Protein AF-A0A354FKR7-F1 (afdb_monomer_lite)

Sequence (839 aa):
MATAPSASAAKESGTPALSQELLKLIDSRRTLAWRQGKSGLEIQFVYLLAEIQFPKEKSEVWTLSHNTMDVENLERAMRRELEPIEEFFAEASLIWNRLGIRPVLLRAEEMQAKPYRFADLIFLSMTVPHWVTPLDRNGFILKATKILKQYRADNPESIIVAITKHPHFQLKKDPRFQQWTDITRETTGIGKKGRILELVTQQFTAPQTIRAYLNGTHTTQKLEDLLRAHDVQRDANALQQHQVNYRLLVIVHPGLYDTDAKRIEHRLENWGLKQVAVIQQTELRPELLREYEFFLLVNCGFPESFRDVREVQRITRRIFKVDNELPARLPKAPSRPFGIRNELEQRFLGLQEELKERLASPGFQALSENYSAYWKFVQERSANEMQVQALDLRLTGFDEAYFSLLQIVLLEATKQVHSGTQFGGIMRGLTRYLIVDDFRSHLVDFLVQHRFPRVKIHTMDSIELFQRFNEFKQQHPELNGPRAYQRFMRDDPEFQQYEVVVINAWNVETNGTLNVKLRLAPVSEGEEETILEPEDIILTSRNLHDVISTNPNELIQSILGDASGSERGEERRELDLVTRQIISHDDLTTVSRMMGVKKGKHYRLFQIEEEMAKLQQELQEQHNASVETEANKEQGGSWMSPLVEQRTALVETTALGCAIRWQELQNNTKAFNFLKIEAERTGERAEQVLRNMQVCVVSNNPKLPTKHLLASFSEDAGLQQLTELPLPQDIPDLGFTLYVLDLDPEHLPLNKVLAFLRGRNRTKMSHIPVVLLASPEIHKQITPQIKAQLGHLIGIQTPPEGDGTPMQYLLESLDDPELVKYFIQGLLRLDPETGAPPT

Radius of gyration: 45.79 Å; chains: 1; bounding box: 106×60×162 Å

Foldseek 3Di:
DDDDDDDDDPDDDDDDDDDPVVLVLLVVVQLVCLLQVHPGAEDEAEEEQWEWADDLDDDLDIDIDCPDPRNVLLVVLCVLCVVVLVVVQPDCPDPCVVSVYHYDYYYLVVQDDPPSQFHQEYEYEYDDHPPCDLVNLVVVLVSVLVVLVSNCVSAVLHAHHYDYPDPSNLLLPDVSSVVRHDPSDPPPPSNPPPPVVVRCCCSSRDPVQVVCVSVQNHSVNVSVVVVVLVLVQLLQQLCLVVLQAFAEEEEEEPLCCVPFVVVLVVLVVVSVRNYYDYYYLVPDDPVVLVVGLAYEYELDDRPPVCPPPPSCVVNVLRYAYQNLDFGPPFDQQDDAPPRHHHPLSVLLVVLVVVLVVLCVDPLNVVLVVLVVVLVVLSVLLSVLVVLLVVLLVVLVVCVLQALLLVLLVVLLLLCVLAPPDQDRLVSLVVFAEEEADPRDDCSLVSVVVVNRDSVRYHYDYPVRVVVQLVVQCVVVVVDDDPLSVQCCCPVPPVNVVGQKYWHFPLDQPPVLWGKIWIFGDDHPDDDDDDDPPPSGTPGDIDTSLVVLVDDLVVSLCSSNPDDDDDVVVVVVVSSVVSNVSHDHNVRVSVSSVSRVSSVVSVVSSVVSVVVSVVSQVVLQVSVVVVVVVPPDPPDPDRSCVVVSVSSSSSSSSVSSSSSSVSLVLQFLQLQQCLLVVLCVVVVHHSLVLQLAEEEEEADPDPPAPCVLLCLLGPPRYHYHYHPDDDDLVRPPPDGHYEYEYECDCVRRPLVNVLVSLSSNSNDPDRAHAYAYADAPVVVVVCDSSNVSSCLRSRNQFDDPPDPRDRGDRYHPGSPDSSSSNSNVLSSNVADPPPSHHDD

Structure (mmCIF, N/CA/C/O backbone):
data_AF-A0A354FKR7-F1
#
_entry.id   AF-A0A354FKR7-F1
#
loop_
_atom_site.group_PDB
_atom_site.id
_atom_site.type_symbol
_atom_site.label_atom_id
_atom_site.label_alt_id
_atom_site.label_comp_id
_atom_site.label_asym_id
_atom_site.label_entity_id
_atom_site.label_seq_id
_atom_site.pdbx_PDB_ins_code
_atom_site.Cartn_x
_atom_site.Cartn_y
_atom_site.Cartn_z
_atom_site.occupancy
_atom_site.B_iso_or_equiv
_atom_site.auth_seq_id
_atom_site.auth_comp_id
_atom_site.auth_asym_id
_atom_site.auth_atom_id
_atom_site.pdbx_PDB_model_num
ATOM 1 N N . MET A 1 1 ? -11.776 -1.926 82.916 1.00 33.06 1 MET A N 1
ATOM 2 C CA . MET A 1 1 ? -12.897 -1.014 83.219 1.00 33.06 1 MET A CA 1
ATOM 3 C C . MET A 1 1 ? -12.828 0.166 82.269 1.00 33.06 1 MET A C 1
ATOM 5 O O . MET A 1 1 ? -11.892 0.939 82.379 1.00 33.06 1 MET A O 1
ATOM 9 N N . ALA A 1 2 ? -13.759 0.224 81.320 1.00 26.86 2 ALA A N 1
ATOM 10 C CA . ALA A 1 2 ? -14.341 1.408 80.678 1.00 26.86 2 ALA A CA 1
ATOM 11 C C . ALA A 1 2 ? -15.175 0.877 79.502 1.00 26.86 2 ALA A C 1
ATOM 13 O O . ALA A 1 2 ? -14.725 0.026 78.740 1.00 26.86 2 ALA A O 1
ATOM 14 N N . THR A 1 3 ? -16.431 1.281 79.485 1.00 25.73 3 THR A N 1
ATOM 15 C CA . THR A 1 3 ? -17.597 0.666 78.849 1.00 25.73 3 THR A CA 1
ATOM 16 C C . THR A 1 3 ? -17.733 0.960 77.354 1.00 25.73 3 THR A C 1
ATOM 18 O O . THR A 1 3 ? -17.275 1.987 76.863 1.00 25.73 3 THR A O 1
ATOM 21 N N . ALA A 1 4 ? -18.411 0.048 76.652 1.00 27.89 4 ALA A N 1
ATOM 22 C CA . ALA A 1 4 ? -18.860 0.186 75.268 1.00 27.89 4 ALA A CA 1
ATOM 23 C C . ALA A 1 4 ? -19.817 1.380 75.064 1.00 27.89 4 ALA A C 1
ATOM 25 O O . ALA A 1 4 ? -20.568 1.700 75.989 1.00 27.89 4 ALA A O 1
ATOM 26 N N . PRO A 1 5 ? -19.899 1.963 73.853 1.00 27.06 5 PRO A N 1
ATOM 27 C CA . PRO A 1 5 ? -21.076 2.696 73.420 1.00 27.06 5 PRO A CA 1
ATOM 28 C C . PRO A 1 5 ? -22.082 1.749 72.752 1.00 27.06 5 PRO A C 1
ATOM 30 O O . PRO A 1 5 ? -21.750 0.924 71.900 1.00 27.06 5 PRO A O 1
ATOM 33 N N . SER A 1 6 ? -23.320 1.890 73.203 1.00 24.89 6 SER A N 1
ATOM 34 C CA . SER A 1 6 ? -24.528 1.157 72.858 1.00 24.89 6 SER A CA 1
ATOM 35 C C . SER A 1 6 ? -25.099 1.506 71.484 1.00 24.89 6 SER A C 1
ATOM 37 O O . SER A 1 6 ? -25.074 2.656 71.049 1.00 24.89 6 SER A O 1
ATOM 39 N N . ALA A 1 7 ? -25.747 0.516 70.875 1.00 33.28 7 ALA A N 1
ATOM 40 C CA . ALA A 1 7 ? -26.749 0.702 69.839 1.00 33.28 7 ALA A CA 1
ATOM 41 C C . ALA A 1 7 ? -27.994 1.412 70.408 1.00 33.28 7 ALA A C 1
ATOM 43 O O . ALA A 1 7 ? -28.707 0.816 71.207 1.00 33.28 7 ALA A O 1
ATOM 44 N N . SER A 1 8 ? -28.260 2.654 69.986 1.00 28.98 8 SER A N 1
ATOM 45 C CA . SER A 1 8 ? -29.612 3.241 69.881 1.00 28.98 8 SER A CA 1
ATOM 46 C C . SER A 1 8 ? -29.547 4.673 69.324 1.00 28.98 8 SER A C 1
ATOM 48 O O . SER A 1 8 ? -29.425 5.622 70.091 1.00 28.98 8 SER A O 1
ATOM 50 N N . ALA A 1 9 ? -29.629 4.831 68.000 1.00 28.27 9 ALA A N 1
ATOM 51 C CA . ALA A 1 9 ? -30.087 6.055 67.323 1.00 28.27 9 ALA A CA 1
ATOM 52 C C . ALA A 1 9 ? -30.142 5.807 65.803 1.00 28.27 9 ALA A C 1
ATOM 54 O O . ALA A 1 9 ? -29.287 6.258 65.051 1.00 28.27 9 ALA A O 1
ATOM 55 N N . ALA A 1 10 ? -31.123 5.030 65.348 1.00 29.84 10 ALA A N 1
ATOM 56 C CA . ALA A 1 10 ? -31.459 4.915 63.926 1.00 29.84 10 ALA A CA 1
ATOM 57 C C . ALA A 1 10 ? -32.974 4.725 63.778 1.00 29.84 10 ALA A C 1
ATOM 59 O O . ALA A 1 10 ? -33.466 3.732 63.253 1.00 29.84 10 ALA A O 1
ATOM 60 N N . LYS A 1 11 ? -33.731 5.672 64.329 1.00 35.00 11 LYS A N 1
ATOM 61 C CA . LYS A 1 11 ? -35.116 5.931 63.944 1.00 35.00 11 LYS A CA 1
ATOM 62 C C . LYS A 1 11 ? -35.247 7.438 63.852 1.00 35.00 11 LYS A C 1
ATOM 64 O O . LYS A 1 11 ? -35.326 8.094 64.877 1.00 35.00 11 LYS A O 1
ATOM 69 N N . GLU A 1 12 ? -35.156 7.893 62.608 1.00 35.25 12 GLU A N 1
ATOM 70 C CA . GLU A 1 12 ? -35.411 9.221 62.036 1.00 35.25 12 GLU A CA 1
ATOM 71 C C . GLU A 1 12 ? -34.287 9.551 61.058 1.00 35.25 12 GLU A C 1
ATOM 73 O O . GLU A 1 12 ? -33.314 10.229 61.366 1.00 35.25 12 GLU A O 1
ATOM 78 N N . SER A 1 13 ? -34.427 9.050 59.836 1.00 27.56 13 SER A N 1
ATOM 79 C CA . SER A 1 13 ? -33.799 9.685 58.689 1.00 27.56 13 SER A CA 1
ATOM 80 C C . SER A 1 13 ? -34.898 9.921 57.673 1.00 27.56 13 SER A C 1
ATOM 82 O O . SER A 1 13 ? -35.291 9.016 56.932 1.00 27.56 13 SER A O 1
ATOM 84 N N . GLY A 1 14 ? -35.409 11.149 57.675 1.00 31.67 14 GLY A N 1
ATOM 85 C CA . GLY A 1 14 ? -36.011 11.706 56.479 1.00 31.67 14 GLY A CA 1
ATOM 86 C C . GLY A 1 14 ? -35.029 11.526 55.325 1.00 31.67 14 GLY A C 1
ATOM 87 O O . GLY A 1 14 ? -33.821 11.712 55.478 1.00 31.67 14 GLY A O 1
ATOM 88 N N . THR A 1 15 ? -35.562 11.087 54.194 1.00 37.84 15 THR A N 1
ATOM 89 C CA . THR A 1 15 ? -34.879 10.992 52.905 1.00 37.84 15 THR A CA 1
ATOM 90 C C . THR A 1 15 ? -34.011 12.229 52.660 1.00 37.84 15 THR A C 1
ATOM 92 O O . THR A 1 15 ? -34.568 13.325 52.569 1.00 37.84 15 THR A O 1
ATOM 95 N N . PRO A 1 16 ? -32.677 12.106 52.514 1.00 41.59 16 PRO A N 1
ATOM 96 C CA . PRO A 1 16 ? -31.896 13.211 51.989 1.00 41.59 16 PRO A CA 1
ATOM 97 C C . PRO A 1 16 ? -32.328 13.414 50.535 1.00 41.59 16 PRO A C 1
ATOM 99 O O . PRO A 1 16 ? -32.240 12.492 49.719 1.00 41.59 16 PRO A O 1
ATOM 102 N N . ALA A 1 17 ? -32.854 14.598 50.224 1.00 51.47 17 ALA A N 1
ATOM 103 C CA . ALA A 1 17 ? -33.099 15.001 48.848 1.00 51.47 17 ALA A CA 1
ATOM 104 C C . ALA A 1 17 ? -31.781 14.879 48.063 1.00 51.47 17 ALA A C 1
ATOM 106 O O . ALA A 1 17 ? -30.737 15.346 48.522 1.00 51.47 17 ALA A O 1
ATOM 107 N N . LEU A 1 18 ? -31.819 14.209 46.908 1.00 62.03 18 LEU A N 1
ATOM 108 C CA . LEU A 1 18 ? -30.671 14.126 46.004 1.00 62.03 18 LEU A CA 1
ATOM 109 C C . LEU A 1 18 ? -30.267 15.554 45.609 1.00 62.03 18 LEU A C 1
ATOM 111 O O . LEU A 1 18 ? -31.131 16.370 45.283 1.00 62.03 18 LEU A O 1
ATOM 115 N N . SER A 1 19 ? -28.973 15.878 45.666 1.00 72.88 19 SER A N 1
ATOM 116 C CA . SER A 1 19 ? -28.512 17.218 45.295 1.00 72.88 19 SER A CA 1
ATOM 117 C C . SER A 1 19 ? -28.800 17.490 43.814 1.00 72.88 19 SER A C 1
ATOM 119 O O . SER A 1 19 ? -28.717 16.590 42.977 1.00 72.88 19 SER A O 1
ATOM 121 N N . GLN A 1 20 ? -29.113 18.744 43.470 1.00 75.31 20 GLN A N 1
ATOM 122 C CA . GLN A 1 20 ? -29.342 19.147 42.075 1.00 75.31 20 GLN A CA 1
ATOM 123 C C . GLN A 1 20 ? -28.149 18.817 41.164 1.00 75.31 20 GLN A C 1
ATOM 125 O O . GLN A 1 20 ? -28.342 18.474 40.003 1.00 75.31 20 GLN A O 1
ATOM 130 N N . GLU A 1 21 ? -26.923 18.882 41.686 1.00 77.38 21 GLU A N 1
ATOM 131 C CA . GLU A 1 21 ? -25.710 18.499 40.954 1.00 77.38 21 GLU A CA 1
ATOM 132 C C . GLU A 1 21 ? -25.710 17.022 40.550 1.00 77.38 21 GLU A C 1
ATOM 134 O O . GLU A 1 21 ? -25.323 16.688 39.433 1.00 77.38 21 GLU A O 1
ATOM 139 N N . LEU A 1 22 ? -26.178 16.137 41.434 1.00 76.12 22 LEU A N 1
ATOM 140 C CA . LEU A 1 22 ? -26.194 14.701 41.181 1.00 76.12 22 LEU A CA 1
ATOM 141 C C . LEU A 1 22 ? -27.267 14.328 40.150 1.00 76.12 22 LEU A C 1
ATOM 143 O O . LEU A 1 22 ? -27.010 13.500 39.282 1.00 76.12 22 LEU A O 1
ATOM 147 N N . LEU A 1 23 ? -28.428 14.992 40.193 1.00 79.62 23 LEU A N 1
ATOM 148 C CA . LEU A 1 23 ? -29.475 14.849 39.175 1.00 79.62 23 LEU A CA 1
ATOM 149 C C . LEU A 1 23 ? -28.984 15.302 37.793 1.00 79.62 23 LEU A C 1
ATOM 151 O O . LEU A 1 23 ? -29.087 14.540 36.837 1.00 79.62 23 LEU A O 1
ATOM 155 N N . LYS A 1 24 ? -28.337 16.473 37.707 1.00 82.12 24 LYS A N 1
ATOM 156 C CA . LYS A 1 24 ? -27.729 16.958 36.454 1.00 82.12 24 LYS A CA 1
ATOM 157 C C . LYS A 1 24 ? -26.719 15.969 35.873 1.00 82.12 24 LYS A C 1
ATOM 159 O O . LYS A 1 24 ? -26.686 15.753 34.664 1.00 82.12 24 LYS A O 1
ATOM 164 N N . LEU A 1 25 ? -25.893 15.355 36.722 1.00 82.25 25 LEU A N 1
ATOM 165 C CA . LEU A 1 25 ? -24.880 14.400 36.272 1.00 82.25 25 LEU A CA 1
ATOM 166 C C . LEU A 1 25 ? -25.503 13.105 35.725 1.00 82.25 25 LEU A C 1
ATOM 168 O O . LEU A 1 25 ? -24.995 12.521 34.768 1.00 82.25 25 LEU A O 1
ATOM 172 N N . ILE A 1 26 ? -26.613 12.666 36.318 1.00 84.88 26 ILE A N 1
ATOM 173 C CA . ILE A 1 26 ? -27.363 11.484 35.883 1.00 84.88 26 ILE A CA 1
ATOM 174 C C . ILE A 1 26 ? -28.080 11.751 34.565 1.00 84.88 26 ILE A C 1
ATOM 176 O O . ILE A 1 26 ? -27.970 10.933 33.653 1.00 84.88 26 ILE A O 1
ATOM 180 N N . ASP A 1 27 ? -28.745 12.896 34.433 1.00 82.62 27 ASP A N 1
ATOM 181 C CA . ASP A 1 27 ? -29.408 13.292 33.188 1.00 82.62 27 ASP A CA 1
ATOM 182 C C . ASP A 1 27 ? -28.393 13.452 32.051 1.00 82.62 27 ASP A C 1
ATOM 184 O O . ASP A 1 27 ? -28.618 12.979 30.934 1.00 82.62 27 ASP A O 1
ATOM 188 N N . SER A 1 28 ? -27.216 14.013 32.348 1.00 82.88 28 SER A N 1
ATOM 189 C CA . SER A 1 28 ? -26.096 14.081 31.407 1.00 82.88 28 SER A CA 1
ATOM 190 C C . SER A 1 28 ? -25.641 12.687 30.952 1.00 82.88 28 SER A C 1
ATOM 192 O O . SER A 1 28 ? -25.522 12.427 29.752 1.00 82.88 28 SER A O 1
ATOM 194 N N . ARG A 1 29 ? -25.450 11.747 31.889 1.00 82.19 29 ARG A N 1
ATOM 195 C CA . ARG A 1 29 ? -25.077 10.355 31.578 1.00 82.19 29 ARG A CA 1
ATOM 196 C C . ARG A 1 29 ? -26.150 9.628 30.776 1.00 82.19 29 ARG A C 1
ATOM 198 O O . ARG A 1 29 ? -25.811 8.871 29.869 1.00 82.19 29 ARG A O 1
ATOM 205 N N . ARG A 1 30 ? -27.426 9.846 31.095 1.00 85.06 30 ARG A N 1
ATOM 206 C CA . ARG A 1 30 ? -28.560 9.243 30.385 1.00 85.06 30 ARG A CA 1
ATOM 207 C C . ARG A 1 30 ? -28.640 9.758 28.952 1.00 85.06 30 ARG A C 1
ATOM 209 O O . ARG A 1 30 ? -28.714 8.961 28.024 1.00 85.06 30 ARG A O 1
ATOM 216 N N . THR A 1 31 ? -28.497 11.068 28.774 1.00 82.94 31 THR A N 1
ATOM 217 C CA . THR A 1 31 ? -28.417 11.708 27.455 1.00 82.94 31 THR A CA 1
ATOM 218 C C . THR A 1 31 ? -27.268 11.135 26.625 1.00 82.94 31 THR A C 1
ATOM 220 O O . THR A 1 31 ? -27.443 10.830 25.446 1.00 82.94 31 THR A O 1
ATOM 223 N N . LEU A 1 32 ? -26.095 10.928 27.235 1.00 79.69 32 LEU A N 1
ATOM 224 C CA . LEU A 1 32 ? -24.955 10.290 26.572 1.00 79.69 32 LEU A CA 1
ATOM 225 C C . LEU A 1 32 ? -25.260 8.838 26.164 1.00 79.69 32 LEU A C 1
ATOM 227 O O . LEU A 1 32 ? -24.914 8.434 25.057 1.00 79.69 32 LEU A O 1
ATOM 231 N N . ALA A 1 33 ? -25.922 8.066 27.029 1.00 79.25 33 ALA A N 1
ATOM 232 C CA . ALA A 1 33 ? -26.318 6.690 26.738 1.00 79.25 33 ALA A CA 1
ATOM 233 C C . ALA A 1 33 ? -27.309 6.613 25.560 1.00 79.25 33 ALA A C 1
ATOM 235 O O . ALA A 1 33 ? -27.099 5.817 24.646 1.00 79.25 33 ALA A O 1
ATOM 236 N N . TRP A 1 34 ? -28.316 7.492 25.509 1.00 83.62 34 TRP A N 1
ATOM 237 C CA . TRP A 1 34 ? -29.260 7.572 24.385 1.00 83.62 34 TRP A CA 1
ATOM 238 C C . TRP A 1 34 ? -28.608 8.021 23.077 1.00 83.62 34 TRP A C 1
ATOM 240 O O . TRP A 1 34 ? -28.905 7.473 22.019 1.00 83.62 34 TRP A O 1
ATOM 250 N N . ARG A 1 35 ? -27.648 8.954 23.128 1.00 77.88 35 ARG A N 1
ATOM 251 C CA . ARG A 1 35 ? -26.816 9.314 21.960 1.00 77.88 35 ARG A CA 1
ATOM 252 C C . ARG A 1 35 ? -26.009 8.131 21.427 1.00 77.88 35 ARG A C 1
ATOM 254 O O . ARG A 1 35 ? -25.679 8.085 20.246 1.00 77.88 35 ARG A O 1
ATOM 261 N N . GLN A 1 36 ? -25.702 7.172 22.295 1.00 72.69 36 GLN A N 1
ATOM 262 C CA . GLN A 1 36 ? -25.075 5.902 21.944 1.00 72.69 36 GLN A CA 1
ATOM 263 C C . GLN A 1 36 ? -26.101 4.802 21.634 1.00 72.69 36 GLN A C 1
ATOM 265 O O . GLN A 1 36 ? -25.696 3.653 21.537 1.00 72.69 36 GLN A O 1
ATOM 270 N N . GLY A 1 37 ? -27.395 5.122 21.511 1.00 71.25 37 GLY A N 1
ATOM 271 C CA . GLY A 1 37 ? -28.485 4.186 21.209 1.00 71.25 37 GLY A CA 1
ATOM 272 C C . GLY A 1 37 ? -28.804 3.167 22.310 1.00 71.25 37 GLY A C 1
ATOM 273 O O . GLY A 1 37 ? -29.511 2.195 22.061 1.00 71.25 37 GLY A O 1
ATOM 274 N N . LYS A 1 38 ? -28.310 3.365 23.538 1.00 78.00 38 LYS A N 1
ATOM 275 C CA . LYS A 1 38 ? -28.685 2.534 24.694 1.00 78.00 38 LYS A CA 1
ATOM 276 C C . LYS A 1 38 ? -30.057 2.970 25.212 1.00 78.00 38 LYS A C 1
ATOM 278 O O . LYS A 1 38 ? -30.304 4.164 25.323 1.00 78.00 38 LYS A O 1
ATOM 283 N N . SER A 1 39 ? -30.915 2.028 25.602 1.00 72.75 39 SER A N 1
ATOM 284 C CA . SER A 1 39 ? -32.263 2.309 26.131 1.00 72.75 39 SER A CA 1
ATOM 285 C C . SER A 1 39 ? -32.282 2.900 27.549 1.00 72.75 39 SER A C 1
ATOM 287 O O . SER A 1 39 ? -33.292 3.461 27.968 1.00 72.75 39 SER A O 1
ATOM 289 N N . GLY A 1 40 ? -31.174 2.820 28.296 1.00 80.50 40 GLY A N 1
ATOM 290 C CA . GLY A 1 40 ? -31.081 3.359 29.653 1.00 80.50 40 GLY A CA 1
ATOM 291 C C . GLY A 1 40 ? -29.693 3.233 30.286 1.00 80.50 40 GLY A C 1
ATOM 292 O O . GLY A 1 40 ? -28.718 2.875 29.625 1.00 80.50 40 GLY A O 1
ATOM 293 N N . LEU A 1 41 ? -29.609 3.555 31.583 1.00 87.50 41 LEU A N 1
ATOM 294 C CA . LEU A 1 41 ? -28.387 3.443 32.385 1.00 87.50 41 LEU A CA 1
ATOM 295 C C . LEU A 1 41 ? -28.290 2.069 33.062 1.00 87.50 41 LEU A C 1
ATOM 297 O O . LEU A 1 41 ? -29.239 1.615 33.703 1.00 87.50 41 LEU A O 1
ATOM 301 N N . GLU A 1 42 ? -27.111 1.455 32.999 1.00 88.50 42 GLU A N 1
ATOM 302 C CA . GLU A 1 42 ? -26.821 0.152 33.602 1.00 88.50 42 GLU A CA 1
ATOM 303 C C . GLU A 1 42 ? -25.489 0.197 34.358 1.00 88.50 42 GLU A C 1
ATOM 305 O O . GLU A 1 42 ? -24.521 0.796 33.887 1.00 88.50 42 GLU A O 1
ATOM 310 N N . ILE A 1 43 ? -25.425 -0.459 35.519 1.00 90.81 43 ILE A N 1
ATOM 311 C CA . ILE A 1 43 ? -24.172 -0.702 36.232 1.00 90.81 43 ILE A CA 1
ATOM 312 C C . ILE A 1 43 ? -23.882 -2.203 36.297 1.00 90.81 43 ILE A C 1
ATOM 314 O O . ILE A 1 43 ? -24.659 -2.988 36.836 1.00 90.81 43 ILE A O 1
ATOM 318 N N . GLN A 1 44 ? -22.725 -2.585 35.766 1.00 91.38 44 GLN A N 1
ATOM 319 C CA . GLN A 1 44 ? -22.230 -3.954 35.775 1.00 91.38 44 GLN A CA 1
ATOM 320 C C . GLN A 1 44 ? -21.368 -4.165 37.018 1.00 91.38 44 GLN A C 1
ATOM 322 O O . GLN A 1 44 ? -20.329 -3.523 37.159 1.00 91.38 44 GLN A O 1
ATOM 327 N N . PHE A 1 45 ? -21.801 -5.054 37.909 1.00 92.38 45 PHE A N 1
ATOM 328 C CA . PHE A 1 45 ? -21.002 -5.542 39.026 1.00 92.38 45 PHE A CA 1
ATOM 329 C C . PHE A 1 45 ? -20.293 -6.827 38.615 1.00 92.38 45 PHE A C 1
ATOM 331 O O . PHE A 1 45 ? -20.933 -7.856 38.382 1.00 92.38 45 PHE A O 1
ATOM 338 N N . VAL A 1 46 ? -18.970 -6.775 38.518 1.00 93.94 46 VAL A N 1
ATOM 339 C CA . VAL A 1 46 ? -18.180 -7.839 37.897 1.00 93.94 46 VAL A CA 1
ATOM 340 C C . VAL A 1 46 ? -17.350 -8.557 38.947 1.00 93.94 46 VAL A C 1
ATOM 342 O O . VAL A 1 46 ? -16.596 -7.927 39.687 1.00 93.94 46 VAL A O 1
ATOM 345 N N . TYR A 1 47 ? -17.429 -9.886 38.992 1.00 93.31 47 TYR A N 1
ATOM 346 C CA . TYR A 1 47 ? -16.610 -10.687 39.900 1.00 93.31 47 TYR A CA 1
ATOM 347 C C . TYR A 1 47 ? -15.657 -11.635 39.167 1.00 93.31 47 TYR A C 1
ATOM 349 O O . TYR A 1 47 ? -15.974 -12.175 38.108 1.00 93.31 47 TYR A O 1
ATOM 357 N N . LEU A 1 48 ? -14.484 -11.863 39.759 1.00 92.38 48 LEU A N 1
ATOM 358 C CA . LEU A 1 48 ? -13.450 -12.774 39.277 1.00 92.38 48 LEU A CA 1
ATOM 359 C C . LEU A 1 48 ? -13.136 -13.820 40.349 1.00 92.38 48 LEU A C 1
ATOM 361 O O . LEU A 1 48 ? -12.788 -13.472 41.477 1.00 92.38 48 LEU A O 1
ATOM 365 N N . LEU A 1 49 ? -13.207 -15.097 39.976 1.00 90.81 49 LEU A N 1
ATOM 366 C CA . LEU A 1 49 ? -12.744 -16.226 40.782 1.00 90.81 49 LEU A CA 1
ATOM 367 C C . LEU A 1 49 ? -11.598 -16.896 40.025 1.00 90.81 49 LEU A C 1
ATOM 369 O O . LEU A 1 49 ? -11.813 -17.440 38.947 1.00 90.81 49 LEU A O 1
ATOM 373 N N . ALA A 1 50 ? -10.378 -16.845 40.551 1.00 89.31 50 ALA A N 1
ATOM 374 C CA . ALA A 1 50 ? -9.230 -17.418 39.857 1.00 89.31 50 ALA A CA 1
ATOM 375 C C . ALA A 1 50 ? -8.178 -17.980 40.812 1.00 89.31 50 ALA A C 1
ATOM 377 O O . ALA A 1 50 ? -8.075 -17.586 41.972 1.00 89.31 50 ALA A O 1
ATOM 378 N N . GLU A 1 51 ? -7.356 -18.891 40.300 1.00 87.12 51 GLU A N 1
ATOM 379 C CA . GLU A 1 51 ? -6.200 -19.441 40.993 1.00 87.12 51 GLU A CA 1
ATOM 380 C C . GLU A 1 51 ? -4.903 -19.077 40.268 1.00 87.12 51 GLU A C 1
ATOM 382 O O . GLU A 1 51 ? -4.769 -19.254 39.056 1.00 87.12 51 GLU A O 1
ATOM 387 N N . ILE A 1 52 ? -3.914 -18.602 41.021 1.00 83.75 52 ILE A N 1
ATOM 388 C CA . ILE A 1 52 ? -2.548 -18.426 40.532 1.00 83.75 52 ILE A CA 1
ATOM 389 C C . ILE A 1 52 ? -1.857 -19.788 40.603 1.00 83.75 52 ILE A C 1
ATOM 391 O O . ILE A 1 52 ? -1.492 -20.261 41.683 1.00 83.75 52 ILE A O 1
ATOM 395 N N . GLN A 1 53 ? -1.674 -20.407 39.439 1.00 80.38 53 GLN A N 1
ATOM 396 C CA . GLN A 1 53 ? -1.051 -21.712 39.295 1.00 80.38 53 GLN A CA 1
ATOM 397 C C . GLN A 1 53 ? 0.400 -21.565 38.841 1.00 80.38 53 GLN A C 1
ATOM 399 O O . GLN A 1 53 ? 0.706 -20.958 37.810 1.00 80.38 53 GLN A O 1
ATOM 404 N N . PHE A 1 54 ? 1.297 -22.179 39.603 1.00 76.12 54 PHE A N 1
ATOM 405 C CA . PHE A 1 54 ? 2.711 -22.264 39.269 1.00 76.12 54 PHE A CA 1
ATOM 406 C C . PHE A 1 54 ? 3.041 -23.645 38.680 1.00 76.12 54 PHE A C 1
ATOM 408 O O . PHE A 1 54 ? 2.409 -24.637 39.059 1.00 76.12 54 PHE A O 1
ATOM 415 N N . PRO A 1 55 ? 4.020 -23.737 37.765 1.00 73.69 55 PRO A N 1
ATOM 416 C CA . PRO A 1 55 ? 4.438 -24.995 37.169 1.00 73.69 55 PRO A CA 1
ATOM 417 C C . PRO A 1 55 ? 4.911 -25.999 38.221 1.00 73.69 55 PRO A C 1
ATOM 419 O O . PRO A 1 55 ? 5.431 -25.645 39.283 1.00 73.69 55 PRO A O 1
ATOM 422 N N . LYS A 1 56 ? 4.753 -27.285 37.900 1.00 69.75 56 LYS A N 1
ATOM 423 C CA . LYS A 1 56 ? 5.241 -28.389 38.741 1.00 69.75 56 LYS A CA 1
ATOM 424 C C . LYS A 1 56 ? 6.770 -28.464 38.798 1.00 69.75 56 LYS A C 1
ATOM 426 O O . LYS A 1 56 ? 7.300 -29.090 39.704 1.00 69.75 56 LYS A O 1
ATOM 431 N N . GLU A 1 57 ? 7.457 -27.798 37.877 1.00 75.19 57 GLU A N 1
ATOM 432 C CA . GLU A 1 57 ? 8.913 -27.664 37.837 1.00 75.19 57 GLU A CA 1
ATOM 433 C C . GLU A 1 57 ? 9.330 -26.224 38.163 1.00 75.19 57 GLU A C 1
ATOM 435 O O . GLU A 1 57 ? 8.531 -25.290 38.048 1.00 75.19 57 GLU A O 1
ATOM 440 N N . LYS A 1 58 ? 10.588 -26.024 38.577 1.00 71.31 58 LYS A N 1
ATOM 441 C CA . LYS A 1 58 ? 11.108 -24.702 38.951 1.00 71.31 58 LYS A CA 1
ATOM 442 C C . LYS A 1 58 ? 11.157 -23.788 37.720 1.00 71.31 58 LYS A C 1
ATOM 444 O O . LYS A 1 58 ? 12.086 -23.861 36.926 1.00 71.31 58 LYS A O 1
ATOM 449 N N . SER A 1 59 ? 10.160 -22.917 37.583 1.00 67.44 59 SER A N 1
ATOM 450 C CA . SER A 1 59 ? 10.012 -21.981 36.465 1.00 67.44 59 SER A CA 1
ATOM 451 C C . SER A 1 59 ? 9.575 -20.595 36.945 1.00 67.44 59 SER A C 1
ATOM 453 O O . SER A 1 59 ? 9.036 -20.417 38.041 1.00 67.44 59 SER A O 1
ATOM 455 N N . GLU A 1 60 ? 9.855 -19.586 36.124 1.00 61.75 60 GLU A N 1
ATOM 456 C CA . GLU A 1 60 ? 9.454 -18.198 36.361 1.00 61.75 60 GLU A CA 1
ATOM 457 C C . GLU A 1 60 ? 8.039 -17.885 35.869 1.00 61.75 60 GLU A C 1
ATOM 459 O O . GLU A 1 60 ? 7.444 -16.898 36.305 1.00 61.75 60 GLU A O 1
ATOM 464 N N . VAL A 1 61 ? 7.504 -18.732 34.990 1.00 68.56 61 VAL A N 1
ATOM 465 C CA . VAL A 1 61 ? 6.207 -18.551 34.341 1.00 68.56 61 VAL A CA 1
ATOM 466 C C . VAL A 1 61 ? 5.109 -19.040 35.277 1.00 68.56 61 VAL A C 1
ATOM 468 O O . VAL A 1 61 ? 5.214 -20.122 35.835 1.00 68.56 61 VAL A O 1
ATOM 471 N N . TRP A 1 62 ? 4.052 -18.258 35.453 1.00 74.00 62 TRP A N 1
ATOM 472 C CA . TRP A 1 62 ? 2.841 -18.632 36.187 1.00 74.00 62 TRP A CA 1
ATOM 473 C C . TRP A 1 62 ? 1.641 -18.496 35.252 1.00 74.00 62 TRP A C 1
ATOM 475 O O . TRP A 1 62 ? 1.715 -17.826 34.222 1.00 74.00 62 TRP A O 1
ATOM 485 N N . THR A 1 63 ? 0.530 -19.133 35.602 1.00 80.06 63 THR A N 1
ATOM 486 C CA . THR A 1 63 ? -0.710 -19.068 34.823 1.00 80.06 63 THR A CA 1
ATOM 487 C C . THR A 1 63 ? -1.892 -18.777 35.733 1.00 80.06 63 THR A C 1
ATOM 489 O O . THR A 1 63 ? -1.883 -19.132 36.910 1.00 80.06 63 THR A O 1
ATOM 492 N N . LEU A 1 64 ? -2.909 -18.109 35.190 1.00 82.50 64 LEU A N 1
ATOM 493 C CA . LEU A 1 64 ? -4.188 -17.935 35.868 1.00 82.50 64 LEU A CA 1
ATOM 494 C C . LEU A 1 64 ? -5.116 -19.086 35.458 1.00 82.50 64 LEU A C 1
ATOM 496 O O . LEU A 1 64 ? -5.418 -19.247 34.266 1.00 82.50 64 LEU A O 1
ATOM 500 N N . SER A 1 65 ? -5.541 -19.895 36.423 1.00 81.38 65 SER A N 1
ATOM 501 C CA . SER A 1 65 ? -6.400 -21.061 36.217 1.00 81.38 65 SER A CA 1
ATOM 502 C C . SER A 1 65 ? -7.787 -20.843 36.821 1.00 81.38 65 SER A C 1
ATOM 504 O O . SER A 1 65 ? -7.915 -20.245 37.885 1.00 81.38 65 SER A O 1
ATOM 506 N N . HIS A 1 66 ? -8.815 -21.325 36.123 1.00 77.62 66 HIS A N 1
ATOM 507 C CA . HIS A 1 66 ? -10.217 -21.337 36.569 1.00 77.62 66 HIS A CA 1
ATOM 508 C C . HIS A 1 66 ? -10.737 -22.770 36.781 1.00 77.62 66 HIS A C 1
ATOM 510 O O . HIS A 1 66 ? -11.710 -22.981 37.491 1.00 77.62 66 HIS A O 1
ATOM 516 N N . ASN A 1 67 ? -10.051 -23.771 36.218 1.00 77.94 67 ASN A N 1
ATOM 517 C CA . ASN A 1 67 ? -10.429 -25.183 36.305 1.00 77.94 67 ASN A CA 1
ATOM 518 C C . ASN A 1 67 ? -9.703 -25.855 37.464 1.00 77.94 67 ASN A C 1
ATOM 520 O O . ASN A 1 67 ? -8.912 -26.783 37.276 1.00 77.94 67 ASN A O 1
ATOM 524 N N . THR A 1 68 ? -9.905 -25.328 38.665 1.00 82.12 68 THR A N 1
ATOM 525 C CA . THR A 1 68 ? -9.314 -25.896 39.870 1.00 82.12 68 THR A CA 1
ATOM 526 C C . THR A 1 68 ? -10.378 -26.141 40.918 1.00 82.12 68 THR A C 1
ATOM 528 O O . THR A 1 68 ? -11.374 -25.427 41.014 1.00 82.12 68 THR A O 1
ATOM 531 N N . MET A 1 69 ? -10.135 -27.143 41.762 1.00 81.00 69 MET A N 1
ATOM 532 C CA . MET A 1 69 ? -11.037 -27.490 42.858 1.00 81.00 69 MET A CA 1
ATOM 533 C C . MET A 1 69 ? -11.298 -26.293 43.789 1.00 81.00 69 MET A C 1
ATOM 535 O O . MET A 1 69 ? -12.366 -26.187 44.390 1.00 81.00 69 MET A O 1
ATOM 539 N N . ASP A 1 70 ? -10.337 -25.382 43.937 1.00 78.62 70 ASP A N 1
ATOM 540 C CA . ASP A 1 70 ? -10.485 -24.185 44.764 1.00 78.62 70 ASP A CA 1
ATOM 541 C C . ASP A 1 70 ? -11.437 -23.170 44.137 1.00 78.62 70 ASP A C 1
ATOM 543 O O . ASP A 1 70 ? -12.321 -22.668 44.836 1.00 78.62 70 ASP A O 1
ATOM 547 N N . VAL A 1 71 ? -11.310 -22.931 42.832 1.00 84.38 71 VAL A N 1
ATOM 548 C CA . VAL A 1 71 ? -12.236 -22.075 42.084 1.00 84.38 71 VAL A CA 1
ATOM 549 C C . VAL A 1 71 ? -13.635 -22.695 42.066 1.00 84.38 71 VAL A C 1
ATOM 551 O O . VAL A 1 71 ? -14.587 -22.012 42.425 1.00 84.38 71 VAL A O 1
ATOM 554 N N . GLU A 1 72 ? -13.776 -24.002 41.825 1.00 85.19 72 GLU A N 1
ATOM 555 C CA . GLU A 1 72 ? -15.075 -24.696 41.887 1.00 85.19 72 GLU A CA 1
ATOM 556 C C . GLU A 1 72 ? -15.760 -24.578 43.261 1.00 85.19 72 GLU A C 1
ATOM 558 O O . GLU A 1 72 ? -16.986 -24.483 43.372 1.00 85.19 72 GLU A O 1
ATOM 563 N N . ASN A 1 73 ? -14.980 -24.608 44.347 1.00 83.06 73 ASN A N 1
ATOM 564 C CA . ASN A 1 73 ? -15.510 -24.424 45.696 1.00 83.06 73 ASN A CA 1
ATOM 565 C C . ASN A 1 73 ? -16.034 -22.994 45.906 1.00 83.06 73 ASN A C 1
ATOM 567 O O . ASN A 1 73 ? -17.088 -22.822 46.527 1.00 83.06 73 ASN A O 1
ATOM 571 N N . LEU A 1 74 ? -15.316 -21.988 45.393 1.00 84.19 74 LEU A N 1
ATOM 572 C CA . LEU A 1 74 ? -15.742 -20.586 45.415 1.00 84.19 74 LEU A CA 1
ATOM 573 C C . LEU A 1 74 ? -16.979 -20.368 44.542 1.00 84.19 74 LEU A C 1
ATOM 575 O O . LEU A 1 74 ? -17.924 -19.716 44.977 1.00 84.19 74 LEU A O 1
ATOM 579 N N . GLU A 1 75 ? -17.039 -20.986 43.364 1.00 87.56 75 GLU A N 1
ATOM 580 C CA . GLU A 1 75 ? -18.223 -20.954 42.508 1.00 87.56 75 GLU A CA 1
ATOM 581 C C . GLU A 1 75 ? -19.443 -21.554 43.206 1.00 87.56 75 GLU A C 1
ATOM 583 O O . GLU A 1 75 ? -20.525 -20.970 43.179 1.00 87.56 75 GLU A O 1
ATOM 588 N N . ARG A 1 76 ? -19.285 -22.698 43.884 1.00 87.69 76 ARG A N 1
ATOM 589 C CA . ARG A 1 76 ? -20.366 -23.297 44.683 1.00 87.69 76 ARG A CA 1
ATOM 590 C C . ARG A 1 76 ? -20.798 -22.408 45.847 1.00 87.69 76 ARG A C 1
ATOM 592 O O . ARG A 1 76 ? -21.934 -22.532 46.300 1.00 87.69 76 ARG A O 1
ATOM 599 N N . ALA A 1 77 ? -19.920 -21.564 46.386 1.00 85.00 77 ALA A N 1
ATOM 600 C CA . ALA A 1 77 ? -20.299 -20.563 47.382 1.00 85.00 77 ALA A CA 1
ATOM 601 C C . ALA A 1 77 ? -21.079 -19.407 46.735 1.00 85.00 77 ALA A C 1
ATOM 603 O O . ALA A 1 77 ? -22.180 -19.116 47.187 1.00 85.00 77 ALA A O 1
ATOM 604 N N . MET A 1 78 ? -20.580 -18.850 45.627 1.00 88.38 78 MET A N 1
ATOM 605 C CA . MET A 1 78 ? -21.251 -17.792 44.861 1.00 88.38 78 MET A CA 1
ATOM 606 C C . MET A 1 78 ? -22.659 -18.214 44.415 1.00 88.38 78 MET A C 1
ATOM 608 O O . MET A 1 78 ? -23.622 -17.497 44.655 1.00 88.38 78 MET A O 1
ATOM 612 N N . ARG A 1 79 ? -22.822 -19.426 43.864 1.00 88.88 79 ARG A N 1
ATOM 613 C CA . ARG A 1 79 ? -24.135 -19.950 43.435 1.00 88.88 79 ARG A CA 1
ATOM 614 C C . ARG A 1 79 ? -25.154 -20.056 44.572 1.00 88.88 79 ARG A C 1
ATOM 616 O O . ARG A 1 79 ? -26.341 -19.903 44.325 1.00 88.88 79 ARG A O 1
ATOM 623 N N . ARG A 1 80 ? -24.714 -20.324 45.809 1.00 89.44 80 ARG A N 1
ATOM 624 C CA . ARG A 1 80 ? -25.601 -20.394 46.987 1.00 89.44 80 ARG A CA 1
ATOM 625 C C . ARG A 1 80 ? -26.092 -19.023 47.453 1.00 89.44 80 ARG A C 1
ATOM 627 O O . ARG A 1 80 ? -27.033 -18.971 48.238 1.00 89.44 80 ARG A O 1
ATOM 634 N N . GLU A 1 81 ? -25.440 -17.950 47.016 1.00 90.12 81 GLU A N 1
ATOM 635 C CA . GLU A 1 81 ? -25.749 -16.569 47.399 1.00 90.12 81 GLU A CA 1
ATOM 636 C C . GLU A 1 81 ? -26.254 -15.727 46.221 1.00 90.12 81 GLU A C 1
ATOM 638 O O . GLU A 1 81 ? -26.541 -14.553 46.413 1.00 90.12 81 GLU A O 1
ATOM 643 N N . LEU A 1 82 ? -26.424 -16.326 45.037 1.00 89.75 82 LEU A N 1
ATOM 644 C CA . LEU A 1 82 ? -26.880 -15.635 43.832 1.00 89.75 82 LEU A CA 1
ATOM 645 C C . LEU A 1 82 ? -28.266 -15.000 44.019 1.00 89.75 82 LEU A C 1
ATOM 647 O O . LEU A 1 82 ? -28.407 -13.800 43.834 1.00 89.75 82 LEU A O 1
ATOM 651 N N . GLU A 1 83 ? -29.252 -15.786 44.457 1.00 91.44 83 GLU A N 1
ATOM 652 C CA . GLU A 1 83 ? -30.624 -15.316 44.699 1.00 91.44 83 GLU A CA 1
ATOM 653 C C . GLU A 1 83 ? -30.669 -14.182 45.750 1.00 91.44 83 GLU A C 1
ATOM 655 O O . GLU A 1 83 ? -31.196 -13.118 45.436 1.00 91.44 83 GLU A O 1
ATOM 660 N N . PRO A 1 84 ? -30.018 -14.295 46.929 1.00 92.06 84 PRO A N 1
ATOM 661 C CA . PRO A 1 84 ? -29.894 -13.165 47.856 1.00 92.06 84 PRO A CA 1
ATOM 662 C C . PRO A 1 84 ? -29.230 -11.904 47.272 1.00 92.06 84 PRO A C 1
ATOM 664 O O . PRO A 1 84 ? -29.582 -10.790 47.654 1.00 92.06 84 PRO A O 1
ATOM 667 N N . ILE A 1 85 ? -28.246 -12.050 46.375 1.00 91.94 85 ILE A N 1
ATOM 668 C CA . ILE A 1 85 ? -27.597 -10.908 45.708 1.00 91.94 85 ILE A CA 1
ATOM 669 C C . ILE A 1 85 ? -28.557 -10.252 44.708 1.00 91.94 85 ILE A C 1
ATOM 671 O O . ILE A 1 85 ? -28.628 -9.025 44.640 1.00 91.94 85 ILE A O 1
ATOM 675 N N . GLU A 1 86 ? -29.311 -11.049 43.953 1.00 90.94 86 GLU A N 1
ATOM 676 C CA . GLU A 1 86 ? -30.329 -10.564 43.019 1.00 90.94 86 GLU A CA 1
ATOM 677 C C . GLU A 1 86 ? -31.474 -9.846 43.749 1.00 90.94 86 GLU A C 1
ATOM 679 O O . GLU A 1 86 ? -31.892 -8.771 43.314 1.00 90.94 86 GLU A O 1
ATOM 684 N N . GLU A 1 87 ? -31.924 -10.371 44.895 1.00 91.25 87 GLU A N 1
ATOM 685 C CA . GLU A 1 87 ? -32.897 -9.706 45.772 1.00 91.25 87 GLU A CA 1
ATOM 686 C C . GLU A 1 87 ? -32.386 -8.336 46.238 1.00 91.25 87 GLU A C 1
ATOM 688 O O . GLU A 1 87 ? -33.097 -7.337 46.116 1.00 91.25 87 GLU A O 1
ATOM 693 N N . PHE A 1 88 ? -31.129 -8.263 46.691 1.00 92.25 88 PHE A N 1
ATOM 694 C CA . PHE A 1 88 ? -30.485 -7.005 47.076 1.00 92.25 88 PHE A CA 1
ATOM 695 C C . PHE A 1 88 ? -30.410 -6.008 45.906 1.00 92.25 88 PHE A C 1
ATOM 697 O O . PHE A 1 88 ? -30.697 -4.820 46.069 1.00 92.25 88 PHE A O 1
ATOM 704 N N . PHE A 1 89 ? -30.064 -6.473 44.703 1.00 92.56 89 PHE A N 1
ATOM 705 C CA . PHE A 1 89 ? -30.038 -5.637 43.500 1.00 92.56 89 PHE A CA 1
ATOM 706 C C . PHE A 1 89 ? -31.424 -5.142 43.078 1.00 92.56 89 PHE A C 1
ATOM 708 O O . PHE A 1 89 ? -31.511 -4.080 42.463 1.00 92.56 89 PHE A O 1
ATOM 715 N N . ALA A 1 90 ? -32.498 -5.848 43.432 1.00 89.69 90 ALA A N 1
ATOM 716 C CA . ALA A 1 90 ? -33.875 -5.446 43.155 1.00 89.69 90 ALA A CA 1
ATOM 717 C C . ALA A 1 90 ? -34.473 -4.495 44.213 1.00 89.69 90 ALA A C 1
ATOM 719 O O . ALA A 1 90 ? -35.552 -3.939 43.995 1.00 89.69 90 ALA A O 1
ATOM 720 N N . GLU A 1 91 ? -33.801 -4.267 45.348 1.00 90.44 91 GLU A N 1
ATOM 721 C CA . GLU A 1 91 ? -34.329 -3.421 46.421 1.00 90.44 91 GLU A CA 1
ATOM 722 C C . GLU A 1 91 ? -34.614 -1.985 45.948 1.00 90.44 91 GLU A C 1
ATOM 724 O O . GLU A 1 91 ? -33.720 -1.243 45.533 1.00 90.44 91 GLU A O 1
ATOM 729 N N . ALA A 1 92 ? -35.862 -1.533 46.093 1.00 84.38 92 ALA A N 1
ATOM 730 C CA . ALA A 1 92 ? -36.265 -0.164 45.754 1.00 84.38 92 ALA A CA 1
ATOM 731 C C . ALA A 1 92 ? -35.554 0.912 46.602 1.00 84.38 92 ALA A C 1
ATOM 733 O O . ALA A 1 92 ? -35.428 2.059 46.174 1.00 84.38 92 ALA A O 1
ATOM 734 N N . SER A 1 93 ? -35.067 0.565 47.798 1.00 82.06 93 SER A N 1
ATOM 735 C CA . SER A 1 93 ? -34.266 1.445 48.662 1.00 82.06 93 SER A CA 1
ATOM 736 C C . SER A 1 93 ? -32.851 1.689 48.136 1.00 82.06 93 SER A C 1
ATOM 738 O O . SER A 1 93 ? -32.213 2.680 48.522 1.00 82.06 93 SER A O 1
ATOM 740 N N . LEU A 1 94 ? -32.352 0.830 47.247 1.00 85.56 94 LEU A N 1
ATOM 741 C CA . LEU A 1 94 ? -31.014 0.937 46.689 1.00 85.56 94 LEU A CA 1
ATOM 742 C C . LEU A 1 94 ? -30.876 2.236 45.889 1.00 85.56 94 LEU A C 1
ATOM 744 O O . LEU A 1 94 ? -31.759 2.613 45.116 1.00 85.56 94 LEU A O 1
ATOM 748 N N . ILE A 1 95 ? -29.769 2.956 46.089 1.00 83.19 95 ILE A N 1
ATOM 749 C CA . ILE A 1 95 ? -29.565 4.256 45.435 1.00 83.19 95 ILE A CA 1
ATOM 750 C C . ILE A 1 95 ? -29.589 4.131 43.906 1.00 83.19 95 ILE A C 1
ATOM 752 O O . ILE A 1 95 ? -30.188 4.969 43.250 1.00 83.19 95 ILE A O 1
ATOM 756 N N . TRP A 1 96 ? -29.046 3.049 43.347 1.00 87.25 96 TRP A N 1
ATOM 757 C CA . TRP A 1 96 ? -29.039 2.779 41.907 1.00 87.25 96 TRP A CA 1
ATOM 758 C C . TRP A 1 96 ? -30.453 2.708 41.312 1.00 87.25 96 TRP A C 1
ATOM 760 O O . TRP A 1 96 ? -30.762 3.453 40.383 1.00 87.25 96 TRP A O 1
ATOM 770 N N . ASN A 1 97 ? -31.344 1.923 41.923 1.00 86.94 97 ASN A N 1
ATOM 771 C CA . ASN A 1 97 ? -32.731 1.770 41.475 1.00 86.94 97 ASN A CA 1
ATOM 772 C C . ASN A 1 97 ? -33.533 3.070 41.613 1.00 86.94 97 ASN A C 1
ATOM 774 O O . ASN A 1 97 ? -34.282 3.429 40.707 1.00 86.94 97 ASN A O 1
ATOM 778 N N . ARG A 1 98 ? -33.323 3.834 42.697 1.00 83.50 98 ARG A N 1
ATOM 779 C CA . ARG A 1 98 ? -33.934 5.169 42.865 1.00 83.50 98 ARG A CA 1
ATOM 780 C C . ARG A 1 98 ? -33.509 6.163 41.787 1.00 83.50 98 ARG A C 1
ATOM 782 O O . ARG A 1 98 ? -34.259 7.083 41.480 1.00 83.50 98 ARG A O 1
ATOM 789 N N . LEU A 1 99 ? -32.316 5.981 41.228 1.00 80.25 99 LEU A N 1
ATOM 790 C CA . LEU A 1 99 ? -31.772 6.794 40.143 1.00 80.25 99 LEU A CA 1
ATOM 791 C C . LEU A 1 99 ? -32.124 6.247 38.746 1.00 80.25 99 LEU A C 1
ATOM 793 O O . LEU A 1 99 ? -31.727 6.838 37.739 1.00 80.25 99 LEU A O 1
ATOM 797 N N . GLY A 1 100 ? -32.860 5.133 38.667 1.00 83.19 100 GLY A N 1
ATOM 798 C CA . GLY A 1 100 ? -33.186 4.459 37.409 1.00 83.19 100 GLY A CA 1
ATOM 799 C C . GLY A 1 100 ? -31.977 3.804 36.732 1.00 83.19 100 GLY A C 1
ATOM 800 O O . GLY A 1 100 ? -31.972 3.660 35.513 1.00 83.19 100 GLY A O 1
ATOM 801 N N . ILE A 1 101 ? -30.938 3.453 37.496 1.00 88.38 101 ILE A N 1
ATOM 802 C CA . ILE A 1 101 ? -29.751 2.736 37.018 1.00 88.38 101 ILE A CA 1
ATOM 803 C C . ILE A 1 101 ? -29.915 1.271 37.402 1.00 88.38 101 ILE A C 1
ATOM 805 O O . ILE A 1 101 ? -29.958 0.956 38.591 1.00 88.38 101 ILE A O 1
ATOM 809 N N . ARG A 1 102 ? -29.993 0.379 36.412 1.00 86.00 102 ARG A N 1
ATOM 810 C CA . ARG A 1 102 ? -30.223 -1.051 36.650 1.00 86.00 102 ARG A CA 1
ATOM 811 C C . ARG A 1 102 ? -28.914 -1.775 37.012 1.00 86.00 102 ARG A C 1
ATOM 813 O O . ARG A 1 102 ? -27.985 -1.735 36.206 1.00 86.00 102 ARG A O 1
ATOM 820 N N . PRO A 1 103 ? -28.821 -2.450 38.173 1.00 90.69 103 PRO A N 1
ATOM 821 C CA . PRO A 1 103 ? -27.700 -3.330 38.497 1.00 90.69 103 PRO A CA 1
ATOM 822 C C . PRO A 1 103 ? -27.744 -4.644 37.716 1.00 90.69 103 PRO A C 1
ATOM 824 O O . PRO A 1 103 ? -28.812 -5.242 37.570 1.00 90.69 103 PRO A O 1
ATOM 827 N N . VAL A 1 104 ? -26.580 -5.127 37.283 1.00 89.88 104 VAL A N 1
ATOM 828 C CA . VAL A 1 104 ? -26.410 -6.454 36.674 1.00 89.88 104 VAL A CA 1
ATOM 829 C C . VAL A 1 104 ? -25.173 -7.131 37.257 1.00 89.88 104 VAL A C 1
ATOM 831 O O . VAL A 1 104 ? -24.123 -6.506 37.385 1.00 89.88 104 VAL A O 1
ATOM 834 N N . LEU A 1 105 ? -25.290 -8.410 37.618 1.00 91.12 105 LEU A N 1
ATOM 835 C CA . LEU A 1 105 ? -24.182 -9.225 38.119 1.00 91.12 105 LEU A CA 1
ATOM 836 C C . LEU A 1 105 ? -23.534 -10.001 36.967 1.00 91.12 105 LEU A C 1
ATOM 838 O O . LEU A 1 105 ? -24.223 -10.764 36.295 1.00 91.12 105 LEU A O 1
ATOM 842 N N . LEU A 1 106 ? -22.220 -9.858 36.768 1.00 92.50 106 LEU A N 1
ATOM 843 C CA . LEU A 1 106 ? -21.488 -10.497 35.668 1.00 92.50 106 LEU A CA 1
ATOM 844 C C . LEU A 1 106 ? -20.201 -11.189 36.131 1.00 92.50 106 LEU A C 1
ATOM 846 O O . LEU A 1 106 ? -19.544 -10.779 37.091 1.00 92.50 106 LEU A O 1
ATOM 850 N N . ARG A 1 107 ? -19.806 -12.234 35.401 1.00 91.81 107 ARG A N 1
ATOM 851 C CA . ARG A 1 107 ? -18.527 -12.933 35.579 1.00 91.81 107 ARG A CA 1
ATOM 852 C C . ARG A 1 107 ? -17.446 -12.295 34.715 1.00 91.81 107 ARG A C 1
ATOM 854 O O . ARG A 1 107 ? -17.626 -12.120 33.515 1.00 91.81 107 ARG A O 1
ATOM 861 N N . ALA A 1 108 ? -16.281 -12.016 35.295 1.00 91.00 108 ALA A N 1
ATOM 862 C CA . ALA A 1 108 ? -15.158 -11.421 34.571 1.00 91.00 108 ALA A CA 1
ATOM 863 C C . ALA A 1 108 ? -14.695 -12.283 33.381 1.00 91.00 108 ALA A C 1
ATOM 865 O O . ALA A 1 108 ? -14.334 -11.750 32.339 1.00 91.00 108 ALA A O 1
ATOM 866 N N . GLU A 1 109 ? -14.723 -13.606 33.518 1.00 87.25 109 GLU A N 1
ATOM 867 C CA . GLU A 1 109 ? -14.273 -14.551 32.487 1.00 87.25 109 GLU A CA 1
ATOM 868 C C . GLU A 1 109 ? -15.189 -14.637 31.261 1.00 87.25 109 GLU A C 1
ATOM 870 O O . GLU A 1 109 ? -14.727 -15.008 30.184 1.00 87.25 109 GLU A O 1
ATOM 875 N N . GLU A 1 110 ? -16.459 -14.261 31.412 1.00 88.50 110 GLU A N 1
ATOM 876 C CA . GLU A 1 110 ? -17.437 -14.222 30.320 1.00 88.50 110 GLU A CA 1
ATOM 877 C C . GLU A 1 110 ? -17.322 -12.925 29.502 1.00 88.50 110 GLU A C 1
ATOM 879 O O . GLU A 1 110 ? -17.751 -12.878 28.352 1.00 88.50 110 GLU A O 1
ATOM 884 N N . MET A 1 111 ? -16.706 -11.883 30.074 1.00 87.00 111 MET A N 1
ATOM 885 C CA . MET A 1 111 ? -16.697 -10.524 29.515 1.00 87.00 111 MET A CA 1
ATOM 886 C C . MET A 1 111 ? -15.355 -10.100 28.905 1.00 87.00 111 MET A C 1
ATOM 888 O O . MET A 1 111 ? -15.299 -9.154 28.125 1.00 87.00 111 MET A O 1
ATOM 892 N N . GLN A 1 112 ? -14.249 -10.747 29.273 1.00 88.69 112 GLN A N 1
ATOM 893 C CA . GLN A 1 112 ? -12.898 -10.349 28.854 1.00 88.69 112 GLN A CA 1
ATOM 894 C C . GLN A 1 112 ? -11.957 -11.554 28.811 1.00 88.69 112 GLN A C 1
ATOM 896 O O . GLN A 1 112 ? -12.106 -12.522 29.554 1.00 88.69 112 GLN A O 1
ATOM 901 N N . ALA A 1 113 ? -10.940 -11.481 27.953 1.00 85.62 113 ALA A N 1
ATOM 902 C CA . ALA A 1 113 ? -9.917 -12.515 27.852 1.00 85.62 113 ALA A CA 1
ATOM 903 C C . ALA A 1 113 ? -8.910 -12.452 29.017 1.00 85.62 113 ALA A C 1
ATOM 905 O O . ALA A 1 113 ? -8.745 -11.420 29.677 1.00 85.62 113 ALA A O 1
ATOM 906 N N . LYS A 1 114 ? -8.177 -13.555 29.245 1.00 82.69 114 LYS A N 1
ATOM 907 C CA . LYS A 1 114 ? -7.049 -13.585 30.194 1.00 82.69 114 LYS A CA 1
ATOM 908 C C . LYS A 1 114 ? -6.073 -12.439 29.871 1.00 82.69 114 LYS A C 1
ATOM 910 O O . LYS A 1 114 ? -5.721 -12.275 28.705 1.00 82.69 114 LYS A O 1
ATOM 915 N N . PRO A 1 115 ? -5.614 -11.666 30.872 1.00 84.25 115 PRO A N 1
ATOM 916 C CA . PRO A 1 115 ? -5.641 -11.962 32.308 1.00 84.25 115 PRO A CA 1
ATOM 917 C C . PRO A 1 115 ? -6.874 -11.449 33.086 1.00 84.25 115 PRO A C 1
ATOM 919 O O . P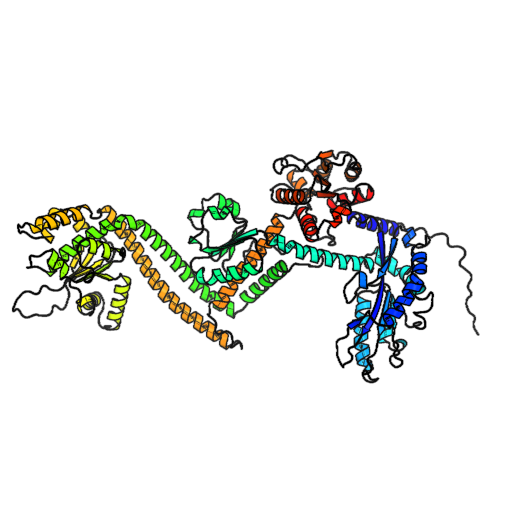RO A 1 115 ? -6.786 -11.343 34.300 1.00 84.25 115 PRO A O 1
ATOM 922 N N . TYR A 1 116 ? -8.016 -11.148 32.459 1.00 89.69 116 TYR A N 1
ATOM 923 C CA . TYR A 1 116 ? -9.225 -10.648 33.145 1.00 89.69 116 TYR A CA 1
ATOM 924 C C . TYR A 1 116 ? -8.968 -9.356 33.939 1.00 89.69 116 TYR A C 1
ATOM 926 O O . TYR A 1 116 ? -9.079 -9.320 35.159 1.00 89.69 116 TYR A O 1
ATOM 934 N N . ARG A 1 117 ? -8.557 -8.294 33.247 1.00 87.38 117 ARG A N 1
ATOM 935 C CA . ARG A 1 117 ? -8.050 -7.060 33.861 1.00 87.38 117 ARG A CA 1
ATOM 936 C C . ARG A 1 117 ? -9.036 -6.338 34.775 1.00 87.38 117 ARG A C 1
ATOM 938 O O . ARG A 1 117 ? -8.561 -5.671 35.685 1.00 87.38 117 ARG A O 1
ATOM 945 N N . PHE A 1 118 ? -10.348 -6.435 34.549 1.00 92.38 118 PHE A N 1
ATOM 946 C CA . PHE A 1 118 ? -11.332 -5.557 35.200 1.00 92.38 118 PHE A CA 1
ATOM 947 C C . PHE A 1 118 ? -12.387 -6.296 36.035 1.00 92.38 118 PHE A C 1
ATOM 949 O O . PHE A 1 118 ? -13.156 -7.080 35.489 1.00 92.38 118 PHE A O 1
ATOM 956 N N . ALA A 1 119 ? -12.461 -6.052 37.343 1.00 92.88 119 ALA A N 1
ATOM 957 C CA . ALA A 1 119 ? -13.494 -6.629 38.209 1.00 92.88 119 ALA A CA 1
ATOM 958 C C . ALA A 1 119 ? -13.674 -5.809 39.495 1.00 92.88 119 ALA A C 1
ATOM 960 O O . ALA A 1 119 ? -12.712 -5.250 40.015 1.00 92.88 119 ALA A O 1
ATOM 961 N N . ASP A 1 120 ? -14.892 -5.795 40.033 1.00 92.19 120 ASP A N 1
ATOM 962 C CA . ASP A 1 120 ? -15.263 -5.127 41.286 1.00 92.19 120 ASP A CA 1
ATOM 963 C C . ASP A 1 120 ? -14.993 -5.998 42.515 1.00 92.19 120 ASP A C 1
ATOM 965 O O . ASP A 1 120 ? -14.700 -5.484 43.595 1.00 92.19 120 ASP A O 1
ATOM 969 N N . LEU A 1 121 ? -15.057 -7.322 42.346 1.00 91.88 121 LEU A N 1
ATOM 970 C CA . LEU A 1 121 ? -14.786 -8.302 43.394 1.00 91.88 121 LEU A CA 1
ATOM 971 C C . LEU A 1 121 ? -13.856 -9.400 42.874 1.00 91.88 121 LEU A C 1
ATOM 973 O O . LEU A 1 121 ? -14.224 -10.174 41.995 1.00 91.88 121 LEU A O 1
ATOM 977 N N . ILE A 1 122 ? -12.649 -9.493 43.424 1.00 90.94 122 ILE A N 1
ATOM 978 C CA . ILE A 1 122 ? -11.601 -10.401 42.948 1.00 90.94 122 ILE A CA 1
ATOM 979 C C . ILE A 1 122 ? -11.229 -11.389 44.053 1.00 90.94 122 ILE A C 1
ATOM 981 O O . ILE A 1 122 ? -10.692 -10.999 45.088 1.00 90.94 122 ILE A O 1
ATOM 985 N N . PHE A 1 123 ? -11.433 -12.682 43.806 1.00 88.81 123 PHE A N 1
ATOM 986 C CA . PHE A 1 123 ? -10.910 -13.766 44.631 1.00 88.81 123 PHE A CA 1
ATOM 987 C C . PHE A 1 123 ? -9.753 -14.461 43.918 1.00 88.81 123 PHE A C 1
ATOM 989 O O . PHE A 1 123 ? -9.936 -15.095 42.879 1.00 88.81 123 PHE A O 1
ATOM 996 N N . LEU A 1 124 ? -8.564 -14.375 44.510 1.00 86.06 124 LEU A N 1
ATOM 997 C CA . LEU A 1 124 ? -7.352 -15.018 44.014 1.00 86.06 124 LEU A CA 1
ATOM 998 C C . LEU A 1 124 ? -6.907 -16.106 44.991 1.00 86.06 124 LEU A C 1
ATOM 1000 O O . LEU A 1 124 ? -6.359 -15.815 46.057 1.00 86.06 124 LEU A O 1
ATOM 1004 N N . SER A 1 125 ? -7.130 -17.369 44.626 1.00 82.75 125 SER A N 1
ATOM 1005 C CA . SER A 1 125 ? -6.511 -18.501 45.316 1.00 82.75 125 SER A CA 1
ATOM 1006 C C . SER A 1 125 ? -5.050 -18.643 44.887 1.00 82.75 125 SER A C 1
ATOM 1008 O O . SER A 1 125 ? -4.684 -18.379 43.742 1.00 82.75 125 SER A O 1
ATOM 1010 N N . MET A 1 126 ? -4.194 -19.066 45.806 1.00 78.19 126 MET A N 1
ATOM 1011 C CA . MET A 1 126 ? -2.786 -19.328 45.550 1.00 78.19 126 MET A CA 1
ATOM 1012 C C . MET A 1 126 ? -2.410 -20.733 45.990 1.00 78.19 126 MET A C 1
ATOM 1014 O O . MET A 1 126 ? -2.369 -21.029 47.195 1.00 78.19 126 MET A O 1
ATOM 1018 N N . THR A 1 127 ? -2.021 -21.547 45.012 1.00 75.00 127 THR A N 1
ATOM 1019 C CA . THR A 1 127 ? -1.435 -22.864 45.249 1.00 75.00 127 THR A CA 1
ATOM 1020 C C . THR A 1 127 ? 0.078 -22.773 45.189 1.00 75.00 127 THR A C 1
ATOM 1022 O O . THR A 1 127 ? 0.670 -22.304 44.218 1.00 75.00 127 THR A O 1
ATOM 1025 N N . VAL A 1 128 ? 0.715 -23.229 46.263 1.00 74.06 128 VAL A N 1
ATOM 1026 C CA . VAL A 1 128 ? 2.170 -23.312 46.368 1.00 74.06 128 VAL A CA 1
ATOM 1027 C C . VAL A 1 128 ? 2.595 -24.713 45.904 1.00 74.06 128 VAL A C 1
ATOM 1029 O O . VAL A 1 128 ? 2.143 -25.689 46.506 1.00 74.06 128 VAL A O 1
ATOM 1032 N N . PRO A 1 129 ? 3.422 -24.852 44.846 1.00 73.62 129 PRO A N 1
ATOM 1033 C CA . PRO A 1 129 ? 3.925 -26.152 44.407 1.00 73.62 129 PRO A CA 1
ATOM 1034 C C . PRO A 1 129 ? 4.739 -26.868 45.486 1.00 73.62 129 PRO A C 1
ATOM 1036 O O . PRO A 1 129 ? 5.434 -26.228 46.274 1.00 73.62 129 PRO A O 1
ATOM 1039 N N . HIS A 1 130 ? 4.741 -28.205 45.460 1.00 74.31 130 HIS A N 1
ATOM 1040 C CA . HIS A 1 130 ? 5.424 -29.035 46.464 1.00 74.31 130 HIS A CA 1
ATOM 1041 C C . HIS A 1 130 ? 6.943 -28.798 46.558 1.00 74.31 130 HIS A C 1
ATOM 1043 O O . HIS A 1 130 ? 7.559 -29.151 47.558 1.00 74.31 130 HIS A O 1
ATOM 1049 N N . TRP A 1 131 ? 7.566 -28.264 45.502 1.00 74.06 131 TRP A N 1
ATOM 1050 C CA . TRP A 1 131 ? 9.008 -28.016 45.436 1.00 74.06 131 TRP A CA 1
ATOM 1051 C C . TRP A 1 131 ? 9.408 -26.673 46.055 1.00 74.06 131 TRP A C 1
ATOM 1053 O O . TRP A 1 131 ? 10.596 -26.434 46.259 1.00 74.06 131 TRP A O 1
ATOM 1063 N N . VAL A 1 132 ? 8.449 -25.788 46.350 1.00 73.50 132 VAL A N 1
ATOM 1064 C CA . VAL A 1 132 ? 8.728 -24.487 46.964 1.00 73.50 132 VAL A CA 1
ATOM 1065 C C . VAL A 1 132 ? 9.058 -24.692 48.438 1.00 73.50 132 VAL A C 1
ATOM 1067 O O . VAL A 1 132 ? 8.196 -25.030 49.250 1.00 73.50 132 VAL A O 1
ATOM 1070 N N . THR A 1 133 ? 10.316 -24.453 48.798 1.00 75.50 133 THR A N 1
ATOM 1071 C CA . THR A 1 133 ? 10.772 -24.563 50.185 1.00 75.50 133 THR A CA 1
ATOM 1072 C C . THR A 1 133 ? 10.511 -23.265 50.967 1.00 75.50 133 THR A C 1
ATOM 1074 O O . THR A 1 133 ? 10.305 -22.201 50.371 1.00 75.50 133 THR A O 1
ATOM 1077 N N . PRO A 1 134 ? 10.574 -23.281 52.314 1.00 73.25 134 PRO A N 1
ATOM 1078 C CA . PRO A 1 134 ? 10.525 -22.056 53.116 1.00 73.25 134 PRO A CA 1
ATOM 1079 C C . PRO A 1 134 ? 11.596 -21.012 52.749 1.00 73.25 134 PRO A C 1
ATOM 1081 O O . PRO A 1 134 ? 11.375 -19.826 52.988 1.00 73.25 134 PRO A O 1
ATOM 1084 N N . LEU A 1 135 ? 12.723 -21.426 52.152 1.00 74.56 135 LEU A N 1
ATOM 1085 C CA . LEU A 1 135 ? 13.797 -20.536 51.691 1.00 74.56 135 LEU A CA 1
ATOM 1086 C C . LEU A 1 135 ? 13.416 -19.794 50.396 1.00 74.56 135 LEU A C 1
ATOM 1088 O O . LEU A 1 135 ? 13.729 -18.614 50.246 1.00 74.56 135 LEU A O 1
ATOM 1092 N N . ASP A 1 136 ? 12.657 -20.435 49.502 1.00 74.62 136 ASP A N 1
ATOM 1093 C CA . ASP A 1 136 ? 12.171 -19.844 48.242 1.00 74.62 136 ASP A CA 1
ATOM 1094 C C . ASP A 1 136 ? 10.968 -18.897 48.442 1.00 74.62 136 ASP A C 1
ATOM 1096 O O . ASP A 1 136 ? 10.557 -18.172 47.527 1.00 74.62 136 ASP A O 1
ATOM 1100 N N . ARG A 1 137 ? 10.412 -18.867 49.664 1.00 74.56 137 ARG A N 1
ATOM 1101 C CA . ARG A 1 137 ? 9.211 -18.109 50.046 1.00 74.56 137 ARG A CA 1
ATOM 1102 C C . ARG A 1 137 ? 9.261 -16.649 49.615 1.00 74.56 137 ARG A C 1
ATOM 1104 O O . ARG A 1 137 ? 8.278 -16.144 49.079 1.00 74.56 137 ARG A O 1
ATOM 1111 N N . ASN A 1 138 ? 10.382 -15.964 49.835 1.00 76.56 138 ASN A N 1
ATOM 1112 C CA . ASN A 1 138 ? 10.492 -14.536 49.533 1.00 76.56 138 ASN A CA 1
ATOM 1113 C C . ASN A 1 138 ? 10.418 -14.235 48.032 1.00 76.56 138 ASN A C 1
ATOM 1115 O O . ASN A 1 138 ? 9.748 -13.275 47.651 1.00 76.56 138 ASN A O 1
ATOM 1119 N N . GLY A 1 139 ? 11.058 -15.052 47.190 1.00 76.75 139 GLY A N 1
ATOM 1120 C CA . GLY A 1 139 ? 11.008 -14.899 45.734 1.00 76.75 139 GLY A CA 1
ATOM 1121 C C . GLY A 1 139 ? 9.623 -15.220 45.171 1.00 76.75 139 GLY A C 1
ATOM 1122 O O . GLY A 1 139 ? 9.108 -14.485 44.330 1.00 76.75 139 GLY A O 1
ATOM 1123 N N . PHE A 1 140 ? 8.979 -16.266 45.694 1.00 75.88 140 PHE A N 1
ATOM 1124 C CA . PHE A 1 140 ? 7.622 -16.655 45.308 1.00 75.88 140 PHE A CA 1
ATOM 1125 C C . PHE A 1 140 ? 6.578 -15.594 45.687 1.00 75.88 140 PHE A C 1
ATOM 1127 O O . PHE A 1 140 ? 5.754 -15.197 44.863 1.00 75.88 140 PHE A O 1
ATOM 1134 N N . ILE A 1 141 ? 6.662 -15.065 46.912 1.00 76.19 141 ILE A N 1
ATOM 1135 C CA . ILE A 1 141 ? 5.812 -13.964 47.379 1.00 76.19 141 ILE A CA 1
ATOM 1136 C C . ILE A 1 141 ? 6.001 -12.727 46.504 1.00 76.19 141 ILE A C 1
ATOM 1138 O O . ILE A 1 141 ? 5.010 -12.130 46.091 1.00 76.19 141 ILE A O 1
ATOM 1142 N N . LEU A 1 142 ? 7.242 -12.366 46.158 1.00 78.88 142 LEU A N 1
ATOM 1143 C CA . LEU A 1 142 ? 7.516 -11.225 45.282 1.00 78.88 142 LEU A CA 1
ATOM 1144 C C . LEU A 1 142 ? 6.835 -11.383 43.911 1.00 78.88 142 LEU A C 1
ATOM 1146 O O . LEU A 1 142 ? 6.252 -10.427 43.404 1.00 78.88 142 LEU A O 1
ATOM 1150 N N . LYS A 1 143 ? 6.869 -12.592 43.333 1.00 78.38 143 LYS A N 1
ATOM 1151 C CA . LYS A 1 143 ? 6.217 -12.913 42.052 1.00 78.38 143 LYS A CA 1
ATOM 1152 C C . LYS A 1 143 ? 4.695 -12.775 42.139 1.00 78.38 143 LYS A C 1
ATOM 1154 O O . LYS A 1 143 ? 4.112 -12.062 41.329 1.00 78.38 143 LYS A O 1
ATOM 1159 N N . ALA A 1 144 ? 4.066 -13.363 43.155 1.00 76.50 144 ALA A N 1
ATOM 1160 C CA . ALA A 1 144 ? 2.622 -13.243 43.363 1.00 76.50 144 ALA A CA 1
ATOM 1161 C C . ALA A 1 144 ? 2.177 -11.796 43.670 1.00 76.50 144 ALA A C 1
ATOM 1163 O O . ALA A 1 144 ? 1.131 -11.349 43.205 1.00 76.50 144 ALA A O 1
ATOM 1164 N N . THR A 1 145 ? 3.007 -11.022 44.374 1.00 80.44 145 THR A N 1
ATOM 1165 C CA . THR A 1 145 ? 2.725 -9.608 44.682 1.00 80.44 145 THR A CA 1
ATOM 1166 C C . THR A 1 145 ? 2.693 -8.741 43.416 1.00 80.44 145 THR A C 1
ATOM 1168 O O . THR A 1 145 ? 1.906 -7.802 43.349 1.00 80.44 145 THR A O 1
ATOM 1171 N N . LYS A 1 146 ? 3.496 -9.051 42.382 1.00 84.94 146 LYS A N 1
ATOM 1172 C CA . LYS A 1 146 ? 3.449 -8.323 41.095 1.00 84.94 146 LYS A CA 1
ATOM 1173 C C . LYS A 1 146 ? 2.066 -8.406 40.439 1.00 84.94 146 LYS A C 1
ATOM 1175 O O . LYS A 1 146 ? 1.612 -7.418 39.873 1.00 84.94 146 LYS A O 1
ATOM 1180 N N . ILE A 1 147 ? 1.398 -9.553 40.559 1.00 82.44 147 ILE A N 1
ATOM 1181 C CA . ILE A 1 147 ? 0.052 -9.783 40.016 1.00 82.44 147 ILE A CA 1
ATOM 1182 C C . ILE A 1 147 ? -0.964 -8.933 40.773 1.00 82.44 147 ILE A C 1
ATOM 1184 O O . ILE A 1 147 ? -1.706 -8.174 40.160 1.00 82.44 147 ILE A O 1
ATOM 1188 N N . LEU A 1 148 ? -0.946 -8.992 42.107 1.00 83.94 148 LEU A N 1
ATOM 1189 C CA . LEU A 1 148 ? -1.836 -8.178 42.938 1.00 83.94 148 LEU A CA 1
ATOM 1190 C C . LEU A 1 148 ? -1.637 -6.679 42.707 1.00 83.94 148 LEU A C 1
ATOM 1192 O O . LEU A 1 148 ? -2.612 -5.939 42.622 1.00 83.94 148 LEU A O 1
ATOM 1196 N N . LYS A 1 149 ? -0.385 -6.238 42.539 1.00 89.06 149 LYS A N 1
ATOM 1197 C CA . LYS A 1 149 ? -0.069 -4.853 42.182 1.00 89.06 149 LYS A CA 1
ATOM 1198 C C . LYS A 1 149 ? -0.707 -4.460 40.846 1.00 89.06 149 LYS A C 1
ATOM 1200 O O . LYS A 1 149 ? -1.262 -3.371 40.754 1.00 89.06 149 LYS A O 1
ATOM 1205 N N . GLN A 1 150 ? -0.645 -5.333 39.839 1.00 87.81 150 GLN A N 1
ATOM 1206 C CA . GLN A 1 150 ? -1.270 -5.088 38.539 1.00 87.81 150 GLN A CA 1
ATOM 1207 C C . GLN A 1 150 ? -2.799 -5.010 38.654 1.00 87.81 150 GLN A C 1
ATOM 1209 O O . GLN A 1 150 ? -3.385 -4.041 38.183 1.00 87.81 150 GLN A O 1
ATOM 1214 N N . TYR A 1 151 ? -3.441 -5.966 39.339 1.00 87.94 151 TYR A N 1
ATOM 1215 C CA . TYR A 1 151 ? -4.895 -5.949 39.543 1.00 87.94 151 TYR A CA 1
ATOM 1216 C C . TYR A 1 151 ? -5.366 -4.734 40.337 1.00 87.94 151 TYR A C 1
ATOM 1218 O O . TYR A 1 151 ? -6.368 -4.136 39.964 1.00 87.94 151 TYR A O 1
ATOM 1226 N 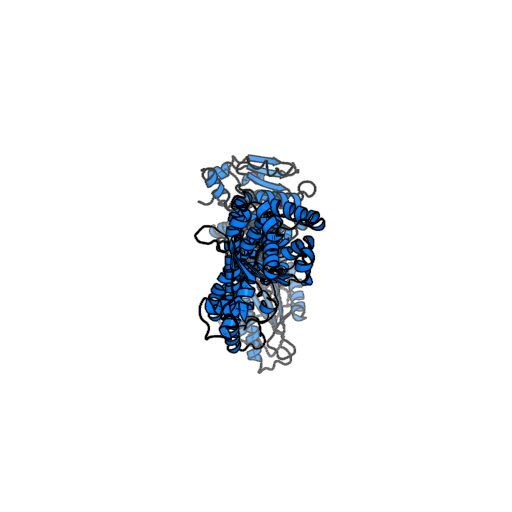N . ARG A 1 152 ? -4.648 -4.330 41.393 1.00 89.31 152 ARG A N 1
ATOM 1227 C CA . ARG A 1 152 ? -4.982 -3.118 42.152 1.00 89.31 152 ARG A CA 1
ATOM 1228 C C . ARG A 1 152 ? -4.810 -1.853 41.314 1.00 89.31 152 ARG A C 1
ATOM 1230 O O . ARG A 1 152 ? -5.621 -0.943 41.431 1.00 89.31 152 ARG A O 1
ATOM 1237 N N . ALA A 1 153 ? -3.766 -1.785 40.485 1.00 89.56 153 ALA A N 1
ATOM 1238 C CA . ALA A 1 153 ? -3.551 -0.654 39.586 1.00 89.56 153 ALA A CA 1
ATOM 1239 C C . ALA A 1 153 ? -4.670 -0.547 38.537 1.00 89.56 153 ALA A C 1
ATOM 1241 O O . ALA A 1 153 ? -5.186 0.542 38.299 1.00 89.56 153 ALA A O 1
ATOM 1242 N N . ASP A 1 154 ? -5.080 -1.679 37.960 1.00 87.06 154 ASP A N 1
ATOM 1243 C CA . ASP A 1 154 ? -6.174 -1.736 36.988 1.00 87.06 154 ASP A CA 1
ATOM 1244 C C . ASP A 1 154 ? -7.550 -1.496 37.659 1.00 87.06 154 ASP A C 1
ATOM 1246 O O . ASP A 1 154 ? -8.436 -0.890 37.045 1.00 87.06 154 ASP A O 1
ATOM 1250 N N . ASN A 1 155 ? -7.712 -1.877 38.937 1.00 88.19 155 ASN A N 1
ATOM 1251 C CA . ASN A 1 155 ? -8.966 -1.821 39.706 1.00 88.19 155 ASN A CA 1
ATOM 1252 C C . ASN A 1 155 ? -8.795 -1.167 41.095 1.00 88.19 155 ASN A C 1
ATOM 1254 O O . ASN A 1 155 ? -8.850 -1.865 42.117 1.00 88.19 155 ASN A O 1
ATOM 1258 N N . PRO A 1 156 ? -8.627 0.167 41.168 1.00 86.44 156 PRO A N 1
ATOM 1259 C CA . PRO A 1 156 ? -8.351 0.864 42.427 1.00 86.44 156 PRO A CA 1
ATOM 1260 C C . PRO A 1 156 ? -9.419 0.619 43.496 1.00 86.44 156 PRO A C 1
ATOM 1262 O O . PRO A 1 156 ? -9.087 0.313 44.640 1.00 86.44 156 PRO A O 1
ATOM 1265 N N . GLU A 1 157 ? -10.685 0.670 43.080 1.00 85.06 157 GLU A N 1
ATOM 1266 C CA . GLU A 1 157 ? -11.850 0.604 43.963 1.00 85.06 157 GLU A CA 1
ATOM 1267 C C . GLU A 1 157 ? -12.293 -0.826 44.289 1.00 85.06 157 GLU A C 1
ATOM 1269 O O . GLU A 1 157 ? -13.140 -0.997 45.151 1.00 85.06 157 GLU A O 1
ATOM 1274 N N . SER A 1 158 ? -11.769 -1.850 43.607 1.00 88.94 158 SER A N 1
ATOM 1275 C CA . SER A 1 158 ? -12.237 -3.237 43.766 1.00 88.94 158 SER A CA 1
ATOM 1276 C C . SER A 1 158 ? -11.922 -3.833 45.138 1.00 88.94 158 SER A C 1
ATOM 1278 O O . SER A 1 158 ? -10.902 -3.501 45.744 1.00 88.94 158 SER A O 1
ATOM 1280 N N . ILE A 1 159 ? -12.740 -4.787 45.591 1.00 89.88 159 ILE A N 1
ATOM 1281 C CA . ILE A 1 159 ? -12.394 -5.641 46.732 1.00 89.88 159 ILE A CA 1
ATOM 1282 C C . ILE A 1 159 ? -11.538 -6.806 46.234 1.00 89.88 159 ILE A C 1
ATOM 1284 O O . ILE A 1 159 ? -12.017 -7.677 45.509 1.00 89.88 159 ILE A O 1
ATOM 1288 N N . ILE A 1 160 ? -10.280 -6.861 46.672 1.00 88.06 160 ILE A N 1
ATOM 1289 C CA . ILE A 1 160 ? -9.338 -7.938 46.343 1.00 88.06 160 ILE A CA 1
ATOM 1290 C C . ILE A 1 160 ? -9.114 -8.833 47.560 1.00 88.06 160 ILE A C 1
ATOM 1292 O O . ILE A 1 160 ? -8.627 -8.398 48.610 1.00 88.06 160 ILE A O 1
ATOM 1296 N N . VAL A 1 161 ? -9.412 -10.120 47.388 1.00 85.38 161 VAL A N 1
ATOM 1297 C CA . VAL A 1 161 ? -9.291 -11.169 48.398 1.00 85.38 161 VAL A CA 1
ATOM 1298 C C . VAL A 1 161 ? -8.309 -12.233 47.923 1.00 85.38 161 VAL A C 1
ATOM 1300 O O . VAL A 1 161 ? -8.610 -13.034 47.041 1.00 85.38 161 VAL A O 1
ATOM 1303 N N . ALA A 1 162 ? -7.127 -12.275 48.539 1.00 80.69 162 ALA A N 1
ATOM 1304 C CA . ALA A 1 162 ? -6.142 -13.324 48.289 1.00 80.69 162 ALA A CA 1
ATOM 1305 C C . ALA A 1 162 ? -6.237 -14.428 49.352 1.00 80.69 162 ALA A C 1
ATOM 1307 O O . ALA A 1 162 ? -6.215 -14.157 50.557 1.00 80.69 162 ALA A O 1
ATOM 1308 N N . ILE A 1 163 ? -6.310 -15.685 48.916 1.00 76.50 163 ILE A N 1
ATOM 1309 C CA . ILE A 1 163 ? -6.447 -16.859 49.783 1.00 76.50 163 ILE A CA 1
ATOM 1310 C C . ILE A 1 163 ? -5.326 -17.844 49.462 1.00 76.50 163 ILE A C 1
ATOM 1312 O O . ILE A 1 163 ? -4.962 -18.040 48.309 1.00 76.50 163 ILE A O 1
ATOM 1316 N N . THR A 1 164 ? -4.789 -18.518 50.476 1.00 74.12 164 THR A N 1
ATOM 1317 C CA . THR A 1 164 ? -3.975 -19.717 50.261 1.00 74.12 164 THR A CA 1
ATOM 1318 C C . THR A 1 164 ? -4.316 -20.779 51.288 1.00 74.12 164 THR A C 1
ATOM 1320 O O . THR A 1 164 ? -4.600 -20.474 52.449 1.00 74.12 164 THR A O 1
ATOM 1323 N N . LYS A 1 165 ? -4.276 -22.039 50.854 1.00 68.00 165 LYS A N 1
ATOM 1324 C CA . LYS A 1 165 ? -4.458 -23.209 51.718 1.00 68.00 165 LYS A CA 1
ATOM 1325 C C . LYS A 1 165 ? -3.145 -23.704 52.327 1.00 68.00 165 LYS A C 1
ATOM 1327 O O . LYS A 1 165 ? -3.171 -24.609 53.155 1.00 68.00 165 LYS A O 1
ATOM 1332 N N . HIS A 1 166 ? -2.001 -23.128 51.946 1.00 70.75 166 HIS A N 1
ATOM 1333 C CA . HIS A 1 166 ? -0.699 -23.626 52.379 1.00 70.75 166 HIS A CA 1
ATOM 1334 C C . HIS A 1 166 ? -0.324 -23.097 53.783 1.00 70.75 166 HIS A C 1
ATOM 1336 O O . HIS A 1 166 ? -0.083 -21.894 53.937 1.00 70.75 166 HIS A O 1
ATOM 1342 N N . PRO A 1 167 ? -0.188 -23.956 54.816 1.00 65.88 167 PRO A N 1
ATOM 1343 C CA . PRO A 1 167 ? -0.024 -23.518 56.212 1.00 65.88 167 PRO A CA 1
ATOM 1344 C C . PRO A 1 167 ? 1.219 -22.653 56.458 1.00 65.88 167 PRO A C 1
ATOM 1346 O O . PRO A 1 167 ? 1.208 -21.756 57.303 1.00 65.88 167 PRO A O 1
ATOM 1349 N N . HIS A 1 168 ? 2.291 -22.910 55.700 1.00 67.62 168 HIS A N 1
ATOM 1350 C CA . HIS A 1 168 ? 3.573 -22.204 55.805 1.00 67.62 168 HIS A CA 1
ATOM 1351 C C . HIS A 1 168 ? 3.616 -20.854 55.063 1.00 67.62 168 HIS A C 1
ATOM 1353 O O . HIS A 1 168 ? 4.541 -20.070 55.272 1.00 67.62 168 HIS A O 1
ATOM 1359 N N . PHE A 1 169 ? 2.613 -20.546 54.234 1.00 67.38 169 PHE A N 1
ATOM 1360 C CA . PHE A 1 169 ? 2.494 -19.284 53.497 1.00 67.38 169 PHE A CA 1
ATOM 1361 C C . PHE A 1 169 ? 1.336 -18.459 54.072 1.00 67.38 169 PHE A C 1
ATOM 1363 O O . PHE A 1 169 ? 0.342 -18.194 53.414 1.00 67.38 169 PHE A O 1
ATOM 1370 N N . GLN A 1 170 ? 1.443 -18.038 55.336 1.00 68.69 170 GLN A N 1
ATOM 1371 C CA . GLN A 1 170 ? 0.416 -17.196 55.966 1.00 68.69 170 GLN A CA 1
ATOM 1372 C C . GLN A 1 170 ? 0.419 -15.783 55.357 1.00 68.69 170 GLN A C 1
ATOM 1374 O O . GLN A 1 170 ? 1.065 -14.882 55.894 1.00 68.69 170 GLN A O 1
ATOM 1379 N N . LEU A 1 171 ? -0.320 -15.581 54.258 1.00 69.00 171 LEU A N 1
ATOM 1380 C CA . LEU A 1 171 ? -0.441 -14.291 53.552 1.00 69.00 171 LEU A CA 1
ATOM 1381 C C . LEU A 1 171 ? -0.858 -13.153 54.494 1.00 69.00 171 LEU A C 1
ATOM 1383 O O . LEU A 1 171 ? -0.348 -12.043 54.393 1.00 69.00 171 LEU A O 1
ATOM 1387 N N . LYS A 1 172 ? -1.690 -13.469 55.498 1.00 64.06 172 LYS A N 1
ATOM 1388 C CA . LYS A 1 172 ? -2.140 -12.547 56.553 1.00 64.06 172 LYS A CA 1
ATOM 1389 C C . LYS A 1 172 ? -1.000 -11.836 57.293 1.00 64.06 172 LYS A C 1
ATOM 1391 O O . LYS A 1 172 ? -1.240 -10.779 57.861 1.00 64.06 172 LYS A O 1
ATOM 1396 N N . LYS A 1 173 ? 0.205 -12.408 57.343 1.00 67.06 173 LYS A N 1
ATOM 1397 C CA . LYS A 1 173 ? 1.355 -11.846 58.071 1.00 67.06 173 LYS A CA 1
ATOM 1398 C C . LYS A 1 173 ? 2.405 -11.210 57.158 1.00 67.06 173 LYS A C 1
ATOM 1400 O O . LYS A 1 173 ? 3.391 -10.703 57.681 1.00 67.06 173 LYS A O 1
ATOM 1405 N N . ASP A 1 174 ? 2.239 -11.260 55.833 1.00 73.62 174 ASP A N 1
ATOM 1406 C CA . ASP A 1 174 ? 3.198 -10.653 54.904 1.00 73.62 174 ASP A CA 1
ATOM 1407 C C . ASP A 1 174 ? 2.748 -9.227 54.524 1.00 73.62 174 ASP A C 1
ATOM 1409 O O . ASP A 1 174 ? 1.692 -9.072 53.900 1.00 73.62 174 ASP A O 1
ATOM 1413 N N . PRO A 1 175 ? 3.527 -8.180 54.867 1.00 75.88 175 PRO A N 1
ATOM 1414 C CA . PRO A 1 175 ? 3.169 -6.788 54.581 1.00 75.88 175 PRO A CA 1
ATOM 1415 C C . PRO A 1 175 ? 2.935 -6.516 53.093 1.00 75.88 175 PRO A C 1
ATOM 1417 O O . PRO A 1 175 ? 2.109 -5.678 52.740 1.00 75.88 175 PRO A O 1
ATOM 1420 N N . ARG A 1 176 ? 3.626 -7.253 52.210 1.00 74.81 176 ARG A N 1
ATOM 1421 C CA . ARG A 1 176 ? 3.514 -7.083 50.756 1.00 74.81 176 ARG A CA 1
ATOM 1422 C C . ARG A 1 176 ? 2.146 -7.500 50.237 1.00 74.81 176 ARG A C 1
ATOM 1424 O O . ARG A 1 176 ? 1.686 -6.918 49.271 1.00 74.81 176 ARG A O 1
ATOM 1431 N N . PHE A 1 177 ? 1.489 -8.471 50.870 1.00 74.75 177 PHE A N 1
ATOM 1432 C CA . PHE A 1 177 ? 0.135 -8.887 50.498 1.00 74.75 177 PHE A CA 1
ATOM 1433 C C . PHE A 1 177 ? -0.923 -7.963 51.093 1.00 74.75 177 PHE A C 1
ATOM 1435 O O . PHE A 1 177 ? -1.825 -7.544 50.377 1.00 74.75 177 PHE A O 1
ATOM 1442 N N . GLN A 1 178 ? -0.768 -7.578 52.365 1.00 76.31 178 GLN A N 1
ATOM 1443 C CA . GLN A 1 178 ? -1.684 -6.640 53.022 1.00 76.31 178 GLN A CA 1
ATOM 1444 C C . GLN A 1 178 ? -1.790 -5.297 52.288 1.00 76.31 178 GLN A C 1
ATOM 1446 O O . GLN A 1 178 ? -2.838 -4.667 52.325 1.00 76.31 178 GLN A O 1
ATOM 1451 N N . GLN A 1 179 ? -0.720 -4.878 51.608 1.00 81.00 179 GLN A N 1
ATOM 1452 C CA . GLN A 1 179 ? -0.693 -3.645 50.826 1.00 81.00 179 GLN A CA 1
ATOM 1453 C C . GLN A 1 179 ? -1.655 -3.650 49.625 1.00 81.00 179 GLN A C 1
ATOM 1455 O O . GLN A 1 179 ? -2.117 -2.585 49.226 1.00 81.00 179 GLN A O 1
ATOM 1460 N N . TRP A 1 180 ? -1.942 -4.814 49.032 1.00 83.44 180 TRP A N 1
ATOM 1461 C CA . TRP A 1 180 ? -2.678 -4.914 47.761 1.00 83.44 180 TRP A CA 1
ATOM 1462 C C . TRP A 1 180 ? -4.011 -5.669 47.875 1.00 83.44 180 TRP A C 1
ATOM 1464 O O . TRP A 1 180 ? -4.630 -5.946 46.852 1.00 83.44 180 TRP A O 1
ATOM 1474 N N . THR A 1 181 ? -4.444 -6.015 49.091 1.00 80.62 181 THR A N 1
ATOM 1475 C CA . THR A 1 181 ? -5.695 -6.743 49.368 1.00 80.62 181 THR A CA 1
ATOM 1476 C C . THR A 1 181 ? -6.493 -6.037 50.456 1.00 80.62 181 THR A C 1
ATOM 1478 O O . THR A 1 181 ? -5.905 -5.630 51.456 1.00 80.62 181 THR A O 1
ATOM 1481 N N . ASP A 1 182 ? -7.817 -5.968 50.331 1.00 76.44 182 ASP A N 1
ATOM 1482 C CA . ASP A 1 182 ? -8.648 -5.167 51.252 1.00 76.44 182 ASP A CA 1
ATOM 1483 C C . ASP A 1 182 ? -9.080 -5.945 52.491 1.00 76.44 182 ASP A C 1
ATOM 1485 O O . ASP A 1 182 ? -9.299 -5.378 53.561 1.00 76.44 182 ASP A O 1
ATOM 1489 N N . ILE A 1 183 ? -9.158 -7.271 52.382 1.00 65.81 183 ILE A N 1
ATOM 1490 C CA . ILE A 1 183 ? -9.623 -8.125 53.474 1.00 65.81 183 ILE A CA 1
ATOM 1491 C C . ILE A 1 183 ? -8.442 -8.867 54.078 1.00 65.81 183 ILE A C 1
ATOM 1493 O O . ILE A 1 183 ? -8.176 -10.034 53.801 1.00 65.81 183 ILE A O 1
ATOM 1497 N N . THR A 1 184 ? -7.741 -8.190 54.978 1.00 53.34 184 THR A N 1
ATOM 1498 C CA . THR A 1 184 ? -6.649 -8.798 55.754 1.00 53.34 184 THR A CA 1
ATOM 1499 C C . THR A 1 184 ? -7.140 -9.504 57.025 1.00 53.34 184 THR A C 1
ATOM 1501 O O . THR A 1 184 ? -6.351 -10.151 57.725 1.00 53.34 184 THR A O 1
ATOM 1504 N N . ARG A 1 185 ? -8.445 -9.428 57.344 1.00 47.12 185 ARG A N 1
ATOM 1505 C CA . ARG A 1 185 ? -8.977 -9.871 58.643 1.00 47.12 185 ARG A CA 1
ATOM 1506 C C . ARG A 1 185 ? -10.041 -10.963 58.676 1.00 47.12 185 ARG A C 1
ATOM 1508 O O . ARG A 1 185 ? -10.339 -11.367 59.789 1.00 47.12 185 ARG A O 1
ATOM 1515 N N . GLU A 1 186 ? -10.499 -11.551 57.569 1.00 49.25 186 GLU A N 1
ATOM 1516 C CA . GLU A 1 186 ? -11.600 -12.538 57.651 1.00 49.25 186 GLU A CA 1
ATOM 1517 C C . GLU A 1 186 ? -11.673 -13.555 56.490 1.00 49.25 186 GLU A C 1
ATOM 1519 O O . GLU A 1 186 ? -12.738 -13.897 55.991 1.00 49.25 186 GLU A O 1
ATOM 1524 N N . THR A 1 187 ? -10.546 -14.142 56.075 1.00 47.91 187 THR A N 1
ATOM 1525 C CA . THR A 1 187 ? -10.584 -15.295 55.145 1.00 47.91 187 THR A CA 1
ATOM 1526 C C . THR A 1 187 ? -11.106 -16.592 55.790 1.00 47.91 187 THR A C 1
ATOM 1528 O O . THR A 1 187 ? -11.287 -17.602 55.108 1.00 47.91 187 THR A O 1
ATOM 1531 N N . THR A 1 188 ? -11.420 -16.595 57.092 1.00 51.91 188 THR A N 1
ATOM 1532 C CA . THR A 1 188 ? -12.151 -17.695 57.736 1.00 51.91 188 THR A CA 1
ATOM 1533 C C . THR A 1 188 ? -13.637 -17.620 57.395 1.00 51.91 188 THR A C 1
ATOM 1535 O O . THR A 1 188 ? -14.420 -17.042 58.143 1.00 51.91 188 THR A O 1
ATOM 1538 N N . GLY A 1 189 ? -14.041 -18.262 56.298 1.00 58.44 189 GLY A N 1
ATOM 1539 C CA . GLY A 1 189 ? -15.459 -18.458 55.992 1.00 58.44 189 GLY A CA 1
ATOM 1540 C C . GLY A 1 189 ? -15.943 -17.936 54.645 1.00 58.44 189 GLY A C 1
ATOM 1541 O O . GLY A 1 189 ? -17.143 -17.771 54.502 1.00 58.44 189 GLY A O 1
ATOM 1542 N N . ILE A 1 190 ? -15.076 -17.770 53.640 1.00 63.28 190 ILE A N 1
ATOM 1543 C CA . ILE A 1 190 ? -15.467 -17.432 52.248 1.00 63.28 190 ILE A CA 1
ATOM 1544 C C . ILE A 1 190 ? -16.364 -18.522 51.585 1.00 63.28 190 ILE A C 1
ATOM 1546 O O . ILE A 1 190 ? -16.829 -18.377 50.465 1.00 63.28 190 ILE A O 1
ATOM 1550 N N . GLY A 1 191 ? -16.699 -19.600 52.305 1.00 61.91 191 GLY A N 1
ATOM 1551 C CA . GLY A 1 191 ? -17.748 -20.568 51.946 1.00 61.91 191 GLY A CA 1
ATOM 1552 C C . GLY A 1 191 ? -18.914 -20.673 52.943 1.00 61.91 191 GLY A C 1
ATOM 1553 O O . GLY A 1 191 ? -19.700 -21.618 52.842 1.00 61.91 191 GLY A O 1
ATOM 1554 N N . LYS A 1 192 ? -19.000 -19.774 53.936 1.00 72.06 192 LYS A N 1
ATOM 1555 C CA . LYS A 1 192 ? -20.129 -19.662 54.872 1.00 72.06 192 LYS A CA 1
ATOM 1556 C C . LYS A 1 192 ? -21.207 -18.776 54.253 1.00 72.06 192 LYS A C 1
ATOM 1558 O O . LYS A 1 192 ? -20.884 -17.741 53.684 1.00 72.06 192 LYS A O 1
ATOM 1563 N N . LYS A 1 193 ? -22.468 -19.178 54.426 1.00 77.25 193 LYS A N 1
ATOM 1564 C CA . LYS A 1 193 ? -23.640 -18.466 53.904 1.00 77.25 193 LYS A CA 1
ATOM 1565 C C . LYS A 1 193 ? -23.659 -17.002 54.374 1.00 77.25 193 LYS A C 1
ATOM 1567 O O . LYS A 1 193 ? -23.553 -16.753 55.573 1.00 77.25 193 LYS A O 1
ATOM 1572 N N . GLY A 1 194 ? -23.847 -16.088 53.430 1.00 83.00 194 GLY A N 1
ATOM 1573 C CA . GLY A 1 194 ? -24.016 -14.645 53.606 1.00 83.00 194 GLY A CA 1
ATOM 1574 C C . GLY A 1 194 ? -22.733 -13.827 53.458 1.00 83.00 194 GLY A C 1
ATOM 1575 O O . GLY A 1 194 ? -22.805 -12.601 53.442 1.00 83.00 194 GLY A O 1
ATOM 1576 N N . ARG A 1 195 ? -21.557 -14.464 53.360 1.00 84.38 195 ARG A N 1
ATOM 1577 C CA . ARG A 1 195 ? -20.288 -13.724 53.358 1.00 84.38 195 ARG A CA 1
ATOM 1578 C C . ARG A 1 195 ? -19.991 -13.070 52.012 1.00 84.38 195 ARG A C 1
ATOM 1580 O O . ARG A 1 195 ? -19.388 -12.005 52.000 1.00 84.38 195 ARG A O 1
ATOM 1587 N N . ILE A 1 196 ? -20.369 -13.686 50.894 1.00 86.88 196 ILE A N 1
ATOM 1588 C CA . ILE A 1 196 ? -20.161 -13.084 49.571 1.00 86.88 196 ILE A CA 1
ATOM 1589 C C . ILE A 1 196 ? -21.137 -11.921 49.391 1.00 86.88 196 ILE A C 1
ATOM 1591 O O . ILE A 1 196 ? -20.706 -10.845 48.987 1.00 86.88 196 ILE A O 1
ATOM 1595 N N . LEU A 1 197 ? -22.403 -12.103 49.780 1.00 88.94 197 LEU A N 1
ATOM 1596 C CA . LEU A 1 197 ? -23.417 -11.051 49.803 1.00 88.94 197 LEU A CA 1
ATOM 1597 C C . LEU A 1 197 ? -22.933 -9.825 50.583 1.00 88.94 197 LEU A C 1
ATOM 1599 O O . LEU A 1 197 ? -23.011 -8.718 50.069 1.00 88.94 197 LEU A O 1
ATOM 1603 N N . GLU A 1 198 ? -22.361 -10.012 51.776 1.00 87.62 198 GLU A N 1
ATOM 1604 C CA . GLU A 1 198 ? -21.817 -8.909 52.578 1.00 87.62 198 GLU A CA 1
ATOM 1605 C C . GLU A 1 198 ? -20.748 -8.103 51.820 1.00 87.62 198 GLU A C 1
ATOM 1607 O O . GLU A 1 198 ? -20.768 -6.872 51.846 1.00 87.62 198 GLU A O 1
ATOM 1612 N N . LEU A 1 199 ? -19.844 -8.780 51.102 1.00 87.94 199 LEU A N 1
ATOM 1613 C CA . LEU A 1 199 ? -18.808 -8.122 50.300 1.00 87.94 199 LEU A CA 1
ATOM 1614 C C . LEU A 1 199 ? -19.382 -7.399 49.086 1.00 87.94 199 LEU A C 1
ATOM 1616 O O . LEU A 1 199 ? -18.944 -6.292 48.773 1.00 87.94 199 LEU A O 1
ATOM 1620 N N . VAL A 1 200 ? -20.376 -7.995 48.426 1.00 89.50 200 VAL A N 1
ATOM 1621 C CA . VAL A 1 200 ? -21.102 -7.349 47.329 1.00 89.50 200 VAL A CA 1
ATOM 1622 C C . VAL A 1 200 ? -21.794 -6.091 47.842 1.00 89.50 200 VAL A C 1
ATOM 1624 O O . VAL A 1 200 ? -21.577 -5.018 47.290 1.00 89.50 200 VAL A O 1
ATOM 1627 N N . THR A 1 201 ? -22.552 -6.174 48.936 1.00 89.38 201 THR A N 1
ATOM 1628 C CA . THR A 1 201 ? -23.229 -5.019 49.538 1.00 89.38 201 THR A CA 1
ATOM 1629 C C . THR A 1 201 ? -22.233 -3.934 49.942 1.00 89.38 201 THR A C 1
ATOM 1631 O O . THR A 1 201 ? -22.455 -2.761 49.633 1.00 89.38 201 THR A O 1
ATOM 1634 N N . GLN A 1 202 ? -21.115 -4.303 50.577 1.00 88.25 202 GLN A N 1
ATOM 1635 C CA . GLN A 1 202 ? -20.065 -3.362 50.968 1.00 88.25 202 GLN A CA 1
ATOM 1636 C C . GLN A 1 202 ? -19.501 -2.615 49.755 1.00 88.25 202 GLN A C 1
ATOM 1638 O O . GLN A 1 202 ? -19.419 -1.388 49.778 1.00 88.25 202 GLN A O 1
ATOM 1643 N N . GLN A 1 203 ? -19.141 -3.340 48.696 1.00 88.69 203 GLN A N 1
ATOM 1644 C CA . GLN A 1 203 ? -18.558 -2.740 47.501 1.00 88.69 203 GLN A CA 1
ATOM 1645 C C . GLN A 1 203 ? -19.578 -1.893 46.736 1.00 88.69 203 GLN A C 1
ATOM 1647 O O . GLN A 1 203 ? -19.287 -0.781 46.297 1.00 88.69 203 GLN A O 1
ATOM 1652 N N . PHE A 1 204 ? -20.799 -2.399 46.591 1.00 87.44 204 PHE A N 1
ATOM 1653 C CA . PHE A 1 204 ? -21.819 -1.804 45.735 1.00 87.44 204 PHE A CA 1
ATOM 1654 C C . PHE A 1 204 ? -22.480 -0.554 46.328 1.00 87.44 204 PHE A C 1
ATOM 1656 O O . PHE A 1 204 ? -22.984 0.296 45.593 1.00 87.44 204 PHE A O 1
ATOM 1663 N N . THR A 1 205 ? -22.469 -0.424 47.658 1.00 87.25 205 THR A N 1
ATOM 1664 C CA . THR A 1 205 ? -22.983 0.757 48.378 1.00 87.25 205 THR A CA 1
ATOM 1665 C C . THR A 1 205 ? -21.894 1.761 48.751 1.00 87.25 205 THR A C 1
ATOM 1667 O O . THR A 1 205 ? -22.204 2.841 49.263 1.00 87.25 205 THR A O 1
ATOM 1670 N N . ALA A 1 206 ? -20.624 1.448 48.475 1.00 85.94 206 ALA A N 1
ATOM 1671 C CA . ALA A 1 206 ? -19.517 2.341 48.766 1.00 85.94 206 ALA A CA 1
ATOM 1672 C C . ALA A 1 206 ? -19.676 3.679 48.007 1.00 85.94 206 ALA A C 1
ATOM 1674 O O . ALA A 1 206 ? -19.876 3.693 46.787 1.00 85.94 206 ALA A O 1
ATOM 1675 N N . PRO A 1 207 ? -19.521 4.835 48.687 1.00 84.94 207 PRO A N 1
ATOM 1676 C CA . PRO A 1 207 ? -19.587 6.144 48.035 1.00 84.94 207 PRO A CA 1
ATOM 1677 C C . PRO A 1 207 ? -18.572 6.311 46.898 1.00 84.94 207 PRO A C 1
ATOM 1679 O O . PRO A 1 207 ? -18.814 7.066 45.956 1.00 84.94 207 PRO A O 1
ATOM 1682 N N . GLN A 1 208 ? -17.434 5.618 46.987 1.00 85.12 208 GLN A N 1
ATOM 1683 C CA . GLN A 1 208 ? -16.384 5.645 45.972 1.00 85.12 208 GLN A CA 1
ATOM 1684 C C . GLN A 1 208 ? -16.831 4.958 44.675 1.00 85.12 208 GLN A C 1
ATOM 1686 O O . GLN A 1 208 ? -16.655 5.541 43.611 1.00 85.12 208 GLN A O 1
ATOM 1691 N N . THR A 1 209 ? -17.519 3.815 44.758 1.00 86.81 209 THR A N 1
ATOM 1692 C CA . THR A 1 209 ? -18.110 3.102 43.610 1.00 86.81 209 THR A CA 1
ATOM 1693 C C . THR A 1 209 ? -19.102 3.973 42.847 1.00 86.81 209 THR A C 1
ATOM 1695 O O . THR A 1 209 ? -19.019 4.107 41.626 1.00 86.81 209 THR A O 1
ATOM 1698 N N . ILE A 1 210 ? -20.001 4.644 43.575 1.00 83.44 210 ILE A N 1
ATOM 1699 C CA . ILE A 1 210 ? -20.999 5.543 42.981 1.00 83.44 210 ILE A CA 1
ATOM 1700 C C . ILE A 1 210 ? -20.315 6.707 42.262 1.00 83.44 210 ILE A C 1
ATOM 1702 O O . ILE A 1 210 ? -20.633 7.008 41.111 1.00 83.44 210 ILE A O 1
ATOM 1706 N N . ARG A 1 211 ? -19.335 7.339 42.918 1.00 85.25 211 ARG A N 1
ATOM 1707 C CA . ARG A 1 211 ? -18.556 8.429 42.318 1.00 85.25 211 ARG A CA 1
ATOM 1708 C C . ARG A 1 211 ? -17.773 7.958 41.098 1.00 85.25 211 ARG A C 1
ATOM 1710 O O . ARG A 1 211 ? -17.773 8.657 40.092 1.00 85.25 211 ARG A O 1
ATOM 1717 N N . ALA A 1 212 ? -17.142 6.788 41.160 1.00 87.06 212 ALA A N 1
ATOM 1718 C CA . ALA A 1 212 ? -16.393 6.220 40.047 1.00 87.06 212 ALA A CA 1
ATOM 1719 C C . ALA A 1 212 ? -17.299 5.966 38.835 1.00 87.06 212 ALA A C 1
ATOM 1721 O O . ALA A 1 212 ? -16.928 6.313 37.718 1.00 87.06 212 ALA A O 1
ATOM 1722 N N . TYR A 1 213 ? -18.507 5.432 39.040 1.00 87.88 213 TYR A N 1
ATOM 1723 C CA . TYR A 1 213 ? -19.457 5.191 37.950 1.00 87.88 213 TYR A CA 1
ATOM 1724 C C . TYR A 1 213 ? -19.917 6.500 37.305 1.00 87.88 213 TYR A C 1
ATOM 1726 O O . TYR A 1 213 ? -19.840 6.670 36.088 1.00 87.88 213 TYR A O 1
ATOM 1734 N N . LEU A 1 214 ? -20.330 7.463 38.129 1.00 83.38 214 LEU A N 1
ATOM 1735 C CA . LEU A 1 214 ? -20.780 8.775 37.673 1.00 83.38 214 LEU A CA 1
ATOM 1736 C C . LEU A 1 214 ? -19.667 9.558 36.947 1.00 83.38 214 LEU A C 1
ATOM 1738 O O . LEU A 1 214 ? -19.928 10.223 35.940 1.00 83.38 214 LEU A O 1
ATOM 1742 N N . ASN A 1 215 ? -18.416 9.398 37.383 1.00 84.69 215 ASN A N 1
ATOM 1743 C CA . ASN A 1 215 ? -17.232 9.976 36.741 1.00 84.69 215 ASN A CA 1
ATOM 1744 C C . ASN A 1 215 ? -16.718 9.149 35.548 1.00 84.69 215 ASN A C 1
ATOM 1746 O O . ASN A 1 215 ? -15.915 9.648 34.766 1.00 84.69 215 ASN A O 1
ATOM 1750 N N . GLY A 1 216 ? -17.222 7.929 35.337 1.00 84.06 216 GLY A N 1
ATOM 1751 C CA . GLY A 1 216 ? -16.873 7.071 34.201 1.00 84.06 216 GLY A CA 1
ATOM 1752 C C . GLY A 1 216 ? -15.537 6.350 34.347 1.00 84.06 216 GLY A C 1
ATOM 1753 O O . GLY A 1 216 ? -14.938 5.973 33.349 1.00 84.06 216 GLY A O 1
ATOM 1754 N N . THR A 1 217 ? -15.058 6.177 35.577 1.00 86.44 217 THR A N 1
ATOM 1755 C CA . THR A 1 217 ? -13.817 5.459 35.903 1.00 86.44 217 THR A CA 1
ATOM 1756 C C . THR A 1 217 ? -14.073 4.077 36.515 1.00 86.44 217 THR A C 1
ATOM 1758 O O . THR A 1 217 ? -13.120 3.371 36.860 1.00 86.44 217 THR A O 1
ATOM 1761 N N . HIS A 1 218 ? -15.344 3.685 36.652 1.00 90.56 218 HIS A N 1
ATOM 1762 C CA . HIS A 1 218 ? -15.761 2.391 37.186 1.00 90.56 218 HIS A CA 1
ATOM 1763 C C . HIS A 1 218 ? -15.492 1.239 36.207 1.00 90.56 218 HIS A C 1
ATOM 1765 O O . HIS A 1 218 ? -15.337 1.433 34.999 1.00 90.56 218 HIS A O 1
ATOM 1771 N N . THR A 1 219 ? -15.466 0.021 36.748 1.00 89.44 219 THR A N 1
ATOM 1772 C CA . THR A 1 219 ? -15.276 -1.243 36.027 1.00 89.44 219 THR A CA 1
ATOM 1773 C C . THR A 1 219 ? -16.229 -1.386 34.842 1.00 89.44 219 THR A C 1
ATOM 1775 O O . THR A 1 219 ? -15.781 -1.771 33.767 1.00 89.44 219 THR A O 1
ATOM 1778 N N . THR A 1 220 ? -17.496 -0.980 34.996 1.00 89.19 220 THR A N 1
ATOM 1779 C CA . THR A 1 220 ? -18.485 -0.905 33.903 1.00 89.19 220 THR A CA 1
ATOM 1780 C C . THR A 1 220 ? -17.919 -0.194 32.678 1.00 89.19 220 THR A C 1
ATOM 1782 O O . THR A 1 220 ? -17.858 -0.778 31.603 1.00 89.19 220 THR A O 1
ATOM 1785 N N . GLN A 1 221 ? -17.455 1.053 32.827 1.00 87.12 221 GLN A N 1
ATOM 1786 C CA . GLN A 1 221 ? -16.963 1.827 31.686 1.00 87.12 221 GLN A CA 1
ATOM 1787 C C . GLN A 1 221 ? -15.657 1.253 31.135 1.00 87.12 221 GLN A C 1
ATOM 1789 O O . GLN A 1 221 ? -15.485 1.205 29.926 1.00 87.12 221 GLN A O 1
ATOM 1794 N N . LYS A 1 222 ? -14.766 0.739 31.990 1.00 88.50 222 LYS A N 1
ATOM 1795 C CA . LYS A 1 222 ? -13.525 0.088 31.537 1.00 88.50 222 LYS A CA 1
ATOM 1796 C C . LYS A 1 222 ? -13.783 -1.183 30.720 1.00 88.50 222 LYS A C 1
ATOM 1798 O O . LYS A 1 222 ? -13.067 -1.448 29.756 1.00 88.50 222 LYS A O 1
ATOM 1803 N N . LEU A 1 223 ? -14.784 -1.977 31.096 1.00 88.19 223 LEU A N 1
ATOM 1804 C CA . LEU A 1 223 ? -15.202 -3.153 30.332 1.00 88.19 223 LEU A CA 1
ATOM 1805 C C . LEU A 1 223 ? -15.893 -2.761 29.035 1.00 88.19 223 LEU A C 1
ATOM 1807 O O . LEU A 1 223 ? -15.590 -3.346 27.998 1.00 88.19 223 LEU A O 1
ATOM 1811 N N . GLU A 1 224 ? -16.757 -1.745 29.068 1.00 84.25 224 GLU A N 1
ATOM 1812 C CA . GLU A 1 224 ? -17.315 -1.165 27.849 1.00 84.25 224 GLU A CA 1
ATOM 1813 C C . GLU A 1 224 ? -16.194 -0.685 26.914 1.00 84.25 224 GLU A C 1
ATOM 1815 O O . GLU A 1 224 ? -16.218 -1.010 25.734 1.00 84.25 224 GLU A O 1
ATOM 1820 N N . ASP A 1 225 ? -15.164 0.007 27.411 1.00 83.75 225 ASP A N 1
ATOM 1821 C CA . ASP A 1 225 ? -13.986 0.422 26.633 1.00 83.75 225 ASP A CA 1
ATOM 1822 C C . ASP A 1 225 ? -13.240 -0.765 26.026 1.00 83.75 225 ASP A C 1
ATOM 1824 O O . ASP A 1 225 ? -12.885 -0.728 24.849 1.00 83.75 225 ASP A O 1
ATOM 1828 N N . LEU A 1 226 ? -13.023 -1.829 26.804 1.00 84.81 226 LEU A N 1
ATOM 1829 C CA . LEU A 1 226 ? -12.339 -3.037 26.344 1.00 84.81 226 LEU A CA 1
ATOM 1830 C C . LEU A 1 226 ? -13.126 -3.738 25.232 1.00 84.81 226 LEU A C 1
ATOM 1832 O O . LEU A 1 226 ? -12.553 -4.076 24.195 1.00 84.81 226 LEU A O 1
ATOM 1836 N N . LEU A 1 227 ? -14.430 -3.936 25.427 1.00 82.00 227 LEU A N 1
ATOM 1837 C CA . LEU A 1 227 ? -15.309 -4.540 24.425 1.00 82.00 227 LEU A CA 1
ATOM 1838 C C . LEU A 1 227 ? -15.392 -3.668 23.172 1.00 82.00 227 LEU A C 1
ATOM 1840 O O . LEU A 1 227 ? -15.305 -4.183 22.058 1.00 82.00 227 LEU A O 1
ATOM 1844 N N . ARG A 1 228 ? -15.460 -2.343 23.341 1.00 78.38 228 ARG A N 1
ATOM 1845 C CA . ARG A 1 228 ? -15.416 -1.385 22.232 1.00 78.38 228 ARG A CA 1
ATOM 1846 C C . ARG A 1 228 ? -14.106 -1.466 21.467 1.00 78.38 228 ARG A C 1
ATOM 1848 O O . ARG A 1 228 ? -14.139 -1.509 20.244 1.00 78.38 228 ARG A O 1
ATOM 1855 N N . ALA A 1 229 ? -12.964 -1.522 22.147 1.00 81.94 229 ALA A N 1
ATOM 1856 C CA . ALA A 1 229 ? -11.670 -1.693 21.496 1.00 81.94 229 ALA A CA 1
ATOM 1857 C C . ALA A 1 229 ? -11.624 -3.006 20.696 1.00 81.94 229 ALA A C 1
ATOM 1859 O O . ALA A 1 229 ? -11.188 -3.018 19.548 1.00 81.94 229 ALA A O 1
ATOM 1860 N N . HIS A 1 230 ? -12.148 -4.099 21.252 1.00 82.81 230 HIS A N 1
ATOM 1861 C CA . HIS A 1 230 ? -12.249 -5.369 20.538 1.00 82.81 230 HIS A CA 1
ATOM 1862 C C . HIS A 1 230 ? -13.151 -5.277 19.292 1.00 82.81 230 HIS A C 1
ATOM 1864 O O . HIS A 1 230 ? -12.761 -5.728 18.213 1.00 82.81 230 HIS A O 1
ATOM 1870 N N . ASP A 1 231 ? -14.328 -4.660 19.408 1.00 78.62 231 ASP A N 1
ATOM 1871 C CA . ASP A 1 231 ? -15.234 -4.445 18.276 1.00 78.62 231 ASP A CA 1
ATOM 1872 C C . ASP A 1 231 ? -14.601 -3.556 17.199 1.00 78.62 231 ASP A C 1
ATOM 1874 O O . ASP A 1 231 ? -14.639 -3.907 16.022 1.00 78.62 231 ASP A O 1
ATOM 1878 N N . VAL A 1 232 ? -13.945 -2.457 17.587 1.00 78.69 232 VAL A N 1
ATOM 1879 C CA . VAL A 1 232 ? -13.229 -1.565 16.661 1.00 78.69 232 VAL A CA 1
ATOM 1880 C C . VAL A 1 232 ? -12.086 -2.305 15.962 1.00 78.69 232 VAL A C 1
ATOM 1882 O O . VAL A 1 232 ? -11.880 -2.097 14.767 1.00 78.69 232 VAL A O 1
ATOM 1885 N N . GLN A 1 233 ? -11.365 -3.195 16.653 1.00 84.56 233 GLN A N 1
ATOM 1886 C CA . GLN A 1 233 ? -10.324 -4.029 16.040 1.00 84.56 233 GLN A CA 1
ATOM 1887 C C . GLN A 1 233 ? -10.909 -5.022 15.040 1.00 84.56 233 GLN A C 1
ATOM 1889 O O . GLN A 1 233 ? -10.390 -5.154 13.930 1.00 84.56 233 GLN A O 1
ATOM 1894 N N . ARG A 1 234 ? -12.004 -5.699 15.397 1.00 84.12 234 ARG A N 1
ATOM 1895 C CA . ARG A 1 234 ? -12.702 -6.610 14.485 1.00 84.12 234 ARG A CA 1
ATOM 1896 C C . ARG A 1 234 ? -13.186 -5.870 13.239 1.00 84.12 234 ARG A C 1
ATOM 1898 O O . ARG A 1 234 ? -12.994 -6.363 12.130 1.00 84.12 234 ARG A O 1
ATOM 1905 N N . ASP A 1 235 ? -13.766 -4.688 13.416 1.00 80.94 235 ASP A N 1
ATOM 1906 C CA . ASP A 1 235 ? -14.260 -3.859 12.321 1.00 80.94 235 ASP A CA 1
ATOM 1907 C C . ASP A 1 235 ? -13.101 -3.353 11.443 1.00 80.94 235 ASP A C 1
ATOM 1909 O O . ASP A 1 235 ? -13.181 -3.427 10.217 1.00 80.94 235 ASP A O 1
ATOM 1913 N N . ALA A 1 236 ? -11.983 -2.920 12.044 1.00 83.38 236 ALA A N 1
ATOM 1914 C CA . ALA A 1 236 ? -10.771 -2.526 11.323 1.00 83.38 236 ALA A CA 1
ATOM 1915 C C . ALA A 1 236 ? -10.229 -3.661 10.441 1.00 83.38 236 ALA A C 1
ATOM 1917 O O . ALA A 1 236 ? -9.916 -3.438 9.268 1.00 83.38 236 ALA A O 1
ATOM 1918 N N . ASN A 1 237 ? -10.170 -4.880 10.981 1.00 88.00 237 ASN A N 1
ATOM 1919 C CA . ASN A 1 237 ? -9.734 -6.066 10.244 1.00 88.00 237 ASN A CA 1
ATOM 1920 C C . ASN A 1 237 ? -10.706 -6.400 9.105 1.00 88.00 237 ASN A C 1
ATOM 1922 O O . ASN A 1 237 ? -10.290 -6.689 7.986 1.00 88.00 237 ASN A O 1
ATOM 1926 N N . ALA A 1 238 ? -12.013 -6.296 9.350 1.00 83.56 238 ALA A N 1
ATOM 1927 C CA . ALA A 1 238 ? -13.024 -6.596 8.343 1.00 83.56 238 ALA A CA 1
ATOM 1928 C C . ALA A 1 238 ? -13.002 -5.627 7.141 1.00 83.56 238 ALA A C 1
ATOM 1930 O O . ALA A 1 238 ? -13.379 -6.009 6.031 1.00 83.56 238 ALA A O 1
ATOM 1931 N N . LEU A 1 239 ? -12.531 -4.390 7.335 1.00 83.31 239 LEU A N 1
ATOM 1932 C CA . LEU A 1 239 ? -12.382 -3.389 6.270 1.00 83.31 239 LEU A CA 1
ATOM 1933 C C . LEU A 1 239 ? -11.213 -3.658 5.326 1.00 83.31 239 LEU A C 1
ATOM 1935 O O . LEU A 1 239 ? -11.196 -3.101 4.229 1.00 83.31 239 LEU A O 1
ATOM 1939 N N . GLN A 1 240 ? -10.253 -4.497 5.713 1.00 86.75 240 GLN A N 1
ATOM 1940 C CA . GLN A 1 240 ? -9.088 -4.793 4.881 1.00 86.75 240 GLN A CA 1
ATOM 1941 C C . GLN A 1 240 ? -9.500 -5.327 3.505 1.00 86.75 240 GLN A C 1
ATOM 1943 O O . GLN A 1 240 ? -8.992 -4.864 2.488 1.00 86.75 240 GLN A O 1
ATOM 1948 N N . GLN A 1 241 ? -10.514 -6.199 3.449 1.00 82.06 241 GLN A N 1
ATOM 1949 C CA . GLN A 1 241 ? -11.060 -6.720 2.187 1.00 82.06 241 GLN A CA 1
ATOM 1950 C C . GLN A 1 241 ? -11.615 -5.616 1.271 1.00 82.06 241 GLN A C 1
ATOM 1952 O O . GLN A 1 241 ? -11.621 -5.745 0.048 1.00 82.06 241 GLN A O 1
ATOM 1957 N N . HIS A 1 242 ? -12.066 -4.506 1.851 1.00 81.69 242 HIS A N 1
ATOM 1958 C CA . HIS A 1 242 ? -12.619 -3.374 1.112 1.00 81.69 242 HIS A CA 1
ATOM 1959 C C . HIS A 1 242 ? -11.535 -2.436 0.623 1.00 81.69 242 HIS A C 1
ATOM 1961 O O . HIS A 1 242 ? -11.629 -1.951 -0.504 1.00 81.69 242 HIS A O 1
ATOM 1967 N N . GLN A 1 243 ? -10.504 -2.229 1.442 1.00 88.06 243 GLN A N 1
ATOM 1968 C CA . GLN A 1 243 ? -9.317 -1.454 1.092 1.00 88.06 243 GLN A CA 1
ATOM 1969 C C . GLN A 1 243 ? -8.615 -2.034 -0.140 1.00 88.06 243 GLN A C 1
ATOM 1971 O O . GLN A 1 243 ? -8.162 -1.270 -0.983 1.00 88.06 243 GLN A O 1
ATOM 1976 N N . VAL A 1 244 ? -8.591 -3.361 -0.292 1.00 90.38 244 VAL A N 1
ATOM 1977 C CA . VAL A 1 244 ? -7.904 -4.050 -1.403 1.00 90.38 244 VAL A CA 1
ATOM 1978 C C . VAL A 1 244 ? -8.776 -4.245 -2.652 1.00 90.38 244 VAL A C 1
ATOM 1980 O O . VAL A 1 244 ? -8.298 -4.692 -3.693 1.00 90.38 244 VAL A O 1
ATOM 1983 N N . ASN A 1 245 ? -10.059 -3.868 -2.601 1.00 90.00 245 ASN A N 1
ATOM 1984 C CA . ASN A 1 245 ? -11.006 -4.062 -3.703 1.00 90.00 245 ASN A CA 1
ATOM 1985 C C . ASN A 1 245 ? -10.928 -2.949 -4.772 1.00 90.00 245 ASN A C 1
ATOM 1987 O O . ASN A 1 245 ? -11.933 -2.299 -5.080 1.00 90.00 245 ASN A O 1
ATOM 1991 N N . TYR A 1 246 ? -9.736 -2.714 -5.322 1.00 91.81 246 TYR A N 1
ATOM 1992 C CA . TYR A 1 246 ? -9.477 -1.786 -6.426 1.00 91.81 246 TYR A CA 1
ATOM 1993 C C . TYR A 1 246 ? -8.459 -2.381 -7.407 1.00 91.81 246 TYR A C 1
ATOM 1995 O O . TYR A 1 246 ? -7.710 -3.295 -7.067 1.00 91.81 246 TYR A O 1
ATOM 2003 N N . ARG A 1 247 ? -8.453 -1.872 -8.638 1.00 94.56 247 ARG A N 1
ATOM 2004 C CA . ARG A 1 247 ? -7.554 -2.287 -9.713 1.00 94.56 247 ARG A CA 1
ATOM 2005 C C . ARG A 1 247 ? -6.401 -1.298 -9.815 1.00 94.56 247 ARG A C 1
ATOM 2007 O O . ARG A 1 247 ? -6.615 -0.085 -9.916 1.00 94.56 247 ARG A O 1
ATOM 2014 N N . LEU A 1 248 ? -5.188 -1.834 -9.798 1.00 96.38 248 LEU A N 1
ATOM 2015 C CA . LEU A 1 248 ? -3.929 -1.104 -9.800 1.00 96.38 248 LEU A CA 1
ATOM 2016 C C . LEU A 1 248 ? -3.145 -1.381 -11.085 1.00 96.38 248 LEU A C 1
ATOM 2018 O O . LEU A 1 248 ? -2.883 -2.540 -11.404 1.00 96.38 248 LEU A O 1
ATOM 2022 N N . LEU A 1 249 ? -2.748 -0.325 -11.795 1.00 95.94 249 LEU A N 1
ATOM 2023 C CA . LEU A 1 249 ? -1.808 -0.424 -12.911 1.00 95.94 249 LEU A CA 1
ATOM 2024 C C . LEU A 1 249 ? -0.455 0.151 -12.488 1.00 95.94 249 LEU A C 1
ATOM 2026 O O . LEU A 1 249 ? -0.359 1.332 -12.149 1.00 95.94 249 LEU A O 1
ATOM 2030 N N . VAL A 1 250 ? 0.587 -0.674 -12.513 1.00 96.25 250 VAL A N 1
ATOM 2031 C CA . VAL A 1 250 ? 1.971 -0.256 -12.277 1.00 96.25 250 VAL A CA 1
ATOM 2032 C C . VAL A 1 250 ? 2.681 -0.175 -13.620 1.00 96.25 250 VAL A C 1
ATOM 2034 O O . VAL A 1 250 ? 2.721 -1.139 -14.376 1.00 96.25 250 VAL A O 1
ATOM 2037 N N . ILE A 1 251 ? 3.227 0.994 -13.920 1.00 95.00 251 ILE A N 1
ATOM 2038 C CA . ILE A 1 251 ? 3.912 1.293 -15.170 1.00 95.00 251 ILE A CA 1
ATOM 2039 C C . ILE A 1 251 ? 5.378 1.508 -14.827 1.00 95.00 251 ILE A C 1
ATOM 2041 O O . ILE A 1 251 ? 5.721 2.421 -14.070 1.00 95.00 251 ILE A O 1
ATOM 2045 N N . VAL A 1 252 ? 6.236 0.648 -15.362 1.00 94.62 252 VAL A N 1
ATOM 2046 C CA . VAL A 1 252 ? 7.663 0.628 -15.041 1.00 94.62 252 VAL A CA 1
ATOM 2047 C C . VAL A 1 252 ? 8.466 1.165 -16.219 1.00 94.62 252 VAL A C 1
ATOM 2049 O O . VAL A 1 252 ? 8.169 0.869 -17.380 1.00 94.62 252 VAL A O 1
ATOM 2052 N N . HIS A 1 253 ? 9.489 1.969 -15.919 1.00 92.50 253 HIS A N 1
ATOM 2053 C CA . HIS A 1 253 ? 10.450 2.420 -16.920 1.00 92.50 253 HIS A CA 1
ATOM 2054 C C . HIS A 1 253 ? 11.037 1.223 -17.697 1.00 92.50 253 HIS A C 1
ATOM 2056 O O . HIS A 1 253 ? 11.395 0.227 -17.062 1.00 92.50 253 HIS A O 1
ATOM 2062 N N . PRO A 1 254 ? 11.215 1.309 -19.030 1.00 89.25 254 PRO A N 1
ATOM 2063 C CA . PRO A 1 254 ? 11.692 0.188 -19.837 1.00 89.25 254 PRO A CA 1
ATOM 2064 C C . PRO A 1 254 ? 12.970 -0.467 -19.307 1.00 89.25 254 PRO A C 1
ATOM 2066 O O . PRO A 1 254 ? 13.003 -1.680 -19.144 1.00 89.25 254 PRO A O 1
ATOM 2069 N N . GLY A 1 255 ? 13.961 0.343 -18.923 1.00 86.00 255 GLY A N 1
ATOM 2070 C CA . GLY A 1 255 ? 15.234 -0.129 -18.360 1.00 86.00 255 GLY A CA 1
ATOM 2071 C C . GLY A 1 255 ? 15.187 -0.732 -16.945 1.00 86.00 255 GLY A C 1
ATOM 2072 O O . GLY A 1 255 ? 16.232 -1.124 -16.443 1.00 86.00 255 GLY A O 1
ATOM 2073 N N . LEU A 1 256 ? 14.026 -0.781 -16.280 1.00 88.75 256 LEU A N 1
ATOM 2074 C CA . LEU A 1 256 ? 13.843 -1.439 -14.971 1.00 88.75 256 LEU A CA 1
ATOM 2075 C C . LEU A 1 256 ? 12.863 -2.611 -15.024 1.00 88.75 256 LEU A C 1
ATOM 2077 O O . LEU A 1 256 ? 12.693 -3.310 -14.027 1.00 88.75 256 LEU A O 1
ATOM 2081 N N . TYR A 1 257 ? 12.175 -2.805 -16.149 1.00 90.44 257 TYR A N 1
ATOM 2082 C CA . TYR A 1 257 ? 11.077 -3.760 -16.228 1.00 90.44 257 TYR A CA 1
ATOM 2083 C C . TYR A 1 257 ? 11.549 -5.182 -15.903 1.00 90.44 257 TYR A C 1
ATOM 2085 O O . TYR A 1 257 ? 11.011 -5.815 -14.996 1.00 90.44 257 TYR A O 1
ATOM 2093 N N . ASP A 1 258 ? 12.631 -5.634 -16.536 1.00 88.00 258 ASP A N 1
ATOM 2094 C CA . ASP A 1 258 ? 13.149 -6.993 -16.349 1.00 88.00 258 ASP A CA 1
ATOM 2095 C C . ASP A 1 258 ? 13.671 -7.258 -14.927 1.00 88.00 258 ASP A C 1
ATOM 2097 O O . ASP A 1 258 ? 13.621 -8.393 -14.444 1.00 88.00 258 ASP A O 1
ATOM 2101 N N . THR A 1 259 ? 14.151 -6.223 -14.229 1.00 86.25 259 THR A N 1
ATOM 2102 C CA . THR A 1 259 ? 14.702 -6.354 -12.872 1.00 86.25 259 THR A CA 1
ATOM 2103 C C . THR A 1 259 ? 13.634 -6.259 -11.788 1.00 86.25 259 THR A C 1
ATOM 2105 O O . THR A 1 259 ? 13.710 -6.968 -10.779 1.00 86.25 259 THR A O 1
ATOM 2108 N N . ASP A 1 260 ? 12.647 -5.383 -11.978 1.00 90.06 260 ASP A N 1
ATOM 2109 C CA . ASP A 1 260 ? 11.737 -4.967 -10.915 1.00 90.06 260 ASP A CA 1
ATOM 2110 C C . ASP A 1 260 ? 10.341 -5.593 -11.063 1.00 90.06 260 ASP A C 1
ATOM 2112 O O . ASP A 1 260 ? 9.717 -5.889 -10.043 1.00 90.06 260 ASP A O 1
ATOM 2116 N N . ALA A 1 261 ? 9.850 -5.854 -12.285 1.00 92.19 261 ALA A N 1
ATOM 2117 C CA . ALA A 1 261 ? 8.442 -6.198 -12.527 1.00 92.19 261 ALA A CA 1
ATOM 2118 C C . ALA A 1 261 ? 7.975 -7.431 -11.738 1.00 92.19 261 ALA A C 1
ATOM 2120 O O . ALA A 1 261 ? 7.055 -7.323 -10.930 1.00 92.19 261 ALA A O 1
ATOM 2121 N N . LYS A 1 262 ? 8.673 -8.569 -11.865 1.00 92.12 262 LYS A N 1
ATOM 2122 C CA . LYS A 1 262 ? 8.319 -9.810 -11.142 1.00 92.12 262 LYS A CA 1
ATOM 2123 C C . LYS A 1 262 ? 8.357 -9.651 -9.621 1.00 92.12 262 LYS A C 1
ATOM 2125 O O . LYS A 1 262 ? 7.574 -10.270 -8.906 1.00 92.12 262 LYS A O 1
ATOM 2130 N N . ARG A 1 263 ? 9.284 -8.836 -9.103 1.00 92.12 263 ARG A N 1
ATOM 2131 C CA . ARG A 1 263 ? 9.416 -8.585 -7.657 1.00 92.12 263 ARG A CA 1
ATOM 2132 C C . ARG A 1 263 ? 8.292 -7.686 -7.154 1.00 92.12 263 ARG A C 1
ATOM 2134 O O . ARG A 1 263 ? 7.780 -7.917 -6.062 1.00 92.12 263 ARG A O 1
ATOM 2141 N N . ILE A 1 264 ? 7.902 -6.690 -7.951 1.00 94.06 264 ILE A N 1
ATOM 2142 C CA . ILE A 1 264 ? 6.733 -5.852 -7.684 1.00 94.06 264 ILE A CA 1
ATOM 2143 C C . ILE A 1 264 ? 5.469 -6.716 -7.669 1.00 94.06 264 ILE A C 1
ATOM 2145 O O . ILE A 1 264 ? 4.719 -6.649 -6.699 1.00 94.06 264 ILE A O 1
ATOM 2149 N N . GLU A 1 265 ? 5.254 -7.544 -8.695 1.00 92.69 265 GLU A N 1
ATOM 2150 C CA . GLU A 1 265 ? 4.099 -8.450 -8.781 1.00 92.69 265 GLU A CA 1
ATOM 2151 C C . GLU A 1 265 ? 4.007 -9.338 -7.542 1.00 92.69 265 GLU A C 1
ATOM 2153 O O . GLU A 1 265 ? 3.019 -9.271 -6.813 1.00 92.69 265 GLU A O 1
ATOM 2158 N N . HIS A 1 266 ? 5.081 -10.066 -7.231 1.00 91.44 266 HIS A N 1
ATOM 2159 C CA . HIS A 1 266 ? 5.110 -10.984 -6.097 1.00 91.44 266 HIS A CA 1
ATOM 2160 C C . HIS A 1 266 ? 4.828 -10.296 -4.750 1.00 91.44 266 HIS A C 1
ATOM 2162 O O . HIS A 1 266 ? 4.123 -10.837 -3.899 1.00 91.44 266 HIS A O 1
ATOM 2168 N N . ARG A 1 267 ? 5.341 -9.076 -4.539 1.00 91.25 267 ARG A N 1
ATOM 2169 C CA . ARG A 1 267 ? 5.039 -8.314 -3.317 1.00 91.25 267 ARG A CA 1
ATOM 2170 C C . ARG A 1 267 ? 3.580 -7.907 -3.217 1.00 91.25 267 ARG A C 1
ATOM 2172 O O . ARG A 1 267 ? 3.014 -7.938 -2.127 1.00 91.25 267 ARG A O 1
ATOM 2179 N N . LEU A 1 268 ? 2.991 -7.476 -4.328 1.00 93.06 268 LEU A N 1
ATOM 2180 C CA . LEU A 1 268 ? 1.619 -6.979 -4.354 1.00 93.06 268 LEU A CA 1
ATOM 2181 C C . LEU A 1 268 ? 0.588 -8.115 -4.298 1.00 93.06 268 LEU A C 1
ATOM 2183 O O . LEU A 1 268 ? -0.490 -7.912 -3.739 1.00 93.06 268 LEU A O 1
ATOM 2187 N N . GLU A 1 269 ? 0.922 -9.308 -4.799 1.00 89.06 269 GLU A N 1
ATOM 2188 C CA . GLU A 1 269 ? 0.083 -10.513 -4.702 1.00 89.06 269 GLU A CA 1
ATOM 2189 C C . GLU A 1 269 ? -0.291 -10.854 -3.255 1.00 89.06 269 GLU A C 1
ATOM 2191 O O . GLU A 1 269 ? -1.449 -11.170 -2.975 1.00 89.06 269 GLU A O 1
ATOM 2196 N N . ASN A 1 270 ? 0.651 -10.697 -2.317 1.00 87.31 270 ASN A N 1
ATOM 2197 C CA . ASN A 1 270 ? 0.441 -10.989 -0.894 1.00 87.31 270 ASN A CA 1
ATOM 2198 C C . ASN A 1 270 ? -0.686 -10.160 -0.256 1.00 87.31 270 ASN A C 1
ATOM 2200 O O . ASN A 1 270 ? -1.246 -10.558 0.764 1.00 87.31 270 ASN A O 1
ATOM 2204 N N . TRP A 1 271 ? -1.042 -9.022 -0.856 1.00 89.38 271 TRP A N 1
ATOM 2205 C CA . TRP A 1 271 ? -2.077 -8.125 -0.345 1.00 89.38 271 TRP A CA 1
ATOM 2206 C C . TRP A 1 271 ? -3.478 -8.426 -0.884 1.00 89.38 271 TRP A C 1
ATOM 2208 O O . TRP A 1 271 ? -4.435 -7.792 -0.444 1.00 89.38 271 TRP A O 1
ATOM 2218 N N . GLY A 1 272 ? -3.633 -9.374 -1.816 1.00 87.31 272 GLY A N 1
ATOM 2219 C CA . GLY A 1 272 ? -4.948 -9.771 -2.334 1.00 87.31 272 GLY A CA 1
ATOM 2220 C C . GLY A 1 272 ? -5.708 -8.633 -3.027 1.00 87.31 272 GLY A C 1
ATOM 2221 O O . GLY A 1 272 ? -6.936 -8.558 -2.944 1.00 87.31 272 GLY A O 1
ATOM 2222 N N . LEU A 1 273 ? -4.982 -7.717 -3.677 1.00 91.56 273 LEU A N 1
ATOM 2223 C CA . LEU A 1 273 ? -5.569 -6.636 -4.469 1.00 91.56 273 LEU A CA 1
ATOM 2224 C C . LEU A 1 273 ? -6.463 -7.212 -5.578 1.00 91.56 273 LEU A C 1
ATOM 2226 O O . LEU A 1 273 ? -6.106 -8.202 -6.213 1.00 91.56 273 LEU A O 1
ATOM 2230 N N . LYS A 1 274 ? -7.615 -6.577 -5.843 1.00 91.75 274 LYS A N 1
ATOM 2231 C CA . LYS A 1 274 ? -8.620 -7.079 -6.806 1.00 91.75 274 LYS A CA 1
ATOM 2232 C C . LYS A 1 274 ? -8.018 -7.420 -8.170 1.00 91.75 274 LYS A C 1
ATOM 2234 O O . LYS A 1 274 ? -8.407 -8.405 -8.788 1.00 91.75 274 LYS A O 1
ATOM 2239 N N . GLN A 1 275 ? -7.145 -6.547 -8.662 1.00 93.31 275 GLN A N 1
ATOM 2240 C CA . GLN A 1 275 ? -6.403 -6.747 -9.897 1.00 93.31 275 GLN A CA 1
ATOM 2241 C C . GLN A 1 275 ? -5.146 -5.885 -9.855 1.00 93.31 275 GLN A C 1
ATOM 2243 O O . GLN A 1 275 ? -5.227 -4.689 -9.565 1.00 93.31 275 GLN A O 1
ATOM 2248 N N . VAL A 1 276 ? -4.009 -6.475 -10.195 1.00 94.44 276 VAL A N 1
ATOM 2249 C CA . VAL A 1 276 ? -2.741 -5.769 -10.382 1.00 94.44 276 VAL A CA 1
ATOM 2250 C C . VAL A 1 276 ? -2.229 -6.131 -11.763 1.00 94.44 276 VAL A C 1
ATOM 2252 O O . VAL A 1 276 ? -2.273 -7.296 -12.147 1.00 94.44 276 VAL A O 1
ATOM 2255 N N . ALA A 1 277 ? -1.781 -5.138 -12.517 1.00 94.94 277 ALA A N 1
ATOM 2256 C CA . ALA A 1 277 ? -1.018 -5.365 -13.734 1.00 94.94 277 ALA A CA 1
ATOM 2257 C C . ALA A 1 277 ? 0.261 -4.540 -13.674 1.00 94.94 277 ALA A C 1
ATOM 2259 O O . ALA A 1 277 ? 0.216 -3.360 -13.312 1.00 94.94 277 ALA A O 1
ATOM 2260 N N . VAL A 1 278 ? 1.382 -5.163 -14.025 1.00 95.94 278 VAL A N 1
ATOM 2261 C CA . VAL A 1 278 ? 2.684 -4.508 -14.116 1.00 95.94 278 VAL A CA 1
ATOM 2262 C C . VAL A 1 278 ? 3.120 -4.538 -15.573 1.00 95.94 278 VAL A C 1
ATOM 2264 O O . VAL A 1 278 ? 3.374 -5.597 -16.138 1.00 95.94 278 VAL A O 1
ATOM 2267 N N . ILE A 1 279 ? 3.168 -3.364 -16.195 1.00 94.94 279 ILE A N 1
ATOM 2268 C CA . ILE A 1 279 ? 3.470 -3.224 -17.622 1.00 94.94 279 ILE A CA 1
ATOM 2269 C C . ILE A 1 279 ? 4.683 -2.332 -17.838 1.00 94.94 279 ILE A C 1
ATOM 2271 O O . ILE A 1 279 ? 5.016 -1.472 -17.011 1.00 94.94 279 ILE A O 1
ATOM 2275 N N . GLN A 1 280 ? 5.327 -2.513 -18.983 1.00 93.19 280 GLN A N 1
ATOM 2276 C CA . GLN A 1 280 ? 6.369 -1.605 -19.429 1.00 93.19 280 GLN A CA 1
ATOM 2277 C C . GLN A 1 280 ? 5.736 -0.296 -19.936 1.00 93.19 280 GLN A C 1
ATOM 2279 O O . GLN A 1 280 ? 4.652 -0.298 -20.520 1.00 93.19 280 GLN A O 1
ATOM 2284 N N . GLN A 1 281 ? 6.402 0.848 -19.745 1.00 90.94 281 GLN A N 1
ATOM 2285 C CA . GLN A 1 281 ? 5.901 2.164 -20.187 1.00 90.94 281 GLN A CA 1
ATOM 2286 C C . GLN A 1 281 ? 5.525 2.217 -21.682 1.00 90.94 281 GLN A C 1
ATOM 2288 O O . GLN A 1 281 ? 4.577 2.906 -22.057 1.00 90.94 281 GLN A O 1
ATOM 2293 N N . THR A 1 282 ? 6.251 1.484 -22.525 1.00 85.81 282 THR A N 1
ATOM 2294 C CA . THR A 1 282 ? 6.047 1.351 -23.979 1.00 85.81 282 THR A CA 1
ATOM 2295 C C . THR A 1 282 ? 4.761 0.607 -24.347 1.00 85.81 282 THR A C 1
ATOM 2297 O O . THR A 1 282 ? 4.229 0.810 -25.436 1.00 85.81 282 THR A O 1
ATOM 2300 N N . GLU A 1 283 ? 4.229 -0.217 -23.445 1.00 89.00 283 GLU A N 1
ATOM 2301 C CA . GLU A 1 283 ? 3.005 -0.999 -23.650 1.00 89.00 283 GLU A CA 1
ATOM 2302 C C . GLU A 1 283 ? 1.739 -0.240 -23.235 1.00 89.00 283 GLU A C 1
ATOM 2304 O O . GLU A 1 283 ? 0.624 -0.713 -23.468 1.00 89.00 283 GLU A O 1
ATOM 2309 N N . LEU A 1 284 ? 1.886 0.937 -22.619 1.00 88.44 284 LEU A N 1
ATOM 2310 C CA . LEU A 1 284 ? 0.768 1.725 -22.121 1.00 88.44 284 LEU A CA 1
ATOM 2311 C C . LEU A 1 284 ? -0.125 2.208 -23.270 1.00 88.44 284 LEU A C 1
ATOM 2313 O O . LEU A 1 284 ? 0.310 2.953 -24.150 1.00 88.44 284 LEU A O 1
ATOM 2317 N N . ARG A 1 285 ? -1.414 1.858 -23.204 1.00 85.56 285 ARG A N 1
ATOM 2318 C CA . ARG A 1 285 ? -2.440 2.292 -24.163 1.00 85.56 285 ARG A CA 1
ATOM 2319 C C . ARG A 1 285 ? -3.538 3.124 -23.488 1.00 85.56 285 ARG A C 1
ATOM 2321 O O . ARG A 1 285 ? -3.832 2.884 -22.313 1.00 85.56 285 ARG A O 1
ATOM 2328 N N . PRO A 1 286 ? -4.171 4.084 -24.191 1.00 83.31 286 PRO A N 1
ATOM 2329 C CA . PRO A 1 286 ? -5.240 4.913 -23.626 1.00 83.31 286 PRO A CA 1
ATOM 2330 C C . PRO A 1 286 ? -6.433 4.126 -23.069 1.00 83.31 286 PRO A C 1
ATOM 2332 O O . PRO A 1 286 ? -7.061 4.571 -22.107 1.00 83.31 286 PRO A O 1
ATOM 2335 N N . GLU A 1 287 ? -6.741 2.956 -23.630 1.00 85.25 287 GLU A N 1
ATOM 2336 C CA . GLU A 1 287 ? -7.882 2.122 -23.233 1.00 85.25 287 GLU A CA 1
ATOM 2337 C C . GLU A 1 287 ? -7.748 1.621 -21.788 1.00 85.25 287 GLU A C 1
ATOM 2339 O O . GLU A 1 287 ? -8.721 1.657 -21.029 1.00 85.25 287 GLU A O 1
ATOM 2344 N N . LEU A 1 288 ? -6.523 1.274 -21.371 1.00 85.50 288 LEU A N 1
ATOM 2345 C CA . LEU A 1 288 ? -6.221 0.794 -20.019 1.00 85.50 288 LEU A CA 1
ATOM 2346 C C . LEU A 1 288 ? -6.560 1.842 -18.949 1.00 85.50 288 LEU A C 1
ATOM 2348 O O . LEU A 1 288 ? -6.928 1.500 -17.829 1.00 85.50 288 LEU A O 1
ATOM 2352 N N . LEU A 1 289 ? -6.528 3.138 -19.277 1.00 84.38 289 LEU A N 1
ATOM 2353 C CA . LEU A 1 289 ? -6.824 4.204 -18.310 1.00 84.38 289 LEU A CA 1
ATOM 2354 C C . LEU A 1 289 ? -8.274 4.186 -17.802 1.00 84.38 289 LEU A C 1
ATOM 2356 O O . LEU A 1 289 ? -8.571 4.791 -16.771 1.00 84.38 289 LEU A O 1
ATOM 2360 N N . ARG A 1 290 ? -9.186 3.517 -18.517 1.00 83.00 290 ARG A N 1
ATOM 2361 C CA . ARG A 1 290 ? -10.595 3.370 -18.118 1.00 83.00 290 ARG A CA 1
ATOM 2362 C C . ARG A 1 290 ? -10.842 2.131 -17.258 1.00 83.00 290 ARG A C 1
ATOM 2364 O O . ARG A 1 290 ? -11.864 2.064 -16.577 1.00 83.00 290 ARG A O 1
ATOM 2371 N N . GLU A 1 291 ? -9.928 1.167 -17.291 1.00 89.75 291 GLU A N 1
ATOM 2372 C CA . GLU A 1 291 ? -10.074 -0.118 -16.608 1.00 89.75 291 GLU A CA 1
ATOM 2373 C C . GLU A 1 291 ? -9.559 -0.090 -15.170 1.00 89.75 291 GLU A C 1
ATOM 2375 O O . GLU A 1 291 ? -10.043 -0.859 -14.346 1.00 89.75 291 GLU A O 1
ATOM 2380 N N . TYR A 1 292 ? -8.628 0.807 -14.845 1.00 92.25 292 TYR A N 1
ATOM 2381 C CA . TYR A 1 292 ? -7.960 0.837 -13.545 1.00 92.25 292 TYR A CA 1
ATOM 2382 C C . TYR A 1 292 ? -8.365 2.049 -12.702 1.00 92.25 292 TYR A C 1
ATOM 2384 O O . TYR A 1 292 ? -8.667 3.131 -13.212 1.00 92.25 292 TYR A O 1
ATOM 2392 N N . GLU A 1 293 ? -8.381 1.873 -11.378 1.00 91.12 293 GLU A N 1
ATOM 2393 C CA . GLU A 1 293 ? -8.706 2.953 -10.448 1.00 91.12 293 GLU A CA 1
ATOM 2394 C C . GLU A 1 293 ? -7.473 3.778 -10.057 1.00 91.12 293 GLU A C 1
ATOM 2396 O O . GLU A 1 293 ? -7.603 4.997 -9.933 1.00 91.12 293 GLU A O 1
ATOM 2401 N N . PHE A 1 294 ? -6.301 3.155 -9.897 1.00 93.69 294 PHE A N 1
ATOM 2402 C CA . PHE A 1 294 ? -5.048 3.817 -9.511 1.00 93.69 294 PHE A CA 1
ATOM 2403 C C . PHE A 1 294 ? -3.883 3.440 -10.426 1.00 93.69 294 PHE A C 1
ATOM 2405 O O . PHE A 1 294 ? -3.836 2.336 -10.968 1.00 93.69 294 PHE A O 1
ATOM 2412 N N . PHE A 1 295 ? -2.932 4.368 -10.556 1.00 93.62 295 PHE A N 1
ATOM 2413 C CA . PHE A 1 295 ? -1.792 4.261 -11.462 1.00 93.62 295 PHE A CA 1
ATOM 2414 C C . PHE A 1 295 ? -0.501 4.619 -10.732 1.00 93.62 295 PHE A C 1
ATOM 2416 O O . PHE A 1 295 ? -0.411 5.691 -10.128 1.00 93.62 295 PHE A O 1
ATOM 2423 N N . LEU A 1 296 ? 0.500 3.749 -10.814 1.00 95.19 296 LEU A N 1
ATOM 2424 C CA . LEU A 1 296 ? 1.829 3.964 -10.248 1.00 95.19 296 LEU A CA 1
ATOM 2425 C C . LEU A 1 296 ? 2.828 4.088 -11.393 1.00 95.19 296 LEU A C 1
ATOM 2427 O O . LEU A 1 296 ? 2.919 3.195 -12.226 1.00 95.19 296 LEU A O 1
ATOM 2431 N N . LEU A 1 297 ? 3.565 5.192 -11.430 1.00 93.69 297 LEU A N 1
ATOM 2432 C CA . LEU A 1 297 ? 4.642 5.425 -12.387 1.00 93.69 297 LEU A CA 1
ATOM 2433 C C . LEU A 1 297 ? 5.971 5.213 -11.667 1.00 93.69 297 LEU A C 1
ATOM 2435 O O . LEU A 1 297 ? 6.308 5.997 -10.781 1.00 93.69 297 LEU A O 1
ATOM 2439 N N . VAL A 1 298 ? 6.704 4.160 -12.020 1.00 94.12 298 VAL A N 1
ATOM 2440 C CA . VAL A 1 298 ? 7.979 3.805 -11.383 1.00 94.12 298 VAL A CA 1
ATOM 2441 C C . VAL A 1 298 ? 9.125 4.348 -12.227 1.00 94.12 298 VAL A C 1
ATOM 2443 O O . VAL A 1 298 ? 9.374 3.845 -13.326 1.00 94.12 298 VAL A O 1
ATOM 2446 N N . ASN A 1 299 ? 9.791 5.391 -11.722 1.00 89.88 299 ASN A N 1
ATOM 2447 C CA . ASN A 1 299 ? 10.885 6.109 -12.385 1.00 89.88 299 ASN A CA 1
ATOM 2448 C C . ASN A 1 299 ? 10.588 6.496 -13.853 1.00 89.88 299 ASN A C 1
ATOM 2450 O O . ASN A 1 299 ? 11.470 6.452 -14.715 1.00 89.88 299 ASN A O 1
ATOM 2454 N N . CYS A 1 300 ? 9.334 6.845 -14.166 1.00 89.00 300 CYS A N 1
ATOM 2455 C CA . CYS A 1 300 ? 8.897 7.169 -15.526 1.00 89.00 300 CYS A CA 1
ATOM 2456 C C . CYS A 1 300 ? 7.765 8.215 -15.562 1.00 89.00 300 CYS A C 1
ATOM 2458 O O . CYS A 1 300 ? 7.144 8.552 -14.552 1.00 89.00 300 CYS A O 1
ATOM 2460 N N . GLY A 1 301 ? 7.502 8.764 -16.751 1.00 85.44 301 GLY A N 1
ATOM 2461 C CA . GLY A 1 301 ? 6.379 9.671 -17.017 1.00 85.44 301 GLY A CA 1
ATOM 2462 C C . GLY A 1 301 ? 5.301 9.024 -17.887 1.00 85.44 301 GLY A C 1
ATOM 2463 O O . GLY A 1 301 ? 5.469 7.920 -18.391 1.00 85.44 301 GLY A O 1
ATOM 2464 N N . PHE A 1 302 ? 4.198 9.730 -18.135 1.00 82.50 302 PHE A N 1
ATOM 2465 C CA . PHE A 1 302 ? 3.331 9.348 -19.253 1.00 82.50 302 PHE A CA 1
ATOM 2466 C C . PHE A 1 302 ? 4.049 9.639 -20.584 1.00 82.50 302 PHE A C 1
ATOM 2468 O O . PHE A 1 302 ? 4.738 10.662 -20.664 1.00 82.50 302 PHE A O 1
ATOM 2475 N N . PRO A 1 303 ? 3.897 8.789 -21.618 1.00 76.88 303 PRO A N 1
ATOM 2476 C CA . PRO A 1 303 ? 4.431 9.080 -22.947 1.00 76.88 303 PRO A CA 1
ATOM 2477 C C . PRO A 1 303 ? 3.871 10.400 -23.497 1.00 76.88 303 PRO A C 1
ATOM 2479 O O . PRO A 1 303 ? 2.757 10.800 -23.159 1.00 76.88 303 PRO A O 1
ATOM 2482 N N . GLU A 1 304 ? 4.615 11.093 -24.362 1.00 71.38 304 GLU A N 1
ATOM 2483 C CA . GLU A 1 304 ? 4.200 12.421 -24.852 1.00 71.38 304 GLU A CA 1
ATOM 2484 C C . GLU A 1 304 ? 2.873 12.407 -25.619 1.00 71.38 304 GLU A C 1
ATOM 2486 O O . GLU A 1 304 ? 2.108 13.366 -25.533 1.00 71.38 304 GLU A O 1
ATOM 2491 N N . SER A 1 305 ? 2.550 11.287 -26.272 1.00 70.12 305 SER A N 1
ATOM 2492 C CA . SER A 1 305 ? 1.262 11.043 -26.935 1.00 70.12 305 SER A CA 1
ATOM 2493 C C . SER A 1 305 ? 0.051 11.149 -25.998 1.00 70.12 305 SER A C 1
ATOM 2495 O O . SER A 1 305 ? -1.075 11.309 -26.460 1.00 70.12 305 SER A O 1
ATOM 2497 N N . PHE A 1 306 ? 0.267 11.104 -24.681 1.00 75.00 306 PHE A N 1
ATOM 2498 C CA . PHE A 1 306 ? -0.776 11.197 -23.665 1.00 75.00 306 PHE A CA 1
ATOM 2499 C C . PHE A 1 306 ? -1.015 12.628 -23.151 1.00 75.00 306 PHE A C 1
ATOM 2501 O O . PHE A 1 306 ? -1.938 12.824 -22.358 1.00 75.00 306 PHE A O 1
ATOM 2508 N N . ARG A 1 307 ? -0.233 13.636 -23.583 1.00 67.44 307 ARG A N 1
ATOM 2509 C CA . ARG A 1 307 ? -0.356 15.028 -23.089 1.00 67.44 307 ARG A CA 1
ATOM 2510 C C . ARG A 1 307 ? -1.747 15.637 -23.330 1.00 67.44 307 ARG A C 1
ATOM 2512 O O . ARG A 1 307 ? -2.250 16.333 -22.449 1.00 67.44 307 ARG A O 1
ATOM 2519 N N . ASP A 1 308 ? -2.389 15.313 -24.454 1.00 67.69 308 ASP A N 1
ATOM 2520 C CA . ASP A 1 308 ? -3.687 15.887 -24.861 1.00 67.69 308 ASP A CA 1
ATOM 2521 C C . ASP A 1 308 ? -4.896 14.970 -24.596 1.00 67.69 308 ASP A C 1
ATOM 2523 O O . ASP A 1 308 ? -6.035 15.279 -24.960 1.00 67.69 308 ASP A O 1
ATOM 2527 N N . VAL A 1 309 ? -4.684 13.831 -23.934 1.00 75.75 309 VAL A N 1
ATOM 2528 C CA . VAL A 1 309 ? -5.747 12.853 -23.686 1.00 75.75 309 VAL A CA 1
ATOM 2529 C C . VAL A 1 309 ? -6.631 13.329 -22.524 1.00 75.75 309 VAL A C 1
ATOM 2531 O O . VAL A 1 309 ? -6.188 13.432 -21.375 1.00 75.75 309 VAL A O 1
ATOM 2534 N N . ARG A 1 310 ? -7.921 13.594 -22.800 1.00 74.25 310 ARG A N 1
ATOM 2535 C CA . ARG A 1 310 ? -8.912 14.060 -21.800 1.00 74.25 310 ARG A CA 1
ATOM 2536 C C . ARG A 1 310 ? -9.009 13.128 -20.589 1.00 74.25 310 ARG A C 1
ATOM 2538 O O . ARG A 1 310 ? -9.293 13.577 -19.479 1.00 74.25 310 ARG A O 1
ATOM 2545 N N . GLU A 1 311 ? -8.791 11.835 -20.790 1.00 71.31 311 GLU A N 1
ATOM 2546 C CA . GLU A 1 311 ? -8.785 10.810 -19.754 1.00 71.31 311 GLU A CA 1
ATOM 2547 C C . GLU A 1 311 ? -7.668 11.045 -18.733 1.00 71.31 311 GLU A C 1
ATOM 2549 O O . GLU A 1 311 ? -7.947 10.995 -17.537 1.00 71.31 311 GLU A O 1
ATOM 2554 N N . VAL A 1 312 ? -6.454 11.402 -19.172 1.00 71.44 312 VAL A N 1
ATOM 2555 C CA . VAL A 1 312 ? -5.301 11.662 -18.288 1.00 71.44 312 VAL A CA 1
ATOM 2556 C C . VAL A 1 312 ? -5.599 12.826 -17.346 1.00 71.44 312 VAL A C 1
ATOM 2558 O O . VAL A 1 312 ? -5.412 12.711 -16.135 1.00 71.44 312 VAL A O 1
ATOM 2561 N N . GLN A 1 313 ? -6.179 13.908 -17.873 1.00 69.88 313 GLN A N 1
ATOM 2562 C CA . GLN A 1 313 ? -6.582 15.072 -17.075 1.00 69.88 313 GLN A CA 1
ATOM 2563 C C . GLN A 1 313 ? -7.642 14.731 -16.010 1.00 69.88 313 GLN A C 1
ATOM 2565 O O . GLN A 1 313 ? -7.685 15.357 -14.948 1.00 69.88 313 GLN A O 1
ATOM 2570 N N . ARG A 1 314 ? -8.494 13.724 -16.257 1.00 70.62 314 ARG A N 1
ATOM 2571 C CA . ARG A 1 314 ? -9.515 13.260 -15.299 1.00 70.62 314 ARG A CA 1
ATOM 2572 C C . ARG A 1 314 ? -8.935 12.383 -14.188 1.00 70.62 314 ARG A C 1
ATOM 2574 O O . ARG A 1 314 ? -9.485 12.382 -13.085 1.00 70.62 314 ARG A O 1
ATOM 2581 N N . ILE A 1 315 ? -7.843 11.661 -14.450 1.00 77.19 315 ILE A N 1
ATOM 2582 C CA . ILE A 1 315 ? -7.244 10.701 -13.507 1.00 77.19 315 ILE A CA 1
ATOM 2583 C C . ILE A 1 315 ? -6.023 11.240 -12.750 1.00 77.19 315 ILE A C 1
ATOM 2585 O O . ILE A 1 315 ? -5.509 10.538 -11.888 1.00 77.19 315 ILE A O 1
ATOM 2589 N N . THR A 1 316 ? -5.595 12.489 -12.968 1.00 75.75 316 THR A N 1
ATOM 2590 C CA . THR A 1 316 ? -4.406 13.106 -12.332 1.00 75.75 316 THR A CA 1
ATOM 2591 C C . THR A 1 316 ? -4.318 12.920 -10.812 1.00 75.75 316 THR A C 1
ATOM 2593 O O . THR A 1 316 ? -3.229 12.809 -10.257 1.00 75.75 316 THR A O 1
ATOM 2596 N N . ARG A 1 317 ? -5.455 12.870 -10.103 1.00 75.75 317 ARG A N 1
ATOM 2597 C CA . ARG A 1 317 ? -5.499 12.662 -8.639 1.00 75.75 317 ARG A CA 1
ATOM 2598 C C . ARG A 1 317 ? -5.294 11.205 -8.197 1.00 75.75 317 ARG A C 1
ATOM 2600 O O . ARG A 1 317 ? -5.247 10.955 -6.998 1.00 75.75 317 ARG A O 1
ATOM 2607 N N . ARG A 1 318 ? -5.237 10.268 -9.143 1.00 84.75 318 ARG A N 1
ATOM 2608 C CA . ARG A 1 318 ? -5.096 8.818 -8.941 1.00 84.75 318 ARG A CA 1
ATOM 2609 C C . ARG A 1 318 ? -3.771 8.276 -9.492 1.00 84.75 318 ARG A C 1
ATOM 2611 O O . ARG A 1 318 ? -3.559 7.068 -9.472 1.00 84.75 318 ARG A O 1
ATOM 2618 N N . ILE A 1 319 ? -2.910 9.170 -9.983 1.00 88.75 319 ILE A N 1
ATOM 2619 C CA . ILE A 1 319 ? -1.562 8.867 -10.459 1.00 88.75 319 ILE A CA 1
ATOM 2620 C C . ILE A 1 319 ? -0.571 9.190 -9.341 1.00 88.75 319 ILE A C 1
ATOM 2622 O O . ILE A 1 319 ? -0.529 10.324 -8.852 1.00 88.75 319 ILE A O 1
ATOM 2626 N N . PHE A 1 320 ? 0.250 8.211 -8.981 1.00 92.00 320 PHE A N 1
ATOM 2627 C CA . PHE A 1 320 ? 1.351 8.357 -8.039 1.00 92.00 320 PHE A CA 1
ATOM 2628 C C . PHE A 1 320 ? 2.671 8.102 -8.757 1.00 92.00 320 PHE A C 1
ATOM 2630 O O . PHE A 1 320 ? 2.841 7.082 -9.418 1.00 92.00 320 PHE A O 1
ATOM 2637 N N . LYS A 1 321 ? 3.600 9.049 -8.634 1.00 91.50 321 LYS A N 1
ATOM 2638 C CA . LYS A 1 321 ? 4.969 8.888 -9.119 1.00 91.50 321 LYS A CA 1
ATOM 2639 C C . LYS A 1 321 ? 5.838 8.354 -7.997 1.00 91.50 321 LYS A C 1
ATOM 2641 O O . LYS A 1 321 ? 5.816 8.914 -6.903 1.00 91.50 321 LYS A O 1
ATOM 2646 N N . VAL A 1 322 ? 6.562 7.286 -8.290 1.00 91.50 322 VAL A N 1
ATOM 2647 C CA . VAL A 1 322 ? 7.493 6.617 -7.390 1.00 91.50 322 VAL A CA 1
ATOM 2648 C C . VAL A 1 322 ? 8.882 6.797 -7.993 1.00 91.50 322 VAL A C 1
ATOM 2650 O O . VAL A 1 322 ? 9.355 5.947 -8.747 1.00 91.50 322 VAL A O 1
ATOM 2653 N N . ASP A 1 323 ? 9.481 7.953 -7.703 1.00 83.75 323 ASP A N 1
ATOM 2654 C CA . ASP A 1 323 ? 10.771 8.397 -8.243 1.00 83.75 323 ASP A CA 1
ATOM 2655 C C . ASP A 1 323 ? 11.852 8.294 -7.153 1.00 83.75 323 ASP A C 1
ATOM 2657 O O . ASP A 1 323 ? 12.272 9.298 -6.589 1.00 83.75 323 ASP A O 1
ATOM 2661 N N . ASN A 1 324 ? 12.236 7.066 -6.782 1.00 80.94 324 ASN A N 1
ATOM 2662 C CA . ASN A 1 324 ? 13.151 6.734 -5.667 1.00 80.94 324 ASN A CA 1
ATOM 2663 C C . ASN A 1 324 ? 12.781 7.302 -4.271 1.00 80.94 324 ASN A C 1
ATOM 2665 O O . ASN A 1 324 ? 13.494 7.059 -3.299 1.00 80.94 324 ASN A O 1
ATOM 2669 N N . GLU A 1 325 ? 11.641 7.978 -4.144 1.00 85.88 325 GLU A N 1
ATOM 2670 C CA . GLU A 1 325 ? 11.097 8.530 -2.904 1.00 85.88 325 GLU A CA 1
ATOM 2671 C C . GLU A 1 325 ? 9.592 8.255 -2.793 1.00 85.88 325 GLU A C 1
ATOM 2673 O O . GLU A 1 325 ? 8.911 7.928 -3.772 1.00 85.88 325 GLU A O 1
ATOM 2678 N N . LEU A 1 326 ? 9.054 8.385 -1.575 1.00 87.12 326 LEU A N 1
ATOM 2679 C CA . LEU A 1 326 ? 7.621 8.239 -1.341 1.00 87.12 326 LEU A CA 1
ATOM 2680 C C . LEU A 1 326 ? 6.847 9.415 -1.961 1.00 87.12 326 LEU A C 1
ATOM 2682 O O . LEU A 1 326 ? 7.201 10.574 -1.730 1.00 87.12 326 LEU A O 1
ATOM 2686 N N . PRO A 1 327 ? 5.735 9.160 -2.674 1.00 88.94 327 PRO A N 1
ATOM 2687 C CA . PRO A 1 327 ? 4.918 10.230 -3.224 1.00 88.94 327 PRO A CA 1
ATOM 2688 C C . PRO A 1 327 ? 4.409 11.190 -2.134 1.00 88.94 327 PRO A C 1
ATOM 2690 O O . PRO A 1 327 ? 3.738 10.785 -1.186 1.00 88.94 327 PRO A O 1
ATOM 2693 N N . ALA A 1 328 ? 4.605 12.498 -2.324 1.00 82.12 328 ALA A N 1
ATOM 2694 C CA . ALA A 1 328 ? 4.196 13.524 -1.352 1.00 82.12 328 ALA A CA 1
ATOM 2695 C C . ALA A 1 328 ? 2.680 13.566 -1.051 1.00 82.12 328 ALA A C 1
ATOM 2697 O O . ALA A 1 328 ? 2.251 14.153 -0.061 1.00 82.12 328 ALA A O 1
ATOM 2698 N N . ARG A 1 329 ? 1.846 12.976 -1.920 1.00 84.00 329 ARG A N 1
ATOM 2699 C CA . ARG A 1 329 ? 0.374 12.979 -1.815 1.00 84.00 329 ARG A CA 1
ATOM 2700 C C . ARG A 1 329 ? -0.208 11.705 -1.197 1.00 84.00 329 ARG A C 1
ATOM 2702 O O . ARG A 1 329 ? -1.415 11.489 -1.319 1.00 84.00 329 ARG A O 1
ATOM 2709 N N . LEU A 1 330 ? 0.613 10.844 -0.595 1.00 86.81 330 LEU A N 1
ATOM 2710 C CA . LEU A 1 330 ? 0.106 9.652 0.081 1.00 86.81 330 LEU A CA 1
ATOM 2711 C C . LEU A 1 330 ? -0.846 10.030 1.231 1.00 86.81 330 LEU A C 1
ATOM 2713 O O . LEU A 1 330 ? -0.609 11.024 1.925 1.00 86.81 330 LEU A O 1
ATOM 2717 N N . PRO A 1 331 ? -1.936 9.268 1.433 1.00 86.88 331 PRO A N 1
ATOM 2718 C CA . PRO A 1 331 ? -2.843 9.518 2.542 1.00 86.88 331 PRO A CA 1
ATOM 2719 C C . PRO A 1 331 ? -2.164 9.220 3.880 1.00 86.88 331 PRO A C 1
ATOM 2721 O O . PRO A 1 331 ? -1.184 8.476 3.965 1.00 86.88 331 PRO A O 1
ATOM 2724 N N . LYS A 1 332 ? -2.723 9.790 4.947 1.00 85.12 332 LYS A N 1
ATOM 2725 C CA . LYS A 1 332 ? -2.359 9.407 6.312 1.00 85.12 332 LYS A CA 1
ATOM 2726 C C . LYS A 1 332 ? -3.149 8.161 6.691 1.00 85.12 332 LYS A C 1
ATOM 2728 O O . LYS A 1 332 ? -4.308 8.026 6.305 1.00 85.12 332 LYS A O 1
ATOM 2733 N N . ALA A 1 333 ? -2.540 7.275 7.475 1.00 80.50 333 ALA A N 1
ATOM 2734 C CA . ALA A 1 333 ? -3.279 6.158 8.045 1.00 80.50 333 ALA A CA 1
ATOM 2735 C C . ALA A 1 333 ? -4.471 6.686 8.869 1.00 80.50 333 ALA A C 1
ATOM 2737 O O . ALA A 1 333 ? -4.318 7.689 9.581 1.00 80.50 333 ALA A O 1
ATOM 2738 N N . PRO A 1 334 ? -5.644 6.039 8.784 1.00 76.50 334 PRO A N 1
ATOM 2739 C CA . PRO A 1 334 ? -6.821 6.480 9.512 1.00 76.50 334 PRO A CA 1
ATOM 2740 C C . PRO A 1 334 ? -6.553 6.469 11.020 1.00 76.50 334 PRO A C 1
ATOM 2742 O O . PRO A 1 334 ? -5.942 5.544 11.561 1.00 76.50 334 PRO A O 1
ATOM 2745 N N . SER A 1 335 ? -7.016 7.517 11.700 1.00 72.38 335 SER A N 1
ATOM 2746 C CA . SER A 1 335 ? -7.018 7.568 13.160 1.00 72.38 335 SER A CA 1
ATOM 2747 C C . SER A 1 335 ? -8.300 6.922 13.670 1.00 72.38 335 SER A C 1
ATOM 2749 O O . SER A 1 335 ? -9.394 7.316 13.264 1.00 72.38 335 SER A O 1
ATOM 2751 N N . ARG A 1 336 ? -8.166 5.923 14.543 1.00 74.88 336 ARG A N 1
ATOM 2752 C CA . ARG A 1 336 ? -9.283 5.270 15.231 1.00 74.88 336 ARG A CA 1
ATOM 2753 C C . ARG A 1 336 ? -9.088 5.364 16.743 1.00 74.88 336 ARG A C 1
ATOM 2755 O O . ARG A 1 336 ? -7.945 5.491 17.197 1.00 74.88 336 ARG A O 1
ATOM 2762 N N . PRO A 1 337 ? -10.173 5.249 17.528 1.00 70.56 337 PRO A N 1
ATOM 2763 C CA . PRO A 1 337 ? -10.086 5.114 18.975 1.00 70.56 337 PRO A CA 1
ATOM 2764 C C . PRO A 1 337 ? -9.109 4.006 19.372 1.00 70.56 337 PRO A C 1
ATOM 2766 O O . PRO A 1 337 ? -8.921 3.031 18.639 1.00 70.56 337 PRO A O 1
ATOM 2769 N N . PHE A 1 338 ? -8.470 4.173 20.530 1.00 73.88 338 PHE A N 1
ATOM 2770 C CA . PHE A 1 338 ? -7.486 3.229 21.076 1.00 73.88 338 PHE A CA 1
ATOM 2771 C C . PHE A 1 338 ? -6.235 3.002 20.200 1.00 73.88 338 PHE A C 1
ATOM 2773 O O . PHE A 1 338 ? -5.441 2.115 20.497 1.00 73.88 338 PHE A O 1
ATOM 2780 N N . GLY A 1 339 ? -6.029 3.785 19.131 1.00 78.38 339 GLY A N 1
ATOM 2781 C CA . GLY A 1 339 ? -4.887 3.620 18.222 1.00 78.38 339 GLY A CA 1
ATOM 2782 C C . GLY A 1 339 ? -4.962 2.364 17.345 1.00 78.38 339 GLY A C 1
ATOM 2783 O O . GLY A 1 339 ? -3.943 1.926 16.814 1.00 78.38 339 GLY A O 1
ATOM 2784 N N . ILE A 1 340 ? -6.156 1.783 17.195 1.00 83.94 340 ILE A N 1
ATOM 2785 C CA . ILE A 1 340 ? -6.377 0.516 16.493 1.00 83.94 340 ILE A CA 1
ATOM 2786 C C . ILE A 1 340 ? -6.182 0.643 14.978 1.00 83.94 340 ILE A C 1
ATOM 2788 O O . ILE A 1 340 ? -6.702 1.553 14.320 1.00 83.94 340 ILE A O 1
ATOM 2792 N N . ARG A 1 341 ? -5.479 -0.342 14.414 1.00 88.00 341 ARG A N 1
ATOM 2793 C CA . ARG A 1 341 ? -5.159 -0.459 12.987 1.00 88.00 341 ARG A CA 1
ATOM 2794 C C . ARG A 1 341 ? -5.239 -1.909 12.534 1.00 88.00 341 ARG A C 1
ATOM 2796 O O . ARG A 1 341 ? -5.004 -2.812 13.339 1.00 88.00 341 ARG A O 1
ATOM 2803 N N . ASN A 1 342 ? -5.538 -2.114 11.257 1.00 91.06 342 ASN A N 1
ATOM 2804 C CA . ASN A 1 342 ? -5.451 -3.438 10.638 1.00 91.06 342 ASN A CA 1
ATOM 2805 C C . ASN A 1 342 ? -4.031 -3.733 10.123 1.00 91.06 342 ASN A C 1
ATOM 2807 O O . ASN A 1 342 ? -3.164 -2.858 10.145 1.00 91.06 342 ASN A O 1
ATOM 2811 N N . GLU A 1 343 ? -3.792 -4.965 9.671 1.00 92.56 343 GLU A N 1
ATOM 2812 C CA . GLU A 1 343 ? -2.465 -5.421 9.227 1.00 92.56 343 GLU A CA 1
ATOM 2813 C C . GLU A 1 343 ? -1.903 -4.578 8.076 1.00 92.56 343 GLU A C 1
ATOM 2815 O O . GLU A 1 343 ? -0.729 -4.211 8.093 1.00 92.56 343 GLU A O 1
ATOM 2820 N N . LEU A 1 344 ? -2.752 -4.207 7.112 1.00 93.75 344 LEU A N 1
ATOM 2821 C CA . LEU A 1 344 ? -2.365 -3.380 5.968 1.00 93.75 344 LEU A CA 1
ATOM 2822 C C . LEU A 1 344 ? -1.867 -2.005 6.420 1.00 93.75 344 LEU A C 1
ATOM 2824 O O . LEU A 1 344 ? -0.804 -1.553 6.002 1.00 93.75 344 LEU A O 1
ATOM 2828 N N . GLU A 1 345 ? -2.613 -1.337 7.296 1.00 92.44 345 GLU A N 1
ATOM 2829 C CA . GLU A 1 345 ? -2.256 -0.017 7.821 1.00 92.44 345 GLU A CA 1
ATOM 2830 C C . GLU A 1 345 ? -1.016 -0.060 8.715 1.00 92.44 345 GLU A C 1
ATOM 2832 O O . GLU A 1 345 ? -0.207 0.869 8.693 1.00 92.44 345 GLU A O 1
ATOM 2837 N N . GLN A 1 346 ? -0.857 -1.130 9.500 1.00 93.94 346 GLN A N 1
ATOM 2838 C CA . GLN A 1 346 ? 0.350 -1.357 10.288 1.00 93.94 346 GLN A CA 1
ATOM 2839 C C . GLN A 1 346 ? 1.563 -1.537 9.375 1.00 93.94 346 GLN A C 1
ATOM 2841 O O . GLN A 1 346 ? 2.574 -0.869 9.589 1.00 93.94 346 GLN A O 1
ATOM 2846 N N . ARG A 1 347 ? 1.453 -2.355 8.318 1.00 94.81 347 ARG A N 1
ATOM 2847 C CA . ARG A 1 347 ? 2.530 -2.522 7.336 1.00 94.81 347 ARG A CA 1
ATOM 2848 C C . ARG A 1 347 ? 2.836 -1.228 6.599 1.00 94.81 347 ARG A C 1
ATOM 2850 O O . ARG A 1 347 ? 4.005 -0.911 6.440 1.00 94.81 347 ARG A O 1
ATOM 2857 N N . PHE A 1 348 ? 1.820 -0.480 6.172 1.00 95.19 348 PHE A N 1
ATOM 2858 C CA . PHE A 1 348 ? 1.998 0.802 5.490 1.00 95.19 348 PHE A CA 1
ATOM 2859 C C . PHE A 1 348 ? 2.875 1.753 6.308 1.00 95.19 348 PHE A C 1
ATOM 2861 O O . PHE A 1 348 ? 3.820 2.329 5.780 1.00 95.19 348 PHE A O 1
ATOM 2868 N N . LEU A 1 349 ? 2.602 1.878 7.607 1.00 94.00 349 LEU A N 1
ATOM 2869 C CA . LEU A 1 349 ? 3.385 2.737 8.493 1.00 94.00 349 LEU A CA 1
ATOM 2870 C C . LEU A 1 349 ? 4.752 2.145 8.835 1.00 94.00 349 LEU A C 1
ATOM 2872 O O . LEU A 1 349 ? 5.729 2.885 8.874 1.00 94.00 349 LEU A O 1
ATOM 2876 N N . GLY A 1 350 ? 4.830 0.827 9.043 1.00 95.19 350 GLY A N 1
ATOM 2877 C CA . GLY A 1 350 ? 6.096 0.128 9.256 1.00 95.19 350 GLY A CA 1
ATOM 2878 C C . GLY A 1 350 ? 7.052 0.336 8.083 1.00 95.19 350 GLY A C 1
ATOM 2879 O O . GLY A 1 350 ? 8.173 0.779 8.285 1.00 95.19 350 GLY A O 1
ATOM 2880 N N . LEU A 1 351 ? 6.568 0.153 6.851 1.00 94.62 351 LEU A N 1
ATOM 2881 C CA . LEU A 1 351 ? 7.330 0.419 5.633 1.00 94.62 351 LEU A CA 1
ATOM 2882 C C . LEU A 1 351 ? 7.756 1.884 5.515 1.00 94.62 351 LEU A C 1
ATOM 2884 O O . LEU A 1 351 ? 8.869 2.155 5.082 1.00 94.62 351 LEU A O 1
ATOM 2888 N N . GLN A 1 352 ? 6.904 2.842 5.894 1.00 93.44 352 GLN A N 1
ATOM 2889 C CA . GLN A 1 352 ? 7.292 4.255 5.884 1.00 93.44 352 GLN A CA 1
ATOM 2890 C C . GLN A 1 352 ? 8.473 4.536 6.816 1.00 93.44 352 GLN A C 1
ATOM 2892 O O . GLN A 1 352 ? 9.355 5.305 6.440 1.00 93.44 352 GLN A O 1
ATOM 2897 N N . GLU A 1 353 ? 8.501 3.933 8.004 1.00 92.50 353 GLU A N 1
ATOM 2898 C CA . GLU A 1 353 ? 9.635 4.067 8.921 1.00 92.50 353 GLU A CA 1
ATOM 2899 C C . GLU A 1 353 ? 10.861 3.285 8.422 1.00 92.50 353 GLU A C 1
ATOM 2901 O O . GLU A 1 353 ? 11.934 3.872 8.327 1.00 92.50 353 GLU A O 1
ATOM 2906 N N . GLU A 1 354 ? 10.701 2.037 7.962 1.00 92.69 354 GLU A N 1
ATOM 2907 C CA . GLU A 1 354 ? 11.781 1.231 7.359 1.00 92.69 354 GLU A CA 1
ATOM 2908 C C . GLU A 1 354 ? 12.466 1.972 6.192 1.00 92.69 354 GLU A C 1
ATOM 2910 O O . GLU A 1 354 ? 13.693 2.005 6.087 1.00 92.69 354 GLU A O 1
ATOM 2915 N N . LEU A 1 355 ? 11.681 2.607 5.313 1.00 91.75 355 LEU A N 1
ATOM 2916 C CA . LEU A 1 355 ? 12.188 3.382 4.179 1.00 91.75 355 LEU A CA 1
ATOM 2917 C C . LEU A 1 355 ? 12.947 4.635 4.628 1.00 91.75 355 LEU A C 1
ATOM 2919 O O . LEU A 1 355 ? 13.975 4.960 4.033 1.00 91.75 355 LEU A O 1
ATOM 2923 N N . LYS A 1 356 ? 12.459 5.340 5.658 1.00 89.56 356 LYS A N 1
ATOM 2924 C CA . LYS A 1 356 ? 13.148 6.509 6.229 1.00 89.56 356 LYS A CA 1
ATOM 2925 C C . LYS A 1 356 ? 14.466 6.109 6.879 1.00 89.56 356 LYS A C 1
ATOM 2927 O O . LYS A 1 356 ? 15.475 6.762 6.633 1.00 89.56 356 LYS A O 1
ATOM 2932 N N . GLU A 1 357 ? 14.465 5.041 7.672 1.00 89.25 357 GLU A N 1
ATOM 2933 C CA . GLU A 1 357 ? 15.669 4.504 8.307 1.00 89.25 357 GLU A CA 1
ATOM 2934 C C . GLU A 1 357 ? 16.696 4.077 7.256 1.00 89.25 357 GLU A C 1
ATOM 2936 O O . GLU A 1 357 ? 17.873 4.427 7.363 1.00 89.25 357 GLU A O 1
ATOM 2941 N N . ARG A 1 358 ? 16.255 3.406 6.183 1.00 86.56 358 ARG A N 1
ATOM 2942 C CA . ARG A 1 358 ? 17.148 3.009 5.088 1.00 86.56 358 ARG A CA 1
ATOM 2943 C C . ARG A 1 358 ? 17.728 4.214 4.347 1.00 86.56 358 ARG A C 1
ATOM 2945 O O . ARG A 1 358 ? 18.925 4.230 4.093 1.00 86.56 358 ARG A O 1
ATOM 2952 N N . LEU A 1 359 ? 16.923 5.236 4.046 1.00 84.81 359 LEU A N 1
ATOM 2953 C CA . LEU A 1 359 ? 17.398 6.483 3.423 1.00 84.81 359 LEU A CA 1
ATOM 2954 C C . LEU A 1 359 ? 18.363 7.273 4.322 1.00 84.81 359 LEU A C 1
ATOM 2956 O O . LEU A 1 359 ? 19.229 7.989 3.822 1.00 84.81 359 LEU A O 1
ATOM 2960 N N . ALA A 1 360 ? 18.227 7.148 5.642 1.00 86.38 360 ALA A N 1
ATOM 2961 C CA . ALA A 1 360 ? 19.131 7.760 6.609 1.00 86.38 360 ALA A CA 1
ATOM 2962 C C . ALA A 1 360 ? 20.449 6.981 6.789 1.00 86.38 360 ALA A C 1
ATOM 2964 O O . ALA A 1 360 ? 21.391 7.518 7.371 1.00 86.38 360 ALA A O 1
ATOM 2965 N N . SER A 1 361 ? 20.536 5.737 6.301 1.00 85.69 361 SER A N 1
ATOM 2966 C CA . SER A 1 361 ? 21.743 4.915 6.415 1.00 85.69 361 SER A CA 1
ATOM 2967 C C . SER A 1 361 ? 22.887 5.477 5.556 1.00 85.69 361 SER A C 1
ATOM 2969 O O . SER A 1 361 ? 22.718 5.604 4.339 1.00 85.69 361 SER A O 1
ATOM 2971 N N . PRO A 1 362 ? 24.079 5.740 6.130 1.00 82.62 362 PRO A N 1
ATOM 2972 C CA . PRO A 1 362 ? 25.225 6.259 5.380 1.00 82.62 362 PRO A CA 1
ATOM 2973 C C . PRO A 1 362 ? 25.654 5.354 4.217 1.00 82.62 362 PRO A C 1
ATOM 2975 O O . PRO A 1 362 ? 25.973 5.844 3.135 1.00 82.62 362 PRO A O 1
ATOM 2978 N N . GLY A 1 363 ? 25.617 4.030 4.413 1.00 80.56 363 GLY A N 1
ATOM 2979 C CA . GLY A 1 363 ? 25.971 3.065 3.367 1.00 80.56 363 GLY A CA 1
ATOM 2980 C C . GLY A 1 363 ? 24.990 3.088 2.194 1.00 80.56 363 GLY A C 1
ATOM 2981 O O . GLY A 1 363 ? 25.395 3.008 1.035 1.00 80.56 363 GLY A O 1
ATOM 2982 N N . PHE A 1 364 ? 23.697 3.274 2.477 1.00 83.06 364 PHE A N 1
ATOM 2983 C CA . PHE A 1 364 ? 22.680 3.391 1.435 1.00 83.06 364 PHE A CA 1
ATOM 2984 C C . PHE A 1 364 ? 22.752 4.738 0.703 1.00 83.06 364 PHE A C 1
ATOM 2986 O O . PHE A 1 364 ? 22.536 4.772 -0.504 1.00 83.06 364 PHE A O 1
ATOM 2993 N N . GLN A 1 365 ? 23.090 5.834 1.391 1.00 83.56 365 GLN A N 1
ATOM 2994 C CA . GLN A 1 365 ? 23.268 7.151 0.764 1.00 83.56 365 GLN A CA 1
ATOM 2995 C C . GLN A 1 365 ? 24.390 7.136 -0.276 1.00 83.56 365 GLN A C 1
ATOM 2997 O O . GLN A 1 365 ? 24.148 7.503 -1.424 1.00 83.56 365 GLN A O 1
ATOM 3002 N N . ALA A 1 366 ? 25.568 6.619 0.085 1.00 81.31 366 ALA A N 1
ATOM 3003 C CA . ALA A 1 366 ? 26.693 6.492 -0.843 1.00 81.31 366 ALA A CA 1
ATOM 3004 C C . ALA A 1 366 ? 26.333 5.632 -2.071 1.00 81.31 366 ALA A C 1
ATOM 3006 O O . ALA A 1 366 ? 26.604 5.997 -3.216 1.00 81.31 366 ALA A O 1
ATOM 3007 N N . LEU A 1 367 ? 25.650 4.508 -1.842 1.00 83.06 367 LEU A N 1
ATOM 3008 C CA . LEU A 1 367 ? 25.192 3.622 -2.910 1.00 83.06 367 LEU A CA 1
ATOM 3009 C C . LEU A 1 367 ? 24.097 4.269 -3.785 1.00 83.06 367 LEU A C 1
ATOM 3011 O O . LEU A 1 367 ? 24.094 4.089 -5.003 1.00 83.06 367 LEU A O 1
ATOM 3015 N N . SER A 1 368 ? 23.204 5.072 -3.201 1.00 83.00 368 SER A N 1
ATOM 3016 C CA . SER A 1 368 ? 22.163 5.819 -3.917 1.00 83.00 368 SER A CA 1
ATOM 3017 C C . SER A 1 368 ? 22.738 6.946 -4.781 1.00 83.00 368 SER A C 1
ATOM 3019 O O . SER A 1 368 ? 22.260 7.165 -5.896 1.00 83.00 368 SER A O 1
ATOM 3021 N N . GLU A 1 369 ? 23.763 7.657 -4.307 1.00 82.81 369 GLU A N 1
ATOM 3022 C CA . GLU A 1 369 ? 24.452 8.700 -5.077 1.00 82.81 369 GLU A CA 1
ATOM 3023 C C . GLU A 1 369 ? 25.091 8.119 -6.342 1.00 82.81 369 GLU A C 1
ATOM 3025 O O . GLU A 1 369 ? 24.829 8.603 -7.447 1.00 82.81 369 GLU A O 1
ATOM 3030 N N . ASN A 1 370 ? 25.833 7.018 -6.210 1.00 81.12 370 ASN A N 1
ATOM 3031 C CA . ASN A 1 370 ? 26.480 6.361 -7.348 1.00 81.12 370 ASN A CA 1
ATOM 3032 C C . ASN A 1 370 ? 25.455 5.706 -8.288 1.00 81.12 370 ASN A C 1
ATOM 3034 O O . ASN A 1 370 ? 25.568 5.809 -9.514 1.00 81.12 370 ASN A O 1
ATOM 3038 N N . TYR A 1 371 ? 24.379 5.128 -7.741 1.00 84.38 371 TYR A N 1
ATOM 3039 C CA . TYR A 1 371 ? 23.259 4.654 -8.552 1.00 84.38 371 TYR A CA 1
ATOM 3040 C C . TYR A 1 371 ? 22.590 5.779 -9.347 1.00 84.38 371 TYR A C 1
ATOM 3042 O O . TYR A 1 371 ? 22.171 5.552 -10.478 1.00 84.38 371 TYR A O 1
ATOM 3050 N N . SER A 1 372 ? 22.501 6.998 -8.811 1.00 85.44 372 SER A N 1
ATOM 3051 C CA . SER A 1 372 ? 21.900 8.121 -9.539 1.00 85.44 372 SER A CA 1
ATOM 3052 C C . SER A 1 372 ? 22.659 8.451 -10.832 1.00 85.44 372 SER A C 1
ATOM 3054 O O . SER A 1 372 ? 22.035 8.799 -11.836 1.00 85.44 372 SER A O 1
ATOM 3056 N N . ALA A 1 373 ? 23.988 8.291 -10.839 1.00 86.00 373 ALA A N 1
ATOM 3057 C CA . ALA A 1 373 ? 24.811 8.441 -12.036 1.00 86.00 373 ALA A CA 1
ATOM 3058 C C . ALA A 1 373 ? 24.542 7.308 -13.034 1.00 86.00 373 ALA A C 1
ATOM 3060 O O . ALA A 1 373 ? 24.249 7.578 -14.198 1.00 86.00 373 ALA A O 1
ATOM 3061 N N . TYR A 1 374 ? 24.534 6.058 -12.562 1.00 87.38 374 TYR A N 1
ATOM 3062 C CA . TYR A 1 374 ? 24.170 4.895 -13.377 1.00 87.38 374 TYR A CA 1
ATOM 3063 C C . TYR A 1 374 ? 22.767 5.034 -13.995 1.00 87.38 374 TYR A C 1
ATOM 3065 O O . TYR A 1 374 ? 22.560 4.774 -15.179 1.00 87.38 374 TYR A O 1
ATOM 3073 N N . TRP A 1 375 ? 21.797 5.522 -13.220 1.00 88.06 375 TRP A N 1
ATOM 3074 C CA . TRP A 1 375 ? 20.419 5.711 -13.660 1.00 88.06 375 TRP A CA 1
ATOM 3075 C C . TRP A 1 375 ? 20.288 6.731 -14.798 1.00 88.06 375 TRP A C 1
ATOM 3077 O O . TRP A 1 375 ? 19.493 6.518 -15.713 1.00 88.06 375 TRP A O 1
ATOM 3087 N N . LYS A 1 376 ? 21.098 7.800 -14.802 1.00 89.38 376 LYS A N 1
ATOM 3088 C CA . LYS A 1 376 ? 21.132 8.761 -15.922 1.00 89.38 376 LYS A CA 1
ATOM 3089 C C . LYS A 1 376 ? 21.521 8.081 -17.232 1.00 89.38 376 LYS A C 1
ATOM 3091 O O . LYS A 1 376 ? 20.893 8.348 -18.253 1.00 89.38 376 LYS A O 1
ATOM 3096 N N . PHE A 1 377 ? 22.491 7.169 -17.192 1.00 89.88 377 PHE A N 1
ATOM 3097 C CA . PHE A 1 377 ? 22.884 6.389 -18.364 1.00 89.88 377 PHE A CA 1
ATOM 3098 C C . PHE A 1 377 ? 21.786 5.432 -18.824 1.00 89.88 377 PHE A C 1
ATOM 3100 O O . PHE A 1 377 ? 21.526 5.347 -20.019 1.00 89.88 377 PHE A O 1
ATOM 3107 N N . VAL A 1 378 ? 21.068 4.784 -17.900 1.00 88.50 378 VAL A N 1
ATOM 3108 C CA . VAL A 1 378 ? 19.909 3.938 -18.247 1.00 88.50 378 VAL A CA 1
ATOM 3109 C C . VAL A 1 378 ? 18.798 4.750 -18.926 1.00 88.50 378 VAL A C 1
ATOM 3111 O O . VAL A 1 378 ? 18.227 4.307 -19.926 1.00 88.50 378 VAL A O 1
ATOM 3114 N N . GLN A 1 379 ? 18.500 5.950 -18.420 1.00 87.81 379 GLN A N 1
ATOM 3115 C CA . GLN A 1 379 ? 17.526 6.857 -19.037 1.00 87.81 379 GLN A CA 1
ATOM 3116 C C . GLN A 1 379 ? 17.980 7.307 -20.429 1.00 87.81 379 GLN A C 1
ATOM 3118 O O . GLN A 1 379 ? 17.197 7.277 -21.380 1.00 87.81 379 GLN A O 1
ATOM 3123 N N . GLU A 1 380 ? 19.246 7.705 -20.558 1.00 90.19 380 GLU A N 1
ATOM 3124 C CA . GLU A 1 380 ? 19.814 8.145 -21.827 1.00 90.19 380 GLU A CA 1
ATOM 3125 C C . GLU A 1 380 ? 19.833 7.007 -22.859 1.00 90.19 380 GLU A C 1
ATOM 3127 O O . GLU A 1 380 ? 19.427 7.210 -24.005 1.00 90.19 380 GLU A O 1
ATOM 3132 N N . ARG A 1 381 ? 20.223 5.794 -22.455 1.00 90.31 381 ARG A N 1
ATOM 3133 C CA . ARG A 1 381 ? 20.176 4.586 -23.287 1.00 90.31 381 ARG A CA 1
ATOM 3134 C C . ARG A 1 381 ? 18.769 4.348 -23.827 1.00 90.31 381 ARG A C 1
ATOM 3136 O O . ARG A 1 381 ? 18.582 4.319 -25.039 1.00 90.31 381 ARG A O 1
ATOM 3143 N N . SER A 1 382 ? 17.776 4.264 -22.941 1.00 86.88 382 SER A N 1
ATOM 3144 C CA . SER A 1 382 ? 16.387 4.001 -23.334 1.00 86.88 382 SER A CA 1
ATOM 3145 C C . SER A 1 382 ? 15.833 5.085 -24.270 1.00 86.88 382 SER A C 1
ATOM 3147 O O . SER A 1 382 ? 15.143 4.780 -25.244 1.00 86.88 382 SER A O 1
ATOM 3149 N N . ALA A 1 383 ? 16.179 6.356 -24.038 1.00 86.94 383 ALA A N 1
ATOM 3150 C CA . ALA A 1 383 ? 15.789 7.455 -24.919 1.00 86.94 383 ALA A CA 1
ATOM 3151 C C . ALA A 1 383 ? 16.410 7.341 -26.323 1.00 86.94 383 ALA A C 1
ATOM 3153 O O . ALA A 1 383 ? 15.725 7.593 -27.318 1.00 86.94 383 ALA A O 1
ATOM 3154 N N . ASN A 1 384 ? 17.687 6.957 -26.420 1.00 90.31 384 ASN A N 1
ATOM 3155 C CA . ASN A 1 384 ? 18.349 6.742 -27.707 1.00 90.31 384 ASN A CA 1
ATOM 3156 C C . ASN A 1 384 ? 17.782 5.510 -28.437 1.00 90.31 384 ASN A C 1
ATOM 3158 O O . ASN A 1 384 ? 17.514 5.610 -29.631 1.00 90.31 384 ASN A O 1
ATOM 3162 N N . GLU A 1 385 ? 17.513 4.401 -27.738 1.00 89.06 385 GLU A N 1
ATOM 3163 C CA . GLU A 1 385 ? 16.869 3.202 -28.306 1.00 89.06 385 GLU A CA 1
ATOM 3164 C C . GLU A 1 385 ? 15.488 3.525 -28.901 1.00 89.06 385 GLU A C 1
ATOM 3166 O O . GLU A 1 385 ? 15.209 3.179 -30.049 1.00 89.06 385 GLU A O 1
ATOM 3171 N N . MET A 1 386 ? 14.642 4.265 -28.173 1.00 84.81 386 MET A N 1
ATOM 3172 C CA . MET A 1 386 ? 13.332 4.694 -28.683 1.00 84.81 386 MET A CA 1
ATOM 3173 C C . MET A 1 386 ? 13.452 5.586 -29.928 1.00 84.81 386 MET A C 1
ATOM 3175 O O . MET A 1 386 ? 12.661 5.460 -30.864 1.00 84.81 386 MET A O 1
ATOM 3179 N N . GLN A 1 387 ? 14.439 6.488 -29.967 1.00 87.81 387 GLN A N 1
ATOM 3180 C CA . GLN A 1 387 ? 14.678 7.339 -31.138 1.00 87.81 387 GLN A CA 1
ATOM 3181 C C . GLN A 1 387 ? 15.152 6.529 -32.348 1.00 87.81 387 GLN A C 1
ATOM 3183 O O . GLN A 1 387 ? 14.696 6.792 -33.459 1.00 87.81 387 GLN A O 1
ATOM 3188 N N . VAL A 1 388 ? 16.023 5.539 -32.140 1.00 90.06 388 VAL A N 1
ATOM 3189 C CA . VAL A 1 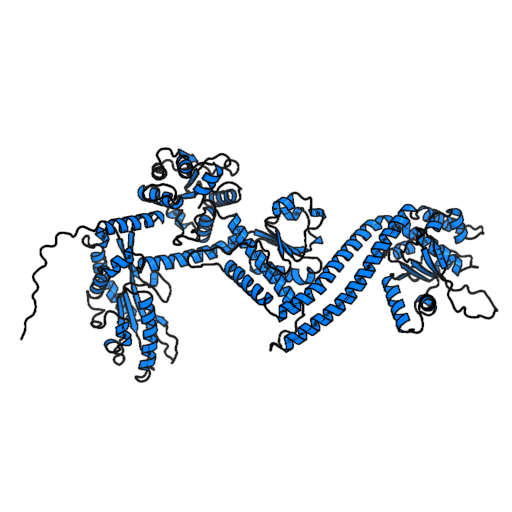388 ? 16.468 4.614 -33.192 1.00 90.06 388 VAL A CA 1
ATOM 3190 C C . VAL A 1 388 ? 15.280 3.839 -33.756 1.00 90.06 388 VAL A C 1
ATOM 3192 O O . VAL A 1 388 ? 15.071 3.864 -34.965 1.00 90.06 388 VAL A O 1
ATOM 3195 N N . GLN A 1 389 ? 14.438 3.255 -32.898 1.00 88.12 389 GLN A N 1
ATOM 3196 C CA . GLN A 1 389 ? 13.235 2.532 -33.329 1.00 88.12 389 GLN A CA 1
ATOM 3197 C C . GLN A 1 389 ? 12.275 3.428 -34.129 1.00 88.12 389 GLN A C 1
ATOM 3199 O O . GLN A 1 389 ? 11.752 3.020 -35.167 1.00 88.12 389 GLN A O 1
ATOM 3204 N N . ALA A 1 390 ? 12.068 4.674 -33.690 1.00 87.12 390 ALA A N 1
ATOM 3205 C CA . ALA A 1 390 ? 11.241 5.636 -34.414 1.00 87.12 390 ALA A CA 1
ATOM 3206 C C . ALA A 1 390 ? 11.832 6.005 -35.788 1.00 87.12 390 ALA A C 1
ATOM 3208 O O . ALA A 1 390 ? 11.086 6.176 -36.754 1.00 87.12 390 ALA A O 1
ATOM 3209 N N . LEU A 1 391 ? 13.160 6.122 -35.892 1.00 89.69 391 LEU A N 1
ATOM 3210 C CA . LEU A 1 391 ? 13.848 6.355 -37.163 1.00 89.69 391 LEU A CA 1
ATOM 3211 C C . LEU A 1 391 ? 13.747 5.135 -38.085 1.00 89.69 391 LEU A C 1
ATOM 3213 O O . LEU A 1 391 ? 13.444 5.306 -39.261 1.00 89.69 391 LEU A O 1
ATOM 3217 N N . ASP A 1 392 ? 13.909 3.920 -37.564 1.00 89.00 392 ASP A N 1
ATOM 3218 C CA . ASP A 1 392 ? 13.766 2.678 -38.331 1.00 89.00 392 ASP A CA 1
ATOM 3219 C C . ASP A 1 392 ? 12.379 2.528 -38.967 1.00 89.00 392 ASP A C 1
ATOM 3221 O O . ASP A 1 392 ? 12.260 2.178 -40.145 1.00 89.00 392 ASP A O 1
ATOM 3225 N N . LEU A 1 393 ? 11.321 2.857 -38.221 1.00 88.62 393 LEU A N 1
ATOM 3226 C CA . LEU A 1 393 ? 9.956 2.863 -38.753 1.00 88.62 393 LEU A CA 1
ATOM 3227 C C . LEU A 1 393 ? 9.787 3.879 -39.891 1.00 88.62 393 LEU A C 1
ATOM 3229 O O . LEU A 1 393 ? 9.126 3.588 -40.884 1.00 88.62 393 LEU A O 1
ATOM 3233 N N . ARG A 1 394 ? 10.410 5.059 -39.779 1.00 88.50 394 ARG A N 1
ATOM 3234 C CA . ARG A 1 394 ? 10.374 6.089 -40.831 1.00 88.50 394 ARG A CA 1
ATOM 3235 C C . ARG A 1 394 ? 11.198 5.715 -42.063 1.00 88.50 394 ARG A C 1
ATOM 3237 O O . ARG A 1 394 ? 10.855 6.149 -43.157 1.00 88.50 394 ARG A O 1
ATOM 3244 N N . LEU A 1 395 ? 12.270 4.942 -41.888 1.00 89.06 395 LEU A N 1
ATOM 3245 C CA . LEU A 1 395 ? 13.170 4.528 -42.967 1.00 89.06 395 LEU A CA 1
ATOM 3246 C C . LEU A 1 395 ? 12.603 3.387 -43.822 1.00 89.06 395 LEU A C 1
ATOM 3248 O O . LEU A 1 395 ? 12.948 3.308 -44.994 1.00 89.06 395 LEU A O 1
ATOM 3252 N N . THR A 1 396 ? 11.678 2.585 -43.281 1.00 86.38 396 THR A N 1
ATOM 3253 C CA . THR A 1 396 ? 11.120 1.380 -43.936 1.00 86.38 396 THR A CA 1
ATOM 3254 C C . THR A 1 396 ? 10.543 1.644 -45.342 1.00 86.38 396 THR A C 1
ATOM 3256 O O . THR A 1 396 ? 10.521 0.756 -46.186 1.00 86.38 396 THR A O 1
ATOM 3259 N N . GLY A 1 397 ? 10.089 2.869 -45.633 1.00 85.44 397 GLY A N 1
ATOM 3260 C CA . GLY A 1 397 ? 9.563 3.241 -46.954 1.00 85.44 397 GLY A CA 1
ATOM 3261 C C . GLY A 1 397 ? 10.617 3.476 -48.046 1.00 85.44 397 GLY A C 1
ATOM 3262 O O . GLY A 1 397 ? 10.241 3.662 -49.199 1.00 85.44 397 GLY A O 1
ATOM 3263 N N . PHE A 1 398 ? 11.910 3.489 -47.707 1.00 91.00 398 PHE A N 1
ATOM 3264 C CA . PHE A 1 398 ? 13.002 3.828 -48.629 1.00 91.00 398 PHE A CA 1
ATOM 3265 C C . PHE A 1 398 ? 13.907 2.637 -48.969 1.00 91.00 398 PHE A C 1
ATOM 3267 O O . PHE A 1 398 ? 14.868 2.805 -49.721 1.00 91.00 398 PHE A O 1
ATOM 3274 N N . ASP A 1 399 ? 13.605 1.453 -48.428 1.00 88.50 399 ASP A N 1
ATOM 3275 C CA . ASP A 1 399 ? 14.516 0.310 -48.404 1.00 88.50 399 ASP A CA 1
ATOM 3276 C C . ASP A 1 399 ? 14.925 -0.152 -49.813 1.00 88.50 399 ASP A C 1
ATOM 3278 O O . ASP A 1 399 ? 16.094 -0.049 -50.188 1.00 88.50 399 ASP A O 1
ATOM 3282 N N . GLU A 1 400 ? 13.963 -0.566 -50.640 1.00 89.88 400 GLU A N 1
ATOM 3283 C CA . GLU A 1 400 ? 14.227 -1.051 -52.005 1.00 89.88 400 GLU A CA 1
ATOM 3284 C C . GLU A 1 400 ? 14.902 0.008 -52.892 1.00 89.88 400 GLU A C 1
ATOM 3286 O O . GLU A 1 400 ? 15.787 -0.305 -53.694 1.00 89.88 400 GLU A O 1
ATOM 3291 N N . ALA A 1 401 ? 14.514 1.275 -52.732 1.00 91.00 401 ALA A N 1
ATOM 3292 C CA . ALA A 1 401 ? 15.002 2.362 -53.570 1.00 91.00 401 ALA A CA 1
ATOM 3293 C C . ALA A 1 401 ? 16.455 2.742 -53.249 1.00 91.00 401 ALA A C 1
ATOM 3295 O O . ALA A 1 401 ? 17.258 3.004 -54.151 1.00 91.00 401 ALA A O 1
ATOM 3296 N N . TYR A 1 402 ? 16.822 2.740 -51.965 1.00 92.81 402 TYR A N 1
ATOM 3297 C CA . TYR A 1 402 ? 18.205 2.930 -51.538 1.00 92.81 402 TYR A CA 1
ATOM 3298 C C . TYR A 1 402 ? 19.078 1.720 -51.906 1.00 92.81 402 TYR A C 1
ATOM 3300 O O . TYR A 1 402 ? 20.189 1.883 -52.412 1.00 92.81 402 TYR A O 1
ATOM 3308 N N . PHE A 1 403 ? 18.570 0.499 -51.735 1.00 93.06 403 PHE A N 1
ATOM 3309 C CA . PHE A 1 403 ? 19.312 -0.704 -52.109 1.00 93.06 403 PHE A CA 1
ATOM 3310 C C . PHE A 1 403 ? 19.566 -0.815 -53.610 1.00 93.06 403 PHE A C 1
ATOM 3312 O O . PHE A 1 403 ? 20.652 -1.230 -54.009 1.00 93.06 403 PHE A O 1
ATOM 3319 N N . SER A 1 404 ? 18.620 -0.376 -54.442 1.00 92.00 404 SER A N 1
ATOM 3320 C CA . SER A 1 404 ? 18.805 -0.273 -55.894 1.00 92.00 404 SER A CA 1
ATOM 3321 C C . SER A 1 404 ? 19.956 0.676 -56.253 1.00 92.00 404 SER A C 1
ATOM 3323 O O . SER A 1 404 ? 20.750 0.390 -57.149 1.00 92.00 404 SER A O 1
ATOM 3325 N N . LEU A 1 405 ? 20.107 1.785 -55.519 1.00 92.75 405 LEU A N 1
ATOM 3326 C CA . LEU A 1 405 ? 21.231 2.706 -55.701 1.00 92.75 405 LEU A CA 1
ATOM 3327 C C . LEU A 1 405 ? 22.567 2.058 -55.304 1.00 92.75 405 LEU A C 1
ATOM 3329 O O . LEU A 1 405 ? 23.537 2.142 -56.057 1.00 92.75 405 LEU A O 1
ATOM 3333 N N . LEU A 1 406 ? 22.618 1.359 -54.164 1.00 91.75 406 LEU A N 1
ATOM 3334 C CA . LEU A 1 406 ? 23.807 0.597 -53.765 1.00 91.75 406 LEU A CA 1
ATOM 3335 C C . LEU A 1 406 ? 24.148 -0.518 -54.755 1.00 91.75 406 LEU A C 1
ATOM 3337 O O . LEU A 1 406 ? 25.324 -0.753 -55.027 1.00 91.75 406 LEU A O 1
ATOM 3341 N N . GLN A 1 407 ? 23.144 -1.186 -55.321 1.00 91.38 407 GLN A N 1
ATOM 3342 C CA . GLN A 1 407 ? 23.343 -2.198 -56.350 1.00 91.38 407 GLN A CA 1
ATOM 3343 C C . GLN A 1 407 ? 24.105 -1.611 -57.544 1.00 91.38 407 GLN A C 1
ATOM 3345 O O . GLN A 1 407 ? 25.074 -2.218 -57.992 1.00 91.38 407 GLN A O 1
ATOM 3350 N N . ILE A 1 408 ? 23.728 -0.423 -58.030 1.00 89.38 408 ILE A N 1
ATOM 3351 C CA . ILE A 1 408 ? 24.441 0.260 -59.124 1.00 89.38 408 ILE A CA 1
ATOM 3352 C C . ILE A 1 408 ? 25.904 0.512 -58.749 1.00 89.38 408 ILE A C 1
ATOM 3354 O O . ILE A 1 408 ? 26.794 0.187 -59.534 1.00 89.38 408 ILE A O 1
ATOM 3358 N N . VAL A 1 409 ? 26.162 1.015 -57.537 1.00 90.12 409 VAL A N 1
ATOM 3359 C CA . VAL A 1 409 ? 27.528 1.265 -57.041 1.00 90.12 409 VAL A CA 1
ATOM 3360 C C . VAL A 1 409 ? 28.352 -0.024 -57.002 1.00 90.12 409 VAL A C 1
ATOM 3362 O O . VAL A 1 409 ? 29.499 -0.038 -57.445 1.00 90.12 409 VAL A O 1
ATOM 3365 N N . LEU A 1 410 ? 27.772 -1.127 -56.521 1.00 90.38 410 LEU A N 1
ATOM 3366 C CA . LEU A 1 410 ? 28.439 -2.430 -56.473 1.00 90.38 410 LEU A CA 1
ATOM 3367 C C . LEU A 1 410 ? 28.739 -2.971 -57.873 1.00 90.38 410 LEU A C 1
ATOM 3369 O O . LEU A 1 410 ? 29.812 -3.534 -58.093 1.00 90.38 410 LEU A O 1
ATOM 3373 N N . LEU A 1 411 ? 27.821 -2.807 -58.826 1.00 87.69 411 LEU A N 1
ATOM 3374 C CA . LEU A 1 411 ? 28.015 -3.245 -60.209 1.00 87.69 411 LEU A CA 1
ATOM 3375 C C . LEU A 1 411 ? 29.096 -2.429 -60.920 1.00 87.69 411 LEU A C 1
ATOM 3377 O O . LEU A 1 411 ? 29.946 -3.008 -61.597 1.00 87.69 411 LEU A O 1
ATOM 3381 N N . GLU A 1 412 ? 29.110 -1.113 -60.713 1.00 85.81 412 GLU A N 1
ATOM 3382 C CA . GLU A 1 412 ? 30.158 -0.223 -61.212 1.00 85.81 412 GLU A CA 1
ATOM 3383 C C . GLU A 1 412 ? 31.528 -0.598 -60.616 1.00 85.81 412 GLU A C 1
ATOM 3385 O O . GLU A 1 412 ? 32.491 -0.802 -61.356 1.00 85.81 412 GLU A O 1
ATOM 3390 N N . ALA A 1 413 ? 31.610 -0.803 -59.298 1.00 86.69 413 ALA A N 1
ATOM 3391 C CA . ALA A 1 413 ? 32.834 -1.233 -58.617 1.00 86.69 413 ALA A CA 1
ATOM 3392 C C . ALA A 1 413 ? 33.324 -2.611 -59.099 1.00 86.69 413 ALA A C 1
ATOM 3394 O O . ALA A 1 413 ? 34.513 -2.803 -59.350 1.00 86.69 413 ALA A O 1
ATOM 3395 N N . THR A 1 414 ? 32.405 -3.561 -59.298 1.00 86.19 414 THR A N 1
ATOM 3396 C CA . THR A 1 414 ? 32.715 -4.890 -59.854 1.00 86.19 414 THR A CA 1
ATOM 3397 C C . THR A 1 414 ? 33.323 -4.765 -61.247 1.00 86.19 414 THR A C 1
ATOM 3399 O O . THR A 1 414 ? 34.289 -5.455 -61.567 1.00 86.19 414 THR A O 1
ATOM 3402 N N . LYS A 1 415 ? 32.790 -3.863 -62.082 1.00 81.19 415 LYS A N 1
ATOM 3403 C CA . LYS A 1 415 ? 33.336 -3.615 -63.417 1.00 81.19 415 LYS A CA 1
ATOM 3404 C C . LYS A 1 415 ? 34.753 -3.039 -63.361 1.00 81.19 415 LYS A C 1
ATOM 3406 O O . LYS A 1 415 ? 35.575 -3.416 -64.193 1.00 81.19 415 LYS A O 1
ATOM 3411 N N . GLN A 1 416 ? 35.033 -2.165 -62.395 1.00 80.88 416 GLN A N 1
ATOM 3412 C CA . GLN A 1 416 ? 36.350 -1.547 -62.212 1.00 80.88 416 GLN A CA 1
ATOM 3413 C C . GLN A 1 416 ? 37.416 -2.547 -61.742 1.00 80.88 416 GLN A C 1
ATOM 3415 O O . GLN A 1 416 ? 38.524 -2.519 -62.267 1.00 80.88 416 GLN A O 1
ATOM 3420 N N . VAL A 1 417 ? 37.082 -3.459 -60.819 1.00 80.31 417 VAL A N 1
ATOM 3421 C CA . VAL A 1 417 ? 38.003 -4.523 -60.358 1.00 80.31 417 VAL A CA 1
ATOM 3422 C C . VAL A 1 417 ? 38.384 -5.480 -61.490 1.00 80.31 417 VAL A C 1
ATOM 3424 O O . VAL A 1 417 ? 39.510 -5.959 -61.559 1.00 80.31 417 VAL A O 1
ATOM 3427 N N . HIS A 1 418 ? 37.443 -5.744 -62.396 1.00 78.94 418 HIS A N 1
ATOM 3428 C CA . HIS A 1 418 ? 37.570 -6.733 -63.468 1.00 78.94 418 HIS A CA 1
ATOM 3429 C C . HIS A 1 418 ? 37.766 -6.097 -64.851 1.00 78.94 418 HIS A C 1
ATOM 3431 O O . HIS A 1 418 ? 37.291 -6.626 -65.870 1.00 78.94 418 HIS A O 1
ATOM 3437 N N . SER A 1 419 ? 38.413 -4.929 -64.899 1.00 64.56 419 SER A N 1
ATOM 3438 C CA . SER A 1 419 ? 38.690 -4.205 -66.139 1.00 64.56 419 SER A CA 1
ATOM 3439 C C . SER A 1 419 ? 39.495 -5.101 -67.100 1.00 64.56 419 SER A C 1
ATOM 3441 O O . SER A 1 419 ? 40.574 -5.583 -66.788 1.00 64.56 419 SER A O 1
ATOM 3443 N N . GLY A 1 420 ? 38.910 -5.413 -68.264 1.00 59.38 420 GLY A N 1
ATOM 3444 C CA . GLY A 1 420 ? 39.473 -6.354 -69.251 1.00 59.38 420 GLY A CA 1
ATOM 3445 C C . GLY A 1 420 ? 38.635 -7.616 -69.498 1.00 59.38 420 GLY A C 1
ATOM 3446 O O . GLY A 1 420 ? 38.737 -8.224 -70.562 1.00 59.38 420 GLY A O 1
ATOM 3447 N N . THR A 1 421 ? 37.724 -7.966 -68.587 1.00 59.34 421 THR A N 1
ATOM 3448 C CA . THR A 1 421 ? 36.843 -9.147 -68.712 1.00 59.34 421 THR A CA 1
ATOM 3449 C C . THR A 1 421 ? 35.409 -8.791 -69.131 1.00 59.34 421 THR A C 1
ATOM 3451 O O . THR A 1 421 ? 34.867 -7.743 -68.763 1.00 59.34 421 THR A O 1
ATOM 3454 N N . GLN A 1 422 ? 34.789 -9.657 -69.946 1.00 55.62 422 GLN A N 1
ATOM 3455 C CA . GLN A 1 422 ? 33.538 -9.372 -70.676 1.00 55.62 422 GLN A CA 1
ATOM 3456 C C . GLN A 1 422 ? 32.268 -10.051 -70.107 1.00 55.62 422 GLN A C 1
ATOM 3458 O O . GLN A 1 422 ? 31.197 -9.870 -70.677 1.00 55.62 422 GLN A O 1
ATOM 3463 N N . PHE A 1 423 ? 32.341 -10.792 -68.992 1.00 57.03 423 PHE A N 1
ATOM 3464 C CA . PHE A 1 423 ? 31.227 -11.626 -68.498 1.00 57.03 423 PHE A CA 1
ATOM 3465 C C . PHE A 1 423 ? 30.550 -11.071 -67.227 1.00 57.03 423 PHE A C 1
ATOM 3467 O O . PHE A 1 423 ? 30.953 -11.401 -66.113 1.00 57.03 423 PHE A O 1
ATOM 3474 N N . GLY A 1 424 ? 29.491 -10.265 -67.379 1.00 59.69 424 GLY A N 1
ATOM 3475 C CA . GLY A 1 424 ? 28.804 -9.537 -66.295 1.00 59.69 424 GLY A CA 1
ATOM 3476 C C . GLY A 1 424 ? 28.364 -10.391 -65.094 1.00 59.69 424 GLY A C 1
ATOM 3477 O O . GLY A 1 424 ? 28.846 -10.183 -63.979 1.00 59.69 424 GLY A O 1
ATOM 3478 N N . GLY A 1 425 ? 27.483 -11.376 -65.300 1.00 63.47 425 GLY A N 1
ATOM 3479 C CA . GLY A 1 425 ? 27.004 -12.264 -64.225 1.00 63.47 425 GLY A CA 1
ATOM 3480 C C . GLY A 1 425 ? 28.080 -13.157 -63.581 1.00 63.47 425 GLY A C 1
ATOM 3481 O O . GLY A 1 425 ? 28.023 -13.429 -62.382 1.00 63.47 425 GLY A O 1
ATOM 3482 N N . ILE A 1 426 ? 29.101 -13.566 -64.343 1.00 69.12 426 ILE A N 1
ATOM 3483 C CA . ILE A 1 426 ? 30.217 -14.388 -63.839 1.00 69.12 426 ILE A CA 1
ATOM 3484 C C . ILE A 1 426 ? 31.123 -13.555 -62.922 1.00 69.12 426 ILE A C 1
ATOM 3486 O O . ILE A 1 426 ? 31.522 -14.045 -61.865 1.00 69.12 426 ILE A O 1
ATOM 3490 N N . MET A 1 427 ? 31.378 -12.281 -63.251 1.00 74.44 427 MET A N 1
ATOM 3491 C CA . MET A 1 427 ? 32.191 -11.396 -62.403 1.00 74.44 427 MET A CA 1
ATOM 3492 C C . MET A 1 427 ? 31.543 -11.168 -61.027 1.00 74.44 427 MET A C 1
ATOM 3494 O O . MET A 1 427 ? 32.249 -11.179 -60.015 1.00 74.44 427 MET A O 1
ATOM 3498 N N . ARG A 1 428 ? 30.202 -11.062 -60.954 1.00 76.62 428 ARG A N 1
ATOM 3499 C CA . ARG A 1 428 ? 29.463 -11.018 -59.669 1.00 76.62 428 ARG A CA 1
ATOM 3500 C C . ARG A 1 428 ? 29.695 -12.290 -58.842 1.00 76.62 428 ARG A C 1
ATOM 3502 O O . ARG A 1 428 ? 29.779 -12.234 -57.622 1.00 76.62 428 ARG A O 1
ATOM 3509 N N . GLY A 1 429 ? 29.821 -13.436 -59.517 1.00 76.62 429 GLY A N 1
ATOM 3510 C CA . GLY A 1 429 ? 30.116 -14.745 -58.927 1.00 76.62 429 GLY A CA 1
ATOM 3511 C C . GLY A 1 429 ? 31.518 -14.878 -58.325 1.00 76.62 429 GLY A C 1
ATOM 3512 O O . GLY A 1 429 ? 31.720 -15.643 -57.379 1.00 76.62 429 GLY A O 1
ATOM 3513 N N . LEU A 1 430 ? 32.485 -14.140 -58.873 1.00 81.56 430 LEU A N 1
ATOM 3514 C CA . LEU A 1 430 ? 33.898 -14.211 -58.495 1.00 81.56 430 LEU A CA 1
ATOM 3515 C C . LEU A 1 430 ? 34.296 -13.158 -57.455 1.00 81.56 430 LEU A C 1
ATOM 3517 O O . LEU A 1 430 ? 35.235 -13.385 -56.699 1.00 81.56 430 LEU A O 1
ATOM 3521 N N . THR A 1 431 ? 33.553 -12.056 -57.373 1.00 87.06 431 THR A N 1
ATOM 3522 C CA . THR A 1 431 ? 33.820 -10.934 -56.460 1.00 87.06 431 THR A CA 1
ATOM 3523 C C . THR A 1 431 ? 33.252 -11.206 -55.074 1.00 87.06 431 THR A C 1
ATOM 3525 O O . THR A 1 431 ? 32.075 -11.528 -54.950 1.00 87.06 431 THR A O 1
ATOM 3528 N N . ARG A 1 432 ? 34.063 -11.054 -54.025 1.00 90.94 432 ARG A N 1
ATOM 3529 C CA . ARG A 1 432 ? 33.619 -10.975 -52.631 1.00 90.94 432 ARG A CA 1
ATOM 3530 C C . ARG A 1 432 ? 33.455 -9.511 -52.242 1.00 90.94 432 ARG A C 1
ATOM 3532 O O . ARG A 1 432 ? 34.349 -8.691 -52.452 1.00 90.94 432 ARG A O 1
ATOM 3539 N N . TYR A 1 433 ? 32.306 -9.215 -51.656 1.00 92.56 433 TYR A N 1
ATOM 3540 C CA . TYR A 1 433 ? 31.896 -7.887 -51.235 1.00 92.56 433 TYR A CA 1
ATOM 3541 C C . TYR A 1 433 ? 31.904 -7.807 -49.714 1.00 92.56 433 TYR A C 1
ATOM 3543 O O . TYR A 1 433 ? 31.317 -8.669 -49.057 1.00 92.56 433 TYR A O 1
ATOM 3551 N N . LEU A 1 434 ? 32.500 -6.745 -49.180 1.00 93.00 434 LEU A N 1
ATOM 3552 C CA . LEU A 1 434 ? 32.271 -6.289 -47.814 1.00 93.00 434 LEU A CA 1
ATOM 3553 C C . LEU A 1 434 ? 31.534 -4.952 -47.867 1.00 93.00 434 LEU A C 1
ATOM 3555 O O . LEU A 1 434 ? 32.036 -3.984 -48.437 1.00 93.00 434 LEU A O 1
ATOM 3559 N N . ILE A 1 435 ? 30.339 -4.898 -47.294 1.00 93.25 435 ILE A N 1
ATOM 3560 C CA . ILE A 1 435 ? 29.503 -3.700 -47.257 1.00 93.25 435 ILE A CA 1
ATOM 3561 C C . ILE A 1 435 ? 29.426 -3.223 -45.811 1.00 93.25 435 ILE A C 1
ATOM 3563 O O . ILE A 1 435 ? 28.798 -3.868 -44.973 1.00 93.25 435 ILE A O 1
ATOM 3567 N N . VAL A 1 436 ? 30.064 -2.091 -45.529 1.00 91.88 436 VAL A N 1
ATOM 3568 C CA . VAL A 1 436 ? 29.945 -1.389 -44.255 1.00 91.88 436 VAL A CA 1
ATOM 3569 C C . VAL A 1 436 ? 28.814 -0.371 -44.364 1.00 91.88 436 VAL A C 1
ATOM 3571 O O . VAL A 1 436 ? 28.995 0.697 -44.958 1.00 91.88 436 VAL A O 1
ATOM 3574 N N . ASP A 1 437 ? 27.640 -0.716 -43.838 1.00 90.44 437 ASP A N 1
ATOM 3575 C CA . ASP A 1 437 ? 26.441 0.121 -43.920 1.00 90.44 437 ASP A CA 1
ATOM 3576 C C . ASP A 1 437 ? 25.488 -0.115 -42.731 1.00 90.44 437 ASP A C 1
ATOM 3578 O O . ASP A 1 437 ? 25.108 -1.243 -42.430 1.00 90.44 437 ASP A O 1
ATOM 3582 N N . ASP A 1 438 ? 25.062 0.974 -42.083 1.00 88.06 438 ASP A N 1
ATOM 3583 C CA . ASP A 1 438 ? 24.160 0.974 -40.921 1.00 88.06 438 ASP A CA 1
ATOM 3584 C C . ASP A 1 438 ? 22.661 0.999 -41.285 1.00 88.06 438 ASP A C 1
ATOM 3586 O O . ASP A 1 438 ? 21.807 1.121 -40.398 1.00 88.06 438 ASP A O 1
ATOM 3590 N N . PHE A 1 439 ? 22.315 0.977 -42.578 1.00 87.56 439 PHE A N 1
ATOM 3591 C CA . PHE A 1 439 ? 20.948 1.202 -43.043 1.00 87.56 439 PHE A CA 1
ATOM 3592 C C . PHE A 1 439 ? 19.967 0.139 -42.531 1.00 87.56 439 PHE A C 1
ATOM 3594 O O . PHE A 1 439 ? 19.188 0.418 -41.610 1.00 87.56 439 PHE A O 1
ATOM 3601 N N . ARG A 1 440 ? 19.987 -1.074 -43.104 1.00 83.25 440 ARG A N 1
ATOM 3602 C CA . ARG A 1 440 ? 19.067 -2.175 -42.766 1.00 83.25 440 ARG A CA 1
ATOM 3603 C C . ARG A 1 440 ? 19.687 -3.540 -43.093 1.00 83.25 440 ARG A C 1
ATOM 3605 O O . ARG A 1 440 ? 20.355 -3.701 -44.109 1.00 83.25 440 ARG A O 1
ATOM 3612 N N . SER A 1 441 ? 19.387 -4.548 -42.272 1.00 79.31 441 SER A N 1
ATOM 3613 C CA . SER A 1 441 ? 19.982 -5.895 -42.355 1.00 79.31 441 SER A CA 1
ATOM 3614 C C . SER A 1 441 ? 19.513 -6.748 -43.542 1.00 79.31 441 SER A C 1
ATOM 3616 O O . SER A 1 441 ? 20.227 -7.655 -43.963 1.00 79.31 441 SER A O 1
ATOM 3618 N N . HIS A 1 442 ? 18.347 -6.459 -44.126 1.00 87.62 442 HIS A N 1
ATOM 3619 C CA . HIS A 1 442 ? 17.805 -7.226 -45.256 1.00 87.62 442 HIS A CA 1
ATOM 3620 C C . HIS A 1 442 ? 18.370 -6.797 -46.628 1.00 87.62 442 HIS A C 1
ATOM 3622 O O . HIS A 1 442 ? 17.943 -7.322 -47.656 1.00 87.62 442 HIS A O 1
ATOM 3628 N N . LEU A 1 443 ? 19.379 -5.911 -46.659 1.00 90.25 443 LEU A N 1
ATOM 3629 C CA . LEU A 1 443 ? 20.153 -5.590 -47.868 1.00 90.25 443 LEU A CA 1
ATOM 3630 C C . LEU A 1 443 ? 20.702 -6.857 -48.542 1.00 90.25 443 LEU A C 1
ATOM 3632 O O . LEU A 1 443 ? 20.679 -6.973 -49.764 1.00 90.25 443 LEU A O 1
ATOM 3636 N N . VAL A 1 444 ? 21.176 -7.827 -47.752 1.00 91.12 444 VAL A N 1
ATOM 3637 C CA . VAL A 1 444 ? 21.711 -9.092 -48.280 1.00 91.12 444 VAL A CA 1
ATOM 3638 C C . VAL A 1 444 ? 20.633 -9.864 -49.037 1.00 91.12 444 VAL A C 1
ATOM 3640 O O . VAL A 1 444 ? 20.895 -10.370 -50.126 1.00 91.12 444 VAL A O 1
ATOM 3643 N N . ASP A 1 445 ? 19.416 -9.933 -48.495 1.00 92.56 445 ASP A N 1
ATOM 3644 C CA . ASP A 1 445 ? 18.301 -10.629 -49.141 1.00 92.56 445 ASP A CA 1
ATOM 3645 C C . ASP A 1 445 ? 17.912 -9.943 -50.453 1.00 92.56 445 ASP A C 1
ATOM 3647 O O . ASP A 1 445 ? 17.724 -10.627 -51.460 1.00 92.56 445 ASP A O 1
ATOM 3651 N N . PHE A 1 446 ? 17.880 -8.606 -50.463 1.00 92.25 446 PHE A N 1
ATOM 3652 C CA . PHE A 1 446 ? 17.676 -7.813 -51.674 1.00 92.25 446 PHE A CA 1
ATOM 3653 C C . PHE A 1 446 ? 18.748 -8.129 -52.731 1.00 92.25 446 PHE A C 1
ATOM 3655 O O . PHE A 1 446 ? 18.428 -8.558 -53.837 1.00 92.25 446 PHE A O 1
ATOM 3662 N N . LEU A 1 447 ? 20.037 -8.025 -52.394 1.00 91.38 447 LEU A N 1
ATOM 3663 C CA . LEU A 1 447 ? 21.124 -8.294 -53.345 1.00 91.38 447 LEU A CA 1
ATOM 3664 C C . LEU A 1 447 ? 21.096 -9.738 -53.879 1.00 91.38 447 LEU A C 1
ATOM 3666 O O . LEU A 1 447 ? 21.365 -9.968 -55.060 1.00 91.38 447 LEU A O 1
ATOM 3670 N N . VAL A 1 448 ? 20.714 -10.715 -53.052 1.00 91.00 448 VAL A N 1
ATOM 3671 C CA . VAL A 1 448 ? 20.547 -12.114 -53.479 1.00 91.00 448 VAL A CA 1
ATOM 3672 C C . VAL A 1 448 ? 19.413 -12.266 -54.495 1.00 91.00 448 VAL A C 1
ATOM 3674 O O . VAL A 1 448 ? 19.586 -12.969 -55.494 1.00 91.00 448 VAL A O 1
ATOM 3677 N N . GLN A 1 449 ? 18.279 -11.584 -54.297 1.00 89.94 449 GLN A N 1
ATOM 3678 C CA . GLN A 1 449 ? 17.193 -11.540 -55.288 1.00 89.94 449 GLN A CA 1
ATOM 3679 C C . GLN A 1 449 ? 17.660 -10.918 -56.615 1.00 89.94 449 GLN A C 1
ATOM 3681 O O . GLN A 1 449 ? 17.225 -11.340 -57.686 1.00 89.94 449 GLN A O 1
ATOM 3686 N N . HIS A 1 450 ? 18.630 -10.004 -56.551 1.00 86.75 450 HIS A N 1
ATOM 3687 C CA . HIS A 1 450 ? 19.282 -9.366 -57.695 1.00 86.75 450 HIS A CA 1
ATOM 3688 C C . HIS A 1 450 ? 20.567 -10.081 -58.172 1.00 86.75 450 HIS A C 1
ATOM 3690 O O . HIS A 1 450 ? 21.465 -9.471 -58.762 1.00 86.75 450 HIS A O 1
ATOM 3696 N N . ARG A 1 451 ? 20.633 -11.409 -57.980 1.00 85.50 451 ARG A N 1
ATOM 3697 C CA . ARG A 1 451 ? 21.656 -12.323 -58.533 1.00 85.50 451 ARG A CA 1
ATOM 3698 C C . ARG A 1 451 ? 23.079 -12.139 -57.982 1.00 85.50 451 ARG A C 1
ATOM 3700 O O . ARG A 1 451 ? 24.033 -12.601 -58.608 1.00 85.50 451 ARG A O 1
ATOM 3707 N N . PHE A 1 452 ? 23.252 -11.526 -56.812 1.00 88.69 452 PHE A N 1
ATOM 3708 C CA . PHE A 1 452 ? 24.526 -11.586 -56.088 1.00 88.69 452 PHE A CA 1
ATOM 3709 C C . PHE A 1 452 ? 24.602 -12.894 -55.274 1.00 88.69 452 PHE A C 1
ATOM 3711 O O . PHE A 1 452 ? 23.667 -13.211 -54.534 1.00 88.69 452 PHE A O 1
ATOM 3718 N N . PRO A 1 453 ? 25.682 -13.692 -55.366 1.00 88.62 453 PRO A N 1
ATOM 3719 C CA . PRO A 1 453 ? 25.775 -14.928 -54.595 1.00 88.62 453 PRO A CA 1
ATOM 3720 C C . PRO A 1 453 ? 25.906 -14.634 -53.097 1.00 88.62 453 PRO A C 1
ATOM 3722 O O . PRO A 1 453 ? 26.871 -14.002 -52.678 1.00 88.62 453 PRO A O 1
ATOM 3725 N N . ARG A 1 454 ? 24.994 -15.164 -52.268 1.00 91.06 454 ARG A N 1
ATOM 3726 C CA . ARG A 1 454 ? 24.991 -14.934 -50.806 1.00 91.06 454 ARG A CA 1
ATOM 3727 C C . ARG A 1 454 ? 26.353 -15.191 -50.151 1.00 91.06 454 ARG A C 1
ATOM 3729 O O . ARG A 1 454 ? 26.799 -14.382 -49.355 1.00 91.06 454 ARG A O 1
ATOM 3736 N N . VAL A 1 455 ? 27.035 -16.278 -50.529 1.00 90.88 455 VAL A N 1
ATOM 3737 C CA . VAL A 1 455 ? 28.365 -16.665 -50.002 1.00 90.88 455 VAL A CA 1
ATOM 3738 C C . VAL A 1 455 ? 29.480 -15.655 -50.301 1.00 90.88 455 VAL A C 1
ATOM 3740 O O . VAL A 1 455 ? 30.593 -15.796 -49.803 1.00 90.88 455 VAL A O 1
ATOM 3743 N N . LYS A 1 456 ? 29.212 -14.661 -51.150 1.00 90.62 456 LYS A N 1
ATOM 3744 C CA . LYS A 1 456 ? 30.149 -13.607 -51.527 1.00 90.62 456 LYS A CA 1
ATOM 3745 C C . LYS A 1 456 ? 29.830 -12.261 -50.880 1.00 90.62 456 LYS A C 1
ATOM 3747 O O . LYS A 1 456 ? 30.663 -11.370 -50.979 1.00 90.62 456 LYS A O 1
ATOM 3752 N N . ILE A 1 457 ? 28.682 -12.100 -50.224 1.00 91.69 457 ILE A N 1
ATOM 3753 C CA . ILE A 1 457 ? 28.256 -10.831 -49.623 1.00 91.69 457 ILE A CA 1
ATOM 3754 C C . ILE A 1 457 ? 28.474 -10.900 -48.118 1.00 91.69 457 ILE A C 1
ATOM 3756 O O . ILE A 1 457 ? 27.902 -11.757 -47.447 1.00 91.69 457 ILE A O 1
ATOM 3760 N N . HIS A 1 458 ? 29.267 -9.974 -47.599 1.00 92.25 458 HIS A N 1
ATOM 3761 C CA . HIS A 1 458 ? 29.512 -9.805 -46.175 1.00 92.25 458 HIS A CA 1
ATOM 3762 C C . HIS A 1 458 ? 29.127 -8.382 -45.790 1.00 92.25 458 HIS A C 1
ATOM 3764 O O . HIS A 1 458 ? 29.352 -7.440 -46.551 1.00 92.25 458 HIS A O 1
ATOM 3770 N N . THR A 1 459 ? 28.509 -8.230 -44.626 1.00 91.56 459 THR A N 1
ATOM 3771 C CA . THR A 1 459 ? 28.064 -6.937 -44.107 1.00 91.56 459 THR A CA 1
ATOM 3772 C C . THR A 1 459 ? 28.665 -6.703 -42.739 1.00 91.56 459 THR A C 1
ATOM 3774 O O . THR A 1 459 ? 28.767 -7.641 -41.953 1.00 91.56 459 THR A O 1
ATOM 3777 N N . MET A 1 460 ? 29.006 -5.455 -42.464 1.00 90.38 460 MET A N 1
ATOM 3778 C CA . MET A 1 460 ? 29.546 -4.982 -41.195 1.00 90.38 460 MET A CA 1
ATOM 3779 C C . MET A 1 460 ? 28.865 -3.648 -40.873 1.00 90.38 460 MET A C 1
ATOM 3781 O O . MET A 1 460 ? 28.498 -2.908 -41.787 1.00 90.38 460 MET A O 1
ATOM 3785 N N . ASP A 1 461 ? 28.674 -3.327 -39.600 1.00 88.38 461 ASP A N 1
ATOM 3786 C CA . ASP A 1 461 ? 28.189 -2.001 -39.214 1.00 88.38 461 ASP A CA 1
ATOM 3787 C C . ASP A 1 461 ? 29.354 -1.026 -38.961 1.00 88.38 461 ASP A C 1
ATOM 3789 O O . ASP A 1 461 ? 30.529 -1.395 -38.866 1.00 88.38 461 ASP A O 1
ATOM 3793 N N . SER A 1 462 ? 29.054 0.268 -38.881 1.00 88.00 462 SER A N 1
ATOM 3794 C CA . SER A 1 462 ? 30.093 1.275 -38.659 1.00 88.00 462 SER A CA 1
ATOM 3795 C C . SER A 1 462 ? 30.770 1.163 -37.286 1.00 88.00 462 SER A C 1
ATOM 3797 O O . SER A 1 462 ? 31.873 1.691 -37.127 1.00 88.00 462 SER A O 1
ATOM 3799 N N . ILE A 1 463 ? 30.122 0.552 -36.287 1.00 88.06 463 ILE A N 1
ATOM 3800 C CA . ILE A 1 463 ? 30.667 0.401 -34.930 1.00 88.06 463 ILE A CA 1
ATOM 3801 C C . ILE A 1 463 ? 31.701 -0.722 -34.914 1.00 88.06 463 ILE A C 1
ATOM 3803 O O . ILE A 1 463 ? 32.793 -0.518 -34.389 1.00 88.06 463 ILE A O 1
ATOM 3807 N N . GLU A 1 464 ? 31.410 -1.854 -35.546 1.00 88.81 464 GLU A N 1
ATOM 3808 C CA . GLU A 1 464 ? 32.345 -2.960 -35.728 1.00 88.81 464 GLU A CA 1
ATOM 3809 C C . GLU A 1 464 ? 33.585 -2.489 -36.504 1.00 88.81 464 GLU A C 1
ATOM 3811 O O . GLU A 1 464 ? 34.716 -2.723 -36.069 1.00 88.81 464 GLU A O 1
ATOM 3816 N N . LEU A 1 465 ? 33.396 -1.720 -37.586 1.00 89.19 465 LEU A N 1
ATOM 3817 C CA . LEU A 1 465 ? 34.510 -1.105 -38.318 1.00 89.19 465 LEU A CA 1
ATOM 3818 C C . LEU A 1 465 ? 35.366 -0.214 -37.401 1.00 89.19 465 LEU A C 1
ATOM 3820 O O . LEU A 1 465 ? 36.597 -0.234 -37.467 1.00 89.19 465 LEU A O 1
ATOM 3824 N N . PHE A 1 466 ? 34.719 0.590 -36.553 1.00 87.38 466 PHE A N 1
ATOM 3825 C CA . PHE A 1 466 ? 35.396 1.484 -35.617 1.00 87.38 466 PHE A CA 1
ATOM 3826 C C . PHE A 1 466 ? 36.175 0.724 -34.535 1.00 87.38 466 PHE A C 1
ATOM 3828 O O . PHE A 1 466 ? 37.305 1.103 -34.225 1.00 87.38 466 PHE A O 1
ATOM 3835 N N . GLN A 1 467 ? 35.607 -0.349 -33.981 1.00 88.00 467 GLN A N 1
ATOM 3836 C CA . GLN A 1 467 ? 36.266 -1.205 -32.992 1.00 88.00 467 GLN A CA 1
ATOM 3837 C C . GLN A 1 467 ? 37.523 -1.849 -33.578 1.00 88.00 467 GLN A C 1
ATOM 3839 O O . GLN A 1 467 ? 38.606 -1.669 -33.021 1.00 88.00 467 GLN A O 1
ATOM 3844 N N . ARG A 1 468 ? 37.415 -2.477 -34.755 1.00 88.50 468 ARG A N 1
ATOM 3845 C CA . ARG A 1 468 ? 38.555 -3.090 -35.456 1.00 88.50 468 ARG A CA 1
ATOM 3846 C C . ARG A 1 468 ? 39.641 -2.076 -35.790 1.00 88.50 468 ARG A C 1
ATOM 3848 O O . ARG A 1 468 ? 40.825 -2.331 -35.585 1.00 88.50 468 ARG A O 1
ATOM 3855 N N . PHE A 1 469 ? 39.250 -0.878 -36.224 1.00 88.25 469 PHE A N 1
ATOM 3856 C CA . PHE A 1 469 ? 40.210 0.196 -36.457 1.00 88.25 469 PHE A CA 1
ATOM 3857 C C . PHE A 1 469 ? 40.939 0.618 -35.169 1.00 88.25 469 PHE A C 1
ATOM 3859 O O . PHE A 1 469 ? 42.144 0.876 -35.195 1.00 88.25 469 PHE A O 1
ATOM 3866 N N . ASN A 1 470 ? 40.242 0.677 -34.031 1.00 86.88 470 ASN A N 1
ATOM 3867 C CA . ASN A 1 470 ? 40.871 0.984 -32.747 1.00 86.88 470 ASN A CA 1
ATOM 3868 C C . ASN A 1 470 ? 41.806 -0.135 -32.274 1.00 86.88 470 ASN A C 1
ATOM 3870 O O . ASN A 1 470 ? 42.886 0.173 -31.774 1.00 86.88 470 ASN A O 1
ATOM 3874 N N . GLU A 1 471 ? 41.440 -1.402 -32.465 1.00 87.38 471 GLU A N 1
ATOM 3875 C CA . GLU A 1 471 ? 42.309 -2.553 -32.187 1.00 87.38 471 GLU A CA 1
ATOM 3876 C C . GLU A 1 471 ? 43.580 -2.508 -33.041 1.00 87.38 471 GLU A C 1
ATOM 3878 O O . GLU A 1 471 ? 44.688 -2.598 -32.508 1.00 87.38 471 GLU A O 1
ATOM 3883 N N . PHE A 1 472 ? 43.442 -2.252 -34.345 1.00 87.00 472 PHE A N 1
ATOM 3884 C CA . PHE A 1 472 ? 44.573 -2.065 -35.252 1.00 87.00 472 PHE A CA 1
ATOM 3885 C C . PHE A 1 472 ? 45.491 -0.927 -34.782 1.00 87.00 472 PHE A C 1
ATOM 3887 O O . PHE A 1 472 ? 46.711 -1.076 -34.738 1.00 87.00 472 PHE A O 1
ATOM 3894 N N . LYS A 1 473 ? 44.924 0.207 -34.353 1.00 86.31 473 LYS A N 1
ATOM 3895 C CA . LYS A 1 473 ? 45.705 1.323 -33.797 1.00 86.31 473 LYS A CA 1
ATOM 3896 C C . LYS A 1 473 ? 46.422 0.982 -32.491 1.00 86.31 473 LYS A C 1
ATOM 3898 O O . LYS A 1 473 ? 47.490 1.532 -32.244 1.00 86.31 473 LYS A O 1
ATOM 3903 N N . GLN A 1 474 ? 45.852 0.124 -31.645 1.00 85.81 474 GLN A N 1
ATOM 3904 C CA . GLN A 1 474 ? 46.521 -0.336 -30.423 1.00 85.81 474 GLN A CA 1
ATOM 3905 C C . GLN A 1 474 ? 47.706 -1.255 -30.740 1.00 85.81 474 GLN A C 1
ATOM 3907 O O . GLN A 1 474 ? 48.728 -1.183 -30.061 1.00 85.81 474 GLN A O 1
ATOM 3912 N N . GLN A 1 475 ? 47.581 -2.086 -31.777 1.00 84.56 475 GLN A N 1
ATOM 3913 C CA . GLN A 1 475 ? 48.650 -2.970 -32.254 1.00 84.56 475 GLN A CA 1
ATOM 3914 C C . GLN A 1 475 ? 49.748 -2.208 -33.017 1.00 84.56 475 GLN A C 1
ATOM 3916 O O . GLN A 1 475 ? 50.901 -2.635 -33.012 1.00 84.56 475 GLN A O 1
ATOM 3921 N N . HIS A 1 476 ? 49.402 -1.059 -33.607 1.00 84.62 476 HIS A N 1
ATOM 3922 C CA . HIS A 1 476 ? 50.296 -0.192 -34.379 1.00 84.62 476 HIS A CA 1
ATOM 3923 C C . HIS A 1 476 ? 50.312 1.257 -33.852 1.00 84.62 476 HIS A C 1
ATOM 3925 O O . HIS A 1 476 ? 49.884 2.183 -34.558 1.00 84.62 476 HIS A O 1
ATOM 3931 N N . PRO A 1 477 ? 50.795 1.498 -32.617 1.00 79.81 477 PRO A N 1
ATOM 3932 C CA . PRO A 1 477 ? 50.777 2.821 -31.987 1.00 79.81 477 PRO A CA 1
ATOM 3933 C C . PRO A 1 477 ? 51.637 3.866 -32.721 1.00 79.81 477 PRO A C 1
ATOM 3935 O O . PRO A 1 477 ? 51.489 5.067 -32.491 1.00 79.81 477 PRO A O 1
ATOM 3938 N N . GLU A 1 478 ? 52.533 3.437 -33.614 1.00 81.56 478 GLU A N 1
ATOM 3939 C CA . GLU A 1 478 ? 53.353 4.297 -34.469 1.00 81.56 478 GLU A CA 1
ATOM 3940 C C . GLU A 1 478 ? 52.563 4.989 -35.595 1.00 81.56 478 GLU A C 1
ATOM 3942 O O . GLU A 1 478 ? 53.042 5.963 -36.185 1.00 81.56 478 GLU A O 1
ATOM 3947 N N . LEU A 1 479 ? 51.354 4.511 -35.905 1.00 79.31 479 LEU A N 1
ATOM 3948 C CA . LEU A 1 479 ? 50.514 5.039 -36.974 1.00 79.31 479 LEU A CA 1
ATOM 3949 C C . LEU A 1 479 ? 49.527 6.086 -36.455 1.00 79.31 479 LEU A C 1
ATOM 3951 O O . LEU A 1 479 ? 48.666 5.807 -35.624 1.00 79.31 479 LEU A O 1
ATOM 3955 N N . ASN A 1 480 ? 49.586 7.295 -37.020 1.00 72.06 480 ASN A N 1
ATOM 3956 C CA . ASN A 1 480 ? 48.708 8.404 -36.647 1.00 72.06 480 ASN A CA 1
ATOM 3957 C C . ASN A 1 480 ? 47.923 8.972 -37.837 1.00 72.06 480 ASN A C 1
ATOM 3959 O O . ASN A 1 480 ? 48.402 9.016 -38.971 1.00 72.06 480 ASN A O 1
ATOM 3963 N N . GLY A 1 481 ? 46.715 9.464 -37.549 1.00 71.69 481 GLY A N 1
ATOM 3964 C CA . GLY A 1 481 ? 45.890 10.213 -38.500 1.00 71.69 481 GLY A CA 1
ATOM 3965 C C . GLY A 1 481 ? 45.416 9.397 -39.718 1.00 71.69 481 GLY A C 1
ATOM 3966 O O . GLY A 1 481 ? 45.210 8.188 -39.604 1.00 71.69 481 GLY A O 1
ATOM 3967 N N . PRO A 1 482 ? 45.225 10.039 -40.887 1.00 72.25 482 PRO A N 1
ATOM 3968 C CA . PRO A 1 482 ? 44.733 9.392 -42.111 1.00 72.25 482 PRO A CA 1
ATOM 3969 C C . PRO A 1 482 ? 45.571 8.192 -42.576 1.00 72.25 482 PRO A C 1
ATOM 3971 O O . PRO A 1 482 ? 45.015 7.221 -43.088 1.00 72.25 482 PRO A O 1
ATOM 3974 N N . ARG A 1 483 ? 46.886 8.222 -42.316 1.00 74.81 483 ARG A N 1
ATOM 3975 C CA . ARG A 1 483 ? 47.821 7.142 -42.663 1.00 74.81 483 ARG A CA 1
ATOM 3976 C C . ARG A 1 483 ? 47.511 5.843 -41.918 1.00 74.81 483 ARG A C 1
ATOM 3978 O O . ARG A 1 483 ? 47.658 4.765 -42.481 1.00 74.81 483 ARG A O 1
ATOM 3985 N N . ALA A 1 484 ? 47.029 5.935 -40.676 1.00 80.44 484 ALA A N 1
ATOM 3986 C CA . ALA A 1 484 ? 46.602 4.764 -39.913 1.00 80.44 484 ALA A CA 1
ATOM 3987 C C . ALA A 1 484 ? 45.391 4.079 -40.562 1.00 80.44 484 ALA A C 1
ATOM 3989 O O . ALA A 1 484 ? 45.348 2.859 -40.635 1.00 80.44 484 ALA A O 1
ATOM 3990 N N . TYR A 1 485 ? 44.432 4.857 -41.073 1.00 81.81 485 TYR A N 1
ATOM 3991 C CA . TYR A 1 485 ? 43.228 4.321 -41.715 1.00 81.81 485 TYR A CA 1
ATOM 3992 C C . TYR A 1 485 ? 43.521 3.702 -43.085 1.00 81.81 485 TYR A C 1
ATOM 3994 O O . TYR A 1 485 ? 42.987 2.646 -43.412 1.00 81.81 485 TYR A O 1
ATOM 4002 N N . GLN A 1 486 ? 44.398 4.325 -43.877 1.00 79.31 486 GLN A N 1
ATOM 4003 C CA . GLN A 1 486 ? 44.864 3.748 -45.143 1.00 79.31 486 GLN A CA 1
ATOM 4004 C C . GLN A 1 486 ? 45.594 2.424 -44.917 1.00 79.31 486 GLN A C 1
ATOM 4006 O O . GLN A 1 486 ? 45.346 1.455 -45.631 1.00 79.31 486 GLN A O 1
ATOM 4011 N N . ARG A 1 487 ? 46.456 2.377 -43.895 1.00 79.19 487 ARG A N 1
ATOM 4012 C CA . ARG A 1 487 ? 47.209 1.175 -43.555 1.00 79.19 487 ARG A CA 1
ATOM 4013 C C . ARG A 1 487 ? 46.323 0.079 -42.968 1.00 79.19 487 ARG A C 1
ATOM 4015 O O . ARG A 1 487 ? 46.489 -1.065 -43.354 1.00 79.19 487 ARG A O 1
ATOM 4022 N N . PHE A 1 488 ? 45.324 0.425 -42.157 1.00 85.88 488 PHE A N 1
ATOM 4023 C CA . PHE A 1 488 ? 44.283 -0.504 -41.704 1.00 85.88 488 PHE A CA 1
ATOM 4024 C C . PHE A 1 488 ? 43.542 -1.149 -42.884 1.00 85.88 488 PHE A C 1
ATOM 4026 O O . PHE A 1 488 ? 43.498 -2.366 -42.991 1.00 85.88 488 PHE A O 1
ATOM 4033 N N . MET A 1 489 ? 43.065 -0.350 -43.844 1.00 83.69 489 MET A N 1
ATOM 4034 C CA . MET A 1 489 ? 42.356 -0.859 -45.031 1.00 83.69 489 MET A CA 1
ATOM 4035 C C . MET A 1 489 ? 43.208 -1.749 -45.949 1.00 83.69 489 MET A C 1
ATOM 4037 O O . MET A 1 489 ? 42.662 -2.423 -46.827 1.00 83.69 489 MET A O 1
ATOM 4041 N N . ARG A 1 490 ? 44.538 -1.718 -45.792 1.00 77.94 490 ARG A N 1
ATOM 4042 C CA . ARG A 1 490 ? 45.491 -2.514 -46.573 1.00 77.94 490 ARG A CA 1
ATOM 4043 C C . ARG A 1 490 ? 45.974 -3.745 -45.838 1.00 77.94 490 ARG A C 1
ATOM 4045 O O . ARG A 1 490 ? 45.995 -4.821 -46.427 1.00 77.94 490 ARG A O 1
ATOM 4052 N N . ASP A 1 491 ? 46.403 -3.554 -44.600 1.00 77.50 491 ASP A N 1
ATOM 4053 C CA . ASP A 1 491 ? 47.177 -4.525 -43.836 1.00 77.50 491 ASP A CA 1
ATOM 4054 C C . ASP A 1 491 ? 46.270 -5.400 -42.962 1.00 77.50 491 ASP A C 1
ATOM 4056 O O . ASP A 1 491 ? 46.713 -6.458 -42.521 1.00 77.50 491 ASP A O 1
ATOM 4060 N N . ASP A 1 492 ? 45.011 -5.002 -42.730 1.00 83.31 492 ASP A N 1
ATOM 4061 C CA . ASP A 1 492 ? 44.079 -5.812 -41.950 1.00 83.31 492 ASP A CA 1
ATOM 4062 C C . ASP A 1 492 ? 43.727 -7.131 -42.683 1.00 83.31 492 ASP A C 1
ATOM 4064 O O . ASP A 1 492 ? 43.203 -7.096 -43.808 1.00 83.31 492 ASP A O 1
ATOM 4068 N N . PRO A 1 493 ? 43.990 -8.304 -42.068 1.00 81.94 493 PRO A N 1
ATOM 4069 C CA . PRO A 1 493 ? 43.794 -9.606 -42.707 1.00 81.94 493 PRO A CA 1
ATOM 4070 C C . PRO A 1 493 ? 42.352 -9.915 -43.116 1.00 81.94 493 PRO A C 1
ATOM 4072 O O . PRO A 1 493 ? 42.133 -10.789 -43.958 1.00 81.94 493 PRO A O 1
ATOM 4075 N N . GLU A 1 494 ? 41.361 -9.261 -42.514 1.00 82.69 494 GLU A N 1
ATOM 4076 C CA . GLU A 1 494 ? 39.964 -9.435 -42.890 1.00 82.69 494 GLU A CA 1
ATOM 4077 C C . GLU A 1 494 ? 39.644 -8.646 -44.163 1.00 82.69 494 GLU A C 1
ATOM 4079 O O . GLU A 1 494 ? 39.084 -9.205 -45.106 1.00 82.69 494 GLU A O 1
ATOM 4084 N N . PHE A 1 495 ? 40.065 -7.381 -44.248 1.00 84.38 495 PHE A N 1
ATOM 4085 C CA . PHE A 1 495 ? 39.781 -6.517 -45.404 1.00 84.38 495 PHE A CA 1
ATOM 4086 C C . PHE A 1 495 ? 40.467 -7.004 -46.689 1.00 84.38 495 PHE A C 1
ATOM 4088 O O . PHE A 1 495 ? 39.927 -6.827 -47.785 1.00 84.38 495 PHE A O 1
ATOM 4095 N N . GLN A 1 496 ? 41.612 -7.685 -46.574 1.00 81.75 496 GLN A N 1
ATOM 4096 C CA . GLN A 1 496 ? 42.318 -8.293 -47.710 1.00 81.75 496 GLN A CA 1
ATOM 4097 C C . GLN A 1 496 ? 41.525 -9.405 -48.413 1.00 81.75 496 GLN A C 1
ATOM 4099 O O . GLN A 1 496 ? 41.788 -9.702 -49.579 1.00 81.75 496 GLN A O 1
ATOM 4104 N N . GLN A 1 497 ? 40.546 -10.016 -47.742 1.00 86.38 497 GLN A N 1
ATOM 4105 C CA . GLN A 1 497 ? 39.771 -11.130 -48.292 1.00 86.38 497 GLN A CA 1
ATOM 4106 C C . GLN A 1 497 ? 38.682 -10.685 -49.269 1.00 86.38 497 GLN A C 1
ATOM 4108 O O . GLN A 1 497 ? 38.042 -11.540 -49.877 1.00 86.38 497 GLN A O 1
ATOM 4113 N N . TYR A 1 498 ? 38.455 -9.382 -49.422 1.00 89.50 498 TYR A N 1
ATOM 4114 C CA . TYR A 1 498 ? 37.372 -8.847 -50.238 1.00 89.50 498 TYR A CA 1
ATOM 4115 C C . TYR A 1 498 ? 37.917 -8.083 -51.434 1.00 89.50 498 TYR A C 1
ATOM 4117 O O . TYR A 1 498 ? 38.782 -7.220 -51.299 1.00 89.50 498 TYR A O 1
ATOM 4125 N N . GLU A 1 499 ? 37.389 -8.372 -52.619 1.00 88.44 499 GLU A N 1
ATOM 4126 C CA . GLU A 1 499 ? 37.760 -7.660 -53.838 1.00 88.44 499 GLU A CA 1
ATOM 4127 C C . GLU A 1 499 ? 37.121 -6.263 -53.906 1.00 88.44 499 GLU A C 1
ATOM 4129 O O . GLU A 1 499 ? 37.728 -5.332 -54.435 1.00 88.44 499 GLU A O 1
ATOM 4134 N N . VAL A 1 500 ? 35.925 -6.096 -53.329 1.00 89.56 500 VAL A N 1
ATOM 4135 C CA . VAL A 1 500 ? 35.225 -4.808 -53.231 1.00 89.56 500 VAL A CA 1
ATOM 4136 C C . VAL A 1 500 ? 34.813 -4.563 -51.784 1.00 89.56 500 VAL A C 1
ATOM 4138 O O . VAL A 1 500 ? 34.043 -5.333 -51.213 1.00 89.56 500 VAL A O 1
ATOM 4141 N N . VAL A 1 501 ? 35.280 -3.457 -51.207 1.00 90.94 501 VAL A N 1
ATOM 4142 C CA . VAL A 1 501 ? 34.817 -2.965 -49.906 1.00 90.94 501 VAL A CA 1
ATOM 4143 C C . VAL A 1 501 ? 34.111 -1.631 -50.106 1.00 90.94 501 VAL A C 1
ATOM 4145 O O . VAL A 1 501 ? 34.701 -0.674 -50.610 1.00 90.94 501 VAL A O 1
ATOM 4148 N N . VAL A 1 502 ? 32.847 -1.573 -49.702 1.00 91.62 502 VAL A N 1
ATOM 4149 C CA . VAL A 1 502 ? 31.992 -0.388 -49.774 1.00 91.62 502 VAL A CA 1
ATOM 4150 C C . VAL A 1 502 ? 31.764 0.123 -48.365 1.00 91.62 502 VAL A C 1
ATOM 4152 O O . VAL A 1 502 ? 31.274 -0.619 -47.526 1.00 91.62 502 VAL A O 1
ATOM 4155 N N . ILE A 1 503 ? 32.105 1.380 -48.097 1.00 90.31 503 ILE A N 1
ATOM 4156 C CA . ILE A 1 503 ? 31.957 1.984 -46.772 1.00 90.31 503 ILE A CA 1
ATOM 4157 C C . ILE A 1 503 ? 31.056 3.198 -46.889 1.00 90.31 503 ILE A C 1
ATOM 4159 O O . ILE A 1 503 ? 31.477 4.258 -47.371 1.00 90.31 503 ILE A O 1
ATOM 4163 N N . ASN A 1 504 ? 29.821 3.054 -46.420 1.00 88.44 504 ASN A N 1
ATOM 4164 C CA . ASN A 1 504 ? 28.915 4.176 -46.292 1.00 88.44 504 ASN A CA 1
ATOM 4165 C C . ASN A 1 504 ? 29.056 4.810 -44.904 1.00 88.44 504 ASN A C 1
ATOM 4167 O O . ASN A 1 504 ? 28.714 4.231 -43.875 1.00 88.44 504 ASN A O 1
ATOM 4171 N N . ALA A 1 505 ? 29.568 6.039 -44.872 1.00 72.25 505 ALA A N 1
ATOM 4172 C CA . ALA A 1 505 ? 29.778 6.750 -43.622 1.00 72.25 505 ALA A CA 1
ATOM 4173 C C . ALA A 1 505 ? 28.526 7.484 -43.113 1.00 72.25 505 ALA A C 1
ATOM 4175 O O . ALA A 1 505 ? 28.563 7.940 -41.968 1.00 72.25 505 ALA A O 1
ATOM 4176 N N . TRP A 1 506 ? 27.460 7.612 -43.918 1.00 83.44 506 TRP A N 1
ATOM 4177 C CA . TRP A 1 506 ? 26.256 8.398 -43.601 1.00 83.44 506 TRP A CA 1
ATOM 4178 C C . TRP A 1 506 ? 26.565 9.809 -43.074 1.00 83.44 506 TRP A C 1
ATOM 4180 O O . TRP A 1 506 ? 25.865 10.343 -42.214 1.00 83.44 506 TRP A O 1
ATOM 4190 N N . ASN A 1 507 ? 27.642 10.412 -43.585 1.00 74.75 507 ASN A N 1
ATOM 4191 C CA . ASN A 1 507 ? 28.049 11.772 -43.268 1.00 74.75 507 ASN A CA 1
ATOM 4192 C C . ASN A 1 507 ? 27.846 12.640 -44.507 1.00 74.75 507 ASN A C 1
ATOM 4194 O O . ASN A 1 507 ? 28.458 12.389 -45.544 1.00 74.75 507 ASN A O 1
ATOM 4198 N N . VAL A 1 508 ? 26.970 13.634 -44.390 1.00 71.12 508 VAL A N 1
ATOM 4199 C CA . VAL A 1 508 ? 26.724 14.595 -45.463 1.00 71.12 508 VAL A CA 1
ATOM 4200 C C . VAL A 1 508 ? 27.878 15.590 -45.459 1.00 71.12 508 VAL A C 1
ATOM 4202 O O . VAL A 1 508 ? 28.126 16.250 -44.449 1.00 71.12 508 VAL A O 1
ATOM 4205 N N . GLU A 1 509 ? 28.603 15.679 -46.571 1.00 71.31 509 GLU A N 1
ATOM 4206 C CA . GLU A 1 509 ? 29.685 16.652 -46.714 1.00 71.31 509 GLU A CA 1
ATOM 4207 C C . GLU A 1 509 ? 29.145 18.091 -46.646 1.00 71.31 509 GLU A C 1
ATOM 4209 O O . GLU A 1 509 ? 27.943 18.343 -46.745 1.00 71.31 509 GLU A O 1
ATOM 4214 N N . THR A 1 510 ? 30.026 19.078 -46.463 1.00 71.31 510 THR A N 1
ATOM 4215 C CA . THR A 1 510 ? 29.627 20.496 -46.341 1.00 71.31 510 THR A CA 1
ATOM 4216 C C . THR A 1 510 ? 28.843 21.015 -47.551 1.00 71.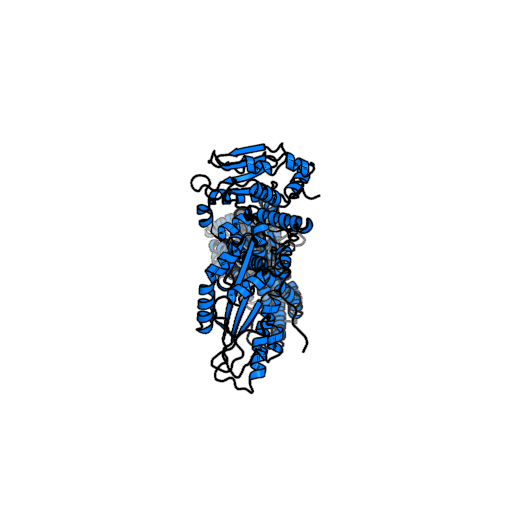31 510 THR A C 1
ATOM 4218 O O . THR A 1 510 ? 28.093 21.980 -47.429 1.00 71.31 510 THR A O 1
ATOM 4221 N N . ASN A 1 511 ? 28.992 20.365 -48.704 1.00 72.38 511 ASN A N 1
ATOM 4222 C CA . ASN A 1 511 ? 28.276 20.629 -49.951 1.00 72.38 511 ASN A CA 1
ATOM 4223 C C . ASN A 1 511 ? 26.884 19.961 -50.036 1.00 72.38 511 ASN A C 1
ATOM 4225 O O . ASN A 1 511 ? 26.182 20.175 -51.019 1.00 72.38 511 ASN A O 1
ATOM 4229 N N . GLY A 1 512 ? 26.473 19.164 -49.044 1.00 69.62 512 GLY A N 1
ATOM 4230 C CA . GLY A 1 512 ? 25.176 18.488 -49.031 1.00 69.62 512 GLY A CA 1
ATOM 4231 C C . GLY A 1 512 ? 25.144 17.098 -49.676 1.00 69.62 512 GLY A C 1
ATOM 4232 O O . GLY A 1 512 ? 24.063 16.514 -49.741 1.00 69.62 512 GLY A O 1
ATOM 4233 N N . THR A 1 513 ? 26.279 16.548 -50.123 1.00 81.25 513 THR A N 1
ATOM 4234 C CA . THR A 1 513 ? 26.323 15.260 -50.838 1.00 81.25 513 THR A CA 1
ATOM 4235 C C . THR A 1 513 ? 26.685 14.089 -49.928 1.00 81.25 513 THR A C 1
ATOM 4237 O O . THR A 1 513 ? 27.476 14.236 -48.991 1.00 81.25 513 THR A O 1
ATOM 4240 N N . LEU A 1 514 ? 26.124 12.909 -50.211 1.00 85.88 514 LEU A N 1
ATOM 4241 C CA . LEU A 1 514 ? 26.478 11.660 -49.538 1.00 85.88 514 LEU A CA 1
ATOM 4242 C C . LEU A 1 514 ? 27.509 10.891 -50.369 1.00 85.88 514 LEU A C 1
ATOM 4244 O O . LEU A 1 514 ? 27.238 10.489 -51.501 1.00 85.88 514 LEU A O 1
ATOM 4248 N N . ASN A 1 515 ? 28.665 10.638 -49.760 1.00 87.19 515 ASN A N 1
ATOM 4249 C CA . ASN A 1 515 ? 29.768 9.926 -50.386 1.00 87.19 515 ASN A CA 1
ATOM 4250 C C . ASN A 1 515 ? 29.962 8.535 -49.781 1.00 87.19 515 ASN A C 1
ATOM 4252 O O . ASN A 1 515 ? 29.999 8.363 -48.560 1.00 87.19 515 ASN A O 1
ATOM 4256 N N . VAL A 1 516 ? 30.162 7.554 -50.656 1.00 89.00 516 VAL A N 1
ATOM 4257 C CA . VAL A 1 516 ? 30.557 6.193 -50.297 1.00 89.00 516 VAL A CA 1
ATOM 4258 C C . VAL A 1 516 ? 32.026 6.001 -50.638 1.00 89.00 516 VAL A C 1
ATOM 4260 O O . VAL A 1 516 ? 32.459 6.309 -51.748 1.00 89.00 516 VAL A O 1
ATOM 4263 N N . LYS A 1 517 ? 32.806 5.484 -49.688 1.00 89.06 517 LYS A N 1
ATOM 4264 C CA . LYS A 1 517 ? 34.212 5.146 -49.923 1.00 89.06 517 LYS A CA 1
ATOM 4265 C C . LYS A 1 517 ? 34.311 3.732 -50.476 1.00 89.06 517 LYS A C 1
ATOM 4267 O O . LYS A 1 517 ? 33.685 2.818 -49.946 1.00 89.06 517 LYS A O 1
ATOM 4272 N N . LEU A 1 518 ? 35.121 3.561 -51.510 1.00 87.81 518 LEU A N 1
ATOM 4273 C CA . LEU A 1 518 ? 35.361 2.289 -52.171 1.00 87.81 518 LEU A CA 1
ATOM 4274 C C . LEU A 1 518 ? 36.836 1.923 -52.038 1.00 87.81 518 LEU A C 1
ATOM 4276 O O . LEU A 1 518 ? 37.720 2.685 -52.439 1.00 87.81 518 LEU A O 1
ATOM 4280 N N . ARG A 1 519 ? 37.095 0.731 -51.502 1.00 87.81 519 ARG A N 1
ATOM 4281 C CA . ARG A 1 519 ? 38.389 0.064 -51.636 1.00 87.81 519 ARG A CA 1
ATOM 4282 C C . ARG A 1 519 ? 38.217 -1.068 -52.633 1.00 87.81 519 ARG A C 1
ATOM 4284 O O . ARG A 1 519 ? 37.434 -1.989 -52.410 1.00 87.81 519 ARG A O 1
ATOM 4291 N N . LEU A 1 520 ? 38.963 -0.978 -53.722 1.00 85.12 520 LEU A N 1
ATOM 4292 C CA . LEU A 1 520 ? 38.990 -1.977 -54.780 1.00 85.12 520 LEU A CA 1
ATOM 4293 C C . LEU A 1 520 ? 40.307 -2.742 -54.692 1.00 85.12 520 LEU A C 1
ATOM 4295 O O . LEU A 1 520 ? 41.347 -2.155 -54.381 1.00 85.12 520 LEU A O 1
ATOM 4299 N N . ALA A 1 521 ? 40.266 -4.047 -54.944 1.00 76.50 521 ALA A N 1
ATOM 4300 C CA . ALA A 1 521 ? 41.485 -4.814 -55.141 1.00 76.50 521 ALA A CA 1
ATOM 4301 C C . ALA A 1 521 ? 42.253 -4.280 -56.368 1.00 76.50 521 ALA A C 1
ATOM 4303 O O . ALA A 1 521 ? 41.624 -3.877 -57.351 1.00 76.50 521 ALA A O 1
ATOM 4304 N N . PRO A 1 522 ? 43.597 -4.250 -56.321 1.00 66.50 522 PRO A N 1
ATOM 4305 C CA . PRO A 1 522 ? 44.403 -3.824 -57.457 1.00 66.50 522 PRO A CA 1
ATOM 4306 C C . PRO A 1 522 ? 44.168 -4.748 -58.661 1.00 66.50 522 PRO A C 1
ATOM 4308 O O . PRO A 1 522 ? 44.066 -5.968 -58.511 1.00 66.50 522 PRO A O 1
ATOM 4311 N N . VAL A 1 523 ? 44.076 -4.155 -59.853 1.00 59.31 523 VAL A N 1
ATOM 4312 C CA . VAL A 1 523 ? 43.902 -4.891 -61.111 1.00 59.31 523 VAL A CA 1
ATOM 4313 C C . VAL A 1 523 ? 45.177 -5.694 -61.367 1.00 59.31 523 VAL A C 1
ATOM 4315 O O . VAL A 1 523 ? 46.273 -5.140 -61.351 1.00 59.31 523 VAL A O 1
ATOM 4318 N N . SER A 1 524 ? 45.050 -7.006 -61.573 1.00 53.09 524 SER A N 1
ATOM 4319 C CA . SER A 1 524 ? 46.182 -7.837 -61.997 1.00 53.09 524 SER A CA 1
ATOM 4320 C C . SER A 1 524 ? 46.452 -7.570 -63.478 1.00 53.09 524 SER A C 1
ATOM 4322 O O . SER A 1 524 ? 45.871 -8.231 -64.338 1.00 53.09 524 SER A O 1
ATOM 4324 N N . GLU A 1 525 ? 47.274 -6.570 -63.794 1.00 46.62 525 GLU A N 1
ATOM 4325 C CA . GLU A 1 525 ? 47.770 -6.397 -65.161 1.00 46.62 525 GLU A CA 1
ATOM 4326 C C . GLU A 1 525 ? 48.745 -7.540 -65.479 1.00 46.62 525 GLU A C 1
ATOM 4328 O O . GLU A 1 525 ? 49.623 -7.882 -64.685 1.00 46.62 525 GLU A O 1
ATOM 4333 N N . GLY A 1 526 ? 48.503 -8.217 -66.603 1.00 45.81 526 GLY A N 1
ATOM 4334 C CA . GLY A 1 526 ? 49.273 -9.381 -67.021 1.00 45.81 526 GLY A CA 1
ATOM 4335 C C . GLY A 1 526 ? 50.733 -9.036 -67.311 1.00 45.81 526 GLY A C 1
ATOM 4336 O O . GLY A 1 526 ? 51.000 -8.064 -68.001 1.00 45.81 526 GLY A O 1
ATOM 4337 N N . GLU A 1 527 ? 51.617 -9.894 -66.799 1.00 45.34 527 GLU A N 1
ATOM 4338 C CA . GLU A 1 527 ? 53.037 -10.091 -67.132 1.00 45.34 527 GLU A CA 1
ATOM 4339 C C . GLU A 1 527 ? 53.960 -8.849 -67.208 1.00 45.34 527 GLU A C 1
ATOM 4341 O O . GLU A 1 527 ? 53.934 -8.060 -68.143 1.00 45.34 527 GLU A O 1
ATOM 4346 N N . GLU A 1 528 ? 54.885 -8.818 -66.238 1.00 48.62 528 GLU A N 1
ATOM 4347 C CA . GLU A 1 528 ? 56.184 -8.125 -66.227 1.00 48.62 528 GLU A CA 1
ATOM 4348 C C . GLU A 1 528 ? 56.209 -6.588 -66.295 1.00 48.62 528 GLU A C 1
ATOM 4350 O O . GLU A 1 528 ? 56.714 -6.017 -67.251 1.00 48.62 528 GLU A O 1
ATOM 4355 N N . GLU A 1 529 ? 55.899 -5.926 -65.176 1.00 39.47 529 GLU A N 1
ATOM 4356 C CA . GLU A 1 529 ? 56.650 -4.741 -64.731 1.00 39.47 529 GLU A CA 1
ATOM 4357 C C . GLU A 1 529 ? 56.835 -4.790 -63.201 1.00 39.47 529 GLU A C 1
ATOM 4359 O O . GLU A 1 529 ? 55.956 -5.215 -62.453 1.00 39.47 529 GLU A O 1
ATOM 4364 N N . THR A 1 530 ? 58.031 -4.428 -62.731 1.00 40.72 530 THR A N 1
ATOM 4365 C CA . THR A 1 530 ? 58.451 -4.411 -61.319 1.00 40.72 530 THR A CA 1
ATOM 4366 C C . THR A 1 530 ? 57.382 -3.827 -60.391 1.00 40.72 530 THR A C 1
ATOM 4368 O O . THR A 1 530 ? 57.124 -2.625 -60.414 1.00 40.72 530 THR A O 1
ATOM 4371 N N . ILE A 1 531 ? 56.814 -4.669 -59.524 1.00 44.28 531 ILE A N 1
ATOM 4372 C CA . ILE A 1 531 ? 55.869 -4.266 -58.478 1.00 44.28 531 ILE A CA 1
ATOM 4373 C C . ILE A 1 531 ? 56.651 -3.490 -57.408 1.00 44.28 531 ILE A C 1
ATOM 4375 O O . ILE A 1 531 ? 57.210 -4.067 -56.478 1.00 44.28 531 ILE A O 1
ATOM 4379 N N . LEU A 1 532 ? 56.718 -2.166 -57.538 1.00 44.44 532 LEU A N 1
ATOM 4380 C CA . LEU A 1 532 ? 56.824 -1.311 -56.360 1.00 44.44 532 LEU A CA 1
ATOM 4381 C C . LEU A 1 532 ? 55.466 -1.416 -55.666 1.00 44.44 532 LEU A C 1
ATOM 4383 O O . LEU A 1 532 ? 54.486 -0.899 -56.198 1.00 44.44 532 LEU A O 1
ATOM 4387 N N . GLU A 1 533 ? 55.379 -2.125 -54.536 1.00 45.34 533 GLU A N 1
ATOM 4388 C CA . GLU A 1 533 ? 54.154 -2.112 -53.731 1.00 45.34 533 GLU A CA 1
ATOM 4389 C C . GLU A 1 533 ? 53.822 -0.646 -53.408 1.00 45.34 533 GLU A C 1
ATOM 4391 O O . GLU A 1 533 ? 54.635 0.025 -52.763 1.00 45.34 533 GLU A O 1
ATOM 4396 N N . PRO A 1 534 ? 52.688 -0.096 -53.879 1.00 52.34 534 PRO A N 1
ATOM 4397 C CA . PRO A 1 534 ? 52.339 1.272 -53.543 1.00 52.34 534 PRO A CA 1
ATOM 4398 C C . PRO A 1 534 ? 52.189 1.383 -52.018 1.00 52.34 534 PRO A C 1
ATOM 4400 O O . PRO A 1 534 ? 51.491 0.585 -51.386 1.00 52.34 534 PRO A O 1
ATOM 4403 N N . GLU A 1 535 ? 52.845 2.381 -51.412 1.00 51.22 535 GLU A N 1
ATOM 4404 C CA . GLU A 1 535 ? 52.771 2.609 -49.959 1.00 51.22 535 GLU A CA 1
ATOM 4405 C C . GLU A 1 535 ? 51.333 2.894 -49.474 1.00 51.22 535 GLU A C 1
ATOM 4407 O O . GLU A 1 535 ? 51.065 2.699 -48.288 1.00 51.22 535 GLU A O 1
ATOM 4412 N N . ASP A 1 536 ? 50.406 3.259 -50.374 1.00 52.53 536 ASP A N 1
ATOM 4413 C CA . ASP A 1 536 ? 49.021 3.645 -50.082 1.00 52.53 536 ASP A CA 1
ATOM 4414 C C . ASP A 1 536 ? 47.990 2.930 -50.989 1.00 52.53 536 ASP A C 1
ATOM 4416 O O . ASP A 1 536 ? 48.205 2.744 -52.187 1.00 52.53 536 ASP A O 1
ATOM 4420 N N . ILE A 1 537 ? 46.819 2.581 -50.436 1.00 61.50 537 ILE A N 1
ATOM 4421 C CA . ILE A 1 537 ? 45.637 2.148 -51.210 1.00 61.50 537 ILE A CA 1
ATOM 4422 C C . ILE A 1 537 ? 44.931 3.358 -51.839 1.00 61.50 537 ILE A C 1
ATOM 4424 O O . ILE A 1 537 ? 44.719 4.372 -51.170 1.00 61.50 537 ILE A O 1
ATOM 4428 N N . ILE A 1 538 ? 44.439 3.210 -53.078 1.00 60.16 538 ILE A N 1
ATOM 4429 C CA . ILE A 1 538 ? 43.482 4.150 -53.683 1.00 60.16 538 ILE A CA 1
ATOM 4430 C C . ILE A 1 538 ? 42.090 3.919 -53.068 1.00 60.16 538 ILE A C 1
ATOM 4432 O O . ILE A 1 538 ? 41.279 3.145 -53.575 1.00 60.16 538 ILE A O 1
ATOM 4436 N N . LEU A 1 539 ? 41.805 4.587 -51.949 1.00 69.94 539 LEU A N 1
ATOM 4437 C CA . LEU A 1 539 ? 40.436 4.751 -51.453 1.00 69.94 539 LEU A CA 1
ATOM 4438 C C . LEU A 1 539 ? 39.734 5.768 -52.357 1.00 69.94 539 LEU A C 1
ATOM 4440 O O . LEU A 1 539 ? 39.950 6.973 -52.221 1.00 69.94 539 LEU A O 1
ATOM 4444 N N . THR A 1 540 ? 38.914 5.293 -53.292 1.00 78.12 540 THR A N 1
ATOM 4445 C CA . THR A 1 540 ? 38.108 6.180 -54.140 1.00 78.12 540 THR A CA 1
ATOM 4446 C C . THR A 1 540 ? 36.823 6.577 -53.411 1.00 78.12 540 THR A C 1
ATOM 4448 O O . THR A 1 540 ? 36.351 5.873 -52.519 1.00 78.12 540 THR A O 1
ATOM 4451 N N . SER A 1 541 ? 36.270 7.743 -53.744 1.00 81.31 541 SER A N 1
ATOM 4452 C CA . SER A 1 541 ? 35.003 8.229 -53.189 1.00 81.31 541 SER A CA 1
ATOM 4453 C C . SER A 1 541 ? 33.982 8.351 -54.312 1.00 81.31 541 SER A C 1
ATOM 4455 O O . SER A 1 541 ? 34.299 8.899 -55.369 1.00 81.31 541 SER A O 1
ATOM 4457 N N . ARG A 1 542 ? 32.767 7.847 -54.093 1.00 86.62 542 ARG A N 1
ATOM 4458 C CA . ARG A 1 542 ? 31.655 7.924 -55.042 1.00 86.62 542 ARG A CA 1
ATOM 4459 C C . ARG A 1 542 ? 30.519 8.744 -54.446 1.00 86.62 542 ARG A C 1
ATOM 4461 O O . ARG A 1 542 ? 29.955 8.363 -53.422 1.00 86.62 542 ARG A O 1
ATOM 4468 N N . ASN A 1 543 ? 30.180 9.846 -55.110 1.00 89.00 543 ASN A N 1
ATOM 4469 C CA . ASN A 1 543 ? 29.049 10.688 -54.744 1.00 89.00 543 ASN A CA 1
ATOM 4470 C C . ASN A 1 543 ? 27.739 10.071 -55.234 1.00 89.00 543 ASN A C 1
ATOM 4472 O O . ASN A 1 543 ? 27.513 9.930 -56.435 1.00 89.00 543 ASN A O 1
ATOM 4476 N N . LEU A 1 544 ? 26.872 9.709 -54.293 1.00 90.00 544 LEU A N 1
ATOM 4477 C CA . LEU A 1 544 ? 25.601 9.058 -54.587 1.00 90.00 544 LEU A CA 1
ATOM 4478 C C . LEU A 1 544 ? 24.584 10.004 -55.236 1.00 90.00 544 LEU A C 1
ATOM 4480 O O . LEU A 1 544 ? 23.780 9.565 -56.056 1.00 90.00 544 LEU A O 1
ATOM 4484 N N . HIS A 1 545 ? 24.636 11.303 -54.933 1.00 89.56 545 HIS A N 1
ATOM 4485 C CA . HIS A 1 545 ? 23.777 12.301 -55.574 1.00 89.56 545 HIS A CA 1
ATOM 4486 C C . HIS A 1 545 ? 24.143 12.508 -57.047 1.00 89.56 545 HIS A C 1
ATOM 4488 O O . HIS A 1 545 ? 23.251 12.737 -57.867 1.00 89.56 545 HIS A O 1
ATOM 4494 N N . ASP A 1 546 ? 25.424 12.362 -57.396 1.00 88.38 546 ASP A N 1
ATOM 4495 C CA . ASP A 1 546 ? 25.879 12.398 -58.791 1.00 88.38 546 ASP A CA 1
ATOM 4496 C C . ASP A 1 546 ? 25.421 11.147 -59.544 1.00 88.38 546 ASP A C 1
ATOM 4498 O O . ASP A 1 546 ? 24.967 11.255 -60.682 1.00 88.38 546 ASP A O 1
ATOM 4502 N N . VAL A 1 547 ? 25.447 9.971 -58.900 1.00 87.00 547 VAL A N 1
ATOM 4503 C CA . VAL A 1 547 ? 24.906 8.730 -59.486 1.00 87.00 547 VAL A CA 1
ATOM 4504 C C . VAL A 1 547 ? 23.421 8.894 -59.812 1.00 87.00 547 VAL A C 1
ATOM 4506 O O . VAL A 1 547 ? 23.020 8.585 -60.926 1.00 87.00 547 VAL A O 1
ATOM 4509 N N . ILE A 1 548 ? 22.616 9.454 -58.904 1.00 89.38 548 ILE A N 1
ATOM 4510 C CA . ILE A 1 548 ? 21.188 9.723 -59.164 1.00 89.38 548 ILE A CA 1
ATOM 4511 C C . ILE A 1 548 ? 20.995 10.719 -60.318 1.00 89.38 548 ILE A C 1
ATOM 4513 O O . ILE A 1 548 ? 20.049 10.597 -61.093 1.00 89.38 548 ILE A O 1
ATOM 4517 N N . SER A 1 549 ? 21.876 11.716 -60.425 1.00 87.31 549 SER A N 1
ATOM 4518 C CA . SER A 1 549 ? 21.763 12.793 -61.418 1.00 87.31 549 SER A CA 1
ATOM 4519 C C . SER A 1 549 ? 22.313 12.411 -62.799 1.00 87.31 549 SER A C 1
ATOM 4521 O O . SER A 1 549 ? 22.070 13.125 -63.773 1.00 87.31 549 SER A O 1
ATOM 4523 N N . THR A 1 550 ? 23.056 11.304 -62.898 1.00 87.81 550 THR A N 1
ATOM 4524 C CA . THR A 1 550 ? 23.634 10.807 -64.154 1.00 87.81 550 THR A CA 1
ATOM 4525 C C . THR A 1 550 ? 22.540 10.209 -65.040 1.00 87.81 550 THR A C 1
ATOM 4527 O O . THR A 1 550 ? 21.614 9.558 -64.554 1.00 87.81 550 THR A O 1
ATOM 4530 N N . ASN A 1 551 ? 22.632 10.400 -66.362 1.00 85.44 551 ASN A N 1
ATOM 4531 C CA . ASN A 1 551 ? 21.651 9.827 -67.282 1.00 85.44 551 ASN A CA 1
ATOM 4532 C C . ASN A 1 551 ? 21.636 8.289 -67.144 1.00 85.44 551 ASN A C 1
ATOM 4534 O O . ASN A 1 551 ? 22.702 7.673 -67.228 1.00 85.44 551 ASN A O 1
ATOM 4538 N N . PRO A 1 552 ? 20.465 7.634 -67.008 1.00 83.25 552 PRO A N 1
ATOM 4539 C CA . PRO A 1 552 ? 20.391 6.179 -66.872 1.00 83.25 552 PRO A CA 1
ATOM 4540 C C . PRO A 1 552 ? 21.148 5.415 -67.964 1.00 83.25 552 PRO A C 1
ATOM 4542 O O . PRO A 1 552 ? 21.791 4.409 -67.680 1.00 83.25 552 PRO A O 1
ATOM 4545 N N . ASN A 1 553 ? 21.149 5.911 -69.208 1.00 81.31 553 ASN A N 1
ATOM 4546 C CA . ASN A 1 553 ? 21.892 5.269 -70.293 1.00 81.31 553 ASN A CA 1
ATOM 4547 C C . ASN A 1 553 ? 23.412 5.354 -70.106 1.00 81.31 553 ASN A C 1
ATOM 4549 O O . ASN A 1 553 ? 24.108 4.414 -70.479 1.00 81.31 553 ASN A O 1
ATOM 4553 N N . GLU A 1 554 ? 23.919 6.444 -69.529 1.00 82.88 554 GLU A N 1
ATOM 4554 C CA . GLU A 1 554 ? 25.347 6.625 -69.243 1.00 82.88 554 GLU A CA 1
ATOM 4555 C C . GLU A 1 554 ? 25.792 5.704 -68.100 1.00 82.88 554 GLU A C 1
ATOM 4557 O O . GLU A 1 554 ? 26.828 5.055 -68.215 1.00 82.88 554 GLU A O 1
ATOM 4562 N N . LEU A 1 555 ? 24.977 5.553 -67.046 1.00 81.62 555 LEU A N 1
ATOM 4563 C CA . LEU A 1 555 ? 25.225 4.584 -65.964 1.00 81.62 555 LEU A CA 1
ATOM 4564 C C . LEU A 1 555 ? 25.228 3.138 -66.475 1.00 81.62 555 LEU A C 1
ATOM 4566 O O . LEU A 1 555 ? 26.069 2.323 -66.105 1.00 81.62 555 LEU A O 1
ATOM 4570 N N . ILE A 1 556 ? 24.287 2.800 -67.355 1.00 81.81 556 ILE A N 1
ATOM 4571 C CA . ILE A 1 556 ? 24.218 1.464 -67.955 1.00 81.81 556 ILE A CA 1
ATOM 4572 C C . ILE A 1 556 ? 25.433 1.217 -68.854 1.00 81.81 556 ILE A C 1
ATOM 4574 O O . ILE A 1 556 ? 25.999 0.122 -68.841 1.00 81.81 556 ILE A O 1
ATOM 4578 N N . GLN A 1 557 ? 25.851 2.224 -69.623 1.00 79.69 557 GLN A N 1
ATOM 4579 C CA . GLN A 1 557 ? 27.051 2.148 -70.453 1.00 79.69 557 GLN A CA 1
ATOM 4580 C C . GLN A 1 557 ? 28.325 2.020 -69.613 1.00 79.69 557 GLN A C 1
ATOM 4582 O O . GLN A 1 557 ? 29.186 1.229 -69.989 1.00 79.69 557 GLN A O 1
ATOM 4587 N N . SER A 1 558 ? 28.441 2.704 -68.471 1.00 78.75 558 SER A N 1
ATOM 4588 C CA . SER A 1 558 ? 29.619 2.584 -67.600 1.00 78.75 558 SER A CA 1
ATOM 4589 C C . SER A 1 558 ? 29.744 1.191 -66.970 1.00 78.75 558 SER A C 1
ATOM 4591 O O . SER A 1 558 ? 30.850 0.666 -66.847 1.00 78.75 558 SER A O 1
ATOM 4593 N N . ILE A 1 559 ? 28.617 0.549 -66.645 1.00 79.19 559 ILE A N 1
ATOM 4594 C CA . ILE A 1 559 ? 28.589 -0.808 -66.080 1.00 79.19 559 ILE A CA 1
ATOM 4595 C C . ILE A 1 559 ? 28.836 -1.873 -67.160 1.00 79.19 559 ILE A C 1
ATOM 4597 O O . ILE A 1 559 ? 29.597 -2.819 -66.940 1.00 79.19 559 ILE A O 1
ATOM 4601 N N . LEU A 1 560 ? 28.209 -1.746 -68.336 1.00 75.94 560 LEU A N 1
ATOM 4602 C CA . LEU A 1 560 ? 28.289 -2.767 -69.384 1.00 75.94 560 LEU A CA 1
ATOM 4603 C C . LEU A 1 560 ? 29.514 -2.591 -70.307 1.00 75.94 560 LEU A C 1
ATOM 4605 O O . LEU A 1 560 ? 30.121 -3.597 -70.684 1.00 75.94 560 LEU A O 1
ATOM 4609 N N . GLY A 1 561 ? 29.904 -1.363 -70.673 1.00 70.38 561 GLY A N 1
ATOM 4610 C CA . GLY A 1 561 ? 30.910 -1.005 -71.701 1.00 70.38 561 GLY A CA 1
ATOM 4611 C C . GLY A 1 561 ? 30.340 -0.911 -73.136 1.00 70.38 561 GLY A C 1
ATOM 4612 O O . GLY A 1 561 ? 29.138 -1.084 -73.327 1.00 70.38 561 GLY A O 1
ATOM 4613 N N . ASP A 1 562 ? 31.170 -0.788 -74.182 1.00 60.50 562 ASP A N 1
ATOM 4614 C CA . ASP A 1 562 ? 30.736 -0.429 -75.562 1.00 60.50 562 ASP A CA 1
ATOM 4615 C C . ASP A 1 562 ? 30.312 -1.565 -76.548 1.00 60.50 562 ASP A C 1
ATOM 4617 O O . ASP A 1 562 ? 30.033 -1.287 -77.711 1.00 60.50 562 ASP A O 1
ATOM 4621 N N . ALA A 1 563 ? 30.205 -2.848 -76.165 1.00 53.34 563 ALA A N 1
ATOM 4622 C CA . ALA A 1 563 ? 30.036 -3.959 -77.138 1.00 53.34 563 ALA A CA 1
ATOM 4623 C C . ALA A 1 563 ? 28.590 -4.495 -77.383 1.00 53.34 563 ALA A C 1
ATOM 4625 O O . ALA A 1 563 ? 27.719 -4.459 -76.518 1.00 53.34 563 ALA A O 1
ATOM 4626 N N . SER A 1 564 ? 28.303 -5.057 -78.565 1.00 46.88 564 SER A N 1
ATOM 4627 C CA . SER A 1 564 ? 26.968 -5.514 -79.011 1.00 46.88 564 SER A CA 1
ATOM 4628 C C . SER A 1 564 ? 26.771 -7.045 -78.920 1.00 46.88 564 SER A C 1
ATOM 4630 O O . SER A 1 564 ? 27.397 -7.800 -79.655 1.00 46.88 564 SER A O 1
ATOM 4632 N N . GLY A 1 565 ? 25.863 -7.529 -78.055 1.00 55.38 565 GLY A N 1
ATOM 4633 C CA . GLY A 1 565 ? 25.550 -8.965 -77.904 1.00 55.38 565 GLY A CA 1
ATOM 4634 C C . GLY A 1 565 ? 24.157 -9.253 -77.310 1.00 55.38 565 GLY A C 1
ATOM 4635 O O . GLY A 1 565 ? 23.544 -8.371 -76.716 1.00 55.38 565 GLY A O 1
ATOM 4636 N N . SER A 1 566 ? 23.654 -10.484 -77.483 1.00 52.00 566 SER A N 1
ATOM 4637 C CA . SER A 1 566 ? 22.294 -10.936 -77.103 1.00 52.00 566 SER A CA 1
ATOM 4638 C C . SER A 1 566 ? 22.058 -11.041 -75.584 1.00 52.00 566 SER A C 1
ATOM 4640 O O . SER A 1 566 ? 21.001 -10.635 -75.107 1.00 52.00 566 SER A O 1
ATOM 4642 N N . GLU A 1 567 ? 23.037 -11.528 -74.808 1.00 52.16 567 GLU A N 1
ATOM 4643 C CA . GLU A 1 567 ? 22.950 -11.658 -73.335 1.00 52.16 567 GLU A CA 1
ATOM 4644 C C . GLU A 1 567 ? 22.892 -10.293 -72.619 1.00 52.16 567 GLU A C 1
ATOM 4646 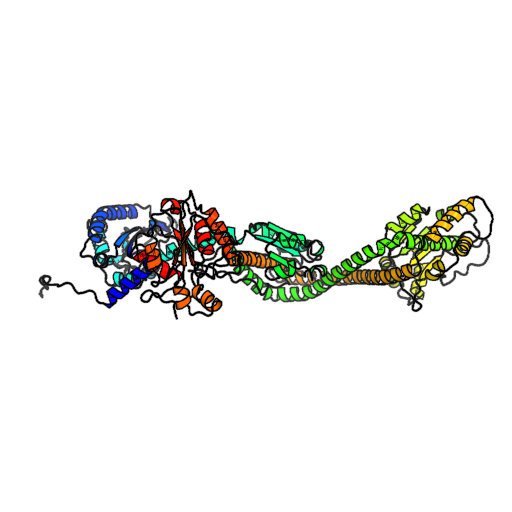O O . GLU A 1 567 ? 22.208 -10.144 -71.606 1.00 52.16 567 GLU A O 1
ATOM 4651 N N . ARG A 1 568 ? 23.465 -9.237 -73.224 1.00 59.84 568 ARG A N 1
ATOM 4652 C CA . ARG A 1 568 ? 23.279 -7.847 -72.768 1.00 59.84 568 ARG A CA 1
ATOM 4653 C C . ARG A 1 568 ? 21.827 -7.386 -72.840 1.00 59.84 568 ARG A C 1
ATOM 4655 O O . ARG A 1 568 ? 21.492 -6.420 -72.174 1.00 59.84 568 ARG A O 1
ATOM 4662 N N . GLY A 1 569 ? 20.963 -8.012 -73.641 1.00 66.12 569 GLY A N 1
ATOM 4663 C CA . GLY A 1 569 ? 19.556 -7.621 -73.734 1.00 66.12 569 GLY A CA 1
ATOM 4664 C C . GLY A 1 569 ? 18.800 -7.832 -72.422 1.00 66.12 569 GLY A C 1
ATOM 4665 O O . GLY A 1 569 ? 17.970 -7.003 -72.059 1.00 66.12 569 GLY A O 1
ATOM 4666 N N . GLU A 1 570 ? 19.104 -8.908 -71.694 1.00 69.44 570 GLU A N 1
ATOM 4667 C CA . GLU A 1 570 ? 18.504 -9.185 -70.386 1.00 69.44 570 GLU A CA 1
ATOM 4668 C C . GLU A 1 570 ? 19.181 -8.381 -69.273 1.00 69.44 570 GLU A C 1
ATOM 4670 O O . GLU A 1 570 ? 18.480 -7.748 -68.489 1.00 69.44 570 GLU A O 1
ATOM 4675 N N . GLU A 1 571 ? 20.517 -8.312 -69.253 1.00 72.06 571 GLU A N 1
ATOM 4676 C CA . GLU A 1 571 ? 21.261 -7.510 -68.266 1.00 72.06 571 GLU A CA 1
ATOM 4677 C C . GLU A 1 571 ? 20.968 -6.006 -68.400 1.00 72.06 571 GLU A C 1
ATOM 4679 O O . GLU A 1 571 ? 20.824 -5.306 -67.400 1.00 72.06 571 GLU A O 1
ATOM 4684 N N . ARG A 1 572 ? 20.808 -5.498 -69.629 1.00 77.56 572 ARG A N 1
ATOM 4685 C CA . ARG A 1 572 ? 20.398 -4.112 -69.882 1.00 77.56 572 ARG A CA 1
ATOM 4686 C C . ARG A 1 572 ? 18.969 -3.854 -69.426 1.00 77.56 572 ARG A C 1
ATOM 4688 O O . ARG A 1 572 ? 18.738 -2.823 -68.817 1.00 77.56 572 ARG A O 1
ATOM 4695 N N . ARG A 1 573 ? 18.030 -4.780 -69.661 1.00 77.38 573 ARG A N 1
ATOM 4696 C CA . ARG A 1 573 ? 16.651 -4.663 -69.146 1.00 77.38 573 ARG A CA 1
ATOM 4697 C C . ARG A 1 573 ? 16.608 -4.690 -67.616 1.00 77.38 573 ARG A C 1
ATOM 4699 O O . ARG A 1 573 ? 15.816 -3.962 -67.029 1.00 77.38 573 ARG A O 1
ATOM 4706 N N . GLU A 1 574 ? 17.446 -5.513 -66.983 1.00 78.81 574 GLU A N 1
ATOM 4707 C CA . GLU A 1 574 ? 17.608 -5.566 -65.524 1.00 78.81 574 GLU A CA 1
ATOM 4708 C C . GLU A 1 574 ? 18.137 -4.224 -64.994 1.00 78.81 574 GLU A C 1
ATOM 4710 O O . GLU A 1 574 ? 17.542 -3.643 -64.091 1.00 78.81 574 GLU A O 1
ATOM 4715 N N . LEU A 1 575 ? 19.187 -3.671 -65.609 1.00 81.31 575 LEU A N 1
ATOM 4716 C CA . LEU A 1 575 ? 19.742 -2.366 -65.234 1.00 81.31 575 LEU A CA 1
ATOM 4717 C C . LEU A 1 575 ? 18.797 -1.190 -65.544 1.00 81.31 575 LEU A C 1
ATOM 4719 O O . LEU A 1 575 ? 18.724 -0.247 -64.760 1.00 81.31 575 LEU A O 1
ATOM 4723 N N . ASP A 1 576 ? 18.038 -1.244 -66.642 1.00 81.38 576 ASP A N 1
ATOM 4724 C CA . ASP A 1 576 ? 16.986 -0.271 -66.976 1.00 81.38 576 ASP A CA 1
ATOM 4725 C C . ASP A 1 576 ? 15.875 -0.260 -65.913 1.00 81.38 576 ASP A C 1
ATOM 4727 O O . ASP A 1 576 ? 15.284 0.784 -65.639 1.00 81.38 576 ASP A O 1
ATOM 4731 N N . LEU A 1 577 ? 15.565 -1.416 -65.316 1.00 82.88 577 LEU A N 1
ATOM 4732 C CA . LEU A 1 577 ? 14.594 -1.518 -64.229 1.00 82.88 577 LEU A CA 1
ATOM 4733 C C . LEU A 1 577 ? 15.167 -0.947 -62.924 1.00 82.88 577 LEU A C 1
ATOM 4735 O O . LEU A 1 577 ? 14.526 -0.103 -62.302 1.00 82.88 577 LEU A O 1
ATOM 4739 N N . VAL A 1 578 ? 16.389 -1.345 -62.559 1.00 84.12 578 VAL A N 1
ATOM 4740 C CA . VAL A 1 578 ? 17.064 -0.908 -61.323 1.00 84.12 578 VAL A CA 1
ATOM 4741 C C . VAL A 1 578 ? 17.309 0.604 -61.326 1.00 84.12 578 VAL A C 1
ATOM 4743 O O . VAL A 1 578 ? 17.015 1.277 -60.344 1.00 84.12 578 VAL A O 1
ATOM 4746 N N . THR A 1 579 ? 17.755 1.180 -62.449 1.00 83.81 579 THR A N 1
ATOM 4747 C CA . THR A 1 579 ? 17.968 2.637 -62.591 1.00 83.81 579 THR A CA 1
ATOM 4748 C C . THR A 1 579 ? 16.683 3.461 -62.479 1.00 83.81 579 THR A C 1
ATOM 4750 O O . THR A 1 579 ? 16.753 4.641 -62.151 1.00 83.81 579 THR A O 1
ATOM 4753 N N . ARG A 1 580 ? 15.501 2.869 -62.708 1.00 84.00 580 ARG A N 1
ATOM 4754 C CA . ARG A 1 580 ? 14.197 3.528 -62.488 1.00 84.00 580 ARG A CA 1
ATOM 4755 C C . ARG A 1 580 ? 13.685 3.400 -61.058 1.00 84.00 580 ARG A C 1
ATOM 4757 O O . ARG A 1 580 ? 12.764 4.120 -60.686 1.00 84.00 580 ARG A O 1
ATOM 4764 N N . GLN A 1 581 ? 14.235 2.459 -60.300 1.00 86.81 581 GLN A N 1
ATOM 4765 C CA . GLN A 1 581 ? 13.842 2.157 -58.927 1.00 86.81 581 GLN A CA 1
ATOM 4766 C C . GLN A 1 581 ? 14.735 2.851 -57.897 1.00 86.81 581 GLN A C 1
ATOM 4768 O O . GLN A 1 581 ? 14.430 2.786 -56.711 1.00 86.81 581 GLN A O 1
ATOM 4773 N N . ILE A 1 582 ? 15.810 3.529 -58.319 1.00 89.38 582 ILE A N 1
ATOM 4774 C CA . ILE A 1 582 ? 16.682 4.249 -57.391 1.00 89.38 582 ILE A CA 1
ATOM 4775 C C . ILE A 1 582 ? 15.943 5.368 -56.661 1.00 89.38 582 ILE A C 1
ATOM 4777 O O . ILE A 1 582 ? 15.061 6.038 -57.201 1.00 89.38 582 ILE A O 1
ATOM 4781 N N . ILE A 1 583 ? 16.354 5.574 -55.416 1.00 91.50 583 ILE A N 1
ATOM 4782 C CA . ILE A 1 583 ? 15.877 6.653 -54.557 1.00 91.50 583 ILE A CA 1
ATOM 4783 C C . ILE A 1 583 ? 16.037 8.030 -55.222 1.00 91.50 583 ILE A C 1
ATOM 4785 O O . ILE A 1 583 ? 17.025 8.298 -55.909 1.00 91.50 583 ILE A O 1
ATOM 4789 N N . SER A 1 584 ? 15.057 8.914 -55.012 1.00 91.06 584 SER A N 1
ATOM 4790 C CA . SER A 1 584 ? 15.103 10.277 -55.545 1.00 91.06 584 SER A CA 1
ATOM 4791 C C . SER A 1 584 ? 16.174 11.123 -54.844 1.00 91.06 584 SER A C 1
ATOM 4793 O O . SER A 1 584 ? 16.618 10.813 -53.738 1.00 91.06 584 SER A O 1
ATOM 4795 N N . HIS A 1 585 ? 16.582 12.230 -55.468 1.00 90.12 585 HIS A N 1
ATOM 4796 C CA . HIS A 1 585 ? 17.588 13.135 -54.902 1.00 90.12 585 HIS A CA 1
ATOM 4797 C C . HIS A 1 585 ? 17.156 13.734 -53.542 1.00 90.12 585 HIS A C 1
ATOM 4799 O O . HIS A 1 585 ? 17.944 13.783 -52.589 1.00 90.12 585 HIS A O 1
ATOM 4805 N N . ASP A 1 586 ? 15.891 14.149 -53.427 1.00 88.44 586 ASP A N 1
ATOM 4806 C CA . ASP A 1 586 ? 15.325 14.728 -52.199 1.00 88.44 586 ASP A CA 1
ATOM 4807 C C . ASP A 1 586 ? 15.144 13.669 -51.104 1.00 88.44 586 ASP A C 1
ATOM 4809 O O . ASP A 1 586 ? 15.449 13.915 -49.927 1.00 88.44 586 ASP A O 1
ATOM 4813 N N . ASP A 1 587 ? 14.713 12.465 -51.491 1.00 91.31 587 ASP A N 1
ATOM 4814 C CA . ASP A 1 587 ? 14.569 11.341 -50.571 1.00 91.31 587 ASP A CA 1
ATOM 4815 C C . ASP A 1 587 ? 15.934 10.872 -50.068 1.00 91.31 587 ASP A C 1
ATOM 4817 O O . ASP A 1 587 ? 16.086 10.678 -48.864 1.00 91.31 587 ASP A O 1
ATOM 4821 N N . LEU A 1 588 ? 16.962 10.784 -50.926 1.00 90.38 588 LEU A N 1
ATOM 4822 C CA . LEU A 1 588 ? 18.323 10.438 -50.501 1.00 90.38 588 LEU A CA 1
ATOM 4823 C C . LEU A 1 588 ? 18.856 11.467 -49.506 1.00 90.38 588 LEU A C 1
ATOM 4825 O O . LEU A 1 588 ? 19.458 11.094 -48.501 1.00 90.38 588 LEU A O 1
ATOM 4829 N N . THR A 1 589 ? 18.614 12.757 -49.735 1.00 88.19 589 THR A N 1
ATOM 4830 C CA . THR A 1 589 ? 19.008 13.819 -48.797 1.00 88.19 589 THR A CA 1
ATOM 4831 C C . THR A 1 589 ? 18.292 13.669 -47.452 1.00 88.19 589 THR A C 1
ATOM 4833 O O . THR A 1 589 ? 18.908 13.798 -46.389 1.00 88.19 589 THR A O 1
ATOM 4836 N N . THR A 1 590 ? 16.998 13.352 -47.479 1.00 88.69 590 THR A N 1
ATOM 4837 C CA . THR A 1 590 ? 16.183 13.124 -46.279 1.00 88.69 590 THR A CA 1
ATOM 4838 C C . THR A 1 590 ? 16.640 11.883 -45.511 1.00 88.69 590 THR A C 1
ATOM 4840 O O . THR A 1 590 ? 16.877 11.961 -44.302 1.00 88.69 590 THR A O 1
ATOM 4843 N N . VAL A 1 591 ? 16.846 10.765 -46.208 1.00 90.31 591 VAL A N 1
ATOM 4844 C CA . VAL A 1 591 ? 17.387 9.513 -45.669 1.00 90.31 591 VAL A CA 1
ATOM 4845 C C . VAL A 1 591 ? 18.780 9.733 -45.090 1.00 90.31 591 VAL A C 1
ATOM 4847 O O . VAL A 1 591 ? 19.017 9.344 -43.952 1.00 90.31 591 VAL A O 1
ATOM 4850 N N . SER A 1 592 ? 19.667 10.438 -45.793 1.00 88.69 592 SER A N 1
ATOM 4851 C CA . SER A 1 592 ? 21.035 10.717 -45.333 1.00 88.69 592 SER A CA 1
ATOM 4852 C C . SER A 1 592 ? 21.055 11.475 -44.008 1.00 88.69 592 SER A C 1
ATOM 4854 O O . SER A 1 592 ? 21.818 11.131 -43.108 1.00 88.69 592 SER A O 1
ATOM 4856 N N . ARG A 1 593 ? 20.176 12.474 -43.836 1.00 88.12 593 ARG A N 1
ATOM 4857 C CA . ARG A 1 593 ? 20.039 13.196 -42.560 1.00 88.12 593 ARG A CA 1
ATOM 4858 C C . ARG A 1 593 ? 19.504 12.292 -41.449 1.00 88.12 593 ARG A C 1
ATOM 4860 O O . ARG A 1 593 ? 20.037 12.320 -40.342 1.00 88.12 593 ARG A O 1
ATOM 4867 N N . MET A 1 594 ? 18.469 11.494 -41.728 1.00 90.19 594 MET A N 1
ATOM 4868 C CA . MET A 1 594 ? 17.907 10.552 -40.749 1.00 90.19 594 MET A CA 1
ATOM 4869 C C . MET A 1 594 ? 18.931 9.491 -40.332 1.00 90.19 594 MET A C 1
ATOM 4871 O O . MET A 1 594 ? 19.056 9.203 -39.144 1.00 90.19 594 MET A O 1
ATOM 4875 N N . MET A 1 595 ? 19.708 8.976 -41.284 1.00 90.56 595 MET A N 1
ATOM 4876 C CA . MET A 1 595 ? 20.785 8.018 -41.050 1.00 90.56 595 MET A CA 1
ATOM 4877 C C . MET A 1 595 ? 21.957 8.625 -40.284 1.00 90.56 595 MET A C 1
ATOM 4879 O O . MET A 1 595 ? 22.455 7.986 -39.365 1.00 90.56 595 MET A O 1
ATOM 4883 N N . GLY A 1 596 ? 22.345 9.871 -40.572 1.00 88.44 596 GLY A N 1
ATOM 4884 C CA . GLY A 1 596 ? 23.355 10.585 -39.787 1.00 88.44 596 GLY A CA 1
ATOM 4885 C C . GLY A 1 596 ? 22.951 10.719 -38.314 1.00 88.44 596 GLY A C 1
ATOM 4886 O O . GLY A 1 596 ? 23.757 10.465 -37.418 1.00 88.44 596 GLY A O 1
ATOM 4887 N N . VAL A 1 597 ? 21.672 11.024 -38.046 1.00 90.31 597 VAL A N 1
ATOM 4888 C CA . VAL A 1 597 ? 21.129 11.012 -36.678 1.00 90.31 597 VAL A CA 1
ATOM 4889 C C . VAL A 1 597 ? 21.137 9.593 -36.106 1.00 90.31 597 VAL A C 1
ATOM 4891 O O . VAL A 1 597 ? 21.688 9.403 -35.026 1.00 90.31 597 VAL A O 1
ATOM 4894 N N . LYS A 1 598 ? 20.587 8.592 -36.812 1.00 90.56 598 LYS A N 1
ATOM 4895 C CA . LYS A 1 598 ? 20.530 7.186 -36.361 1.00 90.56 598 LYS A CA 1
ATOM 4896 C C . LYS A 1 598 ? 21.919 6.655 -35.986 1.00 90.56 598 LYS A C 1
ATOM 4898 O O . LYS A 1 598 ? 22.098 6.125 -34.894 1.00 90.56 598 LYS A O 1
ATOM 4903 N N . LYS A 1 599 ? 22.919 6.885 -36.837 1.00 87.62 599 LYS A N 1
ATOM 4904 C CA . LYS A 1 599 ? 24.318 6.513 -36.604 1.00 87.62 599 LYS A CA 1
ATOM 4905 C C . LYS A 1 599 ? 24.911 7.219 -35.386 1.00 87.62 599 LYS A C 1
ATOM 4907 O O . LYS A 1 599 ? 25.531 6.569 -34.549 1.00 87.62 599 LYS A O 1
ATOM 4912 N N . GLY A 1 600 ? 24.676 8.525 -35.236 1.00 88.69 600 GLY A N 1
ATOM 4913 C CA . GLY A 1 600 ? 25.084 9.263 -34.036 1.00 88.69 600 GLY A CA 1
ATOM 4914 C C . GLY A 1 600 ? 24.466 8.695 -32.751 1.00 88.69 600 GLY A C 1
ATOM 4915 O O . GLY A 1 600 ? 25.129 8.641 -31.717 1.00 88.69 600 GLY A O 1
ATOM 4916 N N . LYS A 1 601 ? 23.220 8.211 -32.823 1.00 90.81 601 LYS A N 1
ATOM 4917 C CA . LYS A 1 601 ? 22.521 7.556 -31.708 1.00 90.81 601 LYS A CA 1
ATOM 4918 C C . LYS A 1 601 ? 23.092 6.177 -31.391 1.00 90.81 601 LYS A C 1
ATOM 4920 O O . LYS A 1 601 ? 23.335 5.908 -30.221 1.00 90.81 601 LYS A O 1
ATOM 4925 N N . HIS A 1 602 ? 23.378 5.349 -32.396 1.00 89.38 602 HIS A N 1
ATOM 4926 C CA . HIS A 1 602 ? 24.065 4.066 -32.204 1.00 89.38 602 HIS A CA 1
ATOM 4927 C C . HIS A 1 602 ? 25.451 4.242 -31.575 1.00 89.38 602 HIS A C 1
ATOM 4929 O O . HIS A 1 602 ? 25.783 3.551 -30.617 1.00 89.38 602 HIS A O 1
ATOM 4935 N N . TYR A 1 603 ? 26.237 5.213 -32.047 1.00 89.12 603 TYR A N 1
ATOM 4936 C CA . TYR A 1 603 ? 27.542 5.502 -31.454 1.00 89.12 603 TYR A CA 1
ATOM 4937 C C . TYR A 1 603 ? 27.418 5.948 -29.991 1.00 89.12 603 TYR A C 1
ATOM 4939 O O . TYR A 1 603 ? 28.179 5.502 -29.136 1.00 89.12 603 TYR A O 1
ATOM 4947 N N . ARG A 1 604 ? 26.421 6.786 -29.673 1.00 92.25 604 ARG A N 1
ATOM 4948 C CA . ARG A 1 604 ? 26.156 7.175 -28.284 1.00 92.25 604 ARG A CA 1
ATOM 4949 C C . ARG A 1 604 ? 25.719 5.983 -27.427 1.00 92.25 604 ARG A C 1
ATOM 4951 O O . ARG A 1 604 ? 26.165 5.894 -26.291 1.00 92.25 604 ARG A O 1
ATOM 4958 N N . LEU A 1 605 ? 24.897 5.071 -27.953 1.00 91.88 605 LEU A N 1
ATOM 4959 C CA . LEU A 1 605 ? 24.520 3.832 -27.261 1.00 91.88 605 LEU A CA 1
ATOM 4960 C C . LEU A 1 605 ? 25.750 2.985 -26.924 1.00 91.88 605 LEU A C 1
ATOM 4962 O O . LEU A 1 605 ? 25.903 2.597 -25.772 1.00 91.88 605 LEU A O 1
ATOM 4966 N N . PHE A 1 606 ? 26.655 2.795 -27.885 1.00 90.31 606 PHE A N 1
ATOM 4967 C CA . PHE A 1 606 ? 27.916 2.087 -27.665 1.00 90.31 606 PHE A CA 1
ATOM 4968 C C . PHE A 1 606 ? 28.756 2.725 -26.542 1.00 90.31 606 PHE A C 1
ATOM 4970 O O . PHE A 1 606 ? 29.181 2.035 -25.619 1.00 90.31 606 PHE A O 1
ATOM 4977 N N . GLN A 1 607 ? 28.928 4.053 -26.555 1.00 90.38 607 GLN A N 1
ATOM 4978 C CA . GLN A 1 607 ? 29.641 4.764 -25.482 1.00 90.38 607 GLN A CA 1
ATOM 4979 C C . GLN A 1 607 ? 28.981 4.586 -24.110 1.00 90.38 607 GLN A C 1
ATOM 4981 O O . GLN A 1 607 ? 29.667 4.380 -23.111 1.00 90.38 607 GLN A O 1
ATOM 4986 N N . ILE A 1 608 ? 27.648 4.669 -24.061 1.00 92.19 608 ILE A N 1
ATOM 4987 C CA . ILE A 1 608 ? 26.890 4.487 -22.822 1.00 92.19 608 ILE A CA 1
ATOM 4988 C C . ILE A 1 608 ? 27.097 3.072 -22.274 1.00 92.19 608 ILE A C 1
ATOM 4990 O O . ILE A 1 608 ? 27.242 2.918 -21.066 1.00 92.19 608 ILE A O 1
ATOM 4994 N N . GLU A 1 609 ? 27.136 2.043 -23.124 1.00 89.81 609 GLU A N 1
ATOM 4995 C CA . GLU A 1 609 ? 27.381 0.665 -22.685 1.00 89.81 609 GLU A CA 1
ATOM 4996 C C . GLU A 1 609 ? 28.773 0.494 -22.060 1.00 89.81 609 GLU A C 1
ATOM 4998 O O . GLU A 1 609 ? 28.885 -0.120 -20.996 1.00 89.81 609 GLU A O 1
ATOM 5003 N N . GLU A 1 610 ? 29.813 1.102 -22.638 1.00 89.50 610 GLU A N 1
ATOM 5004 C CA . GLU A 1 610 ? 31.160 1.098 -22.052 1.00 89.50 610 GLU A CA 1
ATOM 5005 C C . GLU A 1 610 ? 31.225 1.847 -20.708 1.00 89.50 610 GLU A C 1
ATOM 5007 O O . GLU A 1 610 ? 31.839 1.369 -19.750 1.00 89.50 610 GLU A O 1
ATOM 5012 N N . GLU A 1 611 ? 30.600 3.025 -20.619 1.00 90.38 611 GLU A N 1
ATOM 5013 C CA . GLU A 1 611 ? 30.547 3.832 -19.391 1.00 90.38 611 GLU A CA 1
ATOM 5014 C C . GLU A 1 611 ? 29.745 3.119 -18.290 1.00 90.38 611 GLU A C 1
ATOM 5016 O O . GLU A 1 611 ? 30.175 3.064 -17.134 1.00 90.38 611 GLU A O 1
ATOM 5021 N N . MET A 1 612 ? 28.616 2.501 -18.647 1.00 89.44 612 MET A N 1
ATOM 5022 C CA . MET A 1 612 ? 27.805 1.703 -17.732 1.00 89.44 612 MET A CA 1
ATOM 5023 C C . MET A 1 612 ? 28.553 0.473 -17.219 1.00 89.44 612 MET A C 1
ATOM 5025 O O . MET A 1 612 ? 28.451 0.184 -16.028 1.00 89.44 612 MET A O 1
ATOM 5029 N N . ALA A 1 613 ? 29.294 -0.241 -18.072 1.00 89.38 613 ALA A N 1
ATOM 5030 C CA . ALA A 1 613 ? 30.060 -1.419 -17.662 1.00 89.38 613 ALA A CA 1
ATOM 5031 C C . ALA A 1 613 ? 31.132 -1.065 -16.616 1.00 89.38 613 ALA A C 1
ATOM 5033 O O . ALA A 1 613 ? 31.262 -1.756 -15.604 1.00 89.38 613 ALA A O 1
ATOM 5034 N N . LYS A 1 614 ? 31.840 0.059 -16.807 1.00 88.50 614 LYS A N 1
ATOM 5035 C CA . LYS A 1 614 ? 32.817 0.577 -15.832 1.00 88.50 614 LYS A CA 1
ATOM 5036 C C . LYS A 1 614 ? 32.153 0.925 -14.500 1.00 88.50 614 LYS A C 1
ATOM 5038 O O . LYS A 1 614 ? 32.589 0.454 -13.454 1.00 88.50 614 LYS A O 1
ATOM 5043 N N . LEU A 1 615 ? 31.048 1.671 -14.539 1.00 86.69 615 LEU A N 1
ATOM 5044 C CA . LEU A 1 615 ? 30.303 2.043 -13.331 1.00 86.69 615 LEU A CA 1
ATOM 5045 C C . LEU A 1 615 ? 29.727 0.829 -12.592 1.00 86.69 615 LEU A C 1
ATOM 5047 O O . LEU A 1 615 ? 29.714 0.805 -11.365 1.00 86.69 615 LEU A O 1
ATOM 5051 N N . GLN A 1 616 ? 29.256 -0.191 -13.314 1.00 87.81 616 GLN A N 1
ATOM 5052 C CA . GLN A 1 616 ? 28.784 -1.439 -12.708 1.00 87.81 616 GLN A CA 1
ATOM 5053 C C . GLN A 1 616 ? 29.895 -2.160 -11.948 1.00 87.81 616 GLN A C 1
ATOM 5055 O O . GLN A 1 616 ? 29.635 -2.691 -10.867 1.00 87.81 616 GLN A O 1
ATOM 5060 N N . GLN A 1 617 ? 31.111 -2.175 -12.498 1.00 86.62 617 GLN A N 1
ATOM 5061 C CA . GLN A 1 617 ? 32.266 -2.755 -11.827 1.00 86.62 617 GLN A CA 1
ATOM 5062 C C . GLN A 1 617 ? 32.606 -1.976 -10.548 1.00 86.62 617 GLN A C 1
ATOM 5064 O O . GLN A 1 617 ? 32.699 -2.582 -9.482 1.00 86.62 617 GLN A O 1
ATOM 5069 N N . GLU A 1 618 ? 32.690 -0.645 -10.625 1.00 84.94 618 GLU A N 1
ATOM 5070 C CA . GLU A 1 618 ? 32.948 0.220 -9.464 1.00 84.94 618 GLU A CA 1
ATOM 5071 C C . GLU A 1 618 ? 31.899 0.027 -8.353 1.00 84.94 618 GLU A C 1
ATOM 5073 O O . GLU A 1 618 ? 32.237 -0.109 -7.176 1.00 84.94 618 GLU A O 1
ATOM 5078 N N . LEU A 1 619 ? 30.615 -0.049 -8.721 1.00 84.44 619 LEU A N 1
ATOM 5079 C CA . LEU A 1 619 ? 29.507 -0.287 -7.790 1.00 84.44 619 LEU A CA 1
ATOM 5080 C C . LEU A 1 619 ? 29.567 -1.676 -7.143 1.00 84.44 619 LEU A C 1
ATOM 5082 O O . LEU A 1 619 ? 29.274 -1.815 -5.953 1.00 84.44 619 LEU A O 1
ATOM 5086 N N . GLN A 1 620 ? 29.953 -2.708 -7.899 1.00 85.62 620 GLN A N 1
ATOM 5087 C CA . GLN A 1 620 ? 30.107 -4.058 -7.358 1.00 85.62 620 GLN A CA 1
ATOM 5088 C C . GLN A 1 620 ? 31.293 -4.144 -6.388 1.00 85.62 620 GLN A C 1
ATOM 5090 O O . GLN A 1 620 ? 31.169 -4.772 -5.337 1.00 85.62 620 GLN A O 1
ATOM 5095 N N . GLU A 1 621 ? 32.415 -3.494 -6.698 1.00 82.75 621 GLU A N 1
ATOM 5096 C CA . GLU A 1 621 ? 33.591 -3.434 -5.822 1.00 82.75 621 GLU A CA 1
ATOM 5097 C C . GLU A 1 621 ? 33.277 -2.704 -4.506 1.00 82.75 621 GLU A C 1
ATOM 5099 O O . GLU A 1 621 ? 33.583 -3.215 -3.426 1.00 82.75 621 GLU A O 1
ATOM 5104 N N . GLN A 1 622 ? 32.580 -1.564 -4.572 1.00 76.94 622 GLN A N 1
ATOM 5105 C CA . GLN A 1 622 ? 32.115 -0.836 -3.386 1.00 76.94 622 GLN A CA 1
ATOM 5106 C C . GLN A 1 622 ? 31.138 -1.656 -2.536 1.00 76.94 622 GLN A C 1
ATOM 5108 O O . GLN A 1 622 ? 31.242 -1.665 -1.308 1.00 76.94 622 GLN A O 1
ATOM 5113 N N . HIS A 1 623 ? 30.195 -2.360 -3.172 1.00 76.50 623 HIS A N 1
ATOM 5114 C CA . HIS A 1 623 ? 29.253 -3.221 -2.462 1.00 76.50 623 HIS A CA 1
ATOM 5115 C C . HIS A 1 623 ? 29.976 -4.347 -1.719 1.00 76.50 623 HIS A C 1
ATOM 5117 O O . HIS A 1 623 ? 29.731 -4.546 -0.530 1.00 76.50 623 HIS A O 1
ATOM 5123 N N . ASN A 1 624 ? 30.911 -5.029 -2.385 1.00 77.50 624 ASN A N 1
ATOM 5124 C CA . ASN A 1 624 ? 31.706 -6.091 -1.772 1.00 77.50 624 ASN A CA 1
ATOM 5125 C C . ASN A 1 624 ? 32.495 -5.571 -0.557 1.00 77.50 624 ASN A C 1
ATOM 5127 O O . ASN A 1 624 ? 32.470 -6.200 0.498 1.00 77.50 624 ASN A O 1
ATOM 5131 N N . ALA A 1 625 ? 33.115 -4.390 -0.664 1.00 71.81 625 ALA A N 1
ATOM 5132 C CA . ALA A 1 625 ? 33.850 -3.774 0.442 1.00 71.81 625 ALA A CA 1
ATOM 5133 C C . ALA A 1 625 ? 32.950 -3.434 1.649 1.00 71.81 625 ALA A C 1
ATOM 5135 O O . ALA A 1 625 ? 33.359 -3.613 2.795 1.00 71.81 625 ALA A O 1
ATOM 5136 N N . SER A 1 626 ? 31.713 -2.986 1.407 1.00 67.44 626 SER A N 1
ATOM 5137 C CA . SER A 1 626 ? 30.739 -2.695 2.470 1.00 67.44 626 SER A CA 1
ATOM 5138 C C . SER A 1 626 ? 30.212 -3.963 3.154 1.00 67.44 626 SER A C 1
ATOM 5140 O O . SER A 1 626 ? 29.990 -3.961 4.367 1.00 67.44 626 SER A O 1
ATOM 5142 N N . VAL A 1 627 ? 30.016 -5.049 2.398 1.00 62.44 627 VAL A N 1
ATOM 5143 C CA . VAL A 1 627 ? 29.549 -6.345 2.923 1.00 62.44 627 VAL A CA 1
ATOM 5144 C C . VAL A 1 627 ? 30.632 -7.037 3.756 1.00 62.44 627 VAL A C 1
ATOM 5146 O O . VAL A 1 627 ? 30.309 -7.741 4.703 1.00 62.44 627 VAL A O 1
ATOM 5149 N N . GLU A 1 628 ? 31.918 -6.812 3.477 1.00 55.62 628 GLU A N 1
ATOM 5150 C CA . GLU A 1 628 ? 33.014 -7.354 4.297 1.00 55.62 628 GLU A CA 1
ATOM 5151 C C . GLU A 1 628 ? 33.132 -6.690 5.682 1.00 55.62 628 GLU A C 1
ATOM 5153 O O . GLU A 1 628 ? 33.602 -7.323 6.632 1.00 55.62 628 GLU A O 1
ATOM 5158 N N . THR A 1 629 ? 32.687 -5.436 5.824 1.00 56.62 629 THR A N 1
ATOM 5159 C CA . THR A 1 629 ? 32.698 -4.697 7.100 1.00 56.62 629 THR A CA 1
ATOM 5160 C C . THR A 1 629 ? 31.514 -5.005 8.022 1.00 56.62 629 THR A C 1
ATOM 5162 O O . THR A 1 629 ? 31.643 -4.869 9.241 1.00 56.62 629 THR A O 1
ATOM 5165 N N . GLU A 1 630 ? 30.379 -5.451 7.481 1.00 53.00 630 GLU A N 1
ATOM 5166 C CA . GLU A 1 630 ? 29.231 -5.925 8.261 1.00 53.00 630 GLU A CA 1
ATOM 5167 C C . GLU A 1 630 ? 29.320 -7.454 8.383 1.00 53.00 630 GLU A C 1
ATOM 5169 O O . GLU A 1 630 ? 29.461 -8.153 7.391 1.00 53.00 630 GLU A O 1
ATOM 5174 N N . ALA A 1 631 ? 29.282 -8.019 9.592 1.00 41.94 631 ALA A N 1
ATOM 5175 C CA . ALA A 1 631 ? 29.570 -9.439 9.851 1.00 41.94 631 ALA A CA 1
ATOM 5176 C C . ALA A 1 631 ? 28.501 -10.446 9.336 1.00 41.94 631 ALA A C 1
ATOM 5178 O O . ALA A 1 631 ? 28.174 -11.401 10.034 1.00 41.94 631 ALA A O 1
ATOM 5179 N N . ASN A 1 632 ? 27.971 -10.271 8.121 1.00 43.06 632 ASN A N 1
ATOM 5180 C CA . ASN A 1 632 ? 27.002 -11.145 7.459 1.00 43.06 632 ASN A CA 1
ATOM 5181 C C . ASN A 1 632 ? 27.583 -11.713 6.152 1.00 43.06 632 ASN A C 1
ATOM 5183 O O . ASN A 1 632 ? 27.320 -11.229 5.055 1.00 43.06 632 ASN A O 1
ATOM 5187 N N . LYS A 1 633 ? 28.336 -12.814 6.266 1.00 42.19 633 LYS A N 1
ATOM 5188 C CA . LYS A 1 633 ? 28.926 -13.553 5.129 1.00 42.19 633 LYS A CA 1
ATOM 5189 C C . LYS A 1 633 ? 27.919 -14.320 4.252 1.00 42.19 633 LYS A C 1
ATOM 5191 O O . LYS A 1 633 ? 28.332 -14.953 3.287 1.00 42.19 633 LYS A O 1
ATOM 5196 N N . GLU A 1 634 ? 26.624 -14.298 4.566 1.00 41.34 634 GLU A N 1
ATOM 5197 C CA . GLU A 1 634 ? 25.609 -15.094 3.852 1.00 41.34 634 GLU A CA 1
ATOM 5198 C C . GLU A 1 634 ? 24.919 -14.356 2.688 1.00 41.34 634 GLU A C 1
ATOM 5200 O O . GLU A 1 634 ? 24.152 -14.968 1.950 1.00 41.34 634 GLU A O 1
ATOM 5205 N N . GLN A 1 635 ? 25.213 -13.070 2.458 1.00 42.56 635 GLN A N 1
ATOM 5206 C CA . GLN A 1 635 ? 24.632 -12.288 1.358 1.00 42.56 635 GLN A CA 1
ATOM 5207 C C . GLN A 1 635 ? 25.692 -11.866 0.332 1.00 42.56 635 GLN A C 1
ATOM 5209 O O . GLN A 1 635 ? 25.949 -10.685 0.126 1.00 42.56 635 GLN A O 1
ATOM 5214 N N . GLY A 1 636 ? 26.295 -12.839 -0.356 1.00 49.31 636 GLY A N 1
ATOM 5215 C CA . GLY A 1 636 ? 26.985 -12.584 -1.625 1.00 49.31 636 GLY A CA 1
ATOM 5216 C C . GLY A 1 636 ? 25.963 -12.223 -2.707 1.00 49.31 636 GLY A C 1
ATOM 5217 O O . GLY A 1 636 ? 25.551 -13.082 -3.483 1.00 49.31 636 GLY A O 1
ATOM 5218 N N . GLY A 1 637 ? 25.473 -10.982 -2.687 1.00 63.25 637 GLY A N 1
ATOM 5219 C CA . GLY A 1 637 ? 24.419 -10.474 -3.565 1.00 63.25 637 GLY A CA 1
ATOM 5220 C C . GLY A 1 637 ? 24.920 -9.461 -4.599 1.00 63.25 637 GLY A C 1
ATOM 5221 O O . GLY A 1 637 ? 26.032 -8.946 -4.528 1.00 63.25 637 GLY A O 1
ATOM 5222 N N . SER A 1 638 ? 24.077 -9.160 -5.587 1.00 82.12 638 SER A N 1
ATOM 5223 C CA . SER A 1 638 ? 24.315 -8.051 -6.521 1.00 82.12 638 SER A CA 1
ATOM 5224 C C . SER A 1 638 ? 24.191 -6.707 -5.796 1.00 82.12 638 SER A C 1
ATOM 5226 O O . SER A 1 638 ? 23.245 -6.521 -5.024 1.00 82.12 638 SER A O 1
ATOM 5228 N N . TRP A 1 639 ? 25.053 -5.740 -6.136 1.00 82.50 639 TRP A N 1
ATOM 5229 C CA . TRP A 1 639 ? 24.972 -4.351 -5.653 1.00 82.50 639 TRP A CA 1
ATOM 5230 C C . TRP A 1 639 ? 23.602 -3.691 -5.904 1.00 82.50 639 TRP A C 1
ATOM 5232 O O . TRP A 1 639 ? 23.220 -2.756 -5.203 1.00 82.50 639 TRP A O 1
ATOM 5242 N N . MET A 1 640 ? 22.824 -4.195 -6.873 1.00 84.00 640 MET A N 1
ATOM 5243 C CA . MET A 1 640 ? 21.470 -3.712 -7.160 1.00 84.00 640 MET A CA 1
ATOM 5244 C C . MET A 1 640 ? 20.419 -4.191 -6.156 1.00 84.00 640 MET A C 1
ATOM 5246 O O . MET A 1 640 ? 19.331 -3.619 -6.103 1.00 84.00 640 MET A O 1
ATOM 5250 N N . SER A 1 641 ? 20.688 -5.247 -5.383 1.00 85.62 641 SER A N 1
ATOM 5251 C CA . SER A 1 641 ? 19.691 -5.863 -4.498 1.00 85.62 641 SER A CA 1
ATOM 5252 C C . SER A 1 641 ? 19.070 -4.859 -3.512 1.00 85.62 641 SER A C 1
ATOM 5254 O O . SER A 1 641 ? 17.843 -4.735 -3.514 1.00 85.62 641 SER A O 1
ATOM 5256 N N . PRO A 1 642 ? 19.854 -4.043 -2.772 1.00 86.06 642 PRO A N 1
ATOM 5257 C CA . PRO A 1 642 ? 19.301 -3.040 -1.858 1.00 86.06 642 PRO A CA 1
ATOM 5258 C C . PRO A 1 642 ? 18.464 -1.961 -2.563 1.00 86.06 642 PRO A C 1
ATOM 5260 O O . PRO A 1 642 ? 17.497 -1.454 -1.999 1.00 86.06 642 PRO A O 1
ATOM 5263 N N . LEU A 1 643 ? 18.804 -1.615 -3.810 1.00 88.06 643 LEU A N 1
ATOM 5264 C CA . LEU A 1 643 ? 18.081 -0.614 -4.603 1.00 88.06 643 LEU A CA 1
ATOM 5265 C C . LEU A 1 643 ? 16.748 -1.143 -5.117 1.00 88.06 643 LEU A C 1
ATOM 5267 O O . LEU A 1 643 ? 15.740 -0.441 -5.060 1.00 88.06 643 LEU A O 1
ATOM 5271 N N . VAL A 1 644 ? 16.731 -2.381 -5.613 1.00 88.88 644 VAL A N 1
ATOM 5272 C CA . VAL A 1 644 ? 15.488 -3.025 -6.046 1.00 88.88 644 VAL A CA 1
ATOM 5273 C C . VAL A 1 644 ? 14.578 -3.249 -4.840 1.00 88.88 644 VAL A C 1
ATOM 5275 O O . VAL A 1 644 ? 13.380 -2.995 -4.914 1.00 88.88 644 VAL A O 1
ATOM 5278 N N . GLU A 1 645 ? 15.140 -3.651 -3.703 1.00 89.50 645 GLU A N 1
ATOM 5279 C CA . GLU A 1 645 ? 14.427 -3.769 -2.431 1.00 89.50 645 GLU A CA 1
ATOM 5280 C C . GLU A 1 645 ? 13.817 -2.425 -1.995 1.00 89.50 645 GLU A C 1
ATOM 5282 O O . GLU A 1 645 ? 12.655 -2.372 -1.595 1.00 89.50 645 GLU A O 1
ATOM 5287 N N . GLN A 1 646 ? 14.550 -1.315 -2.141 1.00 90.75 646 GLN A N 1
ATOM 5288 C CA . GLN A 1 646 ? 14.022 0.029 -1.891 1.00 90.75 646 GLN A CA 1
ATOM 5289 C C . GLN A 1 646 ? 12.872 0.382 -2.840 1.00 90.75 646 GLN A C 1
ATOM 5291 O O . GLN A 1 646 ? 11.809 0.800 -2.386 1.00 90.75 646 GLN A O 1
ATOM 5296 N N . ARG A 1 647 ? 13.049 0.210 -4.155 1.00 91.75 647 ARG A N 1
ATOM 5297 C CA . ARG A 1 647 ? 12.018 0.558 -5.149 1.00 91.75 647 ARG A CA 1
ATOM 5298 C C . ARG A 1 647 ? 10.761 -0.287 -4.994 1.00 91.75 647 ARG A C 1
ATOM 5300 O O . ARG A 1 647 ? 9.656 0.246 -5.018 1.00 91.75 647 ARG A O 1
ATOM 5307 N N . THR A 1 648 ? 10.916 -1.587 -4.781 1.00 93.50 648 THR A N 1
ATOM 5308 C CA . THR A 1 648 ? 9.788 -2.501 -4.566 1.00 93.50 648 THR A CA 1
ATOM 5309 C C . THR A 1 648 ? 9.049 -2.185 -3.261 1.00 93.50 648 THR A C 1
ATOM 5311 O O . THR A 1 648 ? 7.820 -2.174 -3.264 1.00 93.50 648 THR A O 1
ATOM 5314 N N . ALA A 1 649 ? 9.757 -1.813 -2.187 1.00 94.44 649 ALA A N 1
ATOM 5315 C CA . ALA A 1 649 ? 9.147 -1.326 -0.947 1.00 94.44 649 ALA A CA 1
ATOM 5316 C C . ALA A 1 649 ? 8.427 0.026 -1.122 1.00 94.44 649 ALA A C 1
ATOM 5318 O O . ALA A 1 649 ? 7.346 0.222 -0.566 1.00 94.44 649 ALA A O 1
ATOM 5319 N N . LEU A 1 650 ? 8.963 0.950 -1.927 1.00 95.62 650 LEU A N 1
ATOM 5320 C CA . LEU A 1 650 ? 8.290 2.210 -2.274 1.00 95.62 650 LEU A CA 1
ATOM 5321 C C . LEU A 1 650 ? 6.991 1.971 -3.056 1.00 95.62 650 LEU A C 1
ATOM 5323 O O . LEU A 1 650 ? 5.968 2.602 -2.769 1.00 95.62 650 LEU A O 1
ATOM 5327 N N . VAL A 1 651 ? 7.017 1.048 -4.021 1.00 96.19 651 VAL A N 1
ATOM 5328 C CA . VAL A 1 651 ? 5.837 0.634 -4.795 1.00 96.19 651 VAL A CA 1
ATOM 5329 C C . VAL A 1 651 ? 4.800 -0.021 -3.887 1.00 96.19 651 VAL A C 1
ATOM 5331 O O . VAL A 1 651 ? 3.638 0.379 -3.922 1.00 96.19 651 VAL A O 1
ATOM 5334 N N . GLU A 1 652 ? 5.217 -0.953 -3.027 1.00 95.81 652 GLU A N 1
ATOM 5335 C CA . GLU A 1 652 ? 4.354 -1.597 -2.032 1.00 95.81 652 GLU A CA 1
ATOM 5336 C C . GLU A 1 652 ? 3.706 -0.553 -1.115 1.00 95.81 652 GLU A C 1
ATOM 5338 O O . GLU A 1 652 ? 2.482 -0.475 -1.033 1.00 95.81 652 GLU A O 1
ATOM 5343 N N . THR A 1 653 ? 4.502 0.331 -0.510 1.00 96.44 653 THR A N 1
ATOM 5344 C CA . THR A 1 653 ? 4.004 1.406 0.365 1.00 96.44 653 THR A CA 1
ATOM 5345 C C . THR A 1 653 ? 3.002 2.302 -0.361 1.00 96.44 653 THR A C 1
ATOM 5347 O O . THR A 1 653 ? 1.966 2.671 0.193 1.00 96.44 653 THR A O 1
ATOM 5350 N N . THR A 1 654 ? 3.275 2.632 -1.625 1.00 96.19 654 THR A N 1
ATOM 5351 C CA . THR A 1 654 ? 2.385 3.458 -2.448 1.00 96.19 654 THR A CA 1
ATOM 5352 C C . THR A 1 654 ? 1.080 2.734 -2.778 1.00 96.19 654 THR A C 1
ATOM 5354 O O . THR A 1 654 ? 0.015 3.351 -2.722 1.00 96.19 654 THR A O 1
ATOM 5357 N N . ALA A 1 655 ? 1.127 1.431 -3.064 1.00 95.88 655 ALA A N 1
ATOM 5358 C CA . ALA A 1 655 ? -0.056 0.605 -3.284 1.00 95.88 655 ALA A CA 1
ATOM 5359 C C . ALA A 1 655 ? -0.903 0.478 -2.006 1.00 95.88 655 ALA A C 1
ATOM 5361 O O . ALA A 1 655 ? -2.120 0.664 -2.047 1.00 95.88 655 ALA A O 1
ATOM 5362 N N . LEU A 1 656 ? -0.283 0.267 -0.843 1.00 95.44 656 LEU A N 1
ATOM 5363 C CA . LEU A 1 656 ? -1.003 0.277 0.434 1.00 95.44 656 LEU A CA 1
ATOM 5364 C C . LEU A 1 656 ? -1.628 1.654 0.718 1.00 95.44 656 LEU A C 1
ATOM 5366 O O . LEU A 1 656 ? -2.783 1.747 1.132 1.00 95.44 656 LEU A O 1
ATOM 5370 N N . GLY A 1 657 ? -0.923 2.738 0.386 1.00 94.44 657 GLY A N 1
ATOM 5371 C CA . GLY A 1 657 ? -1.486 4.088 0.398 1.00 94.44 657 GLY A CA 1
ATOM 5372 C C . GLY A 1 657 ? -2.682 4.246 -0.551 1.00 94.44 657 GLY A C 1
ATOM 5373 O O . GLY A 1 657 ? -3.677 4.867 -0.184 1.00 94.44 657 GLY A O 1
ATOM 5374 N N . CYS A 1 658 ? -2.653 3.642 -1.742 1.00 94.06 658 CYS A N 1
ATOM 5375 C CA . CYS A 1 658 ? -3.804 3.614 -2.652 1.00 94.06 658 CYS A CA 1
ATOM 5376 C C . CYS A 1 658 ? -4.992 2.849 -2.053 1.00 94.06 658 CYS A C 1
ATOM 5378 O O . CYS A 1 658 ? -6.126 3.291 -2.213 1.00 94.06 658 CYS A O 1
ATOM 5380 N N . ALA A 1 659 ? -4.748 1.765 -1.312 1.00 93.06 659 ALA A N 1
ATOM 5381 C CA . ALA A 1 659 ? -5.784 1.006 -0.610 1.00 93.06 659 ALA A CA 1
ATOM 5382 C C . ALA A 1 659 ? -6.480 1.851 0.476 1.00 93.06 659 ALA A C 1
ATOM 5384 O O . ALA A 1 659 ? -7.711 1.898 0.559 1.00 93.06 659 ALA A O 1
ATOM 5385 N N . ILE A 1 660 ? -5.698 2.604 1.257 1.00 91.00 660 ILE A N 1
ATOM 5386 C CA . ILE A 1 660 ? -6.222 3.571 2.234 1.00 91.00 660 ILE A CA 1
ATOM 5387 C C . ILE A 1 660 ? -7.020 4.667 1.513 1.00 91.00 660 ILE A C 1
ATOM 5389 O O . ILE A 1 660 ? -8.157 4.971 1.881 1.00 91.00 660 ILE A O 1
ATOM 5393 N N . ARG A 1 661 ? -6.473 5.221 0.424 1.00 88.88 661 ARG A N 1
ATOM 5394 C CA . ARG A 1 661 ? -7.141 6.251 -0.384 1.00 88.88 661 ARG A CA 1
ATOM 5395 C C . ARG A 1 661 ? -8.443 5.751 -1.006 1.00 88.88 661 ARG A C 1
ATOM 5397 O O . ARG A 1 661 ? -9.405 6.509 -1.119 1.00 88.88 661 ARG A O 1
ATOM 5404 N N . TRP A 1 662 ? -8.487 4.492 -1.428 1.00 88.50 662 TRP A N 1
ATOM 5405 C CA . TRP A 1 662 ? -9.676 3.857 -1.980 1.00 88.50 662 TRP A CA 1
ATOM 5406 C C . TRP A 1 662 ? -10.812 3.826 -0.963 1.00 88.50 662 TRP A C 1
ATOM 5408 O O . TRP A 1 662 ? -11.941 4.193 -1.289 1.00 88.50 662 TRP A O 1
ATOM 5418 N N . GLN A 1 663 ? -10.501 3.461 0.279 1.00 84.75 663 GLN A N 1
ATOM 5419 C CA . GLN A 1 663 ? -11.458 3.513 1.374 1.00 84.75 663 GLN A CA 1
ATOM 5420 C C . GLN A 1 663 ? -11.916 4.951 1.650 1.00 84.75 663 GLN A C 1
ATOM 5422 O O . GLN A 1 663 ? -13.117 5.189 1.746 1.00 84.75 663 GLN A O 1
ATOM 5427 N N . GLU A 1 664 ? -11.002 5.929 1.711 1.00 79.75 664 GLU A N 1
ATOM 5428 C CA . GLU A 1 664 ? -11.364 7.346 1.893 1.00 79.75 664 GLU A CA 1
ATOM 5429 C C . GLU A 1 664 ? -12.365 7.840 0.838 1.00 79.75 664 GLU A C 1
ATOM 5431 O O . GLU A 1 664 ? -13.295 8.567 1.174 1.00 79.75 664 GLU A O 1
ATOM 5436 N N . LEU A 1 665 ? -12.207 7.428 -0.426 1.00 78.44 665 LEU A N 1
ATOM 5437 C CA . LEU A 1 665 ? -13.120 7.790 -1.519 1.00 78.44 665 LEU A CA 1
ATOM 5438 C C . LEU A 1 665 ? -14.520 7.174 -1.381 1.00 78.44 665 LEU A C 1
ATOM 5440 O O . LEU A 1 665 ? -15.448 7.624 -2.052 1.00 78.44 665 LEU A O 1
ATOM 5444 N N . GLN A 1 666 ? -14.671 6.129 -0.569 1.00 77.19 666 GLN A N 1
ATOM 5445 C CA . GLN A 1 666 ? -15.959 5.503 -0.272 1.00 77.19 666 GLN A CA 1
ATOM 5446 C C . GLN A 1 666 ? -16.545 5.971 1.060 1.00 77.19 666 GLN A C 1
ATOM 5448 O O . GLN A 1 666 ? -17.755 5.861 1.253 1.00 77.19 666 GLN A O 1
ATOM 5453 N N . ASN A 1 667 ? -15.714 6.483 1.967 1.00 77.31 667 ASN A N 1
ATOM 5454 C CA . ASN A 1 667 ? -16.144 6.941 3.277 1.00 77.31 667 ASN A CA 1
ATOM 5455 C C . ASN A 1 667 ? -16.985 8.211 3.169 1.00 77.31 667 ASN A C 1
ATOM 5457 O O . ASN A 1 667 ? -16.648 9.158 2.458 1.00 77.31 667 ASN A O 1
ATOM 5461 N N . ASN A 1 668 ? -18.029 8.280 3.982 1.00 75.06 668 ASN A N 1
ATOM 5462 C CA . ASN A 1 668 ? -18.822 9.488 4.129 1.00 75.06 668 ASN A CA 1
ATOM 5463 C C . ASN A 1 668 ? -18.246 10.396 5.239 1.00 75.06 668 ASN A C 1
ATOM 5465 O O . ASN A 1 668 ? -18.892 10.720 6.226 1.00 75.06 668 ASN A O 1
ATOM 5469 N N . THR A 1 669 ? -16.995 10.836 5.103 1.00 67.31 669 THR A N 1
ATOM 5470 C CA . THR A 1 669 ? -16.375 11.726 6.110 1.00 67.31 669 THR A CA 1
ATOM 5471 C C . THR A 1 669 ? -17.001 13.124 6.152 1.00 67.31 669 THR A C 1
ATOM 5473 O O . THR A 1 669 ? -16.816 13.855 7.122 1.00 67.31 669 THR A O 1
ATOM 5476 N N . LYS A 1 670 ? -17.755 13.515 5.113 1.00 65.19 670 LYS A N 1
ATOM 5477 C CA . LYS A 1 670 ? -18.392 14.838 5.028 1.00 65.19 670 LYS A CA 1
ATOM 5478 C C . LYS A 1 670 ? -19.727 14.921 5.770 1.00 65.19 670 LYS A C 1
ATOM 5480 O O . LYS A 1 670 ? -20.067 16.026 6.176 1.00 65.19 670 LYS A O 1
ATOM 5485 N N . ALA A 1 671 ? -20.450 13.811 5.980 1.00 68.31 671 ALA A N 1
ATOM 5486 C CA . ALA A 1 671 ? -21.705 13.817 6.751 1.00 68.31 671 ALA A CA 1
ATOM 5487 C C . ALA A 1 671 ? -21.512 14.405 8.154 1.00 68.31 671 ALA A C 1
ATOM 5489 O O . ALA A 1 671 ? -22.366 15.106 8.684 1.00 68.31 671 ALA A O 1
ATOM 5490 N N . PHE A 1 672 ? -20.335 14.180 8.719 1.00 65.25 672 PHE A N 1
ATOM 5491 C CA . PHE A 1 672 ? -19.959 14.656 10.036 1.00 65.25 672 PHE A CA 1
ATOM 5492 C C . PHE A 1 672 ? -19.922 16.182 10.188 1.00 65.25 672 PHE A C 1
ATOM 5494 O O . PHE A 1 672 ? -20.289 16.723 11.227 1.00 65.25 672 PHE A O 1
ATOM 5501 N N . ASN A 1 673 ? -19.475 16.879 9.144 1.00 68.56 673 ASN A N 1
ATOM 5502 C CA . ASN A 1 673 ? -19.454 18.339 9.083 1.00 68.56 673 ASN A CA 1
ATOM 5503 C C . ASN A 1 673 ? -20.571 18.849 8.171 1.00 68.56 673 ASN A C 1
ATOM 5505 O O . ASN A 1 673 ? -20.461 19.948 7.640 1.00 68.56 673 ASN A O 1
ATOM 5509 N N . PHE A 1 674 ? -21.618 18.051 7.946 1.00 74.69 674 PHE A N 1
ATOM 5510 C CA . PHE A 1 674 ? -22.604 18.328 6.912 1.00 74.69 674 PHE A CA 1
ATOM 5511 C C . PHE A 1 674 ? -23.278 19.680 7.104 1.00 74.69 674 PHE A C 1
ATOM 5513 O O . PHE A 1 674 ? -23.253 20.471 6.174 1.00 74.69 674 PHE A O 1
ATOM 5520 N N . LEU A 1 675 ? -23.766 19.996 8.310 1.00 76.44 675 LEU A N 1
ATOM 5521 C CA . LEU A 1 675 ? -24.362 21.305 8.614 1.00 76.44 675 LEU A CA 1
ATOM 5522 C C . LEU A 1 675 ? -23.414 22.467 8.290 1.00 76.44 675 LEU A C 1
ATOM 5524 O O . LEU A 1 675 ? -23.831 23.453 7.693 1.00 76.44 675 LEU A O 1
ATOM 5528 N N . LYS A 1 676 ? -22.127 22.327 8.628 1.00 77.62 676 LYS A N 1
ATOM 5529 C CA . LYS A 1 676 ? -21.099 23.331 8.331 1.00 77.62 676 LYS A CA 1
ATOM 5530 C C . LYS A 1 676 ? -20.844 23.457 6.825 1.00 77.62 676 LYS A C 1
ATOM 5532 O O . LYS A 1 676 ? -20.865 24.557 6.290 1.00 77.62 676 LYS A O 1
ATOM 5537 N N . ILE A 1 677 ? -20.626 22.333 6.144 1.00 76.06 677 ILE A N 1
ATOM 5538 C CA . ILE A 1 677 ? -20.355 22.272 4.700 1.00 76.06 677 ILE A CA 1
ATOM 5539 C C . ILE A 1 677 ? -21.550 22.808 3.903 1.00 76.06 677 ILE A C 1
ATOM 5541 O O . ILE A 1 677 ? -21.380 23.476 2.888 1.00 76.06 677 ILE A O 1
ATOM 5545 N N . GLU A 1 678 ? -22.762 22.514 4.357 1.00 75.56 678 GLU A N 1
ATOM 5546 C CA . GLU A 1 678 ? -23.994 22.918 3.697 1.00 75.56 678 GLU A CA 1
ATOM 5547 C C . GLU A 1 678 ? -24.311 24.399 3.940 1.00 75.56 678 GLU A C 1
ATOM 5549 O O . GLU A 1 678 ? -24.725 25.088 3.008 1.00 75.56 678 GLU A O 1
ATOM 5554 N N . ALA A 1 679 ? -24.025 24.923 5.137 1.00 79.12 679 ALA A N 1
ATOM 5555 C CA . ALA A 1 679 ? -24.042 26.359 5.423 1.00 79.12 679 ALA A CA 1
ATOM 5556 C C . ALA A 1 679 ? -23.051 27.120 4.525 1.00 79.12 679 ALA A C 1
ATOM 5558 O O . ALA A 1 679 ? -23.417 28.102 3.883 1.00 79.12 679 ALA A O 1
ATOM 5559 N N . GLU A 1 680 ? -21.822 26.613 4.376 1.00 81.06 680 GLU A N 1
ATOM 5560 C CA . GLU A 1 680 ? -20.826 27.171 3.447 1.00 81.06 680 GLU A CA 1
ATOM 5561 C C . GLU A 1 680 ? -21.303 27.125 1.982 1.00 81.06 680 GLU A C 1
ATOM 5563 O O . GLU A 1 680 ? -21.075 28.070 1.227 1.00 81.06 680 GLU A O 1
ATOM 5568 N N . ARG A 1 681 ? -21.985 26.046 1.570 1.00 76.88 681 ARG A N 1
ATOM 5569 C CA . ARG A 1 681 ? -22.499 25.864 0.200 1.00 76.88 681 ARG A CA 1
ATOM 5570 C C . ARG A 1 681 ? -23.659 26.805 -0.132 1.00 76.88 681 ARG A C 1
ATOM 5572 O O . ARG A 1 681 ? -23.744 27.284 -1.261 1.00 76.88 681 ARG A O 1
ATOM 5579 N N . THR A 1 682 ? -24.575 27.001 0.811 1.00 76.38 682 THR A N 1
ATOM 5580 C CA . THR A 1 682 ? -25.810 27.788 0.632 1.00 76.38 682 THR A CA 1
ATOM 5581 C C . THR A 1 682 ? -25.627 29.267 0.974 1.00 76.38 682 THR A C 1
ATOM 5583 O O . THR A 1 682 ? -26.408 30.097 0.518 1.00 76.38 682 THR A O 1
ATOM 5586 N N . GLY A 1 683 ? -24.590 29.613 1.744 1.00 79.44 683 GLY A N 1
ATOM 5587 C CA . GLY A 1 683 ? -24.405 30.952 2.306 1.00 79.44 683 GLY A CA 1
ATOM 5588 C C . GLY A 1 683 ? -25.329 31.249 3.494 1.00 79.44 683 GLY A C 1
ATOM 5589 O O . GLY A 1 683 ? -25.370 32.386 3.964 1.00 79.44 683 GLY A O 1
ATOM 5590 N N . GLU A 1 684 ? -26.074 30.251 3.976 1.00 82.44 684 GLU A N 1
ATOM 5591 C CA . GLU A 1 684 ? -26.964 30.350 5.133 1.00 82.44 684 GLU A CA 1
ATOM 5592 C C . GLU A 1 684 ? -26.214 30.071 6.447 1.00 82.44 684 GLU A C 1
ATOM 5594 O O . GLU A 1 684 ? -25.117 29.514 6.460 1.00 82.44 684 GLU A O 1
ATOM 5599 N N . ARG A 1 685 ? -26.809 30.438 7.590 1.00 83.25 685 ARG A N 1
ATOM 5600 C CA . ARG A 1 685 ? -26.305 29.995 8.901 1.00 83.25 685 ARG A CA 1
ATOM 5601 C C . ARG A 1 685 ? -26.698 28.541 9.158 1.00 83.25 685 ARG A C 1
ATOM 5603 O O . ARG A 1 685 ? -27.751 28.100 8.701 1.00 83.25 685 ARG A O 1
ATOM 5610 N N . ALA A 1 686 ? -25.904 27.816 9.946 1.00 81.19 686 ALA A N 1
ATOM 5611 C CA . ALA A 1 686 ? -26.167 26.411 10.260 1.00 81.19 686 ALA A CA 1
ATOM 5612 C C . ALA A 1 686 ? -27.553 26.183 10.897 1.00 81.19 686 ALA A C 1
ATOM 5614 O O . ALA A 1 686 ? -28.180 25.162 10.620 1.00 81.19 686 ALA A O 1
ATOM 5615 N N . GLU A 1 687 ? -28.073 27.132 11.691 1.00 81.38 687 GLU A N 1
ATOM 5616 C CA . GLU A 1 687 ? -29.430 27.021 12.246 1.00 81.38 687 GLU A CA 1
ATOM 5617 C C . GLU A 1 687 ? -30.510 27.102 11.162 1.00 81.38 687 GLU A C 1
ATOM 5619 O O . GLU A 1 687 ? -31.554 26.466 11.275 1.00 81.38 687 GLU A O 1
ATOM 5624 N N . GLN A 1 688 ? -30.269 27.885 10.111 1.00 78.31 688 GLN A N 1
ATOM 5625 C CA . GLN A 1 688 ? -31.216 28.073 9.017 1.00 78.31 688 GLN A CA 1
ATOM 5626 C C . GLN A 1 688 ? -31.213 26.873 8.066 1.00 78.31 688 GLN A C 1
ATOM 5628 O O . GLN A 1 688 ? -32.282 26.393 7.697 1.00 78.31 688 GLN A O 1
ATOM 5633 N N . VAL A 1 689 ? -30.033 26.301 7.807 1.00 78.56 689 VAL A N 1
ATOM 5634 C CA . VAL A 1 689 ? -29.905 25.007 7.122 1.00 78.56 689 VAL A CA 1
ATOM 5635 C C . VAL A 1 689 ? -30.657 23.917 7.888 1.00 78.56 689 VAL A C 1
ATOM 5637 O O . VAL A 1 689 ? -31.416 23.166 7.283 1.00 78.56 689 VAL A O 1
ATOM 5640 N N . LEU A 1 690 ? -30.508 23.861 9.220 1.00 80.12 690 LEU A N 1
ATOM 5641 C CA . LEU A 1 690 ? -31.199 22.884 10.067 1.00 80.12 690 LEU A CA 1
ATOM 5642 C C . LEU A 1 690 ? -32.729 23.045 10.043 1.00 80.12 690 LEU A C 1
ATOM 5644 O O . LEU A 1 690 ? -33.440 22.044 10.053 1.00 80.12 690 LEU A O 1
ATOM 5648 N N . ARG A 1 691 ? -33.246 24.281 9.982 1.00 77.12 691 ARG A N 1
ATOM 5649 C CA . ARG A 1 691 ? -34.694 24.546 9.850 1.00 77.12 691 ARG A CA 1
ATOM 5650 C C . ARG A 1 691 ? -35.262 24.061 8.521 1.00 77.12 691 ARG A C 1
ATOM 5652 O O . ARG A 1 691 ? -36.378 23.562 8.489 1.00 77.12 691 ARG A O 1
ATOM 5659 N N . ASN A 1 692 ? -34.481 24.155 7.449 1.00 75.62 692 ASN A N 1
ATOM 5660 C CA . ASN A 1 692 ? -34.880 23.753 6.100 1.00 75.62 692 ASN A CA 1
ATOM 5661 C C . ASN A 1 692 ? -34.754 22.231 5.853 1.00 75.62 692 ASN A C 1
ATOM 5663 O O . ASN A 1 692 ? -34.743 21.790 4.701 1.00 75.62 692 ASN A O 1
ATOM 5667 N N . MET A 1 693 ? -34.632 21.418 6.911 1.00 78.31 693 MET A N 1
ATOM 5668 C CA . MET A 1 693 ? -34.435 19.973 6.796 1.00 78.31 693 MET A CA 1
ATOM 5669 C C . MET A 1 693 ? -35.668 19.223 6.333 1.00 78.31 693 MET A C 1
ATOM 5671 O O . MET A 1 693 ? -36.777 19.438 6.816 1.00 78.31 693 MET A O 1
ATOM 5675 N N . GLN A 1 694 ? -35.434 18.244 5.468 1.00 81.50 694 GLN A N 1
ATOM 5676 C CA . GLN A 1 694 ? -36.382 17.197 5.137 1.00 81.50 694 GLN A CA 1
ATOM 5677 C C . GLN A 1 694 ? -35.930 15.862 5.731 1.00 81.50 694 GLN A C 1
ATOM 5679 O O . GLN A 1 694 ? -34.761 15.497 5.687 1.00 81.50 694 GLN A O 1
ATOM 5684 N N . VAL A 1 695 ? -36.851 15.087 6.282 1.00 85.25 695 VAL A N 1
ATOM 5685 C CA . VAL A 1 695 ? -36.607 13.702 6.683 1.00 85.25 695 VAL A CA 1
ATOM 5686 C C . VAL A 1 695 ? -37.222 12.807 5.618 1.00 85.25 695 VAL A C 1
ATOM 5688 O O . VAL A 1 695 ? -38.428 12.844 5.395 1.00 85.25 695 VAL A O 1
ATOM 5691 N N . CYS A 1 696 ? -36.396 12.015 4.941 1.00 86.75 696 CYS A N 1
ATOM 5692 C CA . CYS A 1 696 ? -36.824 11.083 3.908 1.00 86.75 696 CYS A CA 1
ATOM 5693 C C . CYS A 1 696 ? -36.795 9.655 4.456 1.00 86.75 696 CYS A C 1
ATOM 5695 O O . CYS A 1 696 ? -35.727 9.090 4.696 1.00 86.75 696 CYS A O 1
ATOM 5697 N N . VAL A 1 697 ? -37.973 9.075 4.668 1.00 88.25 697 VAL A N 1
ATOM 5698 C CA . VAL A 1 697 ? -38.138 7.705 5.153 1.00 88.25 697 VAL A CA 1
ATOM 5699 C C . VAL A 1 697 ? -38.359 6.787 3.960 1.00 88.25 697 VAL A C 1
ATOM 5701 O O . VAL A 1 697 ? -39.341 6.938 3.242 1.00 88.25 697 VAL A O 1
ATOM 5704 N N . VAL A 1 698 ? -37.473 5.819 3.755 1.00 88.62 698 VAL A N 1
ATOM 5705 C CA . VAL A 1 698 ? -37.649 4.770 2.747 1.00 88.62 698 VAL A CA 1
ATOM 5706 C C . VAL A 1 698 ? -38.165 3.529 3.459 1.00 88.62 698 VAL A C 1
ATOM 5708 O O . VAL A 1 698 ? -37.393 2.834 4.119 1.00 88.62 698 VAL A O 1
ATOM 5711 N N . SER A 1 699 ? -39.473 3.293 3.380 1.00 86.12 699 SER A N 1
ATOM 5712 C CA . SER A 1 699 ? -40.140 2.152 4.012 1.00 86.12 699 SER A CA 1
ATOM 5713 C C . SER A 1 699 ? -41.489 1.860 3.361 1.00 86.12 699 SER A C 1
ATOM 5715 O O . SER A 1 699 ? -42.257 2.780 3.065 1.00 86.12 699 SER A O 1
ATOM 5717 N N . ASN A 1 700 ? -41.814 0.571 3.249 1.00 80.75 700 ASN A N 1
ATOM 5718 C CA . ASN A 1 700 ? -43.143 0.088 2.872 1.00 80.75 700 ASN A CA 1
ATOM 5719 C C . ASN A 1 700 ? -44.089 -0.094 4.072 1.00 80.75 700 ASN A C 1
ATOM 5721 O O . ASN A 1 700 ? -45.240 -0.478 3.875 1.00 80.75 700 ASN A O 1
ATOM 5725 N N . ASN A 1 701 ? -43.644 0.188 5.302 1.00 81.69 701 ASN A N 1
ATOM 5726 C CA . ASN A 1 701 ? -44.466 0.082 6.501 1.00 81.69 701 ASN A CA 1
ATOM 5727 C C . ASN A 1 701 ? -45.251 1.390 6.752 1.00 81.69 701 ASN A C 1
ATOM 5729 O O . ASN A 1 701 ? -44.678 2.394 7.186 1.00 81.69 701 ASN A O 1
ATOM 5733 N N . PRO A 1 702 ? -46.583 1.400 6.553 1.00 71.06 702 PRO A N 1
ATOM 5734 C CA . PRO A 1 702 ? -47.397 2.602 6.729 1.00 71.06 702 PRO A CA 1
ATOM 5735 C C . PRO A 1 702 ? -47.641 2.968 8.204 1.00 71.06 702 PRO A C 1
ATOM 5737 O O . PRO A 1 702 ? -48.229 4.010 8.479 1.00 71.06 702 PRO A O 1
ATOM 5740 N N . LYS A 1 703 ? -47.249 2.112 9.162 1.00 78.62 703 LYS A N 1
ATOM 5741 C CA . LYS A 1 703 ? -47.505 2.291 10.604 1.00 78.62 703 LYS A CA 1
ATOM 5742 C C . LYS A 1 703 ? -46.289 2.772 11.400 1.00 78.62 703 LYS A C 1
ATOM 5744 O O . LYS A 1 703 ? -46.375 2.854 12.623 1.00 78.62 703 LYS A O 1
ATOM 5749 N N . LEU A 1 704 ? -45.171 3.076 10.744 1.00 82.50 704 LEU A N 1
ATOM 5750 C CA . LEU A 1 704 ? -43.988 3.609 11.422 1.00 82.50 704 LEU A CA 1
ATOM 5751 C C . LEU A 1 704 ? -44.327 4.927 12.143 1.00 82.50 704 LEU A C 1
ATOM 5753 O O . LEU A 1 704 ? -44.905 5.819 11.517 1.00 82.50 704 LEU A O 1
ATOM 5757 N N . PRO A 1 705 ? -43.957 5.103 13.428 1.00 84.69 705 PRO A N 1
ATOM 5758 C CA . PRO A 1 705 ? -44.226 6.330 14.176 1.00 84.69 705 PRO A CA 1
ATOM 5759 C C . PRO A 1 705 ? -43.250 7.454 13.775 1.00 84.69 705 PRO A C 1
ATOM 5761 O O . PRO A 1 705 ? -42.495 7.990 14.583 1.00 84.69 705 PRO A O 1
ATOM 5764 N N . THR A 1 706 ? -43.287 7.853 12.502 1.00 83.94 706 THR A N 1
ATOM 5765 C CA . THR A 1 706 ? -42.390 8.840 11.873 1.00 83.94 706 THR A CA 1
ATOM 5766 C C . THR A 1 706 ? -42.442 10.222 12.524 1.00 83.94 706 THR A C 1
ATOM 5768 O O . THR A 1 706 ? -41.463 10.963 12.470 1.00 83.94 706 THR A O 1
ATOM 5771 N N . LYS A 1 707 ? -43.532 10.551 13.228 1.00 83.38 707 LYS A N 1
ATOM 5772 C CA . LYS A 1 707 ? -43.652 11.766 14.051 1.00 83.38 707 LYS A CA 1
ATOM 5773 C C . LYS A 1 707 ? -42.536 11.906 15.100 1.00 83.38 707 LYS A C 1
ATOM 5775 O O . LYS A 1 707 ? -42.174 13.026 15.441 1.00 83.38 707 LYS A O 1
ATOM 5780 N N . HIS A 1 708 ? -41.976 10.799 15.598 1.00 87.88 708 HIS A N 1
ATOM 5781 C CA . HIS A 1 708 ? -40.884 10.837 16.577 1.00 87.88 708 HIS A CA 1
ATOM 5782 C C . HIS A 1 708 ? -39.552 11.267 15.944 1.00 87.88 708 HIS A C 1
ATOM 5784 O O . HIS A 1 708 ? -38.728 11.867 16.624 1.00 87.88 708 HIS A O 1
ATOM 5790 N N . LEU A 1 709 ? -39.360 11.052 14.634 1.00 85.12 709 LEU A N 1
ATOM 5791 C CA . LEU A 1 709 ? -38.187 11.557 13.909 1.00 85.12 709 LEU A CA 1
ATOM 5792 C C . LEU A 1 709 ? -38.182 13.090 13.895 1.00 85.12 709 LEU A C 1
ATOM 5794 O O . LEU A 1 709 ? -37.145 13.709 14.128 1.00 85.12 709 LEU A O 1
ATOM 5798 N N . LEU A 1 710 ? -39.360 13.689 13.681 1.00 82.31 710 LEU A N 1
ATOM 5799 C CA . LEU A 1 710 ? -39.546 15.140 13.619 1.00 82.31 710 LEU A CA 1
ATOM 5800 C C . LEU A 1 710 ? -39.348 15.838 14.972 1.00 82.31 710 LEU A C 1
ATOM 5802 O O . LEU A 1 710 ? -38.943 16.994 14.998 1.00 82.31 710 LEU A O 1
ATOM 5806 N N . ALA A 1 711 ? -39.540 15.130 16.092 1.00 78.25 711 ALA A N 1
ATOM 5807 C CA . ALA A 1 711 ? -39.349 15.668 17.446 1.00 78.25 711 ALA A CA 1
ATOM 5808 C C . ALA A 1 711 ? -37.902 16.117 17.748 1.00 78.25 711 ALA A C 1
ATOM 5810 O O . ALA A 1 711 ? -37.642 16.759 18.768 1.00 78.25 711 ALA A O 1
ATOM 5811 N N . SER A 1 712 ? -36.960 15.771 16.869 1.00 73.31 712 SER A N 1
ATOM 5812 C CA . SER A 1 712 ? -35.550 16.159 16.952 1.00 73.31 712 SER A CA 1
ATOM 5813 C C . SER A 1 712 ? -35.266 17.545 16.364 1.00 73.31 712 SER A C 1
ATOM 5815 O O . SER A 1 712 ? -34.153 18.045 16.526 1.00 73.31 712 SER A O 1
ATOM 5817 N N . PHE A 1 713 ? -36.246 18.151 15.684 1.00 74.75 713 PHE A N 1
ATOM 5818 C CA . PHE A 1 713 ? -36.104 19.365 14.877 1.00 74.75 713 PHE A CA 1
ATOM 5819 C C . PHE A 1 713 ? -37.095 20.458 15.313 1.00 74.75 713 PHE A C 1
ATOM 5821 O O . PHE A 1 713 ? -38.053 20.195 16.038 1.00 74.75 713 PHE A O 1
ATOM 5828 N N . SER A 1 714 ? -36.866 21.703 14.881 1.00 63.09 714 SER A N 1
ATOM 5829 C CA . SER A 1 714 ? -37.833 22.801 15.041 1.00 63.09 714 SER A CA 1
ATOM 5830 C C . SER A 1 714 ? -39.092 22.576 14.190 1.00 63.09 714 SER A C 1
ATOM 5832 O O . SER A 1 714 ? -39.036 21.829 13.217 1.00 63.09 714 SER A O 1
ATOM 5834 N N . GLU A 1 715 ? -40.194 23.260 14.520 1.00 62.75 715 GLU A N 1
ATOM 5835 C CA . GLU A 1 715 ? -41.562 23.040 13.995 1.00 62.75 715 GLU A CA 1
ATOM 5836 C C . GLU A 1 715 ? -41.724 23.013 12.451 1.00 62.75 715 GLU A C 1
ATOM 5838 O O . GLU A 1 715 ? -42.745 22.527 11.971 1.00 62.75 715 GLU A O 1
ATOM 5843 N N . ASP A 1 716 ? -40.723 23.447 11.674 1.00 64.81 716 ASP A N 1
ATOM 5844 C CA . ASP A 1 716 ? -40.775 23.599 10.208 1.00 64.81 716 ASP A CA 1
ATOM 5845 C C . ASP A 1 716 ? -40.147 22.443 9.382 1.00 64.81 716 ASP A C 1
ATOM 5847 O O . ASP A 1 716 ? -40.117 22.517 8.152 1.00 64.81 716 ASP A O 1
ATOM 5851 N N . ALA A 1 717 ? -39.635 21.370 10.004 1.00 69.94 717 ALA A N 1
ATOM 5852 C CA . ALA A 1 717 ? -39.004 20.264 9.265 1.00 69.94 717 ALA A CA 1
ATOM 5853 C C . ALA A 1 717 ? -40.022 19.416 8.467 1.00 69.94 717 ALA A C 1
ATOM 5855 O O . ALA A 1 717 ? -41.028 18.944 9.002 1.00 69.94 717 ALA A O 1
ATOM 5856 N N . GLY A 1 718 ? -39.742 19.170 7.183 1.00 74.19 718 GLY A N 1
ATOM 5857 C CA . GLY A 1 718 ? -40.606 18.377 6.298 1.00 74.19 718 GLY A CA 1
ATOM 5858 C C . GLY A 1 718 ? -40.365 16.867 6.411 1.00 74.19 718 GLY A C 1
ATOM 5859 O O . GLY A 1 718 ? -39.241 16.435 6.647 1.00 74.19 718 GLY A O 1
ATOM 5860 N N . LEU A 1 719 ? -41.393 16.041 6.187 1.00 83.19 719 LEU A N 1
ATOM 5861 C CA . LEU A 1 719 ? -41.276 14.577 6.106 1.00 83.19 719 LEU A CA 1
ATOM 5862 C C . LEU A 1 719 ? -41.721 14.087 4.723 1.00 83.19 719 LEU A C 1
ATOM 5864 O O . LEU A 1 719 ? -42.833 14.380 4.287 1.00 83.19 719 LEU A O 1
ATOM 5868 N N . GLN A 1 720 ? -40.879 13.292 4.068 1.00 83.88 720 GLN A N 1
ATOM 5869 C CA . GLN A 1 720 ? -41.188 12.590 2.826 1.00 83.88 720 GLN A CA 1
ATOM 5870 C C . GLN A 1 720 ? -41.062 11.082 3.054 1.00 83.88 720 GLN A C 1
ATOM 5872 O O . GLN A 1 720 ? -40.080 10.628 3.633 1.00 83.88 720 GLN A O 1
ATOM 5877 N N . GLN A 1 721 ? -42.035 10.296 2.591 1.00 83.19 721 GLN A N 1
ATOM 5878 C CA . GLN A 1 721 ? -41.964 8.835 2.636 1.00 83.19 721 GLN A CA 1
ATOM 5879 C C . GLN A 1 721 ? -41.896 8.270 1.216 1.00 83.19 721 GLN A C 1
ATOM 5881 O O . GLN A 1 721 ? -42.710 8.623 0.363 1.00 83.19 721 GLN A O 1
ATOM 5886 N N . LEU A 1 722 ? -40.912 7.410 0.970 1.00 84.50 722 LEU A N 1
ATOM 5887 C CA . LEU A 1 722 ? -40.672 6.725 -0.295 1.00 84.50 722 LEU A CA 1
ATOM 5888 C C . LEU A 1 722 ? -40.772 5.211 -0.094 1.00 84.50 722 LEU A C 1
ATOM 5890 O O . LEU A 1 722 ? -40.427 4.686 0.964 1.00 84.50 722 LEU A O 1
ATOM 5894 N N . THR A 1 723 ? -41.198 4.503 -1.135 1.00 80.94 723 THR A N 1
ATOM 5895 C CA . THR A 1 723 ? -41.251 3.032 -1.159 1.00 80.94 723 THR A CA 1
ATOM 5896 C C . THR A 1 723 ? -39.970 2.407 -1.718 1.00 80.94 723 THR A C 1
ATOM 5898 O O . THR A 1 723 ? -39.685 1.241 -1.467 1.00 80.94 723 THR A O 1
ATOM 5901 N N . GLU A 1 724 ? -39.171 3.175 -2.465 1.00 82.56 724 GLU A N 1
ATOM 5902 C CA . GLU A 1 724 ? -37.925 2.722 -3.092 1.00 82.56 724 GLU A CA 1
ATOM 5903 C C . GLU A 1 724 ? -36.797 3.749 -2.922 1.00 82.56 724 GLU A C 1
ATOM 5905 O O . GLU A 1 724 ? -37.037 4.933 -2.674 1.00 82.56 724 GLU A O 1
ATOM 5910 N N . LEU A 1 725 ? -35.546 3.292 -3.057 1.00 83.12 725 LEU A N 1
ATOM 5911 C CA . LEU A 1 725 ? -34.380 4.176 -3.025 1.00 83.12 725 LEU A CA 1
ATOM 5912 C C . LEU A 1 725 ? -34.353 5.073 -4.269 1.00 83.12 725 LEU A C 1
ATOM 5914 O O . LEU A 1 725 ? -34.489 4.556 -5.380 1.00 83.12 725 LEU A O 1
ATOM 5918 N N . PRO A 1 726 ? -34.086 6.380 -4.114 1.00 74.50 726 PRO A N 1
ATOM 5919 C CA . PRO A 1 726 ? -33.952 7.273 -5.255 1.00 74.50 726 PRO A CA 1
ATOM 5920 C C . PRO A 1 726 ? -32.749 6.872 -6.115 1.00 74.50 726 PRO A C 1
ATOM 5922 O O . PRO A 1 726 ? -31.700 6.461 -5.597 1.00 74.50 726 PRO A O 1
ATOM 5925 N N . LEU A 1 727 ? -32.876 7.005 -7.440 1.00 68.75 727 LEU A N 1
ATOM 5926 C CA . LEU A 1 727 ? -31.751 6.742 -8.333 1.00 68.75 727 LEU A CA 1
ATOM 5927 C C . LEU A 1 727 ? -30.684 7.828 -8.139 1.00 68.75 727 LEU A C 1
ATOM 5929 O O . LEU A 1 727 ? -31.022 8.980 -7.879 1.00 68.75 727 LEU A O 1
ATOM 5933 N N . PRO A 1 728 ? -29.387 7.521 -8.334 1.00 57.31 728 PRO A N 1
ATOM 5934 C CA . PRO A 1 728 ? -28.302 8.493 -8.164 1.00 57.31 728 PRO A CA 1
ATOM 5935 C C . PRO A 1 728 ? -28.464 9.801 -8.959 1.00 57.31 728 PRO A C 1
ATOM 5937 O O . PRO A 1 728 ? -27.930 10.832 -8.561 1.00 57.31 728 PRO A O 1
ATOM 5940 N N . GLN A 1 729 ? -29.187 9.739 -10.077 1.00 56.25 729 GLN A N 1
ATOM 5941 C CA . GLN A 1 729 ? -29.497 10.850 -10.980 1.00 56.25 729 GLN A CA 1
ATOM 5942 C C . GLN A 1 729 ? -30.684 11.720 -10.530 1.00 56.25 729 GLN A C 1
ATOM 5944 O O . GLN A 1 729 ? -30.798 12.837 -11.018 1.00 56.25 729 GLN A O 1
ATOM 5949 N N . ASP A 1 730 ? -31.485 11.255 -9.564 1.00 57.66 730 ASP A N 1
ATOM 5950 C CA . ASP A 1 730 ? -32.632 11.973 -8.977 1.00 57.66 730 ASP A CA 1
ATOM 5951 C C . ASP A 1 730 ? -32.266 12.672 -7.648 1.00 57.66 730 ASP A C 1
ATOM 5953 O O . ASP A 1 730 ? -33.036 13.441 -7.084 1.00 57.66 730 ASP A O 1
ATOM 5957 N N . ILE A 1 731 ? -31.050 12.426 -7.146 1.00 56.69 731 ILE A N 1
ATOM 5958 C CA . ILE A 1 731 ? -30.445 13.091 -5.981 1.00 56.69 731 ILE A CA 1
ATOM 5959 C C . ILE A 1 731 ? -30.074 14.591 -6.192 1.00 56.69 731 ILE A C 1
ATOM 5961 O O . ILE A 1 731 ? -29.966 15.278 -5.175 1.00 56.69 731 ILE A O 1
ATOM 5965 N N . PRO A 1 732 ? -29.857 15.152 -7.412 1.00 47.97 732 PRO A N 1
ATOM 5966 C CA . PRO A 1 732 ? -29.298 16.502 -7.594 1.00 47.97 732 PRO A CA 1
ATOM 5967 C C . PRO A 1 732 ? -30.075 17.679 -6.987 1.00 47.97 732 PRO A C 1
ATOM 5969 O O . PRO A 1 732 ? -29.439 18.684 -6.684 1.00 47.97 732 PRO A O 1
ATOM 5972 N N . ASP A 1 733 ? -31.388 17.555 -6.768 1.00 47.94 733 ASP A N 1
ATOM 5973 C CA . ASP A 1 733 ? -32.256 18.690 -6.400 1.00 47.94 733 ASP A CA 1
ATOM 5974 C C . ASP A 1 733 ? -32.914 18.569 -5.013 1.00 47.94 733 ASP A C 1
ATOM 5976 O O . ASP A 1 733 ? -33.728 19.408 -4.625 1.00 47.94 733 ASP A O 1
ATOM 5980 N N . LEU A 1 734 ? -32.566 17.545 -4.229 1.00 51.38 734 LEU A N 1
ATOM 5981 C CA . LEU A 1 734 ? -33.085 17.403 -2.868 1.00 51.38 734 LEU A CA 1
ATOM 5982 C C . LEU A 1 734 ? -32.282 18.309 -1.927 1.00 51.38 734 LEU A C 1
ATOM 5984 O O . LEU A 1 734 ? -31.073 18.134 -1.763 1.00 51.38 734 LEU A O 1
ATOM 5988 N N . GLY A 1 735 ? -32.963 19.280 -1.312 1.00 57.22 735 GLY A N 1
ATOM 5989 C CA . GLY A 1 735 ? -32.420 20.106 -0.232 1.00 57.22 735 GLY A CA 1
ATOM 5990 C C . GLY A 1 735 ? -31.924 19.278 0.964 1.00 57.22 735 GLY A C 1
ATOM 5991 O O . GLY A 1 735 ? -31.933 18.046 0.948 1.00 57.22 735 GLY A O 1
ATOM 5992 N N . PHE A 1 736 ? -31.464 19.955 2.017 1.00 68.06 736 PHE A N 1
ATOM 5993 C CA . PHE A 1 736 ? -30.948 19.346 3.251 1.00 68.06 736 PHE A CA 1
ATOM 5994 C C . PHE A 1 736 ? -31.857 18.190 3.733 1.00 68.06 736 PHE A C 1
ATOM 5996 O O . PHE A 1 736 ? -32.960 18.439 4.201 1.00 68.06 736 PHE A O 1
ATOM 6003 N N . THR A 1 737 ? -31.437 16.922 3.575 1.00 78.19 737 THR A N 1
ATOM 6004 C CA . THR A 1 737 ? -32.278 15.733 3.857 1.00 78.19 737 THR A CA 1
ATOM 6005 C C . THR A 1 737 ? -31.606 14.807 4.883 1.00 78.19 737 THR A C 1
ATOM 6007 O O . THR A 1 737 ? -30.390 14.686 4.839 1.00 78.19 737 THR A O 1
ATOM 6010 N N . LEU A 1 738 ? -32.346 14.130 5.771 1.00 83.62 738 LEU A N 1
ATOM 6011 C CA . LEU A 1 738 ? -31.920 12.960 6.568 1.00 83.62 738 LEU A CA 1
ATOM 6012 C C . LEU A 1 738 ? -32.576 11.713 5.977 1.00 83.62 738 LEU A C 1
ATOM 6014 O O . LEU A 1 738 ? -33.802 11.661 5.920 1.00 83.62 738 LEU A O 1
ATOM 6018 N N . TYR A 1 739 ? -31.804 10.700 5.580 1.00 86.12 739 TYR A N 1
ATOM 6019 C CA . TYR A 1 739 ? -32.398 9.435 5.130 1.00 86.12 739 TYR A CA 1
ATOM 6020 C C . TYR A 1 739 ? -32.602 8.482 6.302 1.00 86.12 739 TYR A C 1
ATOM 6022 O O . TYR A 1 739 ? -31.660 8.198 7.039 1.00 86.12 739 TYR A O 1
ATOM 6030 N N . VAL A 1 740 ? -33.807 7.939 6.424 1.00 89.38 740 VAL A N 1
ATOM 6031 C CA . VAL A 1 740 ? -34.140 6.854 7.347 1.00 89.38 740 VAL A CA 1
ATOM 6032 C C . VAL A 1 740 ? -34.532 5.648 6.505 1.00 89.38 740 VAL A C 1
ATOM 6034 O O . VAL A 1 740 ? -35.547 5.675 5.814 1.00 89.38 740 VAL A O 1
ATOM 6037 N N . LEU A 1 741 ? -33.693 4.618 6.498 1.00 90.50 741 LEU A N 1
ATOM 6038 C CA . LEU A 1 741 ? -33.864 3.436 5.658 1.00 90.50 741 LEU A CA 1
ATOM 6039 C C . LEU A 1 741 ? -34.375 2.281 6.507 1.00 90.50 741 LEU A C 1
ATOM 6041 O O . LEU A 1 741 ? -33.658 1.802 7.384 1.00 90.50 741 LEU A O 1
ATOM 6045 N N . ASP A 1 742 ? -35.590 1.830 6.229 1.00 89.38 742 ASP A N 1
ATOM 6046 C CA . ASP A 1 742 ? -36.162 0.648 6.859 1.00 89.38 742 ASP A CA 1
ATOM 6047 C C . ASP A 1 742 ? -35.672 -0.605 6.142 1.00 89.38 742 ASP A C 1
ATOM 6049 O O . ASP A 1 742 ? -36.054 -0.875 5.001 1.00 89.38 742 ASP A O 1
ATOM 6053 N N . LEU A 1 743 ? -34.749 -1.323 6.783 1.00 86.75 743 LEU A N 1
ATOM 6054 C CA . LEU A 1 743 ? -34.204 -2.567 6.264 1.00 86.75 743 LEU A CA 1
ATOM 6055 C C . LEU A 1 743 ? -35.277 -3.643 6.395 1.00 86.75 743 LEU A C 1
ATOM 6057 O O . LEU A 1 743 ? -35.259 -4.399 7.349 1.00 86.75 743 LEU A O 1
ATOM 6061 N N . ASP A 1 744 ? -36.193 -3.728 5.440 1.00 79.69 744 ASP A N 1
ATOM 6062 C CA . ASP A 1 744 ? -37.088 -4.874 5.275 1.00 79.69 744 ASP A CA 1
ATOM 6063 C C . ASP A 1 744 ? -36.473 -5.828 4.228 1.00 79.69 744 ASP A C 1
ATOM 6065 O O . ASP A 1 744 ? -36.203 -5.384 3.104 1.00 79.69 744 ASP A O 1
ATOM 6069 N N . PRO A 1 745 ? -36.221 -7.120 4.526 1.00 69.38 745 PRO A N 1
ATOM 6070 C CA . PRO A 1 745 ? -35.571 -8.037 3.592 1.00 69.38 745 PRO A CA 1
ATOM 6071 C C . PRO A 1 745 ? -36.348 -8.228 2.284 1.00 69.38 745 PRO A C 1
ATOM 6073 O O . PRO A 1 745 ? -35.727 -8.501 1.253 1.00 69.38 745 PRO A O 1
ATOM 6076 N N . GLU A 1 746 ? -37.675 -8.077 2.304 1.00 73.06 746 GLU A N 1
ATOM 6077 C CA . GLU A 1 746 ? -38.529 -8.272 1.126 1.00 73.06 746 GLU A CA 1
ATOM 6078 C C . GLU A 1 746 ? -38.514 -7.061 0.182 1.00 73.06 746 GLU A C 1
ATOM 6080 O O . GLU A 1 746 ? -38.737 -7.197 -1.025 1.00 73.06 746 GLU A O 1
ATOM 6085 N N . HIS A 1 747 ? -38.198 -5.871 0.699 1.00 71.62 747 HIS A N 1
ATOM 6086 C CA . HIS A 1 747 ? -38.387 -4.611 -0.023 1.00 71.62 747 HIS A CA 1
ATOM 6087 C C . HIS A 1 747 ? -37.115 -3.772 -0.144 1.00 71.62 747 HIS A C 1
ATOM 6089 O O . HIS A 1 747 ? -36.793 -3.280 -1.232 1.00 71.62 747 HIS A O 1
ATOM 6095 N N . LEU A 1 748 ? -36.336 -3.673 0.931 1.00 83.62 748 LEU A N 1
ATOM 6096 C CA . LEU A 1 748 ? -35.095 -2.916 0.981 1.00 83.62 748 LEU A CA 1
ATOM 6097 C C . LEU A 1 748 ? -33.914 -3.791 1.435 1.00 83.62 748 LEU A C 1
ATOM 6099 O O . LEU A 1 748 ? -33.321 -3.567 2.494 1.00 83.62 748 LEU A O 1
ATOM 6103 N N . PRO A 1 749 ? -33.508 -4.778 0.613 1.00 84.56 749 PRO A N 1
ATOM 6104 C CA . PRO A 1 749 ? -32.414 -5.664 0.963 1.00 84.56 749 PRO A CA 1
ATOM 6105 C C . PRO A 1 749 ? -31.113 -4.880 1.125 1.00 84.56 749 PRO A C 1
ATOM 6107 O O . PRO A 1 749 ? -30.752 -4.017 0.317 1.00 84.56 749 PRO A O 1
ATOM 6110 N N . LEU A 1 750 ? -30.347 -5.272 2.135 1.00 84.44 750 LEU A N 1
ATOM 6111 C CA . LEU A 1 750 ? -29.086 -4.658 2.528 1.00 84.44 750 LEU A CA 1
ATOM 6112 C C . LEU A 1 750 ? -28.099 -4.427 1.363 1.00 84.44 750 LEU A C 1
ATOM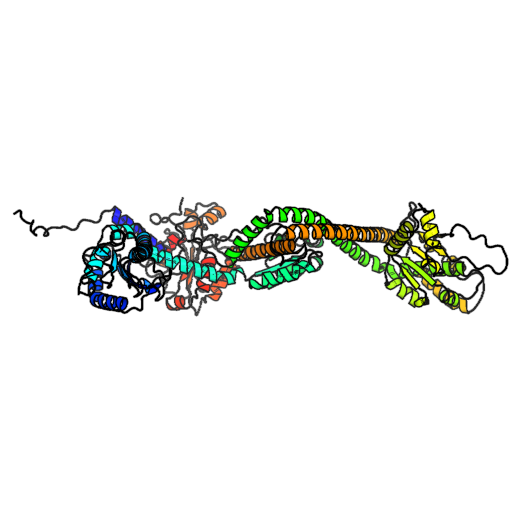 6114 O O . LEU A 1 750 ? -27.424 -3.399 1.312 1.00 84.44 750 LEU A O 1
ATOM 6118 N N . ASN A 1 751 ? -28.028 -5.338 0.388 1.00 83.94 751 ASN A N 1
ATOM 6119 C CA . ASN A 1 751 ? -27.151 -5.183 -0.780 1.00 83.94 751 ASN A CA 1
ATOM 6120 C C . ASN A 1 751 ? -27.516 -3.966 -1.648 1.00 83.94 751 ASN A C 1
ATOM 6122 O O . ASN A 1 751 ? -26.616 -3.294 -2.158 1.00 83.94 751 ASN A O 1
ATOM 6126 N N . LYS A 1 752 ? -28.813 -3.651 -1.792 1.00 85.88 752 LYS A N 1
ATOM 6127 C CA . LYS A 1 752 ? -29.267 -2.444 -2.501 1.00 85.88 752 LYS A CA 1
ATOM 6128 C C . LYS A 1 752 ? -28.876 -1.185 -1.728 1.00 85.88 752 LYS A C 1
ATOM 6130 O O . LYS A 1 752 ? -28.386 -0.239 -2.338 1.00 85.88 752 LYS A O 1
ATOM 6135 N N . VAL A 1 753 ? -28.998 -1.205 -0.399 1.00 86.88 753 VAL A N 1
ATOM 6136 C CA . VAL A 1 753 ? -28.572 -0.096 0.474 1.00 86.88 753 VAL A CA 1
ATOM 6137 C C . VAL A 1 753 ? -27.067 0.148 0.358 1.00 86.88 753 VAL A C 1
ATOM 6139 O O . VAL A 1 753 ? -26.641 1.275 0.118 1.00 86.88 753 VAL A O 1
ATOM 6142 N N . LEU A 1 754 ? -26.247 -0.904 0.432 1.00 85.81 754 LEU A N 1
ATOM 6143 C CA . LEU A 1 754 ? -24.796 -0.798 0.251 1.00 85.81 754 LEU A CA 1
ATOM 6144 C C . LEU A 1 754 ? -24.428 -0.224 -1.126 1.00 85.81 754 LEU A C 1
ATOM 6146 O O . LEU A 1 754 ? -23.538 0.623 -1.224 1.00 85.81 754 LEU A O 1
ATOM 6150 N N . ALA A 1 755 ? -25.104 -0.665 -2.192 1.00 82.31 755 ALA A N 1
ATOM 6151 C CA . ALA A 1 755 ? -24.885 -0.148 -3.541 1.00 82.31 755 ALA A CA 1
ATOM 6152 C C . ALA A 1 755 ? -25.269 1.336 -3.659 1.00 82.31 755 ALA A C 1
ATOM 6154 O O . ALA A 1 755 ? -24.494 2.124 -4.207 1.00 82.31 755 ALA A O 1
ATOM 6155 N N . PHE A 1 756 ? -26.411 1.723 -3.089 1.00 84.06 756 PHE A N 1
ATOM 6156 C CA . PHE A 1 756 ? -26.878 3.106 -3.034 1.00 84.06 756 PHE A CA 1
ATOM 6157 C C . PHE A 1 756 ? -25.887 4.016 -2.303 1.00 84.06 756 PHE A C 1
ATOM 6159 O O . PHE A 1 756 ? -25.440 5.012 -2.873 1.00 84.06 756 PHE A O 1
ATOM 6166 N N . LEU A 1 757 ? -25.459 3.640 -1.093 1.00 83.50 757 LEU A N 1
ATOM 6167 C CA . LEU A 1 757 ? -24.507 4.431 -0.308 1.00 83.50 757 LEU A CA 1
ATOM 6168 C C . LEU A 1 757 ? -23.152 4.567 -1.022 1.00 83.50 757 LEU A C 1
ATOM 6170 O O . LEU A 1 757 ? -22.593 5.660 -1.085 1.00 83.50 757 LEU A O 1
ATOM 6174 N N . ARG A 1 758 ? -22.638 3.490 -1.637 1.00 80.75 758 ARG A N 1
ATOM 6175 C CA . ARG A 1 758 ? -21.395 3.542 -2.433 1.00 80.75 758 ARG A CA 1
ATOM 6176 C C . ARG A 1 758 ? -21.518 4.466 -3.639 1.00 80.75 758 ARG A C 1
ATOM 6178 O O . ARG A 1 758 ? -20.598 5.236 -3.912 1.00 80.75 758 ARG A O 1
ATOM 6185 N N . GLY A 1 759 ? -22.626 4.370 -4.376 1.00 76.38 759 GLY A N 1
ATOM 6186 C CA . GLY A 1 759 ? -22.900 5.232 -5.524 1.00 76.38 759 GLY A CA 1
ATOM 6187 C C . GLY A 1 759 ? -22.937 6.697 -5.105 1.00 76.38 759 GLY A C 1
ATOM 6188 O O . GLY A 1 759 ? -22.238 7.526 -5.686 1.00 76.38 759 GLY A O 1
ATOM 6189 N N . ARG A 1 760 ? -23.661 6.985 -4.021 1.00 77.50 760 ARG A N 1
ATOM 6190 C CA . ARG A 1 760 ? -23.788 8.317 -3.434 1.00 77.50 760 ARG A CA 1
ATOM 6191 C C . ARG A 1 760 ? -22.443 8.888 -2.976 1.00 77.50 760 ARG A C 1
ATOM 6193 O O . ARG A 1 760 ? -22.123 10.026 -3.323 1.00 77.50 760 ARG A O 1
ATOM 6200 N N . ASN A 1 761 ? -21.633 8.120 -2.247 1.00 77.62 761 ASN A N 1
ATOM 6201 C CA . ASN A 1 761 ? -20.373 8.611 -1.672 1.00 77.62 761 ASN A CA 1
ATOM 6202 C C . ASN A 1 761 ? -19.306 8.938 -2.726 1.00 77.62 761 ASN A C 1
ATOM 6204 O O . ASN A 1 761 ? -18.425 9.757 -2.485 1.00 77.62 761 ASN A O 1
ATOM 6208 N N . ARG A 1 762 ? -19.421 8.374 -3.932 1.00 72.38 762 ARG A N 1
ATOM 6209 C CA . ARG A 1 762 ? -18.541 8.700 -5.066 1.00 72.38 762 ARG A CA 1
ATOM 6210 C C . ARG A 1 762 ? -18.913 10.006 -5.779 1.00 72.38 762 ARG A C 1
ATOM 6212 O O . ARG A 1 762 ? -18.147 10.466 -6.629 1.00 72.38 762 ARG A O 1
ATOM 6219 N N . THR A 1 763 ? -20.068 10.601 -5.473 1.00 70.12 763 THR A N 1
ATOM 6220 C CA . THR A 1 763 ? -20.517 11.859 -6.092 1.00 70.12 763 THR A CA 1
ATOM 6221 C C . THR A 1 763 ? -19.825 13.085 -5.482 1.00 70.12 763 THR A C 1
ATOM 6223 O O . THR A 1 763 ? -19.260 13.040 -4.388 1.00 70.12 763 THR A O 1
ATOM 6226 N N . LYS A 1 764 ? -19.855 14.215 -6.202 1.00 62.59 764 LYS A N 1
ATOM 6227 C CA . LYS A 1 764 ? -19.284 15.493 -5.733 1.00 62.59 764 LYS A CA 1
ATOM 6228 C C . LYS A 1 764 ? -20.167 16.231 -4.712 1.00 62.59 764 LYS A C 1
ATOM 6230 O O . LYS A 1 764 ? -19.689 17.201 -4.132 1.00 62.59 764 LYS A O 1
ATOM 6235 N N . MET A 1 765 ? -21.410 15.789 -4.510 1.00 64.44 765 MET A N 1
ATOM 6236 C CA . MET A 1 765 ? -22.403 16.422 -3.631 1.00 64.44 765 MET A CA 1
ATOM 6237 C C . MET A 1 765 ? -21.991 16.348 -2.152 1.00 64.44 765 MET A C 1
ATOM 6239 O O . MET A 1 765 ? -21.177 15.500 -1.762 1.00 64.44 765 MET A O 1
ATOM 6243 N N . SER A 1 766 ? -22.560 17.228 -1.323 1.00 61.12 766 SER A N 1
ATOM 6244 C CA . SER A 1 766 ? -22.469 17.114 0.132 1.00 61.12 766 SER A CA 1
ATOM 6245 C C . SER A 1 766 ? -23.125 15.801 0.577 1.00 61.12 766 SER A C 1
ATOM 6247 O O . SER A 1 766 ? -24.165 15.362 0.072 1.00 61.12 766 SER A O 1
ATOM 6249 N N . HIS A 1 767 ? -22.439 15.077 1.458 1.00 69.56 767 HIS A N 1
ATOM 6250 C CA . HIS A 1 767 ? -22.929 13.786 1.907 1.00 69.56 767 HIS A CA 1
ATOM 6251 C C . HIS A 1 767 ? -23.883 13.973 3.084 1.00 69.56 767 HIS A C 1
ATOM 6253 O O . HIS A 1 767 ? -23.650 14.809 3.948 1.00 69.56 767 HIS A O 1
ATOM 6259 N N . ILE A 1 768 ? -24.939 13.170 3.098 1.00 75.62 768 ILE A N 1
ATOM 6260 C CA . ILE A 1 768 ? -26.061 13.286 4.023 1.00 75.62 768 ILE A CA 1
ATOM 6261 C C . ILE A 1 768 ? -25.956 12.188 5.089 1.00 75.62 768 ILE A C 1
ATOM 6263 O O . ILE A 1 768 ? -25.527 11.078 4.748 1.00 75.62 768 ILE A O 1
ATOM 6267 N N . PRO A 1 769 ? -26.341 12.465 6.347 1.00 77.31 769 PRO A N 1
ATOM 6268 C CA . PRO A 1 769 ? -26.497 11.442 7.376 1.00 77.31 769 PRO A CA 1
ATOM 6269 C C . PRO A 1 769 ? -27.588 10.422 7.012 1.00 77.31 769 PRO A C 1
ATOM 6271 O O . PRO A 1 769 ? -28.613 10.759 6.417 1.00 77.31 769 PRO A O 1
ATOM 6274 N N . VAL A 1 770 ? -27.366 9.160 7.384 1.00 85.00 770 VAL A N 1
ATOM 6275 C CA . VAL A 1 770 ? -28.311 8.057 7.154 1.00 85.00 770 VAL A CA 1
ATOM 6276 C C . VAL A 1 770 ? -28.531 7.304 8.460 1.00 85.00 770 VAL A C 1
ATOM 6278 O O . VAL A 1 770 ? -27.576 6.994 9.165 1.00 85.00 770 VAL A O 1
ATOM 6281 N N . VAL A 1 771 ? -29.785 6.994 8.764 1.00 87.81 771 VAL A N 1
ATOM 6282 C CA . VAL A 1 771 ? -30.199 6.134 9.875 1.00 87.81 771 VAL A CA 1
ATOM 6283 C C . VAL A 1 771 ? -30.795 4.864 9.290 1.00 87.81 771 VAL A C 1
ATOM 6285 O O . VAL A 1 771 ? -31.549 4.920 8.321 1.00 87.81 771 VAL A O 1
ATOM 6288 N N . LEU A 1 772 ? -30.447 3.717 9.857 1.00 89.38 772 LEU A N 1
ATOM 6289 C CA . LEU A 1 772 ? -31.010 2.427 9.484 1.00 89.38 772 LEU A CA 1
ATOM 6290 C C . LEU A 1 772 ? -31.995 1.987 10.563 1.00 89.38 772 LEU A C 1
ATOM 6292 O O . LEU A 1 772 ? -31.647 1.968 11.742 1.00 89.38 772 LEU A O 1
ATOM 6296 N N . LEU A 1 773 ? -33.199 1.601 10.158 1.00 88.25 773 LEU A N 1
ATOM 6297 C CA . LEU A 1 773 ? -34.128 0.864 11.005 1.00 88.25 773 LEU A CA 1
ATOM 6298 C C . LEU A 1 773 ? -33.958 -0.617 10.695 1.00 88.25 773 LEU A C 1
ATOM 6300 O O . LEU A 1 773 ? -33.959 -1.008 9.529 1.00 88.25 773 LEU A O 1
ATOM 6304 N N . ALA A 1 774 ? -33.737 -1.427 11.723 1.00 86.62 774 ALA A N 1
ATOM 6305 C CA . ALA A 1 774 ? -33.523 -2.858 11.561 1.00 86.62 774 ALA A CA 1
ATOM 6306 C C . ALA A 1 774 ? -34.135 -3.615 12.733 1.00 86.62 774 ALA A C 1
ATOM 6308 O O . ALA A 1 774 ? -33.779 -3.366 13.884 1.00 86.62 774 ALA A O 1
ATOM 6309 N N . SER A 1 775 ? -34.998 -4.585 12.435 1.00 81.56 775 SER A N 1
ATOM 6310 C CA . SER A 1 775 ? -35.557 -5.462 13.462 1.00 81.56 775 SER A CA 1
ATOM 6311 C C . SER A 1 775 ? -34.469 -6.356 14.094 1.00 81.56 775 SER A C 1
ATOM 6313 O O . SER A 1 775 ? -33.413 -6.582 13.482 1.00 81.56 775 SER A O 1
ATOM 6315 N N . PRO A 1 776 ? -34.705 -6.929 15.289 1.00 81.00 776 PRO A N 1
ATOM 6316 C CA . PRO A 1 776 ? -33.759 -7.840 15.941 1.00 81.00 776 PRO A CA 1
ATOM 6317 C C . PRO A 1 776 ? -33.353 -9.046 15.077 1.00 81.00 776 PRO A C 1
ATOM 6319 O O . PRO A 1 776 ? -32.218 -9.522 15.150 1.00 81.00 776 PRO A O 1
ATOM 6322 N N . GLU A 1 777 ? -34.258 -9.553 14.237 1.00 80.00 777 GLU A N 1
ATOM 6323 C CA . GLU A 1 777 ? -33.994 -10.656 13.306 1.00 80.00 777 GLU A CA 1
ATOM 6324 C C . GLU A 1 777 ? -32.983 -10.256 12.230 1.00 80.00 777 GLU A C 1
ATOM 6326 O O . GLU A 1 777 ? -32.108 -11.042 11.868 1.00 80.00 777 GLU A O 1
ATOM 6331 N N . ILE A 1 778 ? -33.078 -9.022 11.745 1.00 80.06 778 ILE A N 1
ATOM 6332 C CA . ILE A 1 778 ? -32.221 -8.471 10.693 1.00 80.06 778 ILE A CA 1
ATOM 6333 C C . ILE A 1 778 ? -30.868 -8.093 11.271 1.00 80.06 778 ILE A C 1
ATOM 6335 O O . ILE A 1 778 ? -29.837 -8.341 10.648 1.00 80.06 778 ILE A O 1
ATOM 6339 N N . HIS A 1 779 ? -30.850 -7.605 12.511 1.00 77.75 779 HIS A N 1
ATOM 6340 C CA . HIS A 1 779 ? -29.619 -7.354 13.248 1.00 77.75 779 HIS A CA 1
ATOM 6341 C C . HIS A 1 779 ? -28.741 -8.613 13.343 1.00 77.75 779 HIS A C 1
ATOM 6343 O O . HIS A 1 779 ? -27.526 -8.533 13.177 1.00 77.75 779 HIS A O 1
ATOM 6349 N N . LYS A 1 780 ? -29.352 -9.797 13.512 1.00 80.81 780 LYS A N 1
ATOM 6350 C CA . LYS A 1 780 ? -28.644 -11.092 13.507 1.00 80.81 780 LYS A CA 1
ATOM 6351 C C . LYS A 1 780 ? -28.071 -11.476 12.137 1.00 80.81 780 LYS A C 1
ATOM 6353 O O . LYS A 1 780 ? -27.135 -12.269 12.082 1.00 80.81 780 LYS A O 1
ATOM 6358 N N . GLN A 1 781 ? -28.616 -10.943 11.043 1.00 79.94 781 GLN A N 1
ATOM 6359 C CA . GLN A 1 781 ? -28.145 -11.205 9.677 1.00 79.94 781 GLN A CA 1
ATOM 6360 C C . GLN A 1 781 ? -26.995 -10.274 9.257 1.00 79.94 781 GLN A C 1
ATOM 6362 O O . GLN A 1 781 ? -26.256 -10.587 8.320 1.00 79.94 781 GLN A O 1
ATOM 6367 N N . ILE A 1 782 ? -26.810 -9.139 9.943 1.00 82.62 782 ILE A N 1
ATOM 6368 C CA . ILE A 1 782 ? -25.712 -8.204 9.683 1.00 82.62 782 ILE A CA 1
ATOM 6369 C C . ILE A 1 782 ? -24.409 -8.814 10.208 1.00 82.62 782 ILE A C 1
ATOM 6371 O O . ILE A 1 782 ? -24.116 -8.803 11.404 1.00 82.62 782 ILE A O 1
ATOM 6375 N N . THR A 1 783 ? -23.587 -9.332 9.296 1.00 83.81 783 THR A N 1
ATOM 6376 C CA . THR A 1 783 ? -22.256 -9.829 9.657 1.00 83.81 783 THR A CA 1
ATOM 6377 C C . THR A 1 783 ? -21.364 -8.680 10.148 1.00 83.81 783 THR A C 1
ATOM 6379 O O . THR A 1 783 ? -21.551 -7.530 9.733 1.00 83.81 783 THR A O 1
ATOM 6382 N N . PRO A 1 784 ? -20.329 -8.959 10.966 1.00 78.81 784 PRO A N 1
ATOM 6383 C CA . PRO A 1 784 ? -19.351 -7.946 11.372 1.00 78.81 784 PRO A CA 1
ATOM 6384 C C . PRO A 1 784 ? -18.758 -7.168 10.194 1.00 78.81 784 PRO A C 1
ATOM 6386 O O . PRO A 1 784 ? -18.563 -5.957 10.259 1.00 78.81 784 PRO A O 1
ATOM 6389 N N . GLN A 1 785 ? -18.541 -7.858 9.075 1.00 79.06 785 GLN A N 1
ATOM 6390 C CA . GLN A 1 785 ? -18.015 -7.251 7.864 1.00 79.06 785 GLN A CA 1
ATOM 6391 C C . GLN A 1 785 ? -18.979 -6.234 7.251 1.00 79.06 785 GLN A C 1
ATOM 6393 O O . GLN A 1 785 ? -18.558 -5.155 6.842 1.00 79.06 785 GLN A O 1
ATOM 6398 N N . ILE A 1 786 ? -20.270 -6.553 7.189 1.00 82.69 786 ILE A N 1
ATOM 6399 C CA . ILE A 1 786 ? -21.295 -5.621 6.713 1.00 82.69 786 ILE A CA 1
ATOM 6400 C C . ILE A 1 786 ? -21.414 -4.433 7.673 1.00 82.69 786 ILE A C 1
ATOM 6402 O O . ILE A 1 786 ? -21.483 -3.292 7.219 1.00 82.69 786 ILE A O 1
ATOM 6406 N N . LYS A 1 787 ? -21.407 -4.680 8.987 1.00 81.81 787 LYS A N 1
ATOM 6407 C CA . LYS A 1 787 ? -21.487 -3.630 10.011 1.00 81.81 787 LYS A CA 1
ATOM 6408 C C . LYS A 1 787 ? -20.355 -2.610 9.861 1.00 81.81 787 LYS A C 1
ATOM 6410 O O . LYS A 1 787 ? -20.605 -1.404 9.838 1.00 81.81 787 LYS A O 1
ATOM 6415 N N . ALA A 1 788 ? -19.124 -3.088 9.683 1.00 78.25 788 ALA A N 1
ATOM 6416 C CA . ALA A 1 788 ? -17.970 -2.226 9.455 1.00 78.25 788 ALA A CA 1
ATOM 6417 C C . ALA A 1 788 ? -18.135 -1.390 8.171 1.00 78.25 788 ALA A C 1
ATOM 6419 O O . ALA A 1 788 ? -17.905 -0.181 8.171 1.00 78.25 788 ALA A O 1
ATOM 6420 N N . GLN A 1 789 ? -18.614 -2.004 7.082 1.00 81.44 789 GLN A N 1
ATOM 6421 C CA . GLN A 1 789 ? -18.879 -1.295 5.824 1.00 81.44 789 GLN A CA 1
ATOM 6422 C C . GLN A 1 789 ? -19.927 -0.195 5.969 1.00 81.44 789 GLN A C 1
ATOM 6424 O O . GLN A 1 789 ? -19.714 0.916 5.489 1.00 81.44 789 GLN A O 1
ATOM 6429 N N . LEU A 1 790 ? -21.058 -0.497 6.607 1.00 83.19 790 LEU A N 1
ATOM 6430 C CA . LEU A 1 790 ? -22.148 0.457 6.792 1.00 83.19 790 LEU A CA 1
ATOM 6431 C C . LEU A 1 790 ? -21.692 1.665 7.611 1.00 83.19 790 LEU A C 1
ATOM 6433 O O . LEU A 1 790 ? -21.922 2.792 7.183 1.00 83.19 790 LEU A O 1
ATOM 6437 N N . GLY A 1 791 ? -20.968 1.457 8.716 1.00 78.50 791 GLY A N 1
ATOM 6438 C CA . GLY A 1 791 ? -20.454 2.563 9.535 1.00 78.50 791 GLY A CA 1
ATOM 6439 C C . GLY A 1 791 ? -19.573 3.537 8.738 1.00 78.50 791 GLY A C 1
ATOM 6440 O O . GLY A 1 791 ? -19.697 4.757 8.867 1.00 78.50 791 GLY A O 1
ATOM 6441 N N . HIS A 1 792 ? -18.741 3.001 7.841 1.00 78.62 792 HIS A N 1
ATOM 6442 C CA . HIS A 1 792 ? -17.898 3.784 6.934 1.00 78.62 792 HIS A CA 1
ATOM 6443 C C . HIS A 1 792 ? -18.683 4.523 5.846 1.00 78.62 792 HIS A C 1
ATOM 6445 O O . HIS A 1 792 ? -18.425 5.699 5.569 1.00 78.62 792 HIS A O 1
ATOM 6451 N N . LEU A 1 793 ? -19.649 3.842 5.230 1.00 81.12 793 LEU A N 1
ATOM 6452 C CA . LEU A 1 793 ? -20.469 4.397 4.157 1.00 81.12 793 LEU A CA 1
ATOM 6453 C C . LEU A 1 793 ? -21.460 5.455 4.659 1.00 81.12 793 LEU A C 1
ATOM 6455 O O . LEU A 1 793 ? -21.800 6.368 3.913 1.00 81.12 793 LEU A O 1
ATOM 6459 N N . ILE A 1 794 ? -21.912 5.359 5.905 1.00 81.25 794 ILE A N 1
ATOM 6460 C CA . ILE A 1 794 ? -22.852 6.314 6.498 1.00 81.25 794 ILE A CA 1
ATOM 6461 C C . ILE A 1 794 ? -22.124 7.533 7.078 1.00 81.25 794 ILE A C 1
ATOM 6463 O O . ILE A 1 794 ? -22.686 8.625 7.072 1.00 81.25 794 ILE A O 1
ATOM 6467 N N . GLY A 1 795 ? -20.852 7.391 7.469 1.00 67.62 795 GLY A N 1
ATOM 6468 C CA . GLY A 1 795 ? -20.013 8.539 7.835 1.00 67.62 795 GLY A CA 1
ATOM 6469 C C . GLY A 1 795 ? -19.872 8.782 9.327 1.00 67.62 795 GLY A C 1
ATOM 6470 O O . GLY A 1 795 ? -19.689 9.914 9.760 1.00 67.62 795 GLY A O 1
ATOM 6471 N N . ILE A 1 796 ? -19.968 7.716 10.114 1.00 61.44 796 ILE A N 1
ATOM 6472 C CA . ILE A 1 796 ? -20.138 7.780 11.569 1.00 61.44 796 ILE A CA 1
ATOM 6473 C C . ILE A 1 796 ? -18.828 7.483 12.321 1.00 61.44 796 ILE A C 1
ATOM 6475 O O . ILE A 1 796 ? -18.785 7.162 13.510 1.00 61.44 796 ILE A O 1
ATOM 6479 N N . GLN A 1 797 ? -17.699 7.632 11.628 1.00 56.59 797 GLN A N 1
ATOM 6480 C CA . GLN A 1 797 ? -16.411 7.553 12.299 1.00 56.59 797 GLN A CA 1
ATOM 6481 C C . GLN A 1 797 ? -16.218 8.727 13.261 1.00 56.59 797 GLN A C 1
ATOM 6483 O O . GLN A 1 797 ? -16.580 9.868 12.979 1.00 56.59 797 GLN A O 1
ATOM 6488 N N . THR A 1 798 ? -15.617 8.407 14.402 1.00 49.34 798 THR A N 1
ATOM 6489 C CA . THR A 1 798 ? -15.240 9.334 15.463 1.00 49.34 798 THR A CA 1
ATOM 6490 C C . THR A 1 798 ? -14.449 10.528 14.929 1.00 49.34 798 THR A C 1
ATOM 6492 O O . THR A 1 798 ? -13.552 10.326 14.104 1.00 49.34 798 THR A O 1
ATOM 6495 N N . PRO A 1 799 ? -14.700 11.753 15.429 1.00 43.25 799 PRO A N 1
ATOM 6496 C CA . PRO A 1 799 ? -13.764 12.854 15.224 1.00 43.25 799 PRO A CA 1
ATOM 6497 C C . PRO A 1 799 ? -12.353 12.440 15.653 1.00 43.25 799 PRO A C 1
ATOM 6499 O O . PRO A 1 799 ? -12.213 11.694 16.622 1.00 43.25 799 PRO A O 1
ATOM 6502 N N . PRO A 1 800 ? -11.309 13.019 15.043 1.00 40.00 800 PRO A N 1
ATOM 6503 C CA . PRO A 1 800 ? -9.959 12.946 15.595 1.00 40.00 800 PRO A CA 1
ATOM 6504 C C . PRO A 1 800 ? -9.829 13.597 16.992 1.00 40.00 800 PRO A C 1
ATOM 6506 O O . PRO A 1 800 ? -8.839 13.347 17.667 1.00 40.00 800 PRO A O 1
ATOM 6509 N N . GLU A 1 801 ? -10.811 14.400 17.428 1.00 36.75 801 GLU A N 1
ATOM 6510 C CA . GLU A 1 801 ? -10.754 15.244 18.639 1.00 36.75 801 GLU A CA 1
ATOM 6511 C C . GLU A 1 801 ? -11.847 14.965 19.700 1.00 36.75 801 GLU A C 1
ATOM 6513 O O . GLU A 1 801 ? -11.882 15.635 20.726 1.00 36.75 801 GLU A O 1
ATOM 6518 N N . GLY A 1 802 ? -12.755 14.005 19.488 1.00 40.28 802 GLY A N 1
ATOM 6519 C CA . GLY A 1 802 ? -13.788 13.649 20.479 1.00 40.28 802 GLY A CA 1
ATOM 6520 C C . GLY A 1 802 ? -13.407 12.411 21.281 1.00 40.28 802 GLY A C 1
ATOM 6521 O O . GLY A 1 802 ? -12.514 11.669 20.887 1.00 40.28 802 GLY A O 1
ATOM 6522 N N . ASP A 1 803 ? -14.134 12.165 22.366 1.00 39.72 803 ASP A N 1
ATOM 6523 C CA . ASP A 1 803 ? -14.089 11.015 23.292 1.00 39.72 803 ASP A CA 1
ATOM 6524 C C . ASP A 1 803 ? -14.114 9.598 22.661 1.00 39.72 803 ASP A C 1
ATOM 6526 O O . ASP A 1 803 ? -14.186 8.595 23.372 1.00 39.72 803 ASP A O 1
ATOM 6530 N N . GLY A 1 804 ? -14.009 9.486 21.335 1.00 48.38 804 GLY A N 1
ATOM 6531 C CA . GLY A 1 804 ? -13.666 8.254 20.637 1.00 48.38 804 GLY A CA 1
ATOM 6532 C C . GLY A 1 804 ? -14.807 7.249 20.559 1.00 48.38 804 GLY A C 1
ATOM 6533 O O . GLY A 1 804 ? -14.559 6.077 20.288 1.00 48.38 804 GLY A O 1
ATOM 6534 N N . THR A 1 805 ? -16.055 7.669 20.769 1.00 47.47 805 THR A N 1
ATOM 6535 C CA . THR A 1 805 ? -17.200 6.755 20.691 1.00 47.47 805 THR A CA 1
ATOM 6536 C C . THR A 1 805 ? -17.753 6.672 19.257 1.00 47.47 805 THR A C 1
ATOM 6538 O O . THR A 1 805 ? -18.151 7.697 18.699 1.00 47.47 805 THR A O 1
ATOM 6541 N N . PRO A 1 806 ? -17.756 5.487 18.604 1.00 53.88 806 PRO A N 1
ATOM 6542 C CA . PRO A 1 806 ? -18.440 5.311 17.326 1.00 53.88 806 PRO A CA 1
ATOM 6543 C C . PRO A 1 806 ? -19.921 5.571 17.551 1.00 53.88 806 PRO A C 1
ATOM 6545 O O . PRO A 1 806 ? -20.512 4.992 18.467 1.00 53.88 806 PRO A O 1
ATOM 6548 N N . MET A 1 807 ? -20.522 6.437 16.743 1.00 62.56 807 MET A N 1
ATOM 6549 C CA . MET A 1 807 ? -21.940 6.683 16.916 1.00 62.56 807 MET A CA 1
ATOM 6550 C C . MET A 1 807 ? -22.749 5.475 16.435 1.00 62.56 807 MET A C 1
ATOM 6552 O O . MET A 1 807 ? -22.370 4.783 15.487 1.00 62.56 807 MET A O 1
ATOM 6556 N N . GLN A 1 808 ? -23.863 5.187 17.098 1.00 71.25 808 GLN A N 1
ATOM 6557 C CA . GLN A 1 808 ? -24.793 4.206 16.564 1.00 71.25 808 GLN A CA 1
ATOM 6558 C C . GLN A 1 808 ? -25.563 4.808 15.384 1.00 71.25 808 GLN A C 1
ATOM 6560 O O . GLN A 1 808 ? -25.787 6.011 15.307 1.00 71.25 808 GLN A O 1
ATOM 6565 N N . TYR A 1 809 ? -25.929 3.949 14.437 1.00 79.31 809 TYR A N 1
ATOM 6566 C CA . TYR A 1 809 ? -26.643 4.310 13.205 1.00 79.31 809 TYR A CA 1
ATOM 6567 C C . TYR A 1 809 ? -27.803 3.369 12.897 1.00 79.31 809 TYR A C 1
ATOM 6569 O O . TYR A 1 809 ? -28.507 3.550 11.908 1.00 79.31 809 TYR A O 1
ATOM 6577 N N . LEU A 1 810 ? -27.961 2.354 13.743 1.00 82.94 810 LEU A N 1
ATOM 6578 C CA . LEU A 1 810 ? -29.034 1.382 13.721 1.00 82.94 810 LEU A CA 1
ATOM 6579 C C . LEU A 1 810 ? -29.963 1.710 14.883 1.00 82.94 810 LEU A C 1
ATOM 6581 O O . LEU A 1 810 ? -29.505 1.817 16.018 1.00 82.94 810 LEU A O 1
ATOM 6585 N N . LEU A 1 811 ? -31.245 1.857 14.582 1.00 85.81 811 LEU A N 1
ATOM 6586 C CA . LEU A 1 811 ? -32.324 1.936 15.555 1.00 85.81 811 LEU A CA 1
ATOM 6587 C C . LEU A 1 811 ? -33.201 0.691 15.397 1.00 85.81 811 LEU A C 1
ATOM 6589 O O . LEU A 1 811 ? -33.544 0.307 14.279 1.00 85.81 811 LEU A O 1
ATOM 6593 N N . GLU A 1 812 ? -33.555 0.055 16.512 1.00 83.88 812 GLU A N 1
ATOM 6594 C CA . GLU A 1 812 ? -34.422 -1.133 16.498 1.00 83.88 812 GLU A CA 1
ATOM 6595 C C . GLU A 1 812 ? -35.889 -0.766 16.258 1.00 83.88 812 GLU A C 1
ATOM 6597 O O . GLU A 1 812 ? -36.610 -1.465 15.551 1.00 83.88 812 GLU A O 1
ATOM 6602 N N . SER A 1 813 ? -36.327 0.346 16.850 1.00 83.31 813 SER A N 1
ATOM 6603 C CA . SER A 1 813 ? -37.679 0.876 16.725 1.00 83.31 813 SER A CA 1
ATOM 6604 C C . SER A 1 813 ? -37.665 2.399 16.849 1.00 83.31 813 SER A C 1
ATOM 6606 O O . SER A 1 813 ? -36.727 2.998 17.378 1.00 83.31 813 SER A O 1
ATOM 6608 N N . LEU A 1 814 ? -38.738 3.017 16.364 1.00 87.81 814 LEU A N 1
ATOM 6609 C CA . LEU A 1 814 ? -39.040 4.428 16.555 1.00 87.81 814 LEU A CA 1
ATOM 6610 C C . LEU A 1 814 ? -40.018 4.672 17.716 1.00 87.81 814 LEU A C 1
ATOM 6612 O O . LEU A 1 814 ? -40.461 5.801 17.876 1.00 87.81 814 LEU A O 1
ATOM 6616 N N . ASP A 1 815 ? -40.394 3.661 18.505 1.00 87.06 815 ASP A N 1
ATOM 6617 C CA . ASP A 1 815 ? -41.463 3.779 19.513 1.00 87.06 815 ASP A CA 1
ATOM 6618 C C . ASP A 1 815 ? -41.117 4.693 20.699 1.00 87.06 815 ASP A C 1
ATOM 6620 O O . ASP A 1 815 ? -42.016 5.332 21.247 1.00 87.06 815 ASP A O 1
ATOM 6624 N N . ASP A 1 816 ? -39.838 4.784 21.076 1.00 87.06 816 ASP A N 1
ATOM 6625 C CA . ASP A 1 816 ? -39.362 5.639 22.170 1.00 87.06 816 ASP A CA 1
ATOM 6626 C C . ASP A 1 816 ? -38.971 7.036 21.641 1.00 87.06 816 ASP A C 1
ATOM 6628 O O . ASP A 1 816 ? -37.928 7.185 20.993 1.00 87.06 816 ASP A O 1
ATOM 6632 N N . PRO A 1 817 ? -39.782 8.080 21.898 1.00 86.75 817 PRO A N 1
ATOM 6633 C CA . PRO A 1 817 ? -39.537 9.409 21.351 1.00 86.75 817 PRO A CA 1
ATOM 6634 C C . PRO A 1 817 ? -38.296 10.090 21.942 1.00 86.75 817 PRO A C 1
ATOM 6636 O O . PRO A 1 817 ? -37.657 10.873 21.240 1.00 86.75 817 PRO A O 1
ATOM 6639 N N . GLU A 1 818 ? -37.936 9.820 23.203 1.00 84.81 818 GLU A N 1
ATOM 6640 C CA . GLU A 1 818 ? -36.766 10.445 23.835 1.00 84.81 818 GLU A CA 1
ATOM 6641 C C . GLU A 1 818 ? -35.477 9.843 23.282 1.00 84.81 818 GLU A C 1
ATOM 6643 O O . GLU A 1 818 ? -34.563 10.580 22.898 1.00 84.81 818 GLU A O 1
ATOM 6648 N N . LEU A 1 819 ? -35.435 8.514 23.151 1.00 86.38 819 LEU A N 1
ATOM 6649 C CA . LEU A 1 819 ? -34.312 7.818 22.532 1.00 86.38 819 LEU A CA 1
ATOM 6650 C C . LEU A 1 819 ? -34.093 8.294 21.093 1.00 86.38 819 LEU A C 1
ATOM 6652 O O . LEU A 1 819 ? -32.973 8.668 20.744 1.00 86.38 819 LEU A O 1
ATOM 6656 N N . VAL A 1 820 ? -35.152 8.341 20.274 1.00 87.19 820 VAL A N 1
ATOM 6657 C CA . VAL A 1 820 ? -35.065 8.789 18.872 1.00 87.19 820 VAL A CA 1
ATOM 6658 C C . VAL A 1 820 ? -34.558 10.230 18.791 1.00 87.19 820 VAL A C 1
ATOM 6660 O O . VAL A 1 820 ? -33.643 10.514 18.013 1.00 87.19 820 VAL A O 1
ATOM 6663 N N . LYS A 1 821 ? -35.088 11.123 19.637 1.00 86.75 821 LYS A N 1
ATOM 6664 C CA . LYS A 1 821 ? -34.674 12.529 19.701 1.00 86.75 821 LYS A CA 1
ATOM 6665 C C . LYS A 1 821 ? -33.181 12.673 19.988 1.00 86.75 821 LYS A C 1
ATOM 6667 O O . LYS A 1 821 ? -32.457 13.306 19.218 1.00 86.75 821 LYS A O 1
ATOM 6672 N N . TYR A 1 822 ? -32.705 12.102 21.093 1.00 84.69 822 TYR A N 1
ATOM 6673 C CA . TYR A 1 822 ? -31.313 12.273 21.512 1.00 84.69 822 TYR A CA 1
ATOM 6674 C C . TYR A 1 822 ? -30.331 11.529 20.605 1.00 84.69 822 TYR A C 1
ATOM 6676 O O . TYR A 1 822 ? -29.214 12.009 20.396 1.00 84.69 822 TYR A O 1
ATOM 6684 N N . PHE A 1 823 ? -30.752 10.413 20.007 1.00 84.38 823 PHE A N 1
ATOM 6685 C CA . PHE A 1 823 ? -29.993 9.718 18.974 1.00 84.38 823 PHE A CA 1
ATOM 6686 C C . PHE A 1 823 ? -29.777 10.607 17.742 1.00 84.38 823 PHE A C 1
ATOM 6688 O O . PHE A 1 823 ? -28.641 10.818 17.327 1.00 84.38 823 PHE A O 1
ATOM 6695 N N . ILE A 1 824 ? -30.834 11.203 17.182 1.00 83.00 824 ILE A N 1
ATOM 6696 C CA . ILE A 1 824 ? -30.712 12.078 16.003 1.00 83.00 824 ILE A CA 1
ATOM 6697 C C . ILE A 1 824 ? -29.905 13.340 16.334 1.00 83.00 824 ILE A C 1
ATOM 6699 O O . ILE A 1 824 ? -29.031 13.734 15.557 1.00 83.00 824 ILE A O 1
ATOM 6703 N N . GLN A 1 825 ? -30.128 13.946 17.505 1.00 81.31 825 GLN A N 1
ATOM 6704 C CA . GLN A 1 825 ? -29.336 15.093 17.958 1.00 81.31 825 GLN A CA 1
ATOM 6705 C C . GLN A 1 825 ? -27.844 14.764 18.053 1.00 81.31 825 GLN A C 1
ATOM 6707 O O . GLN A 1 825 ? -27.018 15.575 17.642 1.00 81.31 825 GLN A O 1
ATOM 6712 N N . GLY A 1 826 ? -27.477 13.578 18.545 1.00 78.00 826 GLY A N 1
ATOM 6713 C CA . GLY A 1 826 ? -26.082 13.145 18.552 1.00 78.00 826 GLY A CA 1
ATOM 6714 C C . GLY A 1 826 ? -25.491 13.032 17.139 1.00 78.00 826 GLY A C 1
ATOM 6715 O O . GLY A 1 826 ? -24.351 13.442 16.927 1.00 78.00 826 GLY A O 1
ATOM 6716 N N . LEU A 1 827 ? -26.280 12.551 16.168 1.00 78.06 827 LEU A N 1
ATOM 6717 C CA . LEU A 1 827 ? -25.845 12.267 14.794 1.00 78.06 827 LEU A CA 1
ATOM 6718 C C . LEU A 1 827 ? -25.549 13.550 14.041 1.00 78.06 827 LEU A C 1
ATOM 6720 O O . LEU A 1 827 ? -24.594 13.628 13.271 1.00 78.06 827 LEU A O 1
ATOM 6724 N N . LEU A 1 828 ? -26.346 14.571 14.328 1.00 78.44 828 LEU A N 1
ATOM 6725 C CA . LEU A 1 828 ? -26.210 15.913 13.785 1.00 78.44 828 LEU A CA 1
ATOM 6726 C C . LEU A 1 828 ? -25.351 16.833 14.665 1.00 78.44 828 LEU A C 1
ATOM 6728 O O . LEU A 1 828 ? -25.133 17.985 14.298 1.00 78.44 828 LEU A O 1
ATOM 6732 N N . ARG A 1 829 ? -24.831 16.323 15.792 1.00 77.12 829 ARG A N 1
ATOM 6733 C CA . ARG A 1 829 ? -23.973 17.040 16.755 1.00 77.12 829 ARG A CA 1
ATOM 6734 C C . ARG A 1 829 ? -24.635 18.257 17.390 1.00 77.12 829 ARG A C 1
ATOM 6736 O O . ARG A 1 829 ? -23.958 19.222 17.721 1.00 77.12 829 ARG A O 1
ATOM 6743 N N . LEU A 1 830 ? -25.945 18.199 17.566 1.00 78.75 830 LEU A N 1
ATOM 6744 C CA . LEU A 1 830 ? -26.728 19.273 18.152 1.00 78.75 830 LEU A CA 1
ATOM 6745 C C . LEU A 1 830 ? -26.521 19.328 19.668 1.00 78.75 830 LEU A C 1
ATOM 6747 O O . LEU A 1 830 ? -26.274 18.314 20.336 1.00 78.75 830 LEU A O 1
ATOM 6751 N N . ASP A 1 831 ? -26.637 20.525 20.222 1.00 78.38 831 ASP A N 1
ATOM 6752 C CA . ASP A 1 831 ? -26.644 20.749 21.657 1.00 78.38 831 ASP A CA 1
ATOM 6753 C C . ASP A 1 831 ? -27.858 20.039 22.302 1.00 78.38 831 ASP A C 1
ATOM 6755 O O . ASP A 1 831 ? -28.968 20.107 21.769 1.00 78.38 831 ASP A O 1
ATOM 6759 N N . PRO A 1 832 ? -27.672 19.295 23.407 1.00 70.19 832 PRO A N 1
ATOM 6760 C CA . PRO A 1 832 ? -28.736 18.475 23.991 1.00 70.19 832 PRO A CA 1
ATOM 6761 C C . PRO A 1 832 ? -29.867 19.295 24.620 1.00 70.19 832 PRO A C 1
ATOM 6763 O O . PRO A 1 832 ? -30.995 18.804 24.695 1.00 70.19 832 PRO A O 1
ATOM 6766 N N . GLU A 1 833 ? -29.576 20.508 25.093 1.00 71.50 833 GLU A N 1
ATOM 6767 C CA . GLU A 1 833 ? -30.552 21.358 25.779 1.00 71.50 833 GLU A CA 1
ATOM 6768 C C . GLU A 1 833 ? -31.310 22.237 24.781 1.00 71.50 833 GLU A C 1
ATOM 6770 O O . GLU A 1 833 ? -32.531 22.368 24.859 1.00 71.50 833 GLU A O 1
ATOM 6775 N N . THR A 1 834 ? -30.593 22.807 23.814 1.00 73.25 834 THR A N 1
ATOM 6776 C CA . THR A 1 834 ? -31.121 23.795 22.865 1.00 73.25 834 THR A CA 1
ATOM 6777 C C . THR A 1 834 ? -31.479 23.205 21.503 1.00 73.25 834 THR A C 1
ATOM 6779 O O . THR A 1 834 ? -32.241 23.820 20.760 1.00 73.25 834 THR A O 1
ATOM 6782 N N . GLY A 1 835 ? -30.945 22.031 21.145 1.00 71.88 835 GLY A N 1
ATOM 6783 C CA . GLY A 1 835 ? -31.095 21.444 19.809 1.00 71.88 835 GLY A CA 1
ATOM 6784 C C . GLY A 1 835 ? -30.385 22.234 18.703 1.00 71.88 835 GLY A C 1
ATOM 6785 O O . GLY A 1 835 ? -30.587 21.943 17.525 1.00 71.88 835 GLY A O 1
ATOM 6786 N N . ALA A 1 836 ? -29.572 23.232 19.058 1.00 76.94 836 ALA A N 1
ATOM 6787 C CA . ALA A 1 836 ? -28.867 24.080 18.107 1.00 76.94 836 ALA A CA 1
ATOM 6788 C C . ALA A 1 836 ? -27.559 23.423 17.622 1.00 76.94 836 ALA A C 1
ATOM 6790 O O . ALA A 1 836 ? -26.964 22.621 18.348 1.00 76.94 836 ALA A O 1
ATOM 6791 N N . PRO A 1 837 ? -27.073 23.755 16.411 1.00 74.31 837 PRO A N 1
ATOM 6792 C CA . PRO A 1 837 ? -25.715 23.425 15.996 1.00 74.31 837 PRO A CA 1
ATOM 6793 C C . PRO A 1 837 ? -24.686 24.033 16.968 1.00 74.31 837 PRO A C 1
ATOM 6795 O O . PRO A 1 837 ? -24.936 25.103 17.526 1.00 74.31 837 PRO A O 1
ATOM 6798 N N . PRO A 1 838 ? -23.519 23.397 17.158 1.00 66.44 838 PRO A N 1
ATOM 6799 C CA . PRO A 1 838 ? -22.451 23.958 17.974 1.00 66.44 838 PRO A CA 1
ATOM 6800 C C . PRO A 1 838 ? -21.912 25.231 17.304 1.00 66.44 838 PRO A C 1
ATOM 6802 O O . PRO A 1 838 ? -21.694 25.239 16.090 1.00 66.44 838 PRO A O 1
ATOM 6805 N N . THR A 1 839 ? -21.734 26.293 18.094 1.00 56.28 839 THR A N 1
ATOM 6806 C CA . THR A 1 839 ? -21.249 27.618 17.654 1.00 56.28 839 THR A CA 1
ATOM 6807 C C . THR A 1 839 ? -19.819 27.612 17.147 1.00 56.28 839 THR A C 1
ATOM 6809 O O . THR A 1 839 ? -18.985 26.942 17.803 1.00 56.28 839 THR A O 1
#

Secondary structure (DSSP, 8-state):
--PPPP----S----PPPPHHHHHHHHHHHHHHHHTT-SSEEEEEEEEEEEEEPPSSS-S--EEESSSHHHHHHHHHHHHHHHHHHHHHH-TTSHHHHTTEEEEEEEHHHHS-TT----SEEEEEEPPPTT--TTTHHHHHHHHHHHHHHHHHH-TTSEEEEEE--TT--GGG-HHHHTT-S-SS--TTTTSTTHHHHHHHHHHH-HHHHHHHHHT-SHHHHHHHHHHHHHHHHHHHHTHHHHT-SEEEEEE-HHHHHHHHHHHHHHHHTTT-SEEEEEEGGG--GGGGGT-SEEEEES----GGGTT-HHHHHHGGGEEEESSS--TTPPPPPP-GGG---HHHHHHHHHHHHHHHHHH-HHHHHHHHHHHHHHHHHHHHHHHHHHHHHHHHHHGGGHHHHHHHHHHHHHHHHHHHTTT---HHHHHHH--EEEE--S-TTHHHHHHHTT--GGGEEEE-HHHHHHHHHHHHHH-TT--THHHHHHHHHH-TTGGG-SEEEEEEEEE-TTS-EEEEEEEPPP---S-S-----SS--EEEEEHHHHHHS-HHHHHHHHH-S---STHHHHHHHHHHHHHHSPPHHHHHHHHHHHHHHHHHHHHHHHHHHHHHHHHHHHHHHHHHHHHHTT-TT----TTHHHHHHHHHHHHHHHHHHHHHHHHHHS-TTGGGHHHHHHHHHT--HHHHHHT-EEEEE-S-TT--THHHHTTS-TT-EEEEESSPPPTTTGGG--SEEEEEE--TTTS-HHHHHHHHHHHHTSSSPP--EEEE--HHHHTT--HHHHHHHHHHHT-PPPTTS--PPPP-EES-S--HHHHHHHHHHHTT--TTT-PPP-

pLDDT: mean 80.03, std 13.29, range [24.89, 96.44]